Protein AF-0000000079025630 (afdb_homodimer)

Structure (mmCIF, N/CA/C/O backbone):
data_AF-0000000079025630-model_v1
#
loop_
_entity.id
_entity.type
_entity.pdbx_description
1 polymer 'Aspartate aminotransferase'
#
loop_
_atom_site.group_PDB
_atom_site.id
_atom_site.type_symbol
_atom_site.label_atom_id
_atom_site.label_alt_id
_atom_site.label_comp_id
_atom_site.label_asym_id
_atom_site.label_entity_id
_atom_site.label_seq_id
_atom_site.pdbx_PDB_ins_code
_atom_site.Cartn_x
_atom_site.Cartn_y
_atom_site.Cartn_z
_atom_site.occupancy
_atom_site.B_iso_or_equiv
_atom_site.auth_seq_id
_atom_site.auth_comp_id
_atom_site.auth_asym_id
_atom_site.auth_atom_id
_atom_site.pdbx_PDB_model_num
ATOM 1 N N . MET A 1 1 ? 12.219 -1.247 -36.25 1 22.72 1 MET A N 1
ATOM 2 C CA . MET A 1 1 ? 13.477 -0.898 -35.594 1 22.72 1 MET A CA 1
ATOM 3 C C . MET A 1 1 ? 14.219 -2.15 -35.125 1 22.72 1 MET A C 1
ATOM 5 O O . MET A 1 1 ? 13.648 -2.994 -34.438 1 22.72 1 MET A O 1
ATOM 9 N N . LYS A 1 2 ? 15.281 -2.604 -35.75 1 27.53 2 LYS A N 1
ATOM 10 C CA . LYS A 1 2 ? 16.078 -3.824 -35.625 1 27.53 2 LYS A CA 1
ATOM 11 C C . LYS A 1 2 ? 16.359 -4.172 -34.188 1 27.53 2 LYS A C 1
ATOM 13 O O . LYS A 1 2 ? 16.484 -3.279 -33.344 1 27.53 2 LYS A O 1
ATOM 18 N N . PRO A 1 3 ? 16.016 -5.348 -33.656 1 35.53 3 PRO A N 1
ATOM 19 C CA . PRO A 1 3 ? 16.5 -5.801 -32.344 1 35.53 3 PRO A CA 1
ATOM 20 C C . PRO A 1 3 ? 17.859 -5.211 -31.984 1 35.53 3 PRO A C 1
ATOM 22 O O . PRO A 1 3 ? 18.875 -5.602 -32.562 1 35.53 3 PRO A O 1
ATOM 25 N N . HIS A 1 4 ? 18.078 -3.994 -32 1 37.12 4 HIS A N 1
ATOM 26 C CA . HIS A 1 4 ? 19.312 -3.217 -32.062 1 37.12 4 HIS A CA 1
ATOM 27 C C . HIS A 1 4 ? 20.312 -3.652 -31 1 37.12 4 HIS A C 1
ATOM 29 O O . HIS A 1 4 ? 19.922 -4.227 -29.984 1 37.12 4 HIS A O 1
ATOM 35 N N . ASP A 1 5 ? 21.625 -3.5 -31.062 1 43.03 5 ASP A N 1
ATOM 36 C CA . ASP A 1 5 ? 22.844 -3.65 -30.281 1 43.03 5 ASP A CA 1
ATOM 37 C C . ASP A 1 5 ? 22.578 -3.457 -28.797 1 43.03 5 ASP A C 1
ATOM 39 O O . ASP A 1 5 ? 21.5 -3 -28.406 1 43.03 5 ASP A O 1
ATOM 43 N N . GLY A 1 6 ? 23.781 -3.52 -27.734 1 60.06 6 GLY A N 1
ATOM 44 C CA . GLY A 1 6 ? 24.328 -3.34 -26.406 1 60.06 6 GLY A CA 1
ATOM 45 C C . GLY A 1 6 ? 23.656 -2.23 -25.625 1 60.06 6 GLY A C 1
ATOM 46 O O . GLY A 1 6 ? 24.031 -1.962 -24.484 1 60.06 6 GLY A O 1
ATOM 47 N N . ASP A 1 7 ? 22.75 -1.504 -26.25 1 84.38 7 ASP A N 1
ATOM 48 C CA . ASP A 1 7 ? 22.391 -0.301 -25.5 1 84.38 7 ASP A CA 1
ATOM 49 C C . ASP A 1 7 ? 21.188 -0.556 -24.609 1 84.38 7 ASP A C 1
ATOM 51 O O . ASP A 1 7 ? 20.359 -1.428 -24.891 1 84.38 7 ASP A O 1
ATOM 55 N N . SER A 1 8 ? 21.078 -0.043 -23.609 1 94.94 8 SER A N 1
ATOM 56 C CA . SER A 1 8 ? 20.016 -0.095 -22.609 1 94.94 8 SER A CA 1
ATOM 57 C C . SER A 1 8 ? 18.719 0.493 -23.141 1 94.94 8 SER A C 1
ATOM 59 O O . SER A 1 8 ? 18.719 1.581 -23.719 1 94.94 8 SER A O 1
ATOM 61 N N . VAL A 1 9 ? 17.609 -0.248 -23.031 1 95.94 9 VAL A N 1
ATOM 62 C CA . VAL A 1 9 ? 16.297 0.268 -23.422 1 95.94 9 VAL A CA 1
ATOM 63 C C . VAL A 1 9 ? 15.906 1.425 -22.5 1 95.94 9 VAL A C 1
ATOM 65 O O . VAL A 1 9 ? 14.984 2.182 -22.812 1 95.94 9 VAL A O 1
ATOM 68 N N . PHE A 1 10 ? 16.609 1.61 -21.359 1 97.31 10 PHE A N 1
ATOM 69 C CA . PHE A 1 10 ? 16.312 2.652 -20.375 1 97.31 10 PHE A CA 1
ATOM 70 C C . PHE A 1 10 ? 17.391 3.73 -20.391 1 97.31 10 PHE A C 1
ATOM 72 O O . PHE A 1 10 ? 17.453 4.555 -19.484 1 97.31 10 PHE A O 1
ATOM 79 N N . ALA A 1 11 ? 18.188 3.754 -21.422 1 95.75 11 ALA A N 1
ATOM 80 C CA . ALA A 1 11 ? 19.328 4.676 -21.484 1 95.75 11 ALA A CA 1
ATOM 81 C C . ALA A 1 11 ? 18.859 6.125 -21.531 1 95.75 11 ALA A C 1
ATOM 83 O O . ALA A 1 11 ? 19.578 7.031 -21.109 1 95.75 11 ALA A O 1
ATOM 84 N N . HIS A 1 12 ? 17.688 6.371 -22.031 1 96 12 HIS A N 1
ATOM 85 C CA . HIS A 1 12 ? 17.156 7.719 -22.219 1 96 12 HIS A CA 1
ATOM 86 C C . HIS A 1 12 ? 16.641 8.297 -20.906 1 96 12 HIS A C 1
ATOM 88 O O . HIS A 1 12 ? 16.375 9.5 -20.812 1 96 12 HIS A O 1
ATOM 94 N N . ILE A 1 13 ? 16.453 7.496 -19.906 1 96.5 13 ILE A N 1
ATOM 95 C CA . ILE A 1 13 ? 15.852 7.918 -18.656 1 96.5 13 ILE A CA 1
ATOM 96 C C . ILE A 1 13 ? 16.797 8.852 -17.906 1 96.5 13 ILE A C 1
ATOM 98 O O . ILE A 1 13 ? 17.938 8.477 -17.594 1 96.5 13 ILE A O 1
ATOM 102 N N . PRO A 1 14 ? 16.359 10.07 -17.672 1 95.12 14 PRO A N 1
ATOM 103 C CA . PRO A 1 14 ? 17.203 11 -16.922 1 95.12 14 PRO A CA 1
ATOM 104 C C . PRO A 1 14 ? 17.188 10.742 -15.422 1 95.12 14 PRO A C 1
ATOM 106 O O . PRO A 1 14 ? 16.203 10.242 -14.883 1 95.12 14 PRO A O 1
ATOM 109 N N . HIS A 1 15 ? 18.25 11.07 -14.781 1 94.88 15 HIS A N 1
ATOM 110 C CA . HIS A 1 15 ? 18.281 11.094 -13.32 1 94.88 15 HIS A CA 1
ATOM 111 C C . HIS A 1 15 ? 17.5 12.289 -12.773 1 94.88 15 HIS A C 1
ATOM 113 O O . HIS A 1 15 ? 17.594 13.391 -13.312 1 94.88 15 HIS A O 1
ATOM 119 N N . VAL A 1 16 ? 16.719 12.039 -11.758 1 92.25 16 VAL A N 1
ATOM 120 C CA . VAL A 1 16 ? 16 13.109 -11.07 1 92.25 16 VAL A CA 1
ATOM 121 C C . VAL A 1 16 ? 16.5 13.211 -9.625 1 92.25 16 VAL A C 1
ATOM 123 O O . VAL A 1 16 ? 16.656 12.195 -8.945 1 92.25 16 VAL A O 1
ATOM 126 N N . PRO A 1 17 ? 16.688 14.445 -9.25 1 85.75 17 PRO A N 1
ATOM 127 C CA . PRO A 1 17 ? 17.172 14.617 -7.879 1 85.75 17 PRO A CA 1
ATOM 128 C C . PRO A 1 17 ? 16.141 14.227 -6.832 1 85.75 17 PRO A C 1
ATOM 130 O O . PRO A 1 17 ? 14.945 14.141 -7.145 1 85.75 17 PRO A O 1
ATOM 133 N N . GLU A 1 18 ? 16.672 14.039 -5.668 1 82.94 18 GLU A N 1
ATOM 134 C CA . GLU A 1 18 ? 15.812 13.711 -4.535 1 82.94 18 GLU A CA 1
ATOM 135 C C . GLU A 1 18 ? 14.891 14.875 -4.188 1 82.94 18 GLU A C 1
ATOM 137 O O . GLU A 1 18 ? 15.234 16.031 -4.414 1 82.94 18 GLU A O 1
ATOM 142 N N . VAL A 1 19 ? 13.82 14.508 -3.621 1 78.56 19 VAL A N 1
ATOM 143 C CA . VAL A 1 19 ? 12.906 15.531 -3.123 1 78.56 19 VAL A CA 1
ATOM 144 C C . VAL A 1 19 ? 13.602 16.359 -2.033 1 78.56 19 VAL A C 1
ATOM 146 O O . VAL A 1 19 ? 14.352 15.805 -1.22 1 78.56 19 VAL A O 1
ATOM 149 N N . PRO A 1 20 ? 13.336 17.594 -2.031 1 76.44 20 PRO A N 1
ATOM 150 C CA . PRO A 1 20 ? 14.016 18.5 -1.111 1 76.44 20 PRO A CA 1
ATOM 151 C C . PRO A 1 20 ? 13.961 18.031 0.339 1 76.44 20 PRO A C 1
ATOM 153 O O . PRO A 1 20 ? 14.961 18.109 1.059 1 76.44 20 PRO A O 1
ATOM 156 N N . LEU A 1 21 ? 12.922 17.516 0.687 1 76.94 21 LEU A N 1
ATOM 157 C CA . LEU A 1 21 ? 12.789 17.031 2.059 1 76.94 21 LEU A CA 1
ATOM 158 C C . LEU A 1 21 ? 13.797 15.93 2.35 1 76.94 21 LEU A C 1
ATOM 160 O O . LEU A 1 21 ? 14.445 15.938 3.398 1 76.94 21 LEU A O 1
ATOM 164 N N . TYR A 1 22 ? 13.93 15.086 1.467 1 77.44 22 TYR A N 1
ATOM 165 C CA . TYR A 1 22 ? 14.82 13.953 1.688 1 77.44 22 TYR A CA 1
ATOM 166 C C . TYR A 1 22 ? 16.281 14.375 1.593 1 77.44 22 TYR A C 1
ATOM 168 O O . TYR A 1 22 ? 17.125 13.867 2.33 1 77.44 22 TYR A O 1
ATOM 176 N N . ALA A 1 23 ? 16.5 15.336 0.746 1 78.69 23 ALA A N 1
ATOM 177 C CA . ALA A 1 23 ? 17.859 15.898 0.674 1 78.69 23 ALA A CA 1
ATOM 178 C C . ALA A 1 23 ? 18.25 16.547 1.998 1 78.69 23 ALA A C 1
ATOM 180 O O . ALA A 1 23 ? 19.375 16.406 2.453 1 78.69 23 ALA A O 1
ATOM 181 N N . MET A 1 24 ? 17.312 17.188 2.572 1 84.25 24 MET A N 1
ATOM 182 C CA . MET A 1 24 ? 17.531 17.828 3.863 1 84.25 24 MET A CA 1
ATOM 183 C C . MET A 1 24 ? 17.844 16.797 4.941 1 84.25 24 MET A C 1
ATOM 185 O O . MET A 1 24 ? 18.719 17 5.781 1 84.25 24 MET A O 1
ATOM 189 N N . LEU A 1 25 ? 17.141 15.672 4.848 1 83.38 25 LEU A N 1
ATOM 190 C CA . LEU A 1 25 ? 17.344 14.609 5.828 1 83.38 25 LEU A CA 1
ATOM 191 C C . LEU A 1 25 ? 18.75 14.016 5.699 1 83.38 25 LEU A C 1
ATOM 193 O O . LEU A 1 25 ? 19.391 13.711 6.707 1 83.38 25 LEU A O 1
ATOM 197 N N . VAL A 1 26 ? 19.188 13.922 4.516 1 82.31 26 VAL A N 1
ATOM 198 C CA . VAL A 1 26 ? 20.531 13.406 4.27 1 82.31 26 VAL A CA 1
ATOM 199 C C . VAL A 1 26 ? 21.562 14.375 4.816 1 82.31 26 VAL A C 1
ATOM 201 O O . VAL A 1 26 ? 22.531 13.953 5.477 1 82.31 26 VAL A O 1
ATOM 204 N N . ALA A 1 27 ? 21.375 15.578 4.539 1 88.88 27 ALA A N 1
ATOM 205 C CA . ALA A 1 27 ? 22.281 16.609 5.027 1 88.88 27 ALA A CA 1
ATOM 206 C C . ALA A 1 27 ? 22.328 16.609 6.551 1 88.88 27 ALA A C 1
ATOM 208 O O . ALA A 1 27 ? 23.406 16.734 7.145 1 88.88 27 ALA A O 1
ATOM 209 N N . PHE A 1 28 ? 21.219 16.531 7.133 1 91.75 28 PHE A N 1
ATOM 210 C CA . PHE A 1 28 ? 21.125 16.484 8.586 1 91.75 28 PHE A CA 1
ATOM 211 C C . PHE A 1 28 ? 21.891 15.297 9.141 1 91.75 28 PHE A C 1
ATOM 213 O O . PHE A 1 28 ? 22.625 15.43 10.125 1 91.75 28 PHE A O 1
ATOM 220 N N . SER A 1 29 ? 21.688 14.164 8.516 1 88.44 29 SER A N 1
ATOM 221 C CA . SER A 1 29 ? 22.328 12.938 8.984 1 88.44 29 SER A CA 1
ATOM 222 C C . SER A 1 29 ? 23.844 13.023 8.891 1 88.44 29 SER A C 1
ATOM 224 O O . SER A 1 29 ? 24.562 12.43 9.703 1 88.44 29 SER A O 1
ATOM 226 N N . LYS A 1 30 ? 24.406 13.773 8 1 92.31 30 LYS A N 1
ATOM 227 C CA . LYS A 1 30 ? 25.844 13.891 7.754 1 92.31 30 LYS A CA 1
ATOM 228 C C . LYS A 1 30 ? 26.453 14.977 8.633 1 92.31 30 LYS A C 1
ATOM 230 O O . LYS A 1 30 ? 27.672 15.047 8.766 1 92.31 30 LYS A O 1
ATOM 235 N N . ASP A 1 31 ? 25.609 15.797 9.156 1 94.62 31 ASP A N 1
ATOM 236 C CA . ASP A 1 31 ? 26.094 16.875 10.008 1 94.62 31 ASP A CA 1
ATOM 237 C C . ASP A 1 31 ? 26.578 16.344 11.352 1 94.62 31 ASP A C 1
ATOM 239 O O . ASP A 1 31 ? 25.797 15.797 12.133 1 94.62 31 ASP A O 1
ATOM 243 N N . PRO A 1 32 ? 27.812 16.547 11.656 1 94.31 32 PRO A N 1
ATOM 244 C CA . PRO A 1 32 ? 28.375 15.945 12.867 1 94.31 32 PRO A CA 1
ATOM 245 C C . PRO A 1 32 ? 28.109 16.781 14.125 1 94.31 32 PRO A C 1
ATOM 247 O O . PRO A 1 32 ? 28.328 16.297 15.242 1 94.31 32 PRO A O 1
ATOM 250 N N . THR A 1 33 ? 27.688 18 14 1 94.44 33 THR A N 1
ATOM 251 C CA . THR A 1 33 ? 27.547 18.859 15.18 1 94.44 33 THR A CA 1
ATOM 252 C C . THR A 1 33 ? 26.406 18.359 16.062 1 94.44 33 THR A C 1
ATOM 254 O O . THR A 1 33 ? 25.344 17.969 15.578 1 94.44 33 THR A O 1
ATOM 257 N N . PRO A 1 34 ? 26.578 18.297 17.312 1 90.69 34 PRO A N 1
ATOM 258 C CA . PRO A 1 34 ? 25.516 17.906 18.234 1 90.69 34 PRO A CA 1
ATOM 259 C C . PRO A 1 34 ? 24.438 18.969 18.391 1 90.69 34 PRO A C 1
ATOM 261 O O . PRO A 1 34 ? 23.375 18.703 18.953 1 90.69 34 PRO A O 1
ATOM 264 N N . LEU A 1 35 ? 24.672 20.156 17.859 1 90.75 35 LEU A N 1
ATOM 265 C CA . LEU A 1 35 ? 23.734 21.281 18 1 90.75 35 LEU A CA 1
ATOM 266 C C . LEU A 1 35 ? 22.688 21.234 16.891 1 90.75 35 LEU A C 1
ATOM 268 O O . LEU A 1 35 ? 21.734 22.016 16.906 1 90.75 35 LEU A O 1
ATOM 272 N N . LYS A 1 36 ? 22.875 20.297 16.016 1 94.56 36 LYS A N 1
ATOM 273 C CA . LYS A 1 36 ? 21.953 20.25 14.875 1 94.56 36 LYS A CA 1
ATOM 274 C C . LYS A 1 36 ? 20.531 19.984 15.328 1 94.56 36 LYS A C 1
ATOM 276 O O . LYS A 1 36 ? 20.297 19.297 16.328 1 94.56 36 LYS A O 1
ATOM 281 N N . LEU A 1 37 ? 19.609 20.656 14.656 1 94.12 37 LEU A N 1
ATOM 282 C CA . LEU A 1 37 ? 18.188 20.547 14.953 1 94.12 37 LEU A CA 1
ATOM 283 C C . LEU A 1 37 ? 17.391 20.281 13.68 1 94.12 37 LEU A C 1
ATOM 285 O O . LEU A 1 37 ? 17.516 21.016 12.695 1 94.12 37 LEU A O 1
ATOM 289 N N . ASN A 1 38 ? 16.641 19.156 13.68 1 92.94 38 ASN A N 1
ATOM 290 C CA . ASN A 1 38 ? 15.789 18.828 12.547 1 92.94 38 ASN A CA 1
ATOM 291 C C . ASN A 1 38 ? 14.352 19.281 12.773 1 92.94 38 ASN A C 1
ATOM 293 O O . ASN A 1 38 ? 13.648 18.719 13.617 1 92.94 38 ASN A O 1
ATOM 297 N N . LEU A 1 39 ? 13.906 20.219 11.984 1 94.06 39 LEU A N 1
ATOM 298 C CA . LEU A 1 39 ? 12.547 20.734 12.109 1 94.06 39 LEU A CA 1
ATOM 299 C C . LEU A 1 39 ? 11.797 20.609 10.781 1 94.06 39 LEU A C 1
ATOM 301 O O . LEU A 1 39 ? 10.781 21.281 10.578 1 94.06 39 LEU A O 1
ATOM 305 N N . GLY A 1 40 ? 12.359 19.797 9.906 1 90.19 40 GLY A N 1
ATOM 306 C CA . GLY A 1 40 ? 11.773 19.688 8.586 1 90.19 40 GLY A CA 1
ATOM 307 C C . GLY A 1 40 ? 10.859 18.484 8.43 1 90.19 40 GLY A C 1
ATOM 308 O O . GLY A 1 40 ? 9.852 18.547 7.727 1 90.19 40 GLY A O 1
ATOM 309 N N . ILE A 1 41 ? 11.133 17.422 9.062 1 83.12 41 ILE A N 1
ATOM 310 C CA . ILE A 1 41 ? 10.383 16.188 8.836 1 83.12 41 ILE A CA 1
ATOM 311 C C . ILE A 1 41 ? 9.141 16.172 9.719 1 83.12 41 ILE A C 1
ATOM 313 O O . ILE A 1 41 ? 9.188 16.578 10.875 1 83.12 41 ILE A O 1
ATOM 317 N N . GLY A 1 42 ? 8.023 15.734 9.188 1 86.31 42 GLY A N 1
ATOM 318 C CA . GLY A 1 42 ? 6.738 15.734 9.867 1 86.31 42 GLY A CA 1
ATOM 319 C C . GLY A 1 42 ? 6.531 14.516 10.75 1 86.31 42 GLY A C 1
ATOM 320 O O . GLY A 1 42 ? 5.531 13.805 10.609 1 86.31 42 GLY A O 1
ATOM 321 N N . VAL A 1 43 ? 7.445 14.305 11.688 1 89.88 43 VAL A N 1
ATOM 322 C CA . VAL A 1 43 ? 7.344 13.188 12.625 1 89.88 43 VAL A CA 1
ATOM 323 C C . VAL A 1 43 ? 7.418 13.711 14.055 1 89.88 43 VAL A C 1
ATOM 325 O O . VAL A 1 43 ? 8.188 14.625 14.352 1 89.88 43 VAL A O 1
ATOM 328 N N . TYR A 1 44 ? 6.578 13.172 14.859 1 91.94 44 TYR A N 1
ATOM 329 C CA . TYR A 1 44 ? 6.613 13.508 16.281 1 91.94 44 TYR A CA 1
ATOM 330 C C . TYR A 1 44 ? 7.82 12.875 16.953 1 91.94 44 TYR A C 1
ATOM 332 O O . TYR A 1 44 ? 8.062 11.672 16.812 1 91.94 44 TYR A O 1
ATOM 340 N N . ARG A 1 45 ? 8.594 13.641 17.672 1 90.56 45 ARG A N 1
ATOM 341 C CA . ARG A 1 45 ? 9.797 13.195 18.359 1 90.56 45 ARG A CA 1
ATOM 342 C C . ARG A 1 45 ? 9.664 13.383 19.875 1 90.56 45 ARG A C 1
ATOM 344 O O . ARG A 1 45 ? 8.844 14.18 20.328 1 90.56 45 ARG A O 1
ATOM 351 N N . THR A 1 46 ? 10.5 12.633 20.594 1 86.94 46 THR A N 1
ATOM 352 C CA . THR A 1 46 ? 10.641 12.891 22.016 1 86.94 46 THR A CA 1
ATOM 353 C C . THR A 1 46 ? 11.359 14.211 22.266 1 86.94 46 THR A C 1
ATOM 355 O O . THR A 1 46 ? 11.828 14.852 21.328 1 86.94 46 THR A O 1
ATOM 358 N N . GLU A 1 47 ? 11.43 14.539 23.516 1 81 47 GLU A N 1
ATOM 359 C CA . GLU A 1 47 ? 12.078 15.797 23.875 1 81 47 GLU A CA 1
ATOM 360 C C . GLU A 1 47 ? 13.555 15.789 23.484 1 81 47 GLU A C 1
ATOM 362 O O . GLU A 1 47 ? 14.133 16.844 23.219 1 81 47 GLU A O 1
ATOM 367 N N . ASP A 1 48 ? 14.094 14.586 23.422 1 80.81 48 ASP A N 1
ATOM 368 C CA . ASP A 1 48 ? 15.508 14.469 23.078 1 80.81 48 ASP A CA 1
ATOM 369 C C . ASP A 1 48 ? 15.688 14.156 21.594 1 80.81 48 ASP A C 1
ATOM 371 O O . ASP A 1 48 ? 16.766 13.742 21.172 1 80.81 48 ASP A O 1
ATOM 375 N N . GLY A 1 49 ? 14.586 14.273 20.828 1 82 49 GLY A N 1
ATOM 376 C CA . GLY A 1 49 ? 14.672 14.156 19.391 1 82 49 GLY A CA 1
ATOM 377 C C . GLY A 1 49 ? 14.672 12.719 18.906 1 82 49 GLY A C 1
ATOM 378 O O . GLY A 1 49 ? 14.992 12.453 17.734 1 82 49 GLY A O 1
ATOM 379 N N . LYS A 1 50 ? 14.312 11.859 19.781 1 86.12 50 LYS A N 1
ATOM 380 C CA . LYS A 1 50 ? 14.297 10.445 19.422 1 86.12 50 LYS A CA 1
ATOM 381 C C . LYS A 1 50 ? 12.922 10.023 18.906 1 86.12 50 LYS A C 1
ATOM 383 O O . LYS A 1 50 ? 11.93 10.711 19.141 1 86.12 50 LYS A O 1
ATOM 388 N N . PRO A 1 51 ? 12.922 8.922 18.141 1 86.81 51 PRO A N 1
ATOM 389 C CA . PRO A 1 51 ? 11.625 8.414 17.688 1 86.81 51 PRO A CA 1
ATOM 390 C C . PRO A 1 51 ? 10.664 8.156 18.844 1 86.81 51 PRO A C 1
ATOM 392 O O . PRO A 1 51 ? 11.094 7.773 19.938 1 86.81 51 PRO A O 1
ATOM 395 N N . PHE A 1 52 ? 9.438 8.367 18.578 1 89 52 PHE A N 1
ATOM 396 C CA . PHE A 1 52 ? 8.391 8.242 19.594 1 89 52 PHE A CA 1
ATOM 397 C C . PHE A 1 52 ? 7.367 7.188 19.188 1 89 52 PHE A C 1
ATOM 399 O O . PHE A 1 52 ? 6.988 7.098 18.016 1 89 52 PHE A O 1
ATOM 406 N N . LEU A 1 53 ? 7.074 6.281 20.109 1 93.44 53 LEU A N 1
ATOM 407 C CA . LEU A 1 53 ? 6.02 5.281 19.969 1 93.44 53 LEU A CA 1
ATOM 408 C C . LEU A 1 53 ? 5.078 5.309 21.172 1 93.44 53 LEU A C 1
ATOM 410 O O . LEU A 1 53 ? 5.523 5.27 22.312 1 93.44 53 LEU A O 1
ATOM 414 N N . LEU A 1 54 ? 3.777 5.41 20.906 1 96.5 54 LEU A N 1
ATOM 415 C CA . LEU A 1 54 ? 2.799 5.473 21.984 1 96.5 54 LEU A CA 1
ATOM 416 C C . LEU A 1 54 ? 2.826 4.191 22.828 1 96.5 54 LEU A C 1
ATOM 418 O O . LEU A 1 54 ? 2.994 3.098 22.281 1 96.5 54 LEU A O 1
ATOM 422 N N . ASN A 1 55 ? 2.643 4.344 24.125 1 96.38 55 ASN A N 1
ATOM 423 C CA . ASN A 1 55 ? 2.646 3.199 25.031 1 96.38 55 ASN A CA 1
ATOM 424 C C . ASN A 1 55 ? 1.524 2.219 24.688 1 96.38 55 ASN A C 1
ATOM 426 O O . ASN A 1 55 ? 1.731 1.004 24.703 1 96.38 55 ASN A O 1
ATOM 430 N N . VAL A 1 56 ? 0.381 2.756 24.422 1 98.12 56 VAL A N 1
ATOM 431 C CA . VAL A 1 56 ? -0.774 1.907 24.156 1 98.12 56 VAL A CA 1
ATOM 432 C C . VAL A 1 56 ? -0.528 1.097 22.875 1 98.12 56 VAL A C 1
ATOM 434 O O . VAL A 1 56 ? -0.937 -0.063 22.781 1 98.12 56 VAL A O 1
ATOM 437 N N . VAL A 1 57 ? 0.093 1.662 21.844 1 97.88 57 VAL A N 1
ATOM 438 C CA . VAL A 1 57 ? 0.398 0.972 20.594 1 97.88 57 VAL A CA 1
ATOM 439 C C . VAL A 1 57 ? 1.364 -0.18 20.859 1 97.88 57 VAL A C 1
ATOM 441 O O . VAL A 1 57 ? 1.16 -1.295 20.375 1 97.88 57 VAL A O 1
ATOM 444 N N . ARG A 1 58 ? 2.418 0.11 21.641 1 96.19 58 ARG A N 1
ATOM 445 C CA . ARG A 1 58 ? 3.389 -0.923 21.984 1 96.19 58 ARG A CA 1
ATOM 446 C C . ARG A 1 58 ? 2.721 -2.082 22.719 1 96.19 58 ARG A C 1
ATOM 448 O O . ARG A 1 58 ? 3.01 -3.248 22.438 1 96.19 58 ARG A O 1
ATOM 455 N N . ARG A 1 59 ? 1.921 -1.744 23.656 1 96.12 59 ARG A N 1
ATOM 456 C CA . ARG A 1 59 ? 1.234 -2.76 24.438 1 96.12 59 ARG A CA 1
ATOM 457 C C . ARG A 1 59 ? 0.31 -3.602 23.562 1 96.12 59 ARG A C 1
ATOM 459 O O . ARG A 1 59 ? 0.32 -4.832 23.656 1 96.12 59 ARG A O 1
ATOM 466 N N . VAL A 1 60 ? -0.444 -2.969 22.766 1 97.25 60 VAL A N 1
ATOM 467 C CA . VAL A 1 60 ? -1.423 -3.654 21.922 1 97.25 60 VAL A CA 1
ATOM 468 C C . VAL A 1 60 ? -0.703 -4.531 20.906 1 97.25 60 VAL A C 1
ATOM 470 O O . VAL A 1 60 ? -1.128 -5.656 20.641 1 97.25 60 VAL A O 1
ATOM 473 N N . GLU A 1 61 ? 0.301 -4.008 20.281 1 95.81 61 GLU A N 1
ATOM 474 C CA . GLU A 1 61 ? 1.069 -4.781 19.312 1 95.81 61 GLU A CA 1
ATOM 475 C C . GLU A 1 61 ? 1.595 -6.074 19.938 1 95.81 61 GLU A C 1
ATOM 477 O O . GLU A 1 61 ? 1.551 -7.133 19.312 1 95.81 61 GLU A O 1
ATOM 482 N N . ARG A 1 62 ? 2.123 -6.016 21.156 1 94.81 62 ARG A N 1
ATOM 483 C CA . ARG A 1 62 ? 2.607 -7.191 21.875 1 94.81 62 ARG A CA 1
ATOM 484 C C . ARG A 1 62 ? 1.476 -8.188 22.125 1 94.81 62 ARG A C 1
ATOM 486 O O . ARG A 1 62 ? 1.661 -9.398 21.984 1 94.81 62 ARG A O 1
ATOM 493 N N . LEU A 1 63 ? 0.356 -7.637 22.484 1 95.81 63 LEU A N 1
ATOM 494 C CA . LEU A 1 63 ? -0.806 -8.484 22.703 1 95.81 63 LEU A CA 1
ATOM 495 C C . LEU A 1 63 ? -1.2 -9.219 21.438 1 95.81 63 LEU A C 1
ATOM 497 O O . LEU A 1 63 ? -1.476 -10.422 21.469 1 95.81 63 LEU A O 1
ATOM 501 N N . LEU A 1 64 ? -1.198 -8.547 20.328 1 95.38 64 LEU A N 1
ATOM 502 C CA . LEU A 1 64 ? -1.634 -9.109 19.062 1 95.38 64 LEU A CA 1
ATOM 503 C C . LEU A 1 64 ? -0.675 -10.195 18.578 1 95.38 64 LEU A C 1
ATOM 505 O O . LEU A 1 64 ? -1.108 -11.242 18.094 1 95.38 64 LEU A O 1
ATOM 509 N N . VAL A 1 65 ? 0.618 -9.961 18.719 1 92.62 65 VAL A N 1
ATOM 510 C CA . VAL A 1 65 ? 1.614 -10.898 18.203 1 92.62 65 VAL A CA 1
ATOM 511 C C . VAL A 1 65 ? 1.636 -12.156 19.062 1 92.62 65 VAL A C 1
ATOM 513 O O . VAL A 1 65 ? 1.971 -13.242 18.578 1 92.62 65 VAL A O 1
ATOM 516 N N . ASN A 1 66 ? 1.253 -12.023 20.297 1 92 66 ASN A N 1
ATOM 517 C CA . ASN A 1 66 ? 1.264 -13.156 21.219 1 92 66 ASN A CA 1
ATOM 518 C C . ASN A 1 66 ? -0.047 -13.93 21.156 1 92 66 ASN A C 1
ATOM 520 O O . ASN A 1 66 ? -0.155 -15.016 21.734 1 92 66 ASN A O 1
ATOM 524 N N . ASP A 1 67 ? -0.986 -13.375 20.453 1 91.94 67 ASP A N 1
ATOM 525 C CA . ASP A 1 67 ? -2.246 -14.086 20.25 1 91.94 67 ASP A CA 1
ATOM 526 C C . ASP A 1 67 ? -2.096 -15.195 19.219 1 91.94 67 ASP A C 1
ATOM 528 O O . ASP A 1 67 ? -2.025 -14.922 18.016 1 91.94 67 ASP A O 1
ATOM 532 N N . MET A 1 68 ? -2.184 -16.406 19.609 1 88 68 MET A N 1
ATOM 533 C CA . MET A 1 68 ? -1.916 -17.562 18.781 1 88 68 MET A CA 1
ATOM 534 C C . MET A 1 68 ? -3.072 -17.828 17.812 1 88 68 MET A C 1
ATOM 536 O O . MET A 1 68 ? -2.938 -18.609 16.875 1 88 68 MET A O 1
ATOM 540 N N . SER A 1 69 ? -4.09 -17.094 17.984 1 86.94 69 SER A N 1
ATOM 541 C CA . SER A 1 69 ? -5.25 -17.281 17.125 1 86.94 69 SER A CA 1
ATOM 542 C C . SER A 1 69 ? -5.176 -16.375 15.906 1 86.94 69 SER A C 1
ATOM 544 O O . SER A 1 69 ? -5.984 -16.5 14.984 1 86.94 69 SER A O 1
ATOM 546 N N . THR A 1 70 ? -4.207 -15.555 15.914 1 86.12 70 THR A N 1
ATOM 547 C CA . THR A 1 70 ? -4.113 -14.609 14.812 1 86.12 70 THR A CA 1
ATOM 548 C C . THR A 1 70 ? -3.23 -15.172 13.695 1 86.12 70 THR A C 1
ATOM 550 O O . THR A 1 70 ? -2.215 -15.812 13.961 1 86.12 70 THR A O 1
ATOM 553 N N . PHE A 1 71 ? -3.693 -14.953 12.422 1 89.5 71 PHE A N 1
ATOM 554 C CA . PHE A 1 71 ? -2.967 -15.352 11.227 1 89.5 71 PHE A CA 1
ATOM 555 C C . PHE A 1 71 ? -2.828 -14.18 10.258 1 89.5 71 PHE A C 1
ATOM 557 O O . PHE A 1 71 ? -3.303 -13.078 10.539 1 89.5 71 PHE A O 1
ATOM 564 N N . LYS A 1 72 ? -2.01 -14.367 9.289 1 93.06 72 LYS A N 1
ATOM 565 C CA . LYS A 1 72 ? -1.721 -13.312 8.32 1 93.06 72 LYS A CA 1
ATOM 566 C C . LYS A 1 72 ? -2.465 -13.555 7.012 1 93.06 72 LYS A C 1
ATOM 568 O O . LYS A 1 72 ? -1.865 -13.516 5.938 1 93.06 72 LYS A O 1
ATOM 573 N N . GLU A 1 73 ? -3.777 -13.672 7.117 1 91.75 73 GLU A N 1
ATOM 574 C CA . GLU A 1 73 ? -4.629 -13.922 5.957 1 91.75 73 GLU A CA 1
ATOM 575 C C . GLU A 1 73 ? -4.855 -12.641 5.152 1 91.75 73 GLU A C 1
ATOM 577 O O . GLU A 1 73 ? -4.723 -11.539 5.68 1 91.75 73 GLU A O 1
ATOM 582 N N . HIS A 1 74 ? -5.188 -12.875 3.902 1 92.38 74 HIS A N 1
ATOM 583 C CA . HIS A 1 74 ? -5.594 -11.742 3.086 1 92.38 74 HIS A CA 1
ATOM 584 C C . HIS A 1 74 ? -6.781 -11.008 3.707 1 92.38 74 HIS A C 1
ATOM 586 O O . HIS A 1 74 ? -7.695 -11.648 4.234 1 92.38 74 HIS A O 1
ATOM 592 N N . LEU A 1 75 ? -6.715 -9.734 3.619 1 94.94 75 LEU A N 1
ATOM 593 C CA . LEU A 1 75 ? -7.922 -8.945 3.852 1 94.94 75 LEU A CA 1
ATOM 594 C C . LEU A 1 75 ? -8.742 -8.82 2.574 1 94.94 75 LEU A C 1
ATOM 596 O O . LEU A 1 75 ? -8.227 -9.031 1.475 1 94.94 75 LEU A O 1
ATOM 600 N N . PRO A 1 76 ? -10.07 -8.57 2.746 1 93.75 76 PRO A N 1
ATOM 601 C CA . PRO A 1 76 ? -10.812 -8.156 1.555 1 93.75 76 PRO A CA 1
ATOM 602 C C . PRO A 1 76 ? -10.234 -6.906 0.903 1 93.75 76 PRO A C 1
ATOM 604 O O . PRO A 1 76 ? -9.461 -6.176 1.534 1 93.75 76 PRO A O 1
ATOM 607 N N . THR A 1 77 ? -10.633 -6.668 -0.328 1 95.69 77 THR A N 1
ATOM 608 C CA . THR A 1 77 ? -10.164 -5.516 -1.092 1 95.69 77 THR A CA 1
ATOM 609 C C . THR A 1 77 ? -10.422 -4.219 -0.329 1 95.69 77 THR A C 1
ATOM 611 O O . THR A 1 77 ? -9.633 -3.275 -0.416 1 95.69 77 THR A O 1
ATOM 614 N N . THR A 1 78 ? -11.492 -4.156 0.497 1 97.38 78 THR A N 1
ATOM 615 C CA . THR A 1 78 ? -11.875 -2.947 1.221 1 97.38 78 THR A CA 1
ATOM 616 C C . THR A 1 78 ? -11.164 -2.879 2.57 1 97.38 78 THR A C 1
ATOM 618 O O . THR A 1 78 ? -11.336 -1.912 3.316 1 97.38 78 THR A O 1
ATOM 621 N N . GLY A 1 79 ? -10.438 -3.904 2.914 1 98 79 GLY A N 1
ATOM 622 C CA . GLY A 1 79 ? -9.711 -3.93 4.176 1 98 79 GLY A CA 1
ATOM 623 C C . GLY A 1 79 ? -10.508 -4.543 5.312 1 98 79 GLY A C 1
ATOM 624 O O . GLY A 1 79 ? -11.484 -5.258 5.078 1 98 79 GLY A O 1
ATOM 625 N N . MET A 1 80 ? -10.062 -4.336 6.516 1 98 80 MET A N 1
ATOM 626 C CA . MET A 1 80 ? -10.648 -4.902 7.727 1 98 80 MET A CA 1
ATOM 627 C C . MET A 1 80 ? -11.953 -4.203 8.078 1 98 80 MET A C 1
ATOM 629 O O . MET A 1 80 ? -11.969 -3 8.344 1 98 80 MET A O 1
ATOM 633 N N . ALA A 1 81 ? -13.016 -4.965 8.148 1 97.81 81 ALA A N 1
ATOM 634 C CA . ALA A 1 81 ? -14.352 -4.406 8.359 1 97.81 81 ALA A CA 1
ATOM 635 C C . ALA A 1 81 ? -14.43 -3.654 9.68 1 97.81 81 ALA A C 1
ATOM 637 O O . ALA A 1 81 ? -14.992 -2.557 9.75 1 97.81 81 ALA A O 1
ATOM 638 N N . GLU A 1 82 ? -13.906 -4.254 10.703 1 98.31 82 GLU A N 1
ATOM 639 C CA . GLU A 1 82 ? -13.953 -3.631 12.023 1 98.31 82 GLU A CA 1
ATOM 640 C C . GLU A 1 82 ? -13.156 -2.326 12.039 1 98.31 82 GLU A C 1
ATOM 642 O O . GLU A 1 82 ? -13.602 -1.332 12.617 1 98.31 82 GLU A O 1
ATOM 647 N N . PHE A 1 83 ? -12.008 -2.33 11.477 1 98.81 83 PHE A N 1
ATOM 648 C CA . PHE A 1 83 ? -11.211 -1.115 11.336 1 98.81 83 PHE A CA 1
ATOM 649 C C . PHE A 1 83 ? -12.008 -0.029 10.625 1 98.81 83 PHE A C 1
ATOM 651 O O . PHE A 1 83 ? -12.023 1.124 11.062 1 98.81 83 PHE A O 1
ATOM 658 N N . ASN A 1 84 ? -12.625 -0.351 9.445 1 98.94 84 ASN A N 1
ATOM 659 C CA . ASN A 1 84 ? -13.398 0.603 8.656 1 98.94 84 ASN A CA 1
ATOM 660 C C . ASN A 1 84 ? -14.523 1.23 9.477 1 98.94 84 ASN A C 1
ATOM 662 O O . ASN A 1 84 ? -14.672 2.453 9.492 1 98.94 84 ASN A O 1
ATOM 666 N N . ARG A 1 85 ? -15.242 0.391 10.188 1 98.44 85 ARG A N 1
ATOM 667 C CA . ARG A 1 85 ? -16.375 0.86 10.984 1 98.44 85 ARG A CA 1
ATOM 668 C C . ARG A 1 85 ? -15.898 1.805 12.086 1 98.44 85 ARG A C 1
ATOM 670 O O . ARG A 1 85 ? -16.484 2.871 12.289 1 98.44 85 ARG A O 1
ATOM 677 N N . LEU A 1 86 ? -14.875 1.418 12.805 1 98.75 86 LEU A N 1
ATOM 678 C CA . LEU A 1 86 ? -14.383 2.193 13.938 1 98.75 86 LEU A CA 1
ATOM 679 C C . LEU A 1 86 ? -13.75 3.5 13.461 1 98.75 86 LEU A C 1
ATOM 681 O O . LEU A 1 86 ? -13.852 4.523 14.148 1 98.75 86 LEU A O 1
ATOM 685 N N . SER A 1 87 ? -13.102 3.477 12.305 1 98.81 87 SER A N 1
ATOM 686 C CA . SER A 1 87 ? -12.523 4.691 11.742 1 98.81 87 SER A CA 1
ATOM 687 C C . SER A 1 87 ? -13.609 5.695 11.359 1 98.81 87 SER A C 1
ATOM 689 O O . SER A 1 87 ? -13.469 6.895 11.609 1 98.81 87 SER A O 1
ATOM 691 N N . ALA A 1 88 ? -14.68 5.203 10.711 1 98.81 88 ALA A N 1
ATOM 692 C CA . ALA A 1 88 ? -15.812 6.07 10.383 1 98.81 88 ALA A CA 1
ATOM 693 C C . ALA A 1 88 ? -16.406 6.699 11.641 1 98.81 88 ALA A C 1
ATOM 695 O O . ALA A 1 88 ? -16.703 7.898 11.656 1 98.81 88 ALA A O 1
ATOM 696 N N . LYS A 1 89 ? -16.547 5.883 12.664 1 98.62 89 LYS A N 1
ATOM 697 C CA . LYS A 1 89 ? -17.109 6.375 13.914 1 98.62 89 LYS A CA 1
ATOM 698 C C . LYS A 1 89 ? -16.219 7.453 14.531 1 98.62 89 LYS A C 1
ATOM 700 O O . LYS A 1 89 ? -16.719 8.453 15.047 1 98.62 89 LYS A O 1
ATOM 705 N N . LEU A 1 90 ? -14.961 7.234 14.508 1 98.56 90 LEU A N 1
ATOM 706 C CA . LEU A 1 90 ? -14.016 8.18 15.102 1 98.56 90 LEU A CA 1
ATOM 707 C C . LEU A 1 90 ? -14.117 9.539 14.43 1 98.56 90 LEU A C 1
ATOM 709 O O . LEU A 1 90 ? -14.148 10.57 15.102 1 98.56 90 LEU A O 1
ATOM 713 N N . ILE A 1 91 ? -14.172 9.578 13.07 1 98.69 91 ILE A N 1
ATOM 714 C CA . ILE A 1 91 ? -14.055 10.828 12.328 1 98.69 91 ILE A CA 1
ATOM 715 C C . ILE A 1 91 ? -15.43 11.5 12.219 1 98.69 91 ILE A C 1
ATOM 717 O O . ILE A 1 91 ? -15.531 12.727 12.258 1 98.69 91 ILE A O 1
ATOM 721 N N . LEU A 1 92 ? -16.516 10.695 12.141 1 98.69 92 LEU A N 1
ATOM 722 C CA . LEU A 1 92 ? -17.844 11.25 11.906 1 98.69 92 LEU A CA 1
ATOM 723 C C . LEU A 1 92 ? -18.625 11.398 13.211 1 98.69 92 LEU A C 1
ATOM 725 O O . LEU A 1 92 ? -19.625 12.117 13.273 1 98.69 92 LEU A O 1
ATOM 729 N N . GLY A 1 93 ? -18.188 10.734 14.258 1 97.75 93 GLY A N 1
ATOM 730 C CA . GLY A 1 93 ? -18.859 10.758 15.547 1 97.75 93 GLY A CA 1
ATOM 731 C C . GLY A 1 93 ? -19.812 9.602 15.734 1 97.75 93 GLY A C 1
ATOM 732 O O . GLY A 1 93 ? -20.453 9.156 14.781 1 97.75 93 GLY A O 1
ATOM 733 N N . ALA A 1 94 ? -19.938 9.125 16.922 1 93.38 94 ALA A N 1
ATOM 734 C CA . ALA A 1 94 ? -20.766 7.977 17.25 1 93.38 94 ALA A CA 1
ATOM 735 C C . ALA A 1 94 ? -22.234 8.25 16.938 1 93.38 94 ALA A C 1
ATOM 737 O O . ALA A 1 94 ? -23 7.328 16.625 1 93.38 94 ALA A O 1
ATOM 738 N N . ASP A 1 95 ? -22.641 9.508 16.938 1 94.94 95 ASP A N 1
ATOM 739 C CA . ASP A 1 95 ? -24.031 9.875 16.703 1 94.94 95 ASP A CA 1
ATOM 740 C C . ASP A 1 95 ? -24.234 10.453 15.305 1 94.94 95 ASP A C 1
ATOM 742 O O . ASP A 1 95 ? -25.219 11.133 15.047 1 94.94 95 ASP A O 1
ATOM 746 N N . SER A 1 96 ? -23.297 10.188 14.477 1 97.25 96 SER A N 1
ATOM 747 C CA . SER A 1 96 ? -23.375 10.719 13.117 1 97.25 96 SER A CA 1
ATOM 748 C C . SER A 1 96 ? -24.641 10.25 12.406 1 97.25 96 SER A C 1
ATOM 750 O O . SER A 1 96 ? -24.906 9.047 12.32 1 97.25 96 SER A O 1
ATOM 752 N N . PRO A 1 97 ? -25.469 11.141 11.844 1 97 97 PRO A N 1
ATOM 753 C CA . PRO A 1 97 ? -26.641 10.727 11.078 1 97 97 PRO A CA 1
ATOM 754 C C . PRO A 1 97 ? -26.281 9.898 9.844 1 97 97 PRO A C 1
ATOM 756 O O . PRO A 1 97 ? -27.031 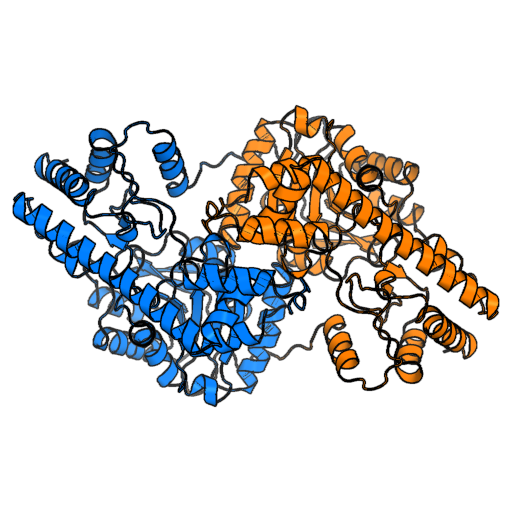8.992 9.469 1 97 97 PRO A O 1
ATOM 759 N N . ALA A 1 98 ? -25.172 10.211 9.273 1 98.31 98 ALA A N 1
ATOM 760 C CA . ALA A 1 98 ? -24.75 9.477 8.078 1 98.31 98 ALA A CA 1
ATOM 761 C C . ALA A 1 98 ? -24.5 8.008 8.398 1 98.31 98 ALA A C 1
ATOM 763 O O . ALA A 1 98 ? -24.828 7.129 7.602 1 98.31 98 ALA A O 1
ATOM 764 N N . ILE A 1 99 ? -23.859 7.703 9.539 1 98.38 99 ILE A N 1
ATOM 765 C CA . ILE A 1 99 ? -23.609 6.328 9.953 1 98.38 99 ILE A CA 1
ATOM 766 C C . ILE A 1 99 ? -24.938 5.637 10.273 1 98.38 99 ILE A C 1
ATOM 768 O O . ILE A 1 99 ? -25.172 4.508 9.836 1 98.38 99 ILE A O 1
ATOM 772 N N . LYS A 1 100 ? -25.812 6.344 11 1 97.69 100 LYS A N 1
ATOM 773 C CA . LYS A 1 100 ? -27.094 5.781 11.414 1 97.69 100 LYS A CA 1
ATOM 774 C C . LYS A 1 100 ? -27.953 5.43 10.203 1 97.69 100 LYS A C 1
ATOM 776 O O . LYS A 1 100 ? -28.703 4.461 10.227 1 97.69 100 LYS A O 1
ATOM 781 N N . GLU A 1 101 ? -27.812 6.172 9.156 1 97.88 101 GLU A N 1
ATOM 782 C CA . GLU A 1 101 ? -28.625 6 7.961 1 97.88 101 GLU A CA 1
ATOM 783 C C . GLU A 1 101 ? -27.922 5.117 6.934 1 97.88 101 GLU A C 1
ATOM 785 O O . GLU A 1 101 ? -28.391 4.973 5.805 1 97.88 101 GLU A O 1
ATOM 790 N N . ASN A 1 102 ? -26.75 4.559 7.238 1 97.88 102 ASN A N 1
ATOM 791 C CA . ASN A 1 102 ? -25.953 3.68 6.379 1 97.88 102 ASN A CA 1
ATOM 792 C C . ASN A 1 102 ? -25.578 4.367 5.066 1 97.88 102 ASN A C 1
ATOM 794 O O . ASN A 1 102 ? -25.625 3.744 4.004 1 97.88 102 ASN A O 1
ATOM 798 N N . ARG A 1 103 ? -25.266 5.68 5.18 1 98 103 ARG A N 1
ATOM 799 C CA . ARG A 1 103 ? -24.938 6.469 4 1 98 103 ARG A CA 1
ATOM 800 C C . ARG A 1 103 ? -23.438 6.598 3.828 1 98 103 ARG A C 1
ATOM 802 O O . ARG A 1 103 ? -22.953 7.43 3.053 1 98 103 ARG A O 1
ATOM 809 N N . VAL A 1 104 ? -22.688 5.832 4.605 1 98.69 104 VAL A N 1
ATOM 810 C CA . VAL A 1 104 ? -21.234 5.977 4.574 1 98.69 104 VAL A CA 1
ATOM 811 C C . VAL A 1 104 ? -20.594 4.664 4.137 1 98.69 104 VAL A C 1
ATOM 813 O O . VAL A 1 104 ? -20.984 3.588 4.59 1 98.69 104 VAL A O 1
ATOM 816 N N . THR A 1 105 ? -19.688 4.777 3.201 1 98.56 105 THR A N 1
ATOM 817 C CA . THR A 1 105 ? -18.766 3.688 2.891 1 98.56 105 THR A CA 1
ATOM 818 C C . THR A 1 105 ? -17.328 4.055 3.283 1 98.56 105 THR A C 1
ATOM 820 O O . THR A 1 105 ? -16.859 5.148 2.969 1 98.56 105 THR A O 1
ATOM 823 N N . THR A 1 106 ? -16.734 3.16 4.027 1 98.88 106 THR A N 1
ATOM 824 C CA . THR A 1 106 ? -15.359 3.375 4.453 1 98.88 106 THR A CA 1
ATOM 825 C C . THR A 1 106 ? -14.477 2.213 4.016 1 98.88 106 THR A C 1
ATOM 827 O O . THR A 1 106 ? -14.844 1.048 4.172 1 98.88 106 THR A O 1
ATOM 830 N N . VAL A 1 107 ? -13.352 2.533 3.424 1 98.94 107 VAL A N 1
ATOM 831 C CA . VAL A 1 107 ? -12.383 1.512 3.025 1 98.94 107 VAL A CA 1
ATOM 832 C C . VAL A 1 107 ? -11.023 1.815 3.645 1 98.94 107 VAL A C 1
ATOM 834 O O . VAL A 1 107 ? -10.688 2.979 3.887 1 98.94 107 VAL A O 1
ATOM 837 N N . GLN A 1 108 ? -10.273 0.734 3.941 1 98.94 108 GLN A N 1
ATOM 838 C CA . GLN A 1 108 ? -8.914 0.847 4.453 1 98.94 108 GLN A CA 1
ATOM 839 C C . GLN A 1 108 ? -7.938 1.209 3.34 1 98.94 108 GLN A C 1
ATOM 841 O O . GLN A 1 108 ? -8.023 0.67 2.234 1 98.94 108 GLN A O 1
ATOM 846 N N . CYS A 1 109 ? -7.051 2.131 3.609 1 98.81 109 CYS A N 1
ATOM 847 C CA . CYS A 1 109 ? -6.066 2.584 2.635 1 98.81 109 CYS A CA 1
ATOM 848 C C . CYS A 1 109 ? -4.676 2.648 3.256 1 98.81 109 CYS A C 1
ATOM 850 O O . CYS A 1 109 ? -4.488 2.26 4.41 1 98.81 109 CYS A O 1
ATOM 852 N N . LEU A 1 110 ? -3.715 2.98 2.473 1 98.62 110 LEU A N 1
ATOM 853 C CA . LEU A 1 110 ? -2.322 3.096 2.893 1 98.62 110 LEU A CA 1
ATOM 854 C C . LEU A 1 110 ? -2.037 4.48 3.457 1 98.62 110 LEU A C 1
ATOM 856 O O . LEU A 1 110 ? -1.312 5.27 2.846 1 98.62 110 LEU A O 1
ATOM 860 N N . SER A 1 111 ? -2.51 4.66 4.68 1 98.19 111 SER A N 1
ATOM 861 C CA . SER A 1 111 ? -2.393 5.934 5.387 1 98.19 111 SER A CA 1
ATOM 862 C C . SER A 1 111 ? -3.141 7.043 4.652 1 98.19 111 SER A C 1
ATOM 864 O O . SER A 1 111 ? -4.012 6.77 3.824 1 98.19 111 SER A O 1
ATOM 866 N N . GLY A 1 112 ? -2.916 8.328 5.113 1 98.12 112 GLY A N 1
ATOM 867 C CA . GLY A 1 112 ? -3.543 9.469 4.473 1 98.12 112 GLY A CA 1
ATOM 868 C C . GLY A 1 112 ? -3.205 9.578 2.996 1 98.12 112 GLY A C 1
ATOM 869 O O . GLY A 1 112 ? -4.074 9.883 2.176 1 98.12 112 GLY A O 1
ATOM 870 N N . SER A 1 113 ? -1.958 9.281 2.611 1 97.81 113 SER A N 1
ATOM 871 C CA . SER A 1 113 ? -1.508 9.375 1.226 1 97.81 113 SER A CA 1
ATOM 872 C C . SER A 1 113 ? -2.32 8.461 0.318 1 97.81 113 SER A C 1
ATOM 874 O O . SER A 1 113 ? -2.826 8.891 -0.719 1 97.81 113 SER A O 1
ATOM 876 N N . GLY A 1 114 ? -2.408 7.191 0.779 1 98.38 114 GLY A N 1
ATOM 877 C CA . GLY A 1 114 ? -3.191 6.254 -0.006 1 98.38 114 GLY A CA 1
ATOM 878 C C . GLY A 1 114 ? -4.664 6.605 -0.061 1 98.38 114 GLY A C 1
ATOM 879 O O . GLY A 1 114 ? -5.332 6.359 -1.069 1 98.38 114 GLY A O 1
ATOM 880 N N . SER A 1 115 ? -5.207 7.125 1.011 1 98.88 115 SER A N 1
ATOM 881 C CA . SER A 1 115 ? -6.609 7.523 1.054 1 98.88 115 SER A CA 1
ATOM 882 C C . SER A 1 115 ? -6.891 8.664 0.077 1 98.88 115 SER A C 1
ATOM 884 O O . SER A 1 115 ? -7.906 8.648 -0.622 1 98.88 115 SER A O 1
ATOM 886 N N . LEU A 1 116 ? -5.98 9.648 0.053 1 98.88 116 LEU A N 1
ATOM 887 C CA . LEU A 1 116 ? -6.094 10.75 -0.9 1 98.88 116 LEU A CA 1
ATOM 888 C C . LEU A 1 116 ? -6.047 10.234 -2.334 1 98.88 116 LEU A C 1
ATOM 890 O O . LEU A 1 116 ? -6.867 10.625 -3.168 1 98.88 116 LEU A O 1
ATOM 894 N N . ARG A 1 117 ? -5.164 9.328 -2.596 1 98.81 117 ARG A N 1
ATOM 895 C CA . ARG A 1 117 ? -4.969 8.805 -3.943 1 98.81 117 ARG A CA 1
ATOM 896 C C . ARG A 1 117 ? -6.191 8.016 -4.406 1 98.81 117 ARG A C 1
ATOM 898 O O . ARG A 1 117 ? -6.66 8.195 -5.531 1 98.81 117 ARG A O 1
ATOM 905 N N . ILE A 1 118 ? -6.707 7.117 -3.557 1 98.88 118 ILE A N 1
ATOM 906 C CA . ILE A 1 118 ? -7.871 6.309 -3.895 1 98.88 118 ILE A CA 1
ATOM 907 C C . ILE A 1 118 ? -9.086 7.211 -4.09 1 98.88 118 ILE A C 1
ATOM 909 O O . ILE A 1 118 ? -9.867 7.02 -5.027 1 98.88 118 ILE A O 1
ATOM 913 N N . GLY A 1 119 ? -9.25 8.188 -3.17 1 98.88 119 GLY A N 1
ATOM 914 C CA . GLY A 1 119 ? -10.344 9.133 -3.338 1 98.88 119 GLY A CA 1
ATOM 915 C C . GLY A 1 119 ? -10.266 9.906 -4.641 1 98.88 119 GLY A C 1
ATOM 916 O O . GLY A 1 119 ? -11.273 10.094 -5.316 1 98.88 119 GLY A O 1
ATOM 917 N N . ALA A 1 120 ? -9.062 10.383 -4.98 1 98.88 120 ALA A N 1
ATOM 918 C CA . ALA A 1 120 ? -8.852 11.109 -6.23 1 98.88 120 ALA A CA 1
ATOM 919 C C . ALA A 1 120 ? -9.172 10.227 -7.438 1 98.88 120 ALA A C 1
ATOM 921 O O . ALA A 1 120 ? -9.82 10.672 -8.383 1 98.88 120 ALA A O 1
ATOM 922 N N . GLU A 1 121 ? -8.727 9 -7.398 1 98.56 121 GLU A N 1
ATOM 923 C CA . GLU A 1 121 ? -8.977 8.062 -8.484 1 98.56 121 GLU A CA 1
ATOM 924 C C . GLU A 1 121 ? -10.469 7.789 -8.648 1 98.56 121 GLU A C 1
ATOM 926 O O . GLU A 1 121 ? -10.977 7.715 -9.766 1 98.56 121 GLU A O 1
ATOM 931 N N . PHE A 1 122 ? -11.148 7.602 -7.566 1 98.75 122 PHE A N 1
ATOM 932 C CA . PHE A 1 122 ? -12.594 7.379 -7.582 1 98.75 122 PHE A CA 1
ATOM 933 C C . PHE A 1 122 ? -13.312 8.547 -8.234 1 98.75 122 PHE A C 1
ATOM 935 O O . PHE A 1 122 ? -14.188 8.352 -9.078 1 98.75 122 PHE A O 1
ATOM 942 N N . LEU A 1 123 ? -12.938 9.781 -7.812 1 98.81 123 LEU A N 1
ATOM 943 C CA . LEU A 1 123 ? -13.586 10.969 -8.352 1 98.81 123 LEU A CA 1
ATOM 944 C C . LEU A 1 123 ? -13.273 11.133 -9.836 1 98.81 123 LEU A C 1
ATOM 946 O O . LEU A 1 123 ? -14.141 11.531 -10.617 1 98.81 123 LEU A O 1
ATOM 950 N N . ALA A 1 124 ? -12.047 10.883 -10.203 1 98.44 124 ALA A N 1
ATOM 951 C CA . ALA A 1 124 ? -11.672 10.977 -11.617 1 98.44 124 ALA A CA 1
ATOM 952 C C . ALA A 1 124 ? -12.555 10.07 -12.477 1 98.44 124 ALA A C 1
ATOM 954 O O . ALA A 1 124 ? -12.891 10.414 -13.609 1 98.44 124 ALA A O 1
ATOM 955 N N . LYS A 1 125 ? -12.953 8.977 -11.969 1 97.62 125 LYS A N 1
ATOM 956 C CA . LYS A 1 125 ? -13.695 7.977 -12.727 1 97.62 125 LYS A CA 1
ATOM 957 C C . LYS A 1 125 ? -15.203 8.227 -12.641 1 97.62 125 LYS A C 1
ATOM 959 O O . LYS A 1 125 ? -15.93 7.973 -13.602 1 97.62 125 LYS A O 1
ATOM 964 N N . HIS A 1 126 ? -15.664 8.75 -11.523 1 98.19 126 HIS A N 1
ATOM 965 C CA . HIS A 1 126 ? -17.094 8.617 -11.289 1 98.19 126 HIS A CA 1
ATOM 966 C C . HIS A 1 126 ? -17.734 9.977 -11.023 1 98.19 126 HIS A C 1
ATOM 968 O O . HIS A 1 126 ? -18.953 10.078 -10.875 1 98.19 126 HIS A O 1
ATOM 974 N N . TYR A 1 127 ? -16.953 11.016 -10.844 1 98.06 127 TYR A N 1
ATOM 975 C CA . TYR A 1 127 ? -17.484 12.352 -10.609 1 98.06 127 TYR A CA 1
ATOM 976 C C . TYR A 1 127 ? -17.453 13.18 -11.891 1 98.06 127 TYR A C 1
ATOM 978 O O . TYR A 1 127 ? -16.609 12.961 -12.766 1 98.06 127 TYR A O 1
ATOM 986 N N . HIS A 1 128 ? -18.344 14.102 -12.109 1 96.75 128 HIS A N 1
ATOM 987 C CA . HIS A 1 128 ? -18.594 14.781 -13.375 1 96.75 128 HIS A CA 1
ATOM 988 C C . HIS A 1 128 ? -17.625 15.945 -13.562 1 96.75 128 HIS A C 1
ATOM 990 O O . HIS A 1 128 ? -17.422 16.422 -14.688 1 96.75 128 HIS A O 1
ATOM 996 N N . HIS A 1 129 ? -17.062 16.484 -12.484 1 97.06 129 HIS A N 1
ATOM 997 C CA . HIS A 1 129 ? -16.125 17.594 -12.562 1 97.06 129 HIS A CA 1
ATOM 998 C C . HIS A 1 129 ? -14.719 17.156 -12.156 1 97.06 129 HIS A C 1
ATOM 1000 O O . HIS A 1 129 ? -14.547 16.516 -11.117 1 97.06 129 HIS A O 1
ATOM 1006 N N . HIS A 1 130 ? -13.711 17.578 -12.898 1 98.38 130 HIS A N 1
ATOM 1007 C CA . HIS A 1 130 ? -12.398 16.969 -12.719 1 98.38 130 HIS A CA 1
ATOM 1008 C C . HIS A 1 130 ? -11.359 18.016 -12.328 1 98.38 130 HIS A C 1
ATOM 1010 O O . HIS A 1 130 ? -10.172 17.859 -12.625 1 98.38 130 HIS A O 1
ATOM 1016 N N . THR A 1 131 ? -11.805 19.094 -11.711 1 98.62 131 THR A N 1
ATOM 1017 C CA . THR A 1 131 ? -10.891 20.109 -11.195 1 98.62 131 THR A CA 1
ATOM 1018 C C . THR A 1 131 ? -10.922 20.141 -9.672 1 98.62 131 THR A C 1
ATOM 1020 O O . THR A 1 131 ? -12 20.219 -9.07 1 98.62 131 THR A O 1
ATOM 1023 N N . VAL A 1 132 ? -9.789 20.078 -9.109 1 98.88 132 VAL A N 1
ATOM 1024 C CA . VAL A 1 132 ? -9.672 20.156 -7.66 1 98.88 132 VAL A CA 1
ATOM 1025 C C . VAL A 1 132 ? -8.992 21.469 -7.266 1 98.88 132 VAL A C 1
ATOM 1027 O O . VAL A 1 132 ? -7.941 21.812 -7.809 1 98.88 132 VAL A O 1
ATOM 1030 N N . TYR A 1 133 ? -9.617 22.234 -6.402 1 98.88 133 TYR A N 1
ATOM 1031 C CA . TYR A 1 133 ? -9.055 23.438 -5.801 1 98.88 133 TYR A CA 1
ATOM 1032 C C . TYR A 1 133 ? -8.336 23.109 -4.5 1 98.88 133 TYR A C 1
ATOM 1034 O O . TYR A 1 133 ? -8.906 22.5 -3.604 1 98.88 133 TYR A O 1
ATOM 1042 N N . MET A 1 134 ? -7.066 23.5 -4.398 1 98.81 134 MET A N 1
ATOM 1043 C CA . MET A 1 134 ? -6.281 23.281 -3.184 1 98.81 134 MET A CA 1
ATOM 1044 C C . MET A 1 134 ? -5.824 24.609 -2.594 1 98.81 134 MET A C 1
ATOM 1046 O O . MET A 1 134 ? -5.668 25.594 -3.318 1 98.81 134 MET A O 1
ATOM 1050 N N . SER A 1 135 ? -5.605 24.578 -1.309 1 98.81 135 SER A N 1
ATOM 1051 C CA . SER A 1 135 ? -5.125 25.781 -0.639 1 98.81 135 SER A CA 1
ATOM 1052 C C . SER A 1 135 ? -3.744 26.172 -1.144 1 98.81 135 SER A C 1
ATOM 1054 O O . SER A 1 135 ? -2.947 25.328 -1.534 1 98.81 135 SER A O 1
ATOM 1056 N N . GLN A 1 136 ? -3.465 27.453 -1.092 1 98.06 136 GLN A N 1
ATOM 1057 C CA . GLN A 1 136 ? -2.131 27.969 -1.358 1 98.06 136 GLN A CA 1
ATOM 1058 C C . GLN A 1 136 ? -1.54 28.625 -0.114 1 98.06 136 GLN A C 1
ATOM 1060 O O . GLN A 1 136 ? -2.02 29.672 0.331 1 98.06 136 GLN A O 1
ATOM 1065 N N . PRO A 1 137 ? -0.515 28.094 0.504 1 97.19 137 PRO A N 1
ATOM 1066 C CA . PRO A 1 137 ? 0.126 26.828 0.148 1 97.19 137 PRO A CA 1
ATOM 1067 C C . PRO A 1 137 ? -0.687 25.609 0.587 1 97.19 137 PRO A C 1
ATOM 1069 O O . PRO A 1 137 ? -1.739 25.766 1.214 1 97.19 137 PRO A O 1
ATOM 1072 N N . THR A 1 138 ? -0.298 24.453 0.159 1 97.75 138 THR A N 1
ATOM 1073 C CA . THR A 1 138 ? -0.87 23.188 0.598 1 97.75 138 THR A CA 1
ATOM 1074 C C . THR A 1 138 ? 0.231 22.188 0.916 1 97.75 138 THR A C 1
ATOM 1076 O O . THR A 1 138 ? 1.417 22.484 0.775 1 97.75 138 THR A O 1
ATOM 1079 N N . TYR A 1 139 ? -0.151 21.047 1.489 1 95.69 139 TYR A N 1
ATOM 1080 C CA . TYR A 1 139 ? 0.79 19.953 1.683 1 95.69 139 TYR A CA 1
ATOM 1081 C C . TYR A 1 139 ? 1.476 19.594 0.372 1 95.69 139 TYR A C 1
ATOM 1083 O O . TYR A 1 139 ? 0.813 19.406 -0.651 1 95.69 139 TYR A O 1
ATOM 1091 N N . ALA A 1 140 ? 2.758 19.406 0.384 1 92.5 140 ALA A N 1
ATOM 1092 C CA . ALA A 1 140 ? 3.621 19.359 -0.793 1 92.5 140 ALA A CA 1
ATOM 1093 C C . ALA A 1 140 ? 3.24 18.203 -1.714 1 92.5 140 ALA A C 1
ATOM 1095 O O . ALA A 1 140 ? 3.434 18.281 -2.93 1 92.5 140 ALA A O 1
ATOM 1096 N N . ASN A 1 141 ? 2.641 17.141 -1.182 1 94.44 141 ASN A N 1
ATOM 1097 C CA . ASN A 1 141 ? 2.363 15.961 -2 1 94.44 141 ASN A CA 1
ATOM 1098 C C . ASN A 1 141 ? 0.917 15.945 -2.49 1 94.44 141 ASN A C 1
ATOM 1100 O O . ASN A 1 141 ? 0.524 15.062 -3.254 1 94.44 141 ASN A O 1
ATOM 1104 N N . HIS A 1 142 ? 0.068 16.891 -2.064 1 98.31 142 HIS A N 1
ATOM 1105 C CA . HIS A 1 142 ? -1.318 16.969 -2.514 1 98.31 142 HIS A CA 1
ATOM 1106 C C . HIS A 1 142 ? -1.403 16.969 -4.035 1 98.31 142 HIS A C 1
ATOM 1108 O O . HIS A 1 142 ? -2.088 16.141 -4.629 1 98.31 142 HIS A O 1
ATOM 1114 N N . PRO A 1 143 ? -0.643 17.891 -4.672 1 98.12 143 PRO A N 1
ATOM 1115 C CA . PRO A 1 143 ? -0.77 17.922 -6.129 1 98.12 143 PRO A CA 1
ATOM 1116 C C . PRO A 1 143 ? -0.389 16.609 -6.789 1 98.12 143 PRO A C 1
ATOM 1118 O O . PRO A 1 143 ? -1.018 16.203 -7.77 1 98.12 143 PRO A O 1
ATOM 1121 N N . ASN A 1 144 ? 0.588 15.93 -6.27 1 96.62 144 ASN A N 1
ATOM 1122 C CA . ASN A 1 144 ? 1.062 14.688 -6.871 1 96.62 144 ASN A CA 1
ATOM 1123 C C . ASN A 1 144 ? -0.024 13.617 -6.871 1 96.62 144 ASN A C 1
ATOM 1125 O O . ASN A 1 144 ? -0.215 12.922 -7.875 1 96.62 144 ASN A O 1
ATOM 1129 N N . PHE A 1 145 ? -0.75 13.43 -5.789 1 98.25 145 PHE A N 1
ATOM 1130 C CA . PHE A 1 145 ? -1.789 12.414 -5.68 1 98.25 145 PHE A CA 1
ATOM 1131 C C . PHE A 1 145 ? -2.914 12.672 -6.676 1 98.25 145 PHE A C 1
ATOM 1133 O O . PHE A 1 145 ? -3.363 11.758 -7.371 1 98.25 145 PHE A O 1
ATOM 1140 N N . PHE A 1 146 ? -3.355 13.906 -6.746 1 98.75 146 PHE A N 1
ATOM 1141 C CA . PHE A 1 146 ? -4.531 14.25 -7.543 1 98.75 146 PHE A CA 1
ATOM 1142 C C . PHE A 1 146 ? -4.18 14.32 -9.023 1 98.75 146 PHE A C 1
ATOM 1144 O O . PHE A 1 146 ? -4.965 13.898 -9.875 1 98.75 146 PHE A O 1
ATOM 1151 N N . ASN A 1 147 ? -2.957 14.875 -9.32 1 97.94 147 ASN A N 1
ATOM 1152 C CA . ASN A 1 147 ? -2.498 14.859 -10.703 1 97.94 147 ASN A CA 1
ATOM 1153 C C . ASN A 1 147 ? -2.355 13.438 -11.234 1 97.94 147 ASN A C 1
ATOM 1155 O O . ASN A 1 147 ? -2.717 13.156 -12.375 1 97.94 147 ASN A O 1
ATOM 1159 N N . ALA A 1 148 ? -1.839 12.602 -10.461 1 96.81 148 ALA A N 1
ATOM 1160 C CA . ALA A 1 148 ? -1.635 11.211 -10.867 1 96.81 148 ALA A CA 1
ATOM 1161 C C . ALA A 1 148 ? -2.965 10.523 -11.148 1 96.81 148 ALA A C 1
ATOM 1163 O O . ALA A 1 148 ? -3.031 9.602 -11.961 1 96.81 148 ALA A O 1
ATOM 1164 N N . ALA A 1 149 ? -4.027 10.945 -10.477 1 97.56 149 ALA A N 1
ATOM 1165 C CA . ALA A 1 149 ? -5.355 10.383 -10.703 1 97.56 149 ALA A CA 1
ATOM 1166 C C . ALA A 1 149 ? -5.996 10.969 -11.953 1 97.56 149 ALA A C 1
ATOM 1168 O O . ALA A 1 149 ? -7.039 10.492 -12.406 1 97.56 149 ALA A O 1
ATOM 1169 N N . GLY A 1 150 ? -5.414 12.055 -12.508 1 97.12 150 GLY A N 1
ATOM 1170 C CA . GLY A 1 150 ? -5.93 12.656 -13.734 1 97.12 150 GLY A CA 1
ATOM 1171 C C . GLY A 1 150 ? -6.785 13.883 -13.484 1 97.12 150 GLY A C 1
ATOM 1172 O O . GLY A 1 150 ? -7.531 14.312 -14.359 1 97.12 150 GLY A O 1
ATOM 1173 N N . LEU A 1 151 ? -6.715 14.438 -12.305 1 98.62 151 LEU A N 1
ATOM 1174 C CA . LEU A 1 151 ? -7.488 15.633 -12 1 98.62 151 LEU A CA 1
ATOM 1175 C C . LEU A 1 151 ? -6.664 16.891 -12.242 1 98.62 151 LEU A C 1
ATOM 1177 O O . LEU A 1 151 ? -5.457 16.906 -11.984 1 98.62 151 LEU A O 1
ATOM 1181 N N . ALA A 1 152 ? -7.301 17.906 -12.727 1 98.69 152 ALA A N 1
ATOM 1182 C CA . ALA A 1 152 ? -6.66 19.203 -12.883 1 98.69 152 ALA A CA 1
ATOM 1183 C C . ALA A 1 152 ? -6.605 19.953 -11.555 1 98.69 152 ALA A C 1
ATOM 1185 O O . ALA A 1 152 ? -7.512 19.828 -10.727 1 98.69 152 ALA A O 1
ATOM 1186 N N . ILE A 1 153 ? -5.582 20.766 -11.414 1 98.56 153 ILE A N 1
ATOM 1187 C CA . ILE A 1 153 ? -5.379 21.422 -10.125 1 98.56 153 ILE A CA 1
ATOM 1188 C C . ILE A 1 153 ? -5.504 22.938 -10.281 1 98.56 153 ILE A C 1
ATOM 1190 O O . ILE A 1 153 ? -4.961 23.516 -11.219 1 98.56 153 ILE A O 1
ATOM 1194 N N . LYS A 1 154 ? -6.242 23.531 -9.492 1 98.75 154 LYS A N 1
ATOM 1195 C CA . LYS A 1 154 ? -6.289 24.953 -9.242 1 98.75 154 LYS A CA 1
ATOM 1196 C C . LYS A 1 154 ? -6.082 25.266 -7.758 1 98.75 154 LYS A C 1
ATOM 1198 O O . LYS A 1 154 ? -5.996 24.344 -6.938 1 98.75 154 LYS A O 1
ATOM 1203 N N . THR A 1 155 ? -5.875 26.516 -7.5 1 98.75 155 THR A N 1
ATOM 1204 C CA . THR A 1 155 ? -5.613 26.875 -6.109 1 98.75 155 THR A CA 1
ATOM 1205 C C . THR A 1 155 ? -6.598 27.938 -5.629 1 98.75 155 THR A C 1
ATOM 1207 O O . THR A 1 155 ? -7.273 28.578 -6.438 1 98.75 155 THR A O 1
ATOM 1210 N N . TYR A 1 156 ? -6.781 28.031 -4.367 1 98.88 156 TYR A N 1
ATOM 1211 C CA . TYR A 1 156 ? -7.469 29.141 -3.717 1 98.88 156 TYR A CA 1
ATOM 1212 C C . TYR A 1 156 ? -6.605 29.75 -2.621 1 98.88 156 TYR A C 1
ATOM 1214 O O . TYR A 1 156 ? -5.77 29.078 -2.027 1 98.88 156 TYR A O 1
ATOM 1222 N N . ARG A 1 157 ? -6.789 31.109 -2.408 1 98.5 157 ARG A N 1
ATOM 1223 C CA . ARG A 1 157 ? -6.039 31.828 -1.374 1 98.5 157 ARG A CA 1
ATOM 1224 C C . ARG A 1 157 ? -6.375 31.281 0.011 1 98.5 157 ARG A C 1
ATOM 1226 O O . ARG A 1 157 ? -7.535 31 0.31 1 98.5 157 ARG A O 1
ATOM 1233 N N . TYR A 1 158 ? -5.332 30.969 0.847 1 98.81 158 TYR A N 1
ATOM 1234 C CA . TYR A 1 158 ? -5.535 30.406 2.178 1 98.81 158 TYR A CA 1
ATOM 1235 C C . TYR A 1 158 ? -4.719 31.156 3.219 1 98.81 158 TYR A C 1
ATOM 1237 O O . TYR A 1 158 ? -5.238 31.531 4.277 1 98.81 158 TYR A O 1
ATOM 1245 N N . TYR A 1 159 ? -3.488 31.344 2.996 1 98.12 159 TYR A N 1
ATOM 1246 C CA . TYR A 1 159 ? -2.553 31.938 3.947 1 98.12 159 TYR A CA 1
ATOM 1247 C C . TYR A 1 159 ? -2.236 33.375 3.574 1 98.12 159 TYR A C 1
ATOM 1249 O O . TYR A 1 159 ? -2.018 33.688 2.402 1 98.12 159 TYR A O 1
ATOM 1257 N N . ASP A 1 160 ? -2.266 34.281 4.539 1 96.88 160 ASP A N 1
ATOM 1258 C CA . ASP A 1 160 ? -1.85 35.688 4.387 1 96.88 160 ASP A CA 1
ATOM 1259 C C . ASP A 1 160 ? -0.489 35.938 5.035 1 96.88 160 ASP A C 1
ATOM 1261 O O . ASP A 1 160 ? -0.389 36.031 6.258 1 96.88 160 ASP A O 1
ATOM 1265 N N . PRO A 1 161 ? 0.548 36.094 4.238 1 93.12 161 PRO A N 1
ATOM 1266 C CA . PRO A 1 161 ? 1.886 36.25 4.809 1 93.12 161 PRO A CA 1
ATOM 1267 C C . PRO A 1 161 ? 1.998 37.531 5.66 1 93.12 161 PRO A C 1
ATOM 1269 O O . PRO A 1 161 ? 2.832 37.594 6.566 1 93.12 161 PRO A O 1
ATOM 1272 N N . GLY A 1 162 ? 1.173 38.531 5.398 1 92.19 162 GLY A N 1
ATOM 1273 C CA . GLY A 1 162 ? 1.216 39.781 6.164 1 92.19 162 GLY A CA 1
ATOM 1274 C C . GLY A 1 162 ? 0.794 39.594 7.609 1 92.19 162 GLY A C 1
ATOM 1275 O O . GLY A 1 162 ? 1.364 40.219 8.508 1 92.19 162 GLY A O 1
ATOM 1276 N N . THR A 1 163 ? -0.129 38.75 7.836 1 93.25 163 THR A N 1
ATOM 1277 C CA . THR A 1 163 ? -0.655 38.562 9.18 1 93.25 163 THR A CA 1
ATOM 1278 C C . THR A 1 163 ? -0.235 37.219 9.742 1 93.25 163 THR A C 1
ATOM 1280 O O . THR A 1 163 ? -0.469 36.906 10.914 1 93.25 163 THR A O 1
ATOM 1283 N N . CYS A 1 164 ? 0.441 36.406 8.922 1 95.25 164 CYS A N 1
ATOM 1284 C CA . CYS A 1 164 ? 0.718 35 9.273 1 95.25 164 CYS A CA 1
ATOM 1285 C C . CYS A 1 164 ? -0.549 34.281 9.727 1 95.25 164 CYS A C 1
ATOM 1287 O O . CYS A 1 164 ? -0.519 33.531 10.688 1 95.25 164 CYS A O 1
ATOM 1289 N N . GLY A 1 165 ? -1.665 34.625 9.109 1 97 165 GLY A N 1
ATOM 1290 C CA . GLY A 1 165 ? -2.961 34.062 9.438 1 97 165 GLY A CA 1
ATOM 1291 C C . GLY A 1 165 ? -3.74 33.594 8.219 1 97 165 GLY A C 1
ATOM 1292 O O . GLY A 1 165 ? -3.174 33.469 7.137 1 97 165 GLY A O 1
ATOM 1293 N N . LEU A 1 166 ? -5.043 33.312 8.43 1 98.38 166 LEU A N 1
ATOM 1294 C CA . LEU A 1 166 ? -5.914 32.844 7.352 1 98.38 166 LEU A CA 1
ATOM 1295 C C . LEU A 1 166 ? -6.332 34 6.453 1 98.38 166 LEU A C 1
ATOM 1297 O O . LEU A 1 166 ? -6.781 35.062 6.941 1 98.38 166 LEU A O 1
ATOM 1301 N N . ASP A 1 167 ? -6.09 33.875 5.184 1 98.62 167 ASP A N 1
ATOM 1302 C CA . ASP A 1 167 ? -6.703 34.781 4.223 1 98.62 167 ASP A CA 1
ATOM 1303 C C . ASP A 1 167 ? -8.156 34.406 3.949 1 98.62 167 ASP A C 1
ATOM 1305 O O . ASP A 1 167 ? -8.5 34 2.832 1 98.62 167 ASP A O 1
ATOM 1309 N N . PHE A 1 168 ? -9.023 34.688 4.945 1 98.69 168 PHE A N 1
ATOM 1310 C CA . PHE A 1 168 ? -10.398 34.188 4.941 1 98.69 168 PHE A CA 1
ATOM 1311 C C . PHE A 1 168 ? -11.203 34.812 3.811 1 98.69 168 PHE A C 1
ATOM 1313 O O . PHE A 1 168 ? -11.93 34.125 3.1 1 98.69 168 PHE A O 1
ATOM 1320 N N . GLN A 1 169 ? -11.117 36.094 3.625 1 98.44 169 GLN A N 1
ATOM 1321 C CA . GLN A 1 169 ? -11.852 36.781 2.564 1 98.44 169 GLN A CA 1
ATOM 1322 C C . GLN A 1 169 ? -11.406 36.281 1.188 1 98.44 169 GLN A C 1
ATOM 1324 O O . GLN A 1 169 ? -12.234 36.094 0.297 1 98.44 169 GLN A O 1
ATOM 1329 N N . GLY A 1 170 ? -10.055 36.219 1.016 1 98.75 170 GLY A N 1
ATOM 1330 C CA . GLY A 1 170 ? -9.547 35.688 -0.239 1 98.75 170 GLY A CA 1
ATOM 1331 C C . GLY A 1 170 ? -10.023 34.281 -0.533 1 98.75 170 GLY A C 1
ATOM 1332 O O . GLY A 1 170 ? -10.359 33.969 -1.675 1 98.75 170 GLY A O 1
ATOM 1333 N N . MET A 1 171 ? -10.055 33.469 0.467 1 98.88 171 MET A N 1
ATOM 1334 C CA . MET A 1 171 ? -10.555 32.094 0.341 1 98.88 171 MET A CA 1
ATOM 1335 C C . MET A 1 171 ? -12 32.094 -0.135 1 98.88 171 MET A C 1
ATOM 1337 O O . MET A 1 171 ? -12.344 31.391 -1.091 1 98.88 171 MET A O 1
ATOM 1341 N N . LEU A 1 172 ? -12.836 32.875 0.529 1 98.75 172 LEU A N 1
ATOM 1342 C CA . LEU A 1 172 ? -14.25 32.938 0.17 1 98.75 172 LEU A CA 1
ATOM 1343 C C . LEU A 1 172 ? -14.43 33.438 -1.254 1 98.75 172 LEU A C 1
ATOM 1345 O O . LEU A 1 172 ? -15.266 32.938 -2 1 98.75 172 LEU A O 1
ATOM 1349 N N . GLU A 1 173 ? -13.648 34.438 -1.651 1 98.81 173 GLU A N 1
ATOM 1350 C CA . GLU A 1 173 ? -13.727 34.969 -3.002 1 98.81 173 GLU A CA 1
ATOM 1351 C C . GLU A 1 173 ? -13.352 33.938 -4.047 1 98.81 173 GLU A C 1
ATOM 1353 O O . GLU A 1 173 ? -14.055 33.781 -5.051 1 98.81 173 GLU A O 1
ATOM 1358 N N . ASP A 1 174 ? -12.258 33.281 -3.832 1 98.88 174 ASP A N 1
ATOM 1359 C CA . ASP A 1 174 ? -11.781 32.312 -4.793 1 98.88 174 ASP A CA 1
ATOM 1360 C C . ASP A 1 174 ? -12.75 31.125 -4.902 1 98.88 174 ASP A C 1
ATOM 1362 O O . ASP A 1 174 ? -13.047 30.656 -6.008 1 98.88 174 ASP A O 1
ATOM 1366 N N . LEU A 1 175 ? -13.273 30.625 -3.789 1 98.75 175 LEU A N 1
ATOM 1367 C CA . LEU A 1 175 ? -14.219 29.516 -3.812 1 98.75 175 LEU A CA 1
ATOM 1368 C C . LEU A 1 175 ? -15.539 29.938 -4.445 1 98.75 175 LEU A C 1
ATOM 1370 O O . LEU A 1 175 ? -16.188 29.141 -5.137 1 98.75 175 LEU A O 1
ATOM 1374 N N . SER A 1 176 ? -15.883 31.172 -4.156 1 98.5 176 SER A N 1
ATOM 1375 C CA . SER A 1 176 ? -17.109 31.688 -4.766 1 98.5 176 SER A CA 1
ATOM 1376 C C . SER A 1 176 ? -16.969 31.75 -6.285 1 98.5 176 SER A C 1
ATOM 1378 O O . SER A 1 176 ? -17.969 31.641 -7.004 1 98.5 176 SER A O 1
ATOM 1380 N N . SER A 1 177 ? -15.836 31.922 -6.781 1 98.44 177 SER A N 1
ATOM 1381 C CA . SER A 1 177 ? -15.586 32.062 -8.211 1 98.44 177 SER A CA 1
ATOM 1382 C C . SER A 1 177 ? -15.383 30.703 -8.867 1 98.44 177 SER A C 1
ATOM 1384 O O . SER A 1 177 ? -15.352 30.594 -10.102 1 98.44 177 SER A O 1
ATOM 1386 N N . ALA A 1 178 ? -15.211 29.672 -8.094 1 98.5 178 ALA A N 1
ATOM 1387 C CA . ALA A 1 178 ? -15.008 28.328 -8.641 1 98.5 178 ALA A CA 1
ATOM 1388 C C . ALA A 1 178 ? -16.281 27.828 -9.336 1 98.5 178 ALA A C 1
ATOM 1390 O O . ALA A 1 178 ? -17.391 28.141 -8.898 1 98.5 178 ALA A O 1
ATOM 1391 N N . PRO A 1 179 ? -16.156 27.094 -10.406 1 98.31 179 PRO A N 1
ATOM 1392 C CA . PRO A 1 179 ? -17.344 26.547 -11.062 1 98.31 179 PRO A CA 1
ATOM 1393 C C . PRO A 1 179 ? -18.062 25.516 -10.195 1 98.31 179 PRO A C 1
ATOM 1395 O O . PRO A 1 179 ? -17.438 24.766 -9.453 1 98.31 179 PRO A O 1
ATOM 1398 N N . SER A 1 180 ? -19.391 25.531 -10.406 1 97.69 180 SER A N 1
ATOM 1399 C CA . SER A 1 180 ? -20.188 24.516 -9.719 1 97.69 180 SER A CA 1
ATOM 1400 C C . SER A 1 180 ? -19.656 23.109 -10.016 1 97.69 180 SER A C 1
ATOM 1402 O O . SER A 1 180 ? -19.312 22.797 -11.156 1 97.69 180 SER A O 1
ATOM 1404 N N . GLY A 1 181 ? -19.578 22.328 -8.93 1 97.69 181 GLY A N 1
ATOM 1405 C CA . GLY A 1 181 ? -19.125 20.953 -9.078 1 97.69 181 GLY A CA 1
ATOM 1406 C C . GLY A 1 181 ? -17.641 20.781 -8.781 1 97.69 181 GLY A C 1
ATOM 1407 O O . GLY A 1 181 ? -17.156 19.672 -8.586 1 97.69 181 GLY A O 1
ATOM 1408 N N . ALA A 1 182 ? -16.891 21.875 -8.773 1 98.75 182 ALA A N 1
ATOM 1409 C CA . ALA A 1 182 ? -15.469 21.781 -8.492 1 98.75 182 ALA A CA 1
ATOM 1410 C C . ALA A 1 182 ? -15.219 21.078 -7.152 1 98.75 182 ALA A C 1
ATOM 1412 O O . ALA A 1 182 ? -15.961 21.281 -6.191 1 98.75 182 ALA A O 1
ATOM 1413 N N . ILE A 1 183 ? -14.227 20.219 -7.191 1 98.88 183 ILE A N 1
ATOM 1414 C CA . ILE A 1 183 ? -13.789 19.562 -5.961 1 98.88 183 ILE A CA 1
ATOM 1415 C C . ILE A 1 183 ? -12.953 20.531 -5.133 1 98.88 183 ILE A C 1
ATOM 1417 O O . ILE A 1 183 ? -12.109 21.266 -5.672 1 98.88 183 ILE A O 1
ATOM 1421 N N . VAL A 1 184 ? -13.195 20.656 -3.85 1 98.94 184 VAL A N 1
ATOM 1422 C CA . VAL A 1 184 ? -12.391 21.5 -2.969 1 98.94 184 VAL A CA 1
ATOM 1423 C C . VAL A 1 184 ? -11.703 20.641 -1.911 1 98.94 184 VAL A C 1
ATOM 1425 O O . VAL A 1 184 ? -12.367 20.031 -1.067 1 98.94 184 VAL A O 1
ATOM 1428 N N . LEU A 1 185 ? -10.375 20.547 -2.006 1 98.94 185 LEU A N 1
ATOM 1429 C CA . LEU A 1 185 ? -9.586 19.859 -0.99 1 98.94 185 LEU A CA 1
ATOM 1430 C C . LEU A 1 185 ? -9.414 20.734 0.249 1 98.94 185 LEU A C 1
ATOM 1432 O O . LEU A 1 185 ? -8.898 21.844 0.16 1 98.94 185 LEU A O 1
ATOM 1436 N N . LEU A 1 186 ? -9.906 20.219 1.342 1 98.94 186 LEU A N 1
ATOM 1437 C CA . LEU A 1 186 ? -9.836 20.891 2.635 1 98.94 186 LEU A CA 1
ATOM 1438 C C . LEU A 1 186 ? -8.992 20.094 3.619 1 98.94 186 LEU A C 1
ATOM 1440 O O . LEU A 1 186 ? -8.992 18.875 3.592 1 98.94 186 LEU A O 1
ATOM 1444 N N . GLN A 1 187 ? -8.203 20.766 4.391 1 98.69 187 GLN A N 1
ATOM 1445 C CA . GLN A 1 187 ? -7.547 20.125 5.523 1 98.69 187 GLN A CA 1
ATOM 1446 C C . GLN A 1 187 ? -8.336 20.344 6.812 1 98.69 187 GLN A C 1
ATOM 1448 O O . GLN A 1 187 ? -8.562 21.484 7.219 1 98.69 187 GLN A O 1
ATOM 1453 N N . ALA A 1 188 ? -8.727 19.297 7.465 1 98.25 188 ALA A N 1
ATOM 1454 C CA . ALA A 1 188 ? -9.711 19.328 8.547 1 98.25 188 ALA A CA 1
ATOM 1455 C C . ALA A 1 188 ? -9.211 20.141 9.727 1 98.25 188 ALA A C 1
ATOM 1457 O O . ALA A 1 188 ? -9.984 20.875 10.359 1 98.25 188 ALA A O 1
ATOM 1458 N N . CYS A 1 189 ? -8.016 19.906 10.117 1 97.62 189 CYS A N 1
ATOM 1459 C CA . CYS A 1 189 ? -7.371 20.672 11.188 1 97.62 189 CYS A CA 1
ATOM 1460 C C . CYS A 1 189 ? -5.852 20.578 11.086 1 97.62 189 CYS A C 1
ATOM 1462 O O . CYS A 1 189 ? -5.324 19.719 10.375 1 97.62 189 CYS A O 1
ATOM 1464 N N . ALA A 1 190 ? -5.199 21.562 11.766 1 97.44 190 ALA A N 1
ATOM 1465 C CA . ALA A 1 190 ? -3.74 21.578 11.766 1 97.44 190 ALA A CA 1
ATOM 1466 C C . ALA A 1 190 ? -3.195 21.625 10.344 1 97.44 190 ALA A C 1
ATOM 1468 O O . ALA A 1 190 ? -2.443 20.75 9.93 1 97.44 190 ALA A O 1
ATOM 1469 N N . HIS A 1 191 ? -3.545 22.734 9.664 1 98.12 191 HIS A N 1
ATOM 1470 C CA . HIS A 1 191 ? -3.227 22.906 8.25 1 98.12 191 HIS A CA 1
ATOM 1471 C C . HIS A 1 191 ? -1.725 22.781 8.008 1 98.12 191 HIS A C 1
ATOM 1473 O O . HIS A 1 191 ? -0.932 23.484 8.641 1 98.12 191 HIS A O 1
ATOM 1479 N N . ASN A 1 192 ? -1.322 21.875 7.285 1 96.69 192 ASN A N 1
ATOM 1480 C CA . ASN A 1 192 ? 0.042 21.688 6.801 1 96.69 192 ASN A CA 1
ATOM 1481 C C . ASN A 1 192 ? 0.254 22.375 5.453 1 96.69 192 ASN A C 1
ATOM 1483 O O . ASN A 1 192 ? -0.408 22.047 4.469 1 96.69 192 ASN A O 1
ATOM 1487 N N . PRO A 1 193 ? 1.009 23.359 5.336 1 96.31 193 PRO A N 1
ATOM 1488 C CA . PRO A 1 193 ? 2.178 23.609 6.184 1 96.31 193 PRO A CA 1
ATOM 1489 C C . PRO A 1 193 ? 1.983 24.797 7.121 1 96.31 193 PRO A C 1
ATOM 1491 O O . PRO A 1 193 ? 2.867 25.109 7.926 1 96.31 193 PRO A O 1
ATOM 1494 N N . THR A 1 194 ? 0.849 25.484 7.168 1 97.69 194 THR A N 1
ATOM 1495 C CA . THR A 1 194 ? 0.812 26.844 7.695 1 97.69 194 THR A CA 1
ATOM 1496 C C . THR A 1 194 ? 0.61 26.828 9.211 1 97.69 194 THR A C 1
ATOM 1498 O O . THR A 1 194 ? 1.041 27.75 9.906 1 97.69 194 THR A O 1
ATOM 1501 N N . GLY A 1 195 ? -0.144 25.859 9.656 1 97.56 195 GLY A N 1
ATOM 1502 C CA . GLY A 1 195 ? -0.54 25.844 11.062 1 97.56 195 GLY A CA 1
ATOM 1503 C C . GLY A 1 195 ? -1.703 26.766 11.359 1 97.56 195 GLY A C 1
ATOM 1504 O O . GLY A 1 195 ? -1.999 27.031 12.523 1 97.56 195 GLY A O 1
ATOM 1505 N N . VAL A 1 196 ? -2.361 27.219 10.328 1 98.19 196 VAL A N 1
ATOM 1506 C CA . VAL A 1 196 ? -3.498 28.125 10.484 1 98.19 196 VAL A CA 1
ATOM 1507 C C . VAL A 1 196 ? -4.793 27.391 10.156 1 98.19 196 VAL A C 1
ATOM 1509 O O . VAL A 1 196 ? -4.934 26.812 9.078 1 98.19 196 VAL A O 1
ATOM 1512 N N . ASP A 1 197 ? -5.719 27.375 11.094 1 98.25 197 ASP A N 1
ATOM 1513 C CA . ASP A 1 197 ? -7.016 26.766 10.859 1 98.25 197 ASP A CA 1
ATOM 1514 C C . ASP A 1 197 ? -8.133 27.797 10.891 1 98.25 197 ASP A C 1
ATOM 1516 O O . ASP A 1 197 ? -8.07 28.766 11.648 1 98.25 197 ASP A O 1
ATOM 1520 N N . PRO A 1 198 ? -9.18 27.625 10.07 1 98.5 198 PRO A N 1
ATOM 1521 C CA . PRO A 1 198 ? -10.398 28.406 10.289 1 98.5 198 PRO A CA 1
ATOM 1522 C C . PRO A 1 198 ? -11.023 28.172 11.656 1 98.5 198 PRO A C 1
ATOM 1524 O O . PRO A 1 198 ? -10.906 27.078 12.211 1 98.5 198 PRO A O 1
ATOM 1527 N N . THR A 1 199 ? -11.633 29.203 12.188 1 97.62 199 THR A N 1
ATOM 1528 C CA . THR A 1 199 ? -12.453 29.031 13.383 1 97.62 199 THR A CA 1
ATOM 1529 C C . THR A 1 199 ? -13.75 28.297 13.039 1 97.62 199 THR A C 1
ATOM 1531 O O . THR A 1 199 ? -14.109 28.172 11.867 1 97.62 199 THR A O 1
ATOM 1534 N N . LEU A 1 200 ? -14.477 27.859 14.078 1 97.38 200 LEU A N 1
ATOM 1535 C CA . LEU A 1 200 ? -15.719 27.125 13.844 1 97.38 200 LEU A CA 1
ATOM 1536 C C . LEU A 1 200 ? -16.719 27.984 13.086 1 97.38 200 LEU A C 1
ATOM 1538 O O . LEU A 1 200 ? -17.359 27.516 12.141 1 97.38 200 LEU A O 1
ATOM 1542 N N . PRO A 1 201 ? -16.922 29.266 13.43 1 98.25 201 PRO A N 1
ATOM 1543 C CA . PRO A 1 201 ? -17.812 30.109 12.633 1 98.25 201 PRO A CA 1
ATOM 1544 C C . PRO A 1 201 ? -17.344 30.25 11.188 1 98.25 201 PRO A C 1
ATOM 1546 O O . PRO A 1 201 ? -18.156 30.266 10.266 1 98.25 201 PRO A O 1
ATOM 1549 N N . GLN A 1 202 ? -16.062 30.359 10.984 1 98.69 202 GLN A N 1
ATOM 1550 C CA . GLN A 1 202 ? -15.531 30.438 9.633 1 98.69 202 GLN A CA 1
ATOM 1551 C C . GLN A 1 202 ? -15.812 29.141 8.859 1 98.69 202 GLN A C 1
ATOM 1553 O O . GLN A 1 202 ? -16.156 29.188 7.676 1 98.69 202 GLN A O 1
ATOM 1558 N N . TRP A 1 203 ? -15.656 27.984 9.5 1 98.75 203 TRP A N 1
ATOM 1559 C CA . TRP A 1 203 ? -15.992 26.719 8.883 1 98.75 203 TRP A CA 1
ATOM 1560 C C . TRP A 1 203 ? -17.453 26.688 8.445 1 98.75 203 TRP A C 1
ATOM 1562 O O . TRP A 1 203 ? -17.781 26.141 7.387 1 98.75 203 TRP A O 1
ATOM 1572 N N . GLN A 1 204 ? -18.328 27.219 9.305 1 98.38 204 GLN A N 1
ATOM 1573 C CA . GLN A 1 204 ? -19.75 27.297 8.961 1 98.38 204 GLN A CA 1
ATOM 1574 C C . GLN A 1 204 ? -19.953 28.109 7.684 1 98.38 204 GLN A C 1
ATOM 1576 O O . GLN A 1 204 ? -20.75 27.734 6.824 1 98.38 204 GLN A O 1
ATOM 1581 N N . GLN A 1 205 ? -19.281 29.172 7.566 1 98.69 205 GLN A N 1
ATOM 1582 C CA . GLN A 1 205 ? -19.375 30.016 6.383 1 98.69 205 GLN A CA 1
ATOM 1583 C C . GLN A 1 205 ? -18.828 29.312 5.148 1 98.69 205 GLN A C 1
ATOM 1585 O O . GLN A 1 205 ? -19.406 29.406 4.066 1 98.69 205 GLN A O 1
ATOM 1590 N N . ILE A 1 206 ? -17.703 28.625 5.32 1 98.88 206 ILE A N 1
ATOM 1591 C CA . ILE A 1 206 ? -17.109 27.859 4.23 1 98.88 206 ILE A CA 1
ATOM 1592 C C . ILE A 1 206 ? -18.109 26.812 3.744 1 98.88 206 ILE A C 1
ATOM 1594 O O . ILE A 1 206 ? -18.359 26.688 2.541 1 98.88 206 ILE A O 1
ATOM 1598 N N . ARG A 1 207 ? -18.672 26.062 4.691 1 98.75 207 ARG A N 1
ATOM 1599 C CA . ARG A 1 207 ? -19.641 25.031 4.355 1 98.75 207 ARG A CA 1
ATOM 1600 C C . ARG A 1 207 ? -20.828 25.609 3.596 1 98.75 207 ARG A C 1
ATOM 1602 O O . ARG A 1 207 ? -21.234 25.094 2.555 1 98.75 207 ARG A O 1
ATOM 1609 N N . GLN A 1 208 ? -21.391 26.703 4.121 1 98.38 208 GLN A N 1
ATOM 1610 C CA . GLN A 1 208 ? -22.547 27.344 3.504 1 98.38 208 GLN A CA 1
ATOM 1611 C C . GLN A 1 208 ? -22.234 27.781 2.078 1 98.38 208 GLN A C 1
ATOM 1613 O O . GLN A 1 208 ? -23.031 27.562 1.166 1 98.38 208 GLN A O 1
ATOM 1618 N N . LEU A 1 209 ? -21.141 28.422 1.928 1 98.62 209 LEU A N 1
ATOM 1619 C CA . LEU A 1 209 ? -20.734 28.875 0.601 1 98.62 209 LEU A CA 1
ATOM 1620 C C . LEU A 1 209 ? -20.594 27.688 -0.352 1 98.62 209 LEU A C 1
ATOM 1622 O O . LEU A 1 209 ? -21.094 27.719 -1.474 1 98.62 209 LEU A O 1
ATOM 1626 N N . MET A 1 210 ? -19.891 26.641 0.066 1 98.62 210 MET A N 1
ATOM 1627 C CA . MET A 1 210 ? -19.625 25.484 -0.795 1 98.62 210 MET A CA 1
ATOM 1628 C C . MET A 1 210 ? -20.938 24.812 -1.196 1 98.62 210 MET A C 1
ATOM 1630 O O . MET A 1 210 ? -21.109 24.422 -2.355 1 98.62 210 MET A O 1
ATOM 1634 N N . ARG A 1 211 ? -21.844 24.672 -0.198 1 97.94 211 ARG A N 1
ATOM 1635 C CA . ARG A 1 211 ? -23.141 24.078 -0.508 1 97.94 211 ARG A CA 1
ATOM 1636 C C . ARG A 1 211 ? -23.922 24.953 -1.483 1 97.94 211 ARG A C 1
ATOM 1638 O O . ARG A 1 211 ? -24.5 24.453 -2.449 1 97.94 211 ARG A O 1
ATOM 1645 N N . SER A 1 212 ? -23.922 26.219 -1.259 1 97.5 212 SER A N 1
ATOM 1646 C CA . SER A 1 212 ? -24.672 27.141 -2.102 1 97.5 212 SER A CA 1
ATOM 1647 C C . SER A 1 212 ? -24.141 27.141 -3.535 1 97.5 212 SER A C 1
ATOM 1649 O O . SER A 1 212 ? -24.922 27.312 -4.48 1 97.5 212 SER A O 1
ATOM 1651 N N . LYS A 1 213 ? -22.875 26.906 -3.723 1 97.38 213 LYS A N 1
ATOM 1652 C CA . LYS A 1 213 ? -22.234 26.953 -5.039 1 97.38 213 LYS A CA 1
ATOM 1653 C C . LYS A 1 213 ? -22.172 25.562 -5.66 1 97.38 213 LYS A C 1
ATOM 1655 O O . LYS A 1 213 ? -21.766 25.422 -6.816 1 97.38 213 LYS A O 1
ATOM 1660 N N . GLY A 1 214 ? -22.562 24.562 -4.91 1 97.19 214 GLY A N 1
ATOM 1661 C CA . GLY A 1 214 ? -22.5 23.188 -5.398 1 97.19 214 GLY A CA 1
ATOM 1662 C C . GLY A 1 214 ? -21.078 22.656 -5.5 1 97.19 214 GLY A C 1
ATOM 1663 O O . GLY A 1 214 ? -20.766 21.891 -6.41 1 97.19 214 GLY A O 1
ATOM 1664 N N . LEU A 1 215 ? -20.156 23.141 -4.68 1 98.62 215 LEU A N 1
ATOM 1665 C CA . LEU A 1 215 ? -18.797 22.625 -4.637 1 98.62 215 LEU A CA 1
ATOM 1666 C C . LEU A 1 215 ? -18.734 21.312 -3.855 1 98.62 215 LEU A C 1
ATOM 1668 O O . LEU A 1 215 ? -19.531 21.094 -2.947 1 98.62 215 LEU A O 1
ATOM 1672 N N . PHE A 1 216 ? -17.828 20.438 -4.215 1 98.75 216 PHE A N 1
ATOM 1673 C CA . PHE A 1 216 ? -17.75 19.109 -3.609 1 98.75 216 PHE A CA 1
ATOM 1674 C C . PHE A 1 216 ? -16.609 19.047 -2.615 1 98.75 216 PHE A C 1
ATOM 1676 O O . PHE A 1 216 ? -15.438 19.172 -2.996 1 98.75 216 PHE A O 1
ATOM 1683 N N . PRO A 1 217 ? -16.875 18.781 -1.346 1 98.88 217 PRO A N 1
ATOM 1684 C CA . PRO A 1 217 ? -15.828 18.797 -0.322 1 98.88 217 PRO A CA 1
ATOM 1685 C C . PRO A 1 217 ? -15.031 17.484 -0.288 1 98.88 217 PRO A C 1
ATOM 1687 O O . PRO A 1 217 ? -15.617 16.406 -0.298 1 98.88 217 PRO A O 1
ATOM 1690 N N . PHE A 1 218 ? -13.75 17.562 -0.279 1 98.94 218 PHE A N 1
ATOM 1691 C CA . PHE A 1 218 ? -12.781 16.5 -0.037 1 98.94 218 PHE A CA 1
ATOM 1692 C C . PHE A 1 218 ? -11.867 16.859 1.128 1 98.94 218 PHE A C 1
ATOM 1694 O O . PHE A 1 218 ? -11.008 17.734 1.005 1 98.94 218 PHE A O 1
ATOM 1701 N N . PHE A 1 219 ? -11.969 16.125 2.268 1 98.94 219 PHE A N 1
ATOM 1702 C CA . PHE A 1 219 ? -11.227 16.469 3.479 1 98.94 219 PHE A CA 1
ATOM 1703 C C . PHE A 1 219 ? -9.984 15.594 3.611 1 98.94 219 PHE A C 1
ATOM 1705 O O . PHE A 1 219 ? -10.047 14.375 3.416 1 98.94 219 PHE A O 1
ATOM 1712 N N . ASP A 1 220 ? -8.875 16.172 3.906 1 98.88 220 ASP A N 1
ATOM 1713 C CA . ASP A 1 220 ? -7.676 15.523 4.418 1 98.88 220 ASP A CA 1
ATOM 1714 C C . ASP A 1 220 ? -7.574 15.68 5.934 1 98.88 220 ASP A C 1
ATOM 1716 O O . ASP A 1 220 ? -7.418 16.781 6.441 1 98.88 220 ASP A O 1
ATOM 1720 N N . SER A 1 221 ? -7.641 14.609 6.664 1 98.69 221 SER A N 1
ATOM 1721 C CA . SER A 1 221 ? -7.559 14.617 8.117 1 98.69 221 SER A CA 1
ATOM 1722 C C . SER A 1 221 ? -6.379 13.789 8.617 1 98.69 221 SER A C 1
ATOM 1724 O O . SER A 1 221 ? -6.531 12.602 8.922 1 98.69 221 SER A O 1
ATOM 1726 N N . ALA A 1 222 ? -5.27 14.406 8.844 1 97.31 222 ALA A N 1
ATOM 1727 C CA . ALA A 1 222 ? -4.051 13.711 9.242 1 97.31 222 ALA A CA 1
ATOM 1728 C C . ALA A 1 222 ? -3.732 13.945 10.719 1 97.31 222 ALA A C 1
ATOM 1730 O O . ALA A 1 222 ? -2.947 13.211 11.312 1 97.31 222 ALA A O 1
ATOM 1731 N N . TYR A 1 223 ? -4.395 14.945 11.391 1 97.56 223 TYR A N 1
ATOM 1732 C CA . TYR A 1 223 ? -3.855 15.43 12.656 1 97.56 223 TYR A CA 1
ATOM 1733 C C . TYR A 1 223 ? -4.945 15.523 13.719 1 97.56 223 TYR A C 1
ATOM 1735 O O . TYR A 1 223 ? -4.848 16.312 14.656 1 97.56 223 TYR A O 1
ATOM 1743 N N . GLN A 1 224 ? -6.012 14.711 13.523 1 98.12 224 GLN A N 1
ATOM 1744 C CA . GLN A 1 224 ? -7.113 14.727 14.484 1 98.12 224 GLN A CA 1
ATOM 1745 C C . GLN A 1 224 ? -6.605 14.492 15.906 1 98.12 224 GLN A C 1
ATOM 1747 O O . GLN A 1 224 ? -5.957 13.484 16.188 1 98.12 224 GLN A O 1
ATOM 1752 N N . GLY A 1 225 ? -6.855 15.43 16.797 1 97.44 225 GLY A N 1
ATOM 1753 C CA . GLY A 1 225 ? -6.418 15.32 18.188 1 97.44 225 GLY A CA 1
ATOM 1754 C C . GLY A 1 225 ? -5.172 16.125 18.484 1 97.44 225 GLY A C 1
ATOM 1755 O O . GLY A 1 225 ? -4.84 16.359 19.656 1 97.44 225 GLY A O 1
ATOM 1756 N N . PHE A 1 226 ? -4.508 16.672 17.5 1 95.88 226 PHE A N 1
ATOM 1757 C CA . PHE A 1 226 ? -3.229 17.328 17.703 1 95.88 226 PHE A CA 1
ATOM 1758 C C . PHE A 1 226 ? -3.426 18.828 17.906 1 95.88 226 PHE A C 1
ATOM 1760 O O . PHE A 1 226 ? -2.484 19.547 18.266 1 95.88 226 PHE A O 1
ATOM 1767 N N . VAL A 1 227 ? -4.609 19.297 17.672 1 96.31 227 VAL A N 1
ATOM 1768 C CA . VAL A 1 227 ? -4.879 20.719 17.797 1 96.31 227 VAL A CA 1
ATOM 1769 C C . VAL A 1 227 ? -5.348 21.031 19.219 1 96.31 227 VAL A C 1
ATOM 1771 O O . VAL A 1 227 ? -4.625 21.641 20 1 96.31 227 VAL A O 1
ATOM 1774 N N . SER A 1 228 ? -6.441 20.422 19.609 1 96.25 228 SER A N 1
ATOM 1775 C CA . SER A 1 228 ? -7.062 20.719 20.906 1 96.25 228 SER A CA 1
ATOM 1776 C C . SER A 1 228 ? -6.715 19.656 21.938 1 96.25 228 SER A C 1
ATOM 1778 O O . SER A 1 228 ? -6.938 19.859 23.141 1 96.25 228 SER A O 1
ATOM 1780 N N . GLY A 1 229 ? -6.188 18.562 21.469 1 97 229 GLY A N 1
ATOM 1781 C CA . GLY A 1 229 ? -6.012 17.406 22.344 1 97 229 GLY A CA 1
ATOM 1782 C C . GLY A 1 229 ? -7.273 16.578 22.484 1 97 229 GLY A C 1
ATOM 1783 O O . GLY A 1 229 ? -7.281 15.57 23.219 1 97 229 GLY A O 1
ATOM 1784 N N . ASN A 1 230 ? -8.266 17 21.859 1 97.44 230 ASN A N 1
ATOM 1785 C CA . ASN A 1 230 ? -9.562 16.328 21.875 1 97.44 230 ASN A CA 1
ATOM 1786 C C . ASN A 1 230 ? -9.977 15.859 20.5 1 97.44 230 ASN A C 1
ATOM 1788 O O . ASN A 1 230 ? -10.18 16.672 19.594 1 97.44 230 ASN A O 1
ATOM 1792 N N . LEU A 1 231 ? -10.141 14.523 20.359 1 97.31 231 LEU A N 1
ATOM 1793 C CA . LEU A 1 231 ? -10.43 13.898 19.078 1 97.31 231 LEU A CA 1
ATOM 1794 C C . LEU A 1 231 ? -11.766 14.375 18.531 1 97.31 231 LEU A C 1
ATOM 1796 O O . LEU A 1 231 ? -11.906 14.594 17.312 1 97.31 231 LEU A O 1
ATOM 1800 N N . ASP A 1 232 ? -12.734 14.586 19.359 1 97.31 232 ASP A N 1
ATOM 1801 C CA . ASP A 1 232 ? -14.062 15.008 18.938 1 97.31 232 ASP A CA 1
ATOM 1802 C C . ASP A 1 232 ? -14.062 16.469 18.5 1 97.31 232 ASP A C 1
ATOM 1804 O O . ASP A 1 232 ? -14.648 16.812 17.469 1 97.31 232 ASP A O 1
ATOM 1808 N N . GLU A 1 233 ? -13.391 17.312 19.25 1 97.38 233 GLU A N 1
ATOM 1809 C CA . GLU A 1 233 ? -13.328 18.734 18.938 1 97.38 233 GLU A CA 1
ATOM 1810 C C . GLU A 1 233 ? -12.641 18.969 17.594 1 97.38 233 GLU A C 1
ATOM 1812 O O . GLU A 1 233 ? -13.102 19.781 16.781 1 97.38 233 GLU A O 1
ATOM 1817 N N . ASP A 1 234 ? -11.602 18.219 17.359 1 98.19 234 ASP A N 1
ATOM 1818 C CA . ASP A 1 234 ? -10.805 18.406 16.156 1 98.19 234 ASP A CA 1
ATOM 1819 C C . ASP A 1 234 ? -11.523 17.875 14.914 1 98.19 234 ASP A C 1
ATOM 1821 O O . ASP A 1 234 ? -11.109 18.141 13.789 1 98.19 234 ASP A O 1
ATOM 1825 N N . ALA A 1 235 ? -12.633 17.125 15.078 1 98.31 235 ALA A N 1
ATOM 1826 C CA . ALA A 1 235 ? -13.375 16.547 13.953 1 98.31 235 ALA A CA 1
ATOM 1827 C C . ALA A 1 235 ? -14.555 17.422 13.57 1 98.31 235 ALA A C 1
ATOM 1829 O O . ALA A 1 235 ? -15.281 17.125 12.617 1 98.31 235 ALA A O 1
ATOM 1830 N N . GLN A 1 236 ? -14.766 18.562 14.195 1 97.81 236 GLN A N 1
ATOM 1831 C CA . GLN A 1 236 ? -15.984 19.344 14.07 1 97.81 236 GLN A CA 1
ATOM 1832 C C . GLN A 1 236 ? -16.125 19.938 12.664 1 97.81 236 GLN A C 1
ATOM 1834 O O . GLN A 1 236 ? -17.234 20.062 12.148 1 97.81 236 GLN A O 1
ATOM 1839 N N . SER A 1 237 ? -15 20.344 12.047 1 97.94 237 SER A N 1
ATOM 1840 C CA . SER A 1 237 ? -15.07 20.875 10.695 1 97.94 237 SER A CA 1
ATOM 1841 C C . SER A 1 237 ? -15.75 19.891 9.75 1 97.94 237 SER A C 1
ATOM 1843 O O . SER A 1 237 ? -16.641 20.266 8.977 1 97.94 237 SER A O 1
ATOM 1845 N N . ILE A 1 238 ? -15.383 18.609 9.844 1 98.62 238 ILE A N 1
ATOM 1846 C CA . ILE A 1 238 ? -15.938 17.547 9 1 98.62 238 ILE A CA 1
ATOM 1847 C C . ILE A 1 238 ? -17.391 17.266 9.398 1 98.62 238 ILE A C 1
ATOM 1849 O O . ILE A 1 238 ? -18.266 17.156 8.539 1 98.62 238 ILE A O 1
ATOM 1853 N N . ARG A 1 239 ? -17.641 17.172 10.711 1 98.5 239 ARG A N 1
ATOM 1854 C CA . ARG A 1 239 ? -18.969 16.812 11.219 1 98.5 239 ARG A CA 1
ATOM 1855 C C . ARG A 1 239 ? -20 17.875 10.867 1 98.5 239 ARG A C 1
ATOM 1857 O O . ARG A 1 239 ? -21.172 17.547 10.641 1 98.5 239 ARG A O 1
ATOM 1864 N N . LEU A 1 240 ? -19.547 19.125 10.766 1 97.56 240 LEU A N 1
ATOM 1865 C CA . LEU A 1 240 ? -20.406 20.203 10.312 1 97.56 240 LEU A CA 1
ATOM 1866 C C . LEU A 1 240 ? -20.922 19.938 8.898 1 97.56 240 LEU A C 1
ATOM 1868 O O . LEU A 1 240 ? -22.109 20.141 8.617 1 97.56 240 LEU A O 1
ATOM 1872 N N . PHE A 1 241 ? -20.047 19.531 8.008 1 98.06 241 PHE A N 1
ATOM 1873 C CA . PHE A 1 241 ? -20.406 19.25 6.629 1 98.06 241 PHE A CA 1
ATOM 1874 C C . PHE A 1 241 ? -21.328 18.031 6.543 1 98.06 241 PHE A C 1
ATOM 1876 O O . PHE A 1 241 ? -22.234 17.984 5.707 1 98.06 241 PHE A O 1
ATOM 1883 N N . VAL A 1 242 ? -21.141 17 7.359 1 97.75 242 VAL A N 1
ATOM 1884 C CA . VAL A 1 242 ? -21.891 15.742 7.301 1 97.75 242 VAL A CA 1
ATOM 1885 C C . VAL A 1 242 ? -23.281 15.945 7.895 1 97.75 242 VAL A C 1
ATOM 1887 O O . VAL A 1 242 ? -24.266 15.359 7.418 1 97.75 242 VAL A O 1
ATOM 1890 N N . ALA A 1 243 ? -23.391 16.797 8.891 1 95.75 243 ALA A N 1
ATOM 1891 C CA . ALA A 1 243 ? -24.625 17.031 9.625 1 95.75 243 ALA A CA 1
ATOM 1892 C C . ALA A 1 243 ? -25.688 17.672 8.727 1 95.75 243 ALA A C 1
ATOM 1894 O O . ALA A 1 243 ? -26.875 17.562 8.984 1 95.75 243 ALA A O 1
ATOM 1895 N N . ASP A 1 244 ? -25.281 18.312 7.68 1 94.75 244 ASP A N 1
ATOM 1896 C CA . ASP A 1 244 ? -26.25 19 6.832 1 94.75 244 ASP A CA 1
ATOM 1897 C C . ASP A 1 244 ? -26.828 18.078 5.773 1 94.75 244 ASP A C 1
ATOM 1899 O O . ASP A 1 244 ? -27.609 18.5 4.926 1 94.75 244 ASP A O 1
ATOM 1903 N N . GLY A 1 245 ? -26.375 16.812 5.746 1 94.5 245 GLY A N 1
ATOM 1904 C CA . GLY A 1 245 ? -26.906 15.797 4.855 1 94.5 245 GLY A CA 1
ATOM 1905 C C . GLY A 1 245 ? -26.219 15.75 3.508 1 94.5 245 GLY A C 1
ATOM 1906 O O . GLY A 1 245 ? -26.562 14.938 2.65 1 94.5 245 GLY A O 1
ATOM 1907 N N . GLY A 1 246 ? -25.234 16.594 3.316 1 96.12 246 GLY A N 1
ATOM 1908 C CA . GLY A 1 246 ? -24.5 16.641 2.055 1 96.12 246 GLY A CA 1
ATOM 1909 C C . GLY A 1 246 ? -23.453 15.547 1.932 1 96.12 246 GLY A C 1
ATOM 1910 O O . GLY A 1 246 ? -23.156 14.859 2.908 1 96.12 246 GLY A O 1
ATOM 1911 N N . GLU A 1 247 ? -23.016 15.344 0.743 1 98.44 247 GLU A N 1
ATOM 1912 C CA . GLU A 1 247 ? -22 14.336 0.44 1 98.44 247 GLU A CA 1
ATOM 1913 C C . GLU A 1 247 ? -20.594 14.906 0.567 1 98.44 247 GLU A C 1
ATOM 1915 O O . GLU A 1 247 ? -20.375 16.094 0.328 1 98.44 247 GLU A O 1
ATOM 1920 N N . CYS A 1 248 ? -19.656 14.164 0.936 1 98.69 248 CYS A N 1
ATOM 1921 C CA . CYS A 1 248 ? -18.25 14.547 0.999 1 98.69 248 CYS A CA 1
ATOM 1922 C C . CYS A 1 248 ? -17.359 13.32 1.084 1 98.69 248 CYS A C 1
ATOM 1924 O O . CYS A 1 248 ? -17.844 12.195 1.235 1 98.69 248 CYS A O 1
ATOM 1926 N N . ILE A 1 249 ? -16.109 13.5 0.903 1 98.88 249 ILE A N 1
ATOM 1927 C CA . ILE A 1 249 ? -15.07 12.477 1.016 1 98.88 249 ILE A CA 1
ATOM 1928 C C . ILE A 1 249 ? -14.078 12.867 2.105 1 98.88 249 ILE A C 1
ATOM 1930 O O . ILE A 1 249 ? -13.734 14.047 2.252 1 98.88 249 ILE A O 1
ATOM 1934 N N . ILE A 1 250 ? -13.656 11.898 2.914 1 98.94 250 ILE A N 1
ATOM 1935 C CA . ILE A 1 250 ? -12.734 12.172 4.008 1 98.94 250 ILE A CA 1
ATOM 1936 C C . ILE A 1 250 ? -11.578 11.172 3.965 1 98.94 250 ILE A C 1
ATOM 1938 O O . ILE A 1 250 ? -11.789 9.961 4.051 1 98.94 250 ILE A O 1
ATOM 1942 N N . ALA A 1 251 ? -10.359 11.648 3.768 1 98.94 251 ALA A N 1
ATOM 1943 C CA . ALA A 1 251 ? -9.141 10.859 3.93 1 98.94 251 ALA A CA 1
ATOM 1944 C C . ALA A 1 251 ? -8.594 10.969 5.348 1 98.94 251 ALA A C 1
ATOM 1946 O O . ALA A 1 251 ? -8.258 12.07 5.805 1 98.94 251 ALA A O 1
ATOM 1947 N N . GLN A 1 252 ? -8.492 9.852 6.027 1 98.5 252 GLN A N 1
ATOM 1948 C CA . GLN A 1 252 ? -8.062 9.781 7.422 1 98.5 252 GLN A CA 1
ATOM 1949 C C . GLN A 1 252 ? -6.723 9.062 7.547 1 98.5 252 GLN A C 1
ATOM 1951 O O . GLN A 1 252 ? -6.488 8.055 6.871 1 98.5 252 GLN A O 1
ATOM 1956 N N . SER A 1 253 ? -5.836 9.57 8.359 1 98.06 253 SER A N 1
ATOM 1957 C CA . SER A 1 253 ? -4.543 8.938 8.586 1 98.06 253 SER A CA 1
ATOM 1958 C C . SER A 1 253 ? -4.355 8.57 10.062 1 98.06 253 SER A C 1
ATOM 1960 O O . SER A 1 253 ? -4.828 9.289 10.945 1 98.06 253 SER A O 1
ATOM 1962 N N . TYR A 1 254 ? -3.65 7.52 10.352 1 98.31 254 TYR A N 1
ATOM 1963 C CA . TYR A 1 254 ? -3.273 7.148 11.711 1 98.31 254 TYR A CA 1
ATOM 1964 C C . TYR A 1 254 ? -1.77 7.281 11.914 1 98.31 254 TYR A C 1
ATOM 1966 O O . TYR A 1 254 ? -1.237 6.859 12.945 1 98.31 254 TYR A O 1
ATOM 1974 N N . SER A 1 255 ? -1.067 7.824 10.914 1 96.19 255 SER A N 1
ATOM 1975 C CA . SER A 1 255 ? 0.382 7.98 10.984 1 96.19 255 SER A CA 1
ATOM 1976 C C . SER A 1 255 ? 0.79 8.828 12.188 1 96.19 255 SER A C 1
ATOM 1978 O O . SER A 1 255 ? 1.591 8.398 13.016 1 96.19 255 SER A O 1
ATOM 1980 N N . LYS A 1 256 ? 0.177 9.984 12.336 1 94.56 256 LYS A N 1
ATOM 1981 C CA . LYS A 1 256 ? 0.575 10.922 13.383 1 94.56 256 LYS A CA 1
ATOM 1982 C C . LYS A 1 256 ? -0.181 10.656 14.68 1 94.56 256 LYS A C 1
ATOM 1984 O O . LYS A 1 256 ? 0.427 10.531 15.75 1 94.56 256 LYS A O 1
ATOM 1989 N N . ILE A 1 257 ? -1.443 10.406 14.547 1 95.69 257 ILE A N 1
ATOM 1990 C CA . ILE A 1 257 ? -2.324 10.445 15.711 1 95.69 257 ILE A CA 1
ATOM 1991 C C . ILE A 1 257 ? -2.148 9.172 16.531 1 95.69 257 ILE A C 1
ATOM 1993 O O . ILE A 1 257 ? -2.502 9.133 17.719 1 95.69 257 ILE A O 1
ATOM 1997 N N . MET A 1 258 ? -1.62 8.164 15.898 1 97.38 258 MET A N 1
ATOM 1998 C CA . MET A 1 258 ? -1.319 6.953 16.656 1 97.38 258 MET A CA 1
ATOM 1999 C C . MET A 1 258 ? 0.151 6.574 16.516 1 97.38 258 MET A C 1
ATOM 2001 O O . MET A 1 258 ? 0.544 5.457 16.859 1 97.38 258 MET A O 1
ATOM 2005 N N . GLY A 1 259 ? 0.934 7.492 15.977 1 95.81 259 GLY A N 1
ATOM 2006 C CA . GLY A 1 259 ? 2.355 7.23 15.812 1 95.81 259 GLY A CA 1
ATOM 2007 C C . GLY A 1 259 ? 2.643 6.039 14.914 1 95.81 259 GLY A C 1
ATOM 2008 O O . GLY A 1 259 ? 3.615 5.312 15.133 1 95.81 259 GLY A O 1
ATOM 2009 N N . LEU A 1 260 ? 1.808 5.777 14 1 97.38 260 LEU A N 1
ATOM 2010 C CA . LEU A 1 260 ? 1.948 4.629 13.109 1 97.38 260 LEU A CA 1
ATOM 2011 C C . LEU A 1 260 ? 2.477 5.062 11.742 1 97.38 260 LEU A C 1
ATOM 2013 O O . LEU A 1 260 ? 1.901 4.711 10.711 1 97.38 260 LEU A O 1
ATOM 2017 N N . TYR A 1 261 ? 3.582 5.836 11.734 1 95.81 261 TYR A N 1
ATOM 2018 C CA . TYR A 1 261 ? 4.152 6.414 10.523 1 95.81 261 TYR A CA 1
ATOM 2019 C C . TYR A 1 261 ? 4.48 5.332 9.5 1 95.81 261 TYR A C 1
ATOM 2021 O O . TYR A 1 261 ? 4.035 5.398 8.352 1 95.81 261 TYR A O 1
ATOM 2029 N N . GLY A 1 262 ? 5.164 4.273 9.969 1 96.69 262 GLY A N 1
ATOM 2030 C CA . GLY A 1 262 ? 5.652 3.236 9.07 1 96.69 262 GLY A CA 1
ATOM 2031 C C . GLY A 1 262 ? 4.629 2.15 8.805 1 96.69 262 GLY A C 1
ATOM 2032 O O . GLY A 1 262 ? 4.801 1.337 7.895 1 96.69 262 GLY A O 1
ATOM 2033 N N . GLU A 1 263 ? 3.525 2.098 9.523 1 97.88 263 GLU A N 1
ATOM 2034 C CA . GLU A 1 263 ? 2.521 1.055 9.336 1 97.88 263 GLU A CA 1
ATOM 2035 C C . GLU A 1 263 ? 1.644 1.347 8.117 1 97.88 263 GLU A C 1
ATOM 2037 O O . GLU A 1 263 ? 0.99 0.447 7.586 1 97.88 263 GLU A O 1
ATOM 2042 N N . ARG A 1 264 ? 1.627 2.68 7.734 1 98.25 264 ARG A N 1
ATOM 2043 C CA . ARG A 1 264 ? 0.912 3.113 6.539 1 98.25 264 ARG A CA 1
ATOM 2044 C C . ARG A 1 264 ? -0.559 2.715 6.605 1 98.25 264 ARG A C 1
ATOM 2046 O O . ARG A 1 264 ? -1.083 2.098 5.676 1 98.25 264 ARG A O 1
ATOM 2053 N N . VAL A 1 265 ? -1.279 3.111 7.668 1 98.75 265 VAL A N 1
ATOM 2054 C CA . VAL A 1 265 ? -2.682 2.732 7.809 1 98.75 265 VAL A CA 1
ATOM 2055 C C . VAL A 1 265 ? -3.553 3.984 7.855 1 98.75 265 VAL A C 1
ATOM 2057 O O . VAL A 1 265 ? -3.193 4.977 8.5 1 98.75 265 VAL A O 1
ATOM 2060 N N . GLY A 1 266 ? -4.578 3.98 7.09 1 98.81 266 GLY A N 1
ATOM 2061 C CA . GLY A 1 266 ? -5.578 5.031 7.016 1 98.81 266 GLY A CA 1
ATOM 2062 C C . GLY A 1 266 ? -6.891 4.566 6.418 1 98.81 266 GLY A C 1
ATOM 2063 O O . GLY A 1 266 ? -7.059 3.383 6.117 1 98.81 266 GLY A O 1
ATOM 2064 N N . ALA A 1 267 ? -7.859 5.473 6.332 1 98.94 267 ALA A N 1
ATOM 2065 C CA . ALA A 1 267 ? -9.195 5.145 5.852 1 98.94 267 ALA A CA 1
ATOM 2066 C C . ALA A 1 267 ? -9.734 6.234 4.926 1 98.94 267 ALA A C 1
ATOM 2068 O O . ALA A 1 267 ? -9.438 7.418 5.117 1 98.94 267 ALA A O 1
ATOM 2069 N N . LEU A 1 268 ? -10.406 5.828 3.936 1 98.94 268 LEU A N 1
ATOM 2070 C CA . LEU A 1 268 ? -11.203 6.711 3.088 1 98.94 268 LEU A CA 1
ATOM 2071 C C . LEU A 1 268 ? -12.688 6.5 3.33 1 98.94 268 LEU A C 1
ATOM 2073 O O . LEU A 1 268 ? -13.203 5.391 3.158 1 98.94 268 LEU A O 1
ATOM 2077 N N . SER A 1 269 ? -13.352 7.512 3.771 1 98.94 269 SER A N 1
ATOM 2078 C CA . SER A 1 269 ? -14.805 7.473 3.939 1 98.94 269 SER A CA 1
ATOM 2079 C C . SER A 1 269 ? -15.508 8.344 2.91 1 98.94 269 SER A C 1
ATOM 2081 O O . SER A 1 269 ? -15.133 9.508 2.713 1 98.94 269 SER A O 1
ATOM 2083 N N . ILE A 1 270 ? -16.453 7.824 2.238 1 98.94 270 ILE A N 1
ATOM 2084 C CA . ILE A 1 270 ? -17.328 8.578 1.333 1 98.94 270 ILE A CA 1
ATOM 2085 C C . ILE A 1 270 ? -18.734 8.641 1.903 1 98.94 270 ILE A C 1
ATOM 2087 O O . ILE A 1 270 ? -19.391 7.609 2.057 1 98.94 270 ILE A O 1
ATOM 2091 N N . VAL A 1 271 ? -19.156 9.82 2.289 1 98.88 271 VAL A N 1
ATOM 2092 C CA . VAL A 1 271 ? -20.5 10.07 2.768 1 98.88 271 VAL A CA 1
ATOM 2093 C C . VAL A 1 271 ? -21.438 10.336 1.583 1 98.88 271 VAL A C 1
ATOM 2095 O O . VAL A 1 271 ? -21.203 11.273 0.812 1 98.88 271 VAL A O 1
ATOM 2098 N N . CYS A 1 272 ? -22.438 9.516 1.468 1 98.56 272 CYS A N 1
ATOM 2099 C CA . CYS A 1 272 ? -23.359 9.594 0.343 1 98.56 272 CYS A CA 1
ATOM 2100 C C . CYS A 1 272 ? -24.734 10.094 0.794 1 98.56 272 CYS A C 1
ATOM 2102 O O . CYS A 1 272 ? -24.938 10.383 1.974 1 98.56 272 CYS A O 1
ATOM 2104 N N . LYS A 1 273 ? -25.625 10.25 -0.168 1 97.75 273 LYS A N 1
ATOM 2105 C CA . LYS A 1 273 ? -26.969 10.766 0.118 1 97.75 273 LYS A CA 1
ATOM 2106 C C . LYS A 1 273 ? -27.875 9.672 0.664 1 97.75 273 LYS A C 1
ATOM 2108 O O . LYS A 1 273 ? -28.75 9.938 1.498 1 97.75 273 LYS A O 1
ATOM 2113 N N . THR A 1 274 ? -27.703 8.438 0.142 1 97.38 274 THR A N 1
ATOM 2114 C CA . THR A 1 274 ? -28.562 7.324 0.547 1 97.38 274 THR A CA 1
ATOM 2115 C C . THR A 1 274 ? -27.734 6.055 0.744 1 97.38 274 THR A C 1
ATOM 2117 O O . THR A 1 274 ? -26.594 5.977 0.293 1 97.38 274 THR A O 1
ATOM 2120 N N . ALA A 1 275 ? -28.359 5.094 1.431 1 97.88 275 ALA A N 1
ATOM 2121 C CA . ALA A 1 275 ? -27.719 3.801 1.665 1 97.88 275 ALA A CA 1
ATOM 2122 C C . ALA A 1 275 ? -27.469 3.066 0.352 1 97.88 275 ALA A C 1
ATOM 2124 O O . ALA A 1 275 ? -26.453 2.389 0.198 1 97.88 275 ALA A O 1
ATOM 2125 N N . GLU A 1 276 ? -28.344 3.158 -0.57 1 97.38 276 GLU A N 1
ATOM 2126 C CA . GLU A 1 276 ? -28.219 2.504 -1.868 1 97.38 276 GLU A CA 1
ATOM 2127 C C . GLU A 1 276 ? -27.016 3.039 -2.637 1 97.38 276 GLU A C 1
ATOM 2129 O O . GLU A 1 276 ? -26.234 2.268 -3.211 1 97.38 276 GLU A O 1
ATOM 2134 N N . VAL A 1 277 ? -26.906 4.359 -2.662 1 98.12 277 VAL A N 1
ATOM 2135 C CA . VAL A 1 277 ? -25.766 4.98 -3.344 1 98.12 277 VAL A CA 1
ATOM 2136 C C . VAL A 1 277 ? -24.469 4.559 -2.676 1 98.12 277 VAL A C 1
ATOM 2138 O O . VAL A 1 277 ? -23.484 4.277 -3.357 1 98.12 277 VAL A O 1
ATOM 2141 N N . ALA A 1 278 ? -24.484 4.488 -1.341 1 98.5 278 ALA A N 1
ATOM 2142 C CA . ALA A 1 278 ? -23.281 4.082 -0.606 1 98.5 278 ALA A CA 1
ATOM 2143 C C . ALA A 1 278 ? -22.844 2.676 -1.006 1 98.5 278 ALA A C 1
ATOM 2145 O O . ALA A 1 278 ? -21.656 2.406 -1.14 1 98.5 278 ALA A O 1
ATOM 2146 N N . SER A 1 279 ? -23.812 1.792 -1.178 1 97.38 279 SER A N 1
ATOM 2147 C CA . SER A 1 279 ? -23.516 0.427 -1.596 1 97.38 279 SER A CA 1
ATOM 2148 C C . SER A 1 279 ? -22.891 0.397 -2.99 1 97.38 279 SER A C 1
ATOM 2150 O O . SER A 1 279 ? -21.953 -0.35 -3.242 1 97.38 279 SER A O 1
ATOM 2152 N N . CYS A 1 280 ? -23.438 1.18 -3.893 1 98.12 280 CYS A N 1
ATOM 2153 C CA . CYS A 1 280 ? -22.891 1.29 -5.238 1 98.12 280 CYS A CA 1
ATOM 2154 C C . CYS A 1 280 ? -21.469 1.854 -5.207 1 98.12 280 CYS A C 1
ATOM 2156 O O . CYS A 1 280 ? -20.578 1.349 -5.895 1 98.12 280 CYS A O 1
ATOM 2158 N N . VAL A 1 281 ? -21.281 2.871 -4.379 1 98.62 281 VAL A N 1
ATOM 2159 C CA . VAL A 1 281 ? -19.984 3.514 -4.246 1 98.62 281 VAL A CA 1
ATOM 2160 C C . VAL A 1 281 ? -18.969 2.508 -3.723 1 98.62 281 VAL A C 1
ATOM 2162 O O . VAL A 1 281 ? -17.828 2.451 -4.211 1 98.62 281 VAL A O 1
ATOM 2165 N N . GLU A 1 282 ? -19.328 1.709 -2.779 1 98.06 282 GLU A N 1
ATOM 2166 C CA . GLU A 1 282 ? -18.422 0.697 -2.244 1 98.06 282 GLU A CA 1
ATOM 2167 C C . GLU A 1 282 ? -17.969 -0.267 -3.334 1 98.06 282 GLU A C 1
ATOM 2169 O O . GLU A 1 282 ? -16.781 -0.61 -3.41 1 98.06 282 GLU A O 1
ATOM 2174 N N . SER A 1 283 ? -18.938 -0.766 -4.105 1 96.94 283 SER A N 1
ATOM 2175 C CA . SER A 1 283 ? -18.609 -1.717 -5.168 1 96.94 283 SER A CA 1
ATOM 2176 C C . SER A 1 283 ? -17.625 -1.118 -6.168 1 96.94 283 SER A C 1
ATOM 2178 O O . SER A 1 283 ? -16.734 -1.812 -6.66 1 96.94 283 SER A O 1
ATOM 2180 N N . GLN A 1 284 ? -17.766 0.203 -6.426 1 97.81 284 GLN A N 1
ATOM 2181 C CA . GLN A 1 284 ? -16.875 0.871 -7.371 1 97.81 284 GLN A CA 1
ATOM 2182 C C . GLN A 1 284 ? -15.508 1.131 -6.75 1 97.81 284 GLN A C 1
ATOM 2184 O O . GLN A 1 284 ? -14.492 1.116 -7.449 1 97.81 284 GLN A O 1
ATOM 2189 N N . LEU A 1 285 ? -15.516 1.365 -5.43 1 98.38 285 LEU A N 1
ATOM 2190 C CA . LEU A 1 285 ? -14.234 1.531 -4.746 1 98.38 285 LEU A CA 1
ATOM 2191 C C . LEU A 1 285 ? -13.398 0.259 -4.84 1 98.38 285 LEU A C 1
ATOM 2193 O O . LEU A 1 285 ? -12.172 0.324 -4.965 1 98.38 285 LEU A O 1
ATOM 2197 N N . LYS A 1 286 ? -14.016 -0.878 -4.773 1 96.81 286 LYS A N 1
ATOM 2198 C CA . LYS A 1 286 ? -13.305 -2.143 -4.938 1 96.81 286 LYS A CA 1
ATOM 2199 C C . LYS A 1 286 ? -12.609 -2.211 -6.297 1 96.81 286 LYS A C 1
ATOM 2201 O O . LYS A 1 286 ? -11.477 -2.672 -6.395 1 96.81 286 LYS A O 1
ATOM 2206 N N . LEU A 1 287 ? -13.297 -1.731 -7.293 1 96.31 287 LEU A N 1
ATOM 2207 C CA . LEU A 1 287 ? -12.758 -1.755 -8.648 1 96.31 287 LEU A CA 1
ATOM 2208 C C . LEU A 1 287 ? -11.602 -0.768 -8.789 1 96.31 287 LEU A C 1
ATOM 2210 O O . LEU A 1 287 ? -10.719 -0.95 -9.633 1 96.31 287 LEU A O 1
ATOM 2214 N N . VAL A 1 288 ? -11.617 0.275 -7.965 1 97.38 288 VAL A N 1
ATOM 2215 C CA . VAL A 1 288 ? -10.531 1.248 -7.957 1 97.38 288 VAL A CA 1
ATOM 2216 C C . VAL A 1 288 ? -9.32 0.666 -7.23 1 97.38 288 VAL A C 1
ATOM 2218 O O . VAL A 1 288 ? -8.188 0.797 -7.699 1 97.38 288 VAL A O 1
ATOM 2221 N N . ILE A 1 289 ? -9.547 -0.021 -6.141 1 98.06 289 ILE A N 1
ATOM 2222 C CA . ILE A 1 289 ? -8.477 -0.458 -5.246 1 98.06 289 ILE A CA 1
ATOM 2223 C C . ILE A 1 289 ? -7.809 -1.707 -5.812 1 98.06 289 ILE A C 1
ATOM 2225 O O . ILE A 1 289 ? -6.582 -1.837 -5.77 1 98.06 289 ILE A O 1
ATOM 2229 N N . ARG A 1 290 ? -8.516 -2.594 -6.352 1 96.5 290 ARG A N 1
ATOM 2230 C CA . ARG A 1 290 ? -8.031 -3.912 -6.746 1 96.5 290 ARG A CA 1
ATOM 2231 C C . ARG A 1 290 ? -6.871 -3.795 -7.73 1 96.5 290 ARG A C 1
ATOM 2233 O O . ARG A 1 290 ? -5.824 -4.418 -7.543 1 96.5 290 ARG A O 1
ATOM 2240 N N . PRO A 1 291 ? -6.965 -2.984 -8.742 1 96.81 291 PRO A N 1
ATOM 2241 C CA . PRO A 1 291 ? -5.832 -2.902 -9.672 1 96.81 291 PRO A CA 1
ATOM 2242 C C . PRO A 1 291 ? -4.684 -2.061 -9.125 1 96.81 291 PRO A C 1
ATOM 2244 O O . PRO A 1 291 ? -3.648 -1.923 -9.781 1 96.81 291 PRO A O 1
ATOM 2247 N N . MET A 1 292 ? -4.836 -1.465 -7.969 1 97.06 292 MET A N 1
ATOM 2248 C CA . MET A 1 292 ? -3.76 -0.672 -7.379 1 97.06 292 MET A CA 1
ATOM 2249 C C . MET A 1 292 ? -2.857 -1.541 -6.512 1 97.06 292 MET A C 1
ATOM 2251 O O . MET A 1 292 ? -1.643 -1.58 -6.715 1 97.06 292 MET A O 1
ATOM 2255 N N . TYR A 1 293 ? -3.475 -2.254 -5.59 1 97.38 293 TYR A N 1
ATOM 2256 C CA . TYR A 1 293 ? -2.658 -3.107 -4.734 1 97.38 293 TYR A CA 1
ATOM 2257 C C . TYR A 1 293 ? -3.461 -4.305 -4.234 1 97.38 293 TYR A C 1
ATOM 2259 O O . TYR A 1 293 ? -3.037 -5 -3.309 1 97.38 293 TYR A O 1
ATOM 2267 N N . ASN A 1 294 ? -4.582 -4.613 -4.797 1 95.81 294 ASN A N 1
ATOM 2268 C CA . ASN A 1 294 ? -5.477 -5.734 -4.527 1 95.81 294 ASN A CA 1
ATOM 2269 C C . ASN A 1 294 ? -6.16 -5.594 -3.172 1 95.81 294 ASN A C 1
ATOM 2271 O O . ASN A 1 294 ? -7.383 -5.461 -3.102 1 95.81 294 ASN A O 1
ATOM 2275 N N . ASN A 1 295 ? -5.504 -5.598 -2.051 1 96.88 295 ASN A N 1
ATOM 2276 C CA . ASN A 1 295 ? -5.996 -5.41 -0.689 1 96.88 295 ASN A CA 1
ATOM 2277 C C . ASN A 1 295 ? -4.922 -4.816 0.218 1 96.88 295 ASN A C 1
ATOM 2279 O O . ASN A 1 295 ? -3.73 -4.902 -0.083 1 96.88 295 ASN A O 1
ATOM 2283 N N . PRO A 1 296 ? -5.301 -4.16 1.263 1 98.5 296 PRO A N 1
ATOM 2284 C CA . PRO A 1 296 ? -4.344 -3.443 2.109 1 98.5 296 PRO A CA 1
ATOM 2285 C C . PRO A 1 296 ? -3.717 -4.336 3.178 1 98.5 296 PRO A C 1
ATOM 2287 O O . PRO A 1 296 ? -4.207 -5.445 3.426 1 98.5 296 PRO A O 1
ATOM 2290 N N . PRO A 1 297 ? -2.629 -3.893 3.854 1 98.5 297 PRO A N 1
ATOM 2291 C CA . PRO A 1 297 ? -1.932 -4.672 4.879 1 98.5 297 PRO A CA 1
ATOM 2292 C C . PRO A 1 297 ? -2.732 -4.789 6.176 1 98.5 297 PRO A C 1
ATOM 2294 O O . PRO A 1 297 ? -3.402 -3.838 6.582 1 98.5 297 PRO A O 1
ATOM 2297 N N . ILE A 1 298 ? -2.508 -5.809 6.879 1 97.94 298 ILE A N 1
ATOM 2298 C CA . ILE A 1 298 ? -3.373 -6.191 7.992 1 97.94 298 ILE A CA 1
ATOM 2299 C C . ILE A 1 298 ? -2.824 -5.613 9.297 1 97.94 298 ILE A C 1
ATOM 2301 O O . ILE A 1 298 ? -3.588 -5.301 10.211 1 97.94 298 ILE A O 1
ATOM 2305 N N . HIS A 1 299 ? -1.51 -5.391 9.438 1 97.81 299 HIS A N 1
ATOM 2306 C CA . HIS A 1 299 ? -0.891 -5.219 10.75 1 97.81 299 HIS A CA 1
ATOM 2307 C C . HIS A 1 299 ? -1.303 -3.896 11.383 1 97.81 299 HIS A C 1
ATOM 2309 O O . HIS A 1 299 ? -1.792 -3.873 12.516 1 97.81 299 HIS A O 1
ATOM 2315 N N . GLY A 1 300 ? -1.091 -2.814 10.656 1 98 300 GLY A N 1
ATOM 2316 C CA . GLY A 1 300 ? -1.478 -1.519 11.188 1 98 300 GLY A CA 1
ATOM 2317 C C . GLY A 1 300 ? -2.955 -1.43 11.523 1 98 300 GLY A C 1
ATOM 2318 O O . GLY A 1 300 ? -3.326 -0.891 12.57 1 98 300 GLY A O 1
ATOM 2319 N N . ALA A 1 301 ? -3.789 -1.945 10.68 1 98.69 301 ALA A N 1
ATOM 2320 C CA . ALA A 1 301 ? -5.234 -1.908 10.891 1 98.69 301 ALA A CA 1
ATOM 2321 C C . ALA A 1 301 ? -5.633 -2.703 12.133 1 98.69 301 ALA A C 1
ATOM 2323 O O . ALA A 1 301 ? -6.57 -2.33 12.836 1 98.69 301 ALA A O 1
ATOM 2324 N N . SER A 1 302 ? -4.918 -3.807 12.375 1 98.38 302 SER A N 1
ATOM 2325 C CA . SER A 1 302 ? -5.195 -4.609 13.562 1 98.38 302 SER A CA 1
ATOM 2326 C C . SER A 1 302 ? -4.906 -3.824 14.836 1 98.38 302 SER A C 1
ATOM 2328 O O . SER A 1 302 ? -5.652 -3.922 15.812 1 98.38 302 SER A O 1
ATOM 2330 N N . ILE A 1 303 ? -3.846 -3.08 14.844 1 98.38 303 ILE A N 1
ATOM 2331 C CA . ILE A 1 303 ? -3.492 -2.264 16 1 98.38 303 ILE A CA 1
ATOM 2332 C C . ILE A 1 303 ? -4.574 -1.216 16.25 1 98.38 303 ILE A C 1
ATOM 2334 O O . ILE A 1 303 ? -5.09 -1.095 17.359 1 98.38 303 ILE A O 1
ATOM 2338 N N . VAL A 1 304 ? -4.957 -0.5 15.188 1 98.81 304 VAL A N 1
ATOM 2339 C CA . VAL A 1 304 ? -5.934 0.578 15.305 1 98.81 304 VAL A CA 1
ATOM 2340 C C . VAL A 1 304 ? -7.273 0.017 15.781 1 98.81 304 VAL A C 1
ATOM 2342 O O . VAL A 1 304 ? -7.883 0.555 16.703 1 98.81 304 VAL A O 1
ATOM 2345 N N . ALA A 1 305 ? -7.699 -1.052 15.156 1 98.75 305 ALA A N 1
ATOM 2346 C CA . ALA A 1 305 ? -8.984 -1.653 15.508 1 98.75 305 ALA A CA 1
ATOM 2347 C C . ALA A 1 305 ? -8.992 -2.104 16.969 1 98.75 305 ALA A C 1
ATOM 2349 O O . ALA A 1 305 ? -9.977 -1.897 17.688 1 98.75 305 ALA A O 1
ATOM 2350 N N . ALA A 1 306 ? -7.891 -2.725 17.391 1 98.44 306 ALA A N 1
ATOM 2351 C CA . ALA A 1 306 ? -7.805 -3.201 18.766 1 98.44 306 ALA A CA 1
ATOM 2352 C C . ALA A 1 306 ? -7.91 -2.045 19.75 1 98.44 306 ALA A C 1
ATOM 2354 O O . ALA A 1 306 ? -8.586 -2.154 20.781 1 98.44 306 ALA A O 1
ATOM 2355 N N . ILE A 1 307 ? -7.254 -0.965 19.453 1 98.75 307 ILE A N 1
ATOM 2356 C CA . ILE A 1 307 ? -7.25 0.182 20.359 1 98.75 307 ILE A CA 1
ATOM 2357 C C . ILE A 1 307 ? -8.633 0.831 20.375 1 98.75 307 ILE A C 1
ATOM 2359 O O . ILE A 1 307 ? -9.172 1.123 21.438 1 98.75 307 ILE A O 1
ATOM 2363 N N . LEU A 1 308 ? -9.227 1.062 19.219 1 98.56 308 LEU A N 1
ATOM 2364 C CA . LEU A 1 308 ? -10.477 1.806 19.109 1 98.56 308 LEU A CA 1
ATOM 2365 C C . LEU A 1 308 ? -11.641 0.98 19.641 1 98.56 308 LEU A C 1
ATOM 2367 O O . LEU A 1 308 ? -12.648 1.536 20.094 1 98.56 308 LEU A O 1
ATOM 2371 N N . LYS A 1 309 ? -11.57 -0.306 19.578 1 97.5 309 LYS A N 1
ATOM 2372 C CA . LYS A 1 309 ? -12.688 -1.161 19.969 1 97.5 309 LYS A CA 1
ATOM 2373 C C . LYS A 1 309 ? -12.758 -1.327 21.484 1 97.5 309 LYS A C 1
ATOM 2375 O O . LYS A 1 309 ? -13.82 -1.6 22.047 1 97.5 309 LYS A O 1
ATOM 2380 N N . ASP A 1 310 ? -11.633 -1.162 22.172 1 97.94 310 ASP A N 1
ATOM 2381 C CA . ASP A 1 310 ? -11.539 -1.336 23.609 1 97.94 310 ASP A CA 1
ATOM 2382 C C . ASP A 1 310 ? -11.602 0.009 24.328 1 97.94 310 ASP A C 1
ATOM 2384 O O . ASP A 1 310 ? -10.734 0.864 24.141 1 97.94 310 ASP A O 1
ATOM 2388 N N . ARG A 1 311 ? -12.594 0.158 25.203 1 97.25 311 ARG A N 1
ATOM 2389 C CA . ARG A 1 311 ? -12.852 1.435 25.859 1 97.25 311 ARG A CA 1
ATOM 2390 C C . ARG A 1 311 ? -11.625 1.891 26.656 1 97.25 311 ARG A C 1
ATOM 2392 O O . ARG A 1 311 ? -11.258 3.066 26.609 1 97.25 311 ARG A O 1
ATOM 2399 N N . ASP A 1 312 ? -10.984 1.033 27.359 1 98.19 312 ASP A N 1
ATOM 2400 C CA . ASP A 1 312 ? -9.828 1.377 28.188 1 98.19 312 ASP A CA 1
ATOM 2401 C C . ASP A 1 312 ? -8.633 1.769 27.312 1 98.19 312 ASP A C 1
ATOM 2403 O O . ASP A 1 312 ? -7.93 2.734 27.625 1 98.19 312 ASP A O 1
ATOM 2407 N N . MET A 1 313 ? -8.383 1.025 26.266 1 98.31 313 MET A N 1
ATOM 2408 C CA . MET A 1 313 ? -7.273 1.328 25.375 1 98.31 313 MET A CA 1
ATOM 2409 C C . MET A 1 313 ? -7.508 2.646 24.641 1 98.31 313 MET A C 1
ATOM 2411 O O . MET A 1 313 ? -6.574 3.424 24.438 1 98.31 313 MET A O 1
ATOM 2415 N N . CYS A 1 314 ? -8.727 2.816 24.25 1 97.94 314 CYS A N 1
ATOM 2416 C CA . CYS A 1 314 ? -9.078 4.066 23.578 1 97.94 314 CYS A CA 1
ATOM 2417 C C . CYS A 1 314 ? -8.867 5.258 24.5 1 97.94 314 CYS A C 1
ATOM 2419 O O . CYS A 1 314 ? -8.383 6.309 24.062 1 97.94 314 CYS A O 1
ATOM 2421 N N . ASN A 1 315 ? -9.266 5.121 25.719 1 97.88 315 ASN A N 1
ATOM 2422 C CA . ASN A 1 315 ? -9.039 6.168 26.719 1 97.88 315 ASN A CA 1
ATOM 2423 C C . ASN A 1 315 ? -7.551 6.43 26.938 1 97.88 315 ASN A C 1
ATOM 2425 O O . ASN A 1 315 ? -7.129 7.586 27.016 1 97.88 315 ASN A O 1
ATOM 2429 N N . GLU A 1 316 ? -6.812 5.363 27.062 1 98.06 316 GLU A N 1
ATOM 2430 C CA . GLU A 1 316 ? -5.367 5.5 27.203 1 98.06 316 GLU A CA 1
ATOM 2431 C C . GLU A 1 316 ? -4.77 6.246 26 1 98.06 316 GLU A C 1
ATOM 2433 O O . GLU A 1 316 ? -3.932 7.133 26.172 1 98.06 316 GLU A O 1
ATOM 2438 N N . TRP A 1 317 ? -5.184 5.859 24.859 1 98.56 317 TRP A N 1
ATOM 2439 C CA . TRP A 1 317 ? -4.73 6.52 23.641 1 98.56 317 TRP A CA 1
ATOM 2440 C C . TRP A 1 317 ? -5.098 8 23.656 1 98.56 317 TRP A C 1
ATOM 2442 O O . TRP A 1 317 ? -4.27 8.852 23.328 1 98.56 317 TRP A O 1
ATOM 2452 N N . SER A 1 318 ? -6.309 8.32 24.047 1 98.06 318 SER A N 1
ATOM 2453 C CA . SER A 1 318 ? -6.773 9.703 24.094 1 98.06 318 SER A CA 1
ATOM 2454 C C . SER A 1 318 ? -5.922 10.539 25.047 1 98.06 318 SER A C 1
ATOM 2456 O O . SER A 1 318 ? -5.652 11.711 24.781 1 98.06 318 SER A O 1
ATOM 2458 N N . ILE A 1 319 ? -5.516 9.961 26.125 1 98.12 319 ILE A N 1
ATOM 2459 C CA . ILE A 1 319 ? -4.672 10.641 27.109 1 98.12 319 ILE A CA 1
ATOM 2460 C C . ILE A 1 319 ? -3.301 10.93 26.5 1 98.12 319 ILE A C 1
ATOM 2462 O O . ILE A 1 319 ? -2.752 12.016 26.672 1 98.12 319 ILE A O 1
ATOM 2466 N N . GLU A 1 320 ? -2.785 9.992 25.797 1 97.62 320 GLU A N 1
ATOM 2467 C CA . GLU A 1 320 ? -1.479 10.18 25.172 1 97.62 320 GLU A CA 1
ATOM 2468 C C . GLU A 1 320 ? -1.543 11.234 24.062 1 97.62 320 GLU A C 1
ATOM 2470 O O . GLU A 1 320 ? -0.62 12.031 23.906 1 97.62 320 GLU A O 1
ATOM 2475 N N . VAL A 1 321 ? -2.623 11.219 23.281 1 97.38 321 VAL A N 1
ATOM 2476 C CA . VAL A 1 321 ? -2.812 12.219 22.234 1 97.38 321 VAL A CA 1
ATOM 2477 C C . VAL A 1 321 ? -2.885 13.609 22.875 1 97.38 321 VAL A C 1
ATOM 2479 O O . VAL A 1 321 ? -2.283 14.562 22.359 1 97.38 321 VAL A O 1
ATOM 2482 N N . LYS A 1 322 ? -3.635 13.734 23.953 1 98.06 322 LYS A N 1
ATOM 2483 C CA . LYS A 1 322 ? -3.729 15.016 24.656 1 98.06 322 LYS A CA 1
ATOM 2484 C C . LYS A 1 322 ? -2.359 15.477 25.156 1 98.06 322 LYS A C 1
ATOM 2486 O O . LYS A 1 322 ? -2.031 16.656 25.078 1 98.06 322 LYS A O 1
ATOM 2491 N N . ALA A 1 323 ? -1.604 14.555 25.688 1 96.75 323 ALA A N 1
ATOM 2492 C CA . ALA A 1 323 ? -0.258 14.883 26.141 1 96.75 323 ALA A CA 1
ATOM 2493 C C . ALA A 1 323 ? 0.605 15.406 25 1 96.75 323 ALA A C 1
ATOM 2495 O O . ALA A 1 323 ? 1.393 16.328 25.172 1 96.75 323 ALA A O 1
ATOM 2496 N N . MET A 1 324 ? 0.506 14.758 23.859 1 95.31 324 MET A N 1
ATOM 2497 C CA . MET A 1 324 ? 1.245 15.195 22.688 1 95.31 324 MET A CA 1
ATOM 2498 C C . MET A 1 324 ? 0.827 16.609 22.266 1 95.31 324 MET A C 1
ATOM 2500 O O . MET A 1 324 ? 1.677 17.453 21.984 1 95.31 324 MET A O 1
ATOM 2504 N N . SER A 1 325 ? -0.477 16.828 22.219 1 96.81 325 SER A N 1
ATOM 2505 C CA . SER A 1 325 ? -0.998 18.156 21.891 1 96.81 325 SER A CA 1
ATOM 2506 C C . SER A 1 325 ? -0.527 19.203 22.891 1 96.81 325 SER A C 1
ATOM 2508 O O 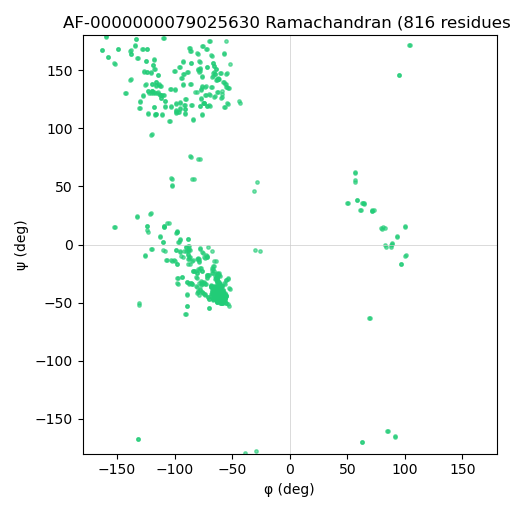. SER A 1 325 ? -0.108 20.297 22.5 1 96.81 325 SER A O 1
ATOM 2510 N N . ASP A 1 326 ? -0.577 18.875 24.156 1 96.81 326 ASP A N 1
ATOM 2511 C CA . ASP A 1 326 ? -0.137 19.797 25.219 1 96.81 326 ASP A CA 1
ATOM 2512 C C . ASP A 1 326 ? 1.332 20.172 25.031 1 96.81 326 ASP A C 1
ATOM 2514 O O . ASP A 1 326 ? 1.718 21.312 25.266 1 96.81 326 ASP A O 1
ATOM 2518 N N . ARG A 1 327 ? 2.09 19.234 24.703 1 95.5 327 ARG A N 1
ATOM 2519 C CA . ARG A 1 327 ? 3.506 19.5 24.484 1 95.5 327 ARG A CA 1
ATOM 2520 C C . ARG A 1 327 ? 3.705 20.469 23.328 1 95.5 327 ARG A C 1
ATOM 2522 O O . ARG A 1 327 ? 4.543 21.375 23.391 1 95.5 327 ARG A O 1
ATOM 2529 N N . LEU A 1 328 ? 2.994 20.234 22.234 1 95.5 328 LEU A N 1
ATOM 2530 C CA . LEU A 1 328 ? 3.08 21.141 21.078 1 95.5 328 LEU A CA 1
ATOM 2531 C C . LEU A 1 328 ? 2.736 22.562 21.484 1 95.5 328 LEU A C 1
ATOM 2533 O O . LEU A 1 328 ? 3.432 23.516 21.109 1 95.5 328 LEU A O 1
ATOM 2537 N N . ILE A 1 329 ? 1.723 22.75 22.281 1 96.69 329 ILE A N 1
ATOM 2538 C CA . ILE A 1 329 ? 1.282 24.047 22.766 1 96.69 329 ILE A CA 1
ATOM 2539 C C . ILE A 1 329 ? 2.365 24.656 23.656 1 96.69 329 ILE A C 1
ATOM 2541 O O . ILE A 1 329 ? 2.674 25.844 23.531 1 96.69 329 ILE A O 1
ATOM 2545 N N . SER A 1 330 ? 2.918 23.812 24.469 1 96.62 330 SER A N 1
ATOM 2546 C CA . SER A 1 330 ? 3.967 24.281 25.359 1 96.62 330 SER A CA 1
ATOM 2547 C C . SER A 1 330 ? 5.195 24.75 24.594 1 96.62 330 SER A C 1
ATOM 2549 O O . SER A 1 330 ? 5.809 25.75 24.938 1 96.62 330 SER A O 1
ATOM 2551 N N . MET A 1 331 ? 5.574 24 23.562 1 95.88 331 MET A N 1
ATOM 2552 C CA . MET A 1 331 ? 6.723 24.375 22.75 1 95.88 331 MET A CA 1
ATOM 2553 C C . MET A 1 331 ? 6.484 25.703 22.062 1 95.88 331 MET A C 1
ATOM 2555 O O . MET A 1 331 ? 7.395 26.531 21.953 1 95.88 331 MET A O 1
ATOM 2559 N N . ARG A 1 332 ? 5.312 25.938 21.578 1 97.56 332 ARG A N 1
ATOM 2560 C CA . ARG A 1 332 ? 4.969 27.219 20.953 1 97.56 332 ARG A CA 1
ATOM 2561 C C . ARG A 1 332 ? 5.121 28.359 21.953 1 97.56 332 ARG A C 1
ATOM 2563 O O . ARG A 1 332 ? 5.703 29.406 21.625 1 97.56 332 ARG A O 1
ATOM 2570 N N . ARG A 1 333 ? 4.598 28.156 23.109 1 98 333 ARG A N 1
ATOM 2571 C CA . ARG A 1 333 ? 4.684 29.172 24.141 1 98 333 ARG A CA 1
ATOM 2572 C C . ARG A 1 333 ? 6.137 29.469 24.516 1 98 333 ARG A C 1
ATOM 2574 O O . ARG A 1 333 ? 6.535 30.625 24.609 1 98 333 ARG A O 1
ATOM 2581 N N . GLN A 1 334 ? 6.879 28.406 24.688 1 97.88 334 GLN A N 1
ATOM 2582 C CA . GLN A 1 334 ? 8.281 28.578 25.062 1 97.88 334 GLN A CA 1
ATOM 2583 C C . GLN A 1 334 ? 9.055 29.297 23.969 1 97.88 334 GLN A C 1
ATOM 2585 O O . GLN A 1 334 ? 9.906 30.141 24.266 1 97.88 334 GLN A O 1
ATOM 2590 N N . LEU A 1 335 ? 8.828 28.938 22.734 1 98.06 335 LEU A N 1
ATOM 2591 C CA . LEU A 1 335 ? 9.492 29.609 21.641 1 98.06 335 LEU A CA 1
ATOM 2592 C C . LEU A 1 335 ? 9.117 31.094 21.594 1 98.06 335 LEU A C 1
ATOM 2594 O O . LEU A 1 335 ? 9.992 31.953 21.438 1 98.06 335 LEU A O 1
ATOM 2598 N N . PHE A 1 336 ? 7.809 31.406 21.703 1 98.31 336 PHE A N 1
ATOM 2599 C CA . PHE A 1 336 ? 7.336 32.781 21.719 1 98.31 336 PHE A CA 1
ATOM 2600 C C . PHE A 1 336 ? 8.008 33.562 22.828 1 98.31 336 PHE A C 1
ATOM 2602 O O . PHE A 1 336 ? 8.516 34.688 22.594 1 98.31 336 PHE A O 1
ATOM 2609 N N . ASP A 1 337 ? 8.016 33 24 1 98.44 337 ASP A N 1
ATOM 2610 C CA . ASP A 1 337 ? 8.617 33.656 25.141 1 98.44 337 ASP A CA 1
ATOM 2611 C C . ASP A 1 337 ? 10.109 33.906 24.938 1 98.44 337 ASP A C 1
ATOM 2613 O O . ASP A 1 337 ? 10.625 34.969 25.266 1 98.44 337 ASP A O 1
ATOM 2617 N N . ALA A 1 338 ? 10.797 32.906 24.422 1 98.25 338 ALA A N 1
ATOM 2618 C CA . ALA A 1 338 ? 12.227 33.062 24.172 1 98.25 338 ALA A CA 1
ATOM 2619 C C . ALA A 1 338 ? 12.508 34.188 23.172 1 98.25 338 ALA A C 1
ATOM 2621 O O . ALA A 1 338 ? 13.461 34.938 23.344 1 98.25 338 ALA A O 1
ATOM 2622 N N . LEU A 1 339 ? 11.75 34.25 22.125 1 98.06 339 LEU A N 1
ATOM 2623 C CA . LEU A 1 339 ? 11.914 35.281 21.125 1 98.06 339 LEU A CA 1
ATOM 2624 C C . LEU A 1 339 ? 11.641 36.656 21.734 1 98.06 339 LEU A C 1
ATOM 2626 O O . LEU A 1 339 ? 12.359 37.625 21.453 1 98.06 339 LEU A O 1
ATOM 2630 N N . ARG A 1 340 ? 10.578 36.75 22.484 1 97.81 340 ARG A N 1
ATOM 2631 C CA . ARG A 1 340 ? 10.234 38 23.156 1 97.81 340 ARG A CA 1
ATOM 2632 C C . ARG A 1 340 ? 11.336 38.438 24.125 1 97.81 340 ARG A C 1
ATOM 2634 O O . ARG A 1 340 ? 11.734 39.594 24.125 1 97.81 340 ARG A O 1
ATOM 2641 N N . ASP A 1 341 ? 11.797 37.5 24.875 1 97.94 341 ASP A N 1
ATOM 2642 C CA . ASP A 1 341 ? 12.836 37.781 25.859 1 97.94 341 ASP A CA 1
ATOM 2643 C C . ASP A 1 341 ? 14.117 38.281 25.188 1 97.94 341 ASP A C 1
ATOM 2645 O O . ASP A 1 341 ? 14.844 39.094 25.734 1 97.94 341 ASP A O 1
ATOM 2649 N N . LYS A 1 342 ? 14.367 37.812 24.047 1 96.81 342 LYS A N 1
ATOM 2650 C CA . LYS A 1 342 ? 15.562 38.188 23.297 1 96.81 342 LYS A CA 1
ATOM 2651 C C . LYS A 1 342 ? 15.375 39.531 22.609 1 96.81 342 LYS A C 1
ATOM 2653 O O . LYS A 1 342 ? 16.344 40.156 22.156 1 96.81 342 LYS A O 1
ATOM 2658 N N . GLY A 1 343 ? 14.164 39.938 22.609 1 96.88 343 GLY A N 1
ATOM 2659 C CA . GLY A 1 343 ? 13.859 41.188 21.906 1 96.88 343 GLY A CA 1
ATOM 2660 C C . GLY A 1 343 ? 13.906 41.031 20.391 1 96.88 343 GLY A C 1
ATOM 2661 O O . GLY A 1 343 ? 14.312 41.969 19.688 1 96.88 343 GLY A O 1
ATOM 2662 N N . THR A 1 344 ? 13.609 39.844 19.906 1 97.12 344 THR A N 1
ATOM 2663 C CA . THR A 1 344 ? 13.633 39.625 18.469 1 97.12 344 THR A CA 1
ATOM 2664 C C . THR A 1 344 ? 12.664 40.562 17.75 1 97.12 344 THR A C 1
ATOM 2666 O O . THR A 1 344 ? 11.5 40.656 18.125 1 97.12 344 THR A O 1
ATOM 2669 N N . PRO A 1 345 ? 13.102 41.219 16.688 1 95.75 345 PRO A N 1
ATOM 2670 C CA . PRO A 1 345 ? 12.234 42.156 15.969 1 95.75 345 PRO A CA 1
ATOM 2671 C C . PRO A 1 345 ? 11.016 41.469 15.352 1 95.75 345 PRO A C 1
ATOM 2673 O O . PRO A 1 345 ? 11.125 40.375 14.82 1 95.75 345 PRO A O 1
ATOM 2676 N N . GLY A 1 346 ? 9.859 42.219 15.414 1 92.62 346 GLY A N 1
ATOM 2677 C CA . GLY A 1 346 ? 8.656 41.75 14.773 1 92.62 346 GLY A CA 1
ATOM 2678 C C . GLY A 1 346 ? 7.633 41.188 15.758 1 92.62 346 GLY A C 1
ATOM 2679 O O . GLY A 1 346 ? 7.914 41.094 16.953 1 92.62 346 GLY A O 1
ATOM 2680 N N . ASP A 1 347 ? 6.438 40.906 15.203 1 93.69 347 ASP A N 1
ATOM 2681 C CA . ASP A 1 347 ? 5.363 40.25 15.953 1 93.69 347 ASP A CA 1
ATOM 2682 C C . ASP A 1 347 ? 5.426 38.75 15.805 1 93.69 347 ASP A C 1
ATOM 2684 O O . ASP A 1 347 ? 5.422 38.219 14.688 1 93.69 347 ASP A O 1
ATOM 2688 N N . TRP A 1 348 ? 5.652 38.031 16.859 1 96.69 348 TRP A N 1
ATOM 2689 C CA . TRP A 1 348 ? 5.816 36.594 16.828 1 96.69 348 TRP A CA 1
ATOM 2690 C C . TRP A 1 348 ? 4.609 35.906 17.453 1 96.69 348 TRP A C 1
ATOM 2692 O O . TRP A 1 348 ? 4.645 34.688 17.703 1 96.69 348 TRP A O 1
ATOM 2702 N N . SER A 1 349 ? 3.508 36.625 17.641 1 97.38 349 SER A N 1
ATOM 2703 C CA . SER A 1 349 ? 2.33 36.062 18.312 1 97.38 349 SER A CA 1
ATOM 2704 C C . SER A 1 349 ? 1.676 34.969 17.484 1 97.38 349 SER A C 1
ATOM 2706 O O . SER A 1 349 ? 0.917 34.156 18.016 1 97.38 349 SER A O 1
ATOM 2708 N N . HIS A 1 350 ? 1.947 34.938 16.141 1 97.19 350 HIS A N 1
ATOM 2709 C CA . HIS A 1 350 ? 1.388 33.906 15.289 1 97.19 350 HIS A CA 1
ATOM 2710 C C . HIS A 1 350 ? 1.857 32.531 15.727 1 97.19 350 HIS A C 1
ATOM 2712 O O . HIS A 1 350 ? 1.158 31.531 15.523 1 97.19 350 HIS A O 1
ATOM 2718 N N . ILE A 1 351 ? 3.027 32.406 16.375 1 97.19 351 ILE A N 1
ATOM 2719 C CA . ILE A 1 351 ? 3.562 31.141 16.844 1 97.19 351 ILE A CA 1
ATOM 2720 C C . ILE A 1 351 ? 2.6 30.516 17.844 1 97.19 351 ILE A C 1
ATOM 2722 O O . ILE A 1 351 ? 2.408 29.297 17.859 1 97.19 351 ILE A O 1
ATOM 2726 N N . ILE A 1 352 ? 1.961 31.375 18.625 1 96.5 352 ILE A N 1
ATOM 2727 C CA . ILE A 1 352 ? 1.03 30.906 19.656 1 96.5 352 ILE A CA 1
ATOM 2728 C C . ILE A 1 352 ? -0.346 30.672 19.031 1 96.5 352 ILE A C 1
ATOM 2730 O O . ILE A 1 352 ? -1.094 29.797 19.469 1 96.5 352 ILE A O 1
ATOM 2734 N N . ARG A 1 353 ? -0.685 31.5 18.031 1 96.69 353 ARG A N 1
ATOM 2735 C CA . ARG A 1 353 ? -2.002 31.422 17.406 1 96.69 353 ARG A CA 1
ATOM 2736 C C . ARG A 1 353 ? -2.111 30.188 16.516 1 96.69 353 ARG A C 1
ATOM 2738 O O . ARG A 1 353 ? -3.199 29.625 16.359 1 96.69 353 ARG A O 1
ATOM 2745 N N . HIS A 1 354 ? -1.007 29.828 15.906 1 97.81 354 HIS A N 1
ATOM 2746 C CA . HIS A 1 354 ? -1.006 28.656 15.047 1 97.81 354 HIS A CA 1
ATOM 2747 C C . HIS A 1 354 ? -1.228 27.375 15.859 1 97.81 354 HIS A C 1
ATOM 2749 O O . HIS A 1 354 ? -1.084 27.375 17.078 1 97.81 354 HIS A O 1
ATOM 2755 N N . VAL A 1 355 ? -1.699 26.391 15.227 1 96.88 355 VAL A N 1
ATOM 2756 C CA . VAL A 1 355 ? -2.061 25.156 15.922 1 96.88 355 VAL A CA 1
ATOM 2757 C C . VAL A 1 355 ? -1.481 23.953 15.18 1 96.88 355 VAL A C 1
ATOM 2759 O O . VAL A 1 355 ? -1.151 24.047 13.992 1 96.88 355 VAL A O 1
ATOM 2762 N N . GLY A 1 356 ? -1.392 22.844 15.938 1 95.56 356 GLY A N 1
ATOM 2763 C CA . GLY A 1 356 ? -0.982 21.594 15.312 1 95.56 356 GLY A CA 1
ATOM 2764 C C . GLY A 1 356 ? 0.524 21.438 15.227 1 95.56 356 GLY A C 1
ATOM 2765 O O . GLY A 1 356 ? 1.266 22.078 15.977 1 95.56 356 GLY A O 1
ATOM 2766 N N . MET A 1 357 ? 0.92 20.578 14.367 1 95.19 357 MET A N 1
ATOM 2767 C CA . MET A 1 357 ? 2.303 20.109 14.328 1 95.19 357 MET A CA 1
ATOM 2768 C C . MET A 1 357 ? 3.193 21.109 13.594 1 95.19 357 MET A C 1
ATOM 2770 O O . MET A 1 357 ? 4.387 21.219 13.883 1 95.19 357 MET A O 1
ATOM 2774 N N . PHE A 1 358 ? 2.609 21.828 12.703 1 96.31 358 PHE A N 1
ATOM 2775 C CA . PHE A 1 358 ? 3.428 22.672 11.836 1 96.31 358 PHE A CA 1
ATOM 2776 C C . PHE A 1 358 ? 3.084 24.141 12.031 1 96.31 358 PHE A C 1
ATOM 2778 O O . PHE A 1 358 ? 1.971 24.484 12.445 1 96.31 358 PHE A O 1
ATOM 2785 N N . THR A 1 359 ? 4.066 24.953 11.797 1 96.69 359 THR A N 1
ATOM 2786 C CA . THR A 1 359 ? 3.918 26.391 11.852 1 96.69 359 THR A CA 1
ATOM 2787 C C . THR A 1 359 ? 4.75 27.062 10.758 1 96.69 359 THR A C 1
ATOM 2789 O O . THR A 1 359 ? 5.934 26.766 10.602 1 96.69 359 THR A O 1
ATOM 2792 N N . PHE A 1 360 ? 4.133 27.922 10.039 1 96.44 360 PHE A N 1
ATOM 2793 C CA . PHE A 1 360 ? 4.934 28.828 9.234 1 96.44 360 PHE A CA 1
ATOM 2794 C C . PHE A 1 360 ? 5.578 29.906 10.102 1 96.44 360 PHE A C 1
ATOM 2796 O O . PHE A 1 360 ? 4.887 30.656 10.781 1 96.44 360 PHE A O 1
ATOM 2803 N N . SER A 1 361 ? 6.855 29.953 10.047 1 94.56 361 SER A N 1
ATOM 2804 C CA . SER A 1 361 ? 7.59 30.859 10.93 1 94.56 361 SER A CA 1
ATOM 2805 C C . SER A 1 361 ? 7.492 32.312 10.438 1 94.56 361 SER A C 1
ATOM 2807 O O . SER A 1 361 ? 7.668 33.25 11.219 1 94.56 361 SER A O 1
ATOM 2809 N N . GLY A 1 362 ? 7.223 32.469 9.18 1 93.5 362 GLY A N 1
ATOM 2810 C CA . GLY A 1 362 ? 7.266 33.781 8.578 1 93.5 362 GLY A CA 1
ATOM 2811 C C . GLY A 1 362 ? 8.641 34.156 8.062 1 93.5 362 GLY A C 1
ATOM 2812 O O . GLY A 1 362 ? 8.812 35.219 7.445 1 93.5 362 GLY A O 1
ATOM 2813 N N . LEU A 1 363 ? 9.562 33.281 8.242 1 95.06 363 LEU A N 1
ATOM 2814 C CA . LEU A 1 363 ? 10.922 33.531 7.773 1 95.06 363 LEU A CA 1
ATOM 2815 C C . LEU A 1 363 ? 11.023 33.344 6.266 1 95.06 363 LEU A C 1
ATOM 2817 O O . LEU A 1 363 ? 10.32 32.5 5.703 1 95.06 363 LEU A O 1
ATOM 2821 N N . ASN A 1 364 ? 11.812 34.094 5.625 1 93.56 364 ASN A N 1
ATOM 2822 C CA . ASN A 1 364 ? 12.039 33.938 4.195 1 93.56 364 ASN A CA 1
ATOM 2823 C C . ASN A 1 364 ? 13.156 32.938 3.908 1 93.56 364 ASN A C 1
ATOM 2825 O O . ASN A 1 364 ? 13.867 32.531 4.82 1 93.56 364 ASN A O 1
ATOM 2829 N N . PRO A 1 365 ? 13.297 32.562 2.658 1 94.94 365 PRO A N 1
ATOM 2830 C CA . PRO A 1 365 ? 14.258 31.531 2.314 1 94.94 365 PRO A CA 1
ATOM 2831 C C . PRO A 1 365 ? 15.695 31.906 2.67 1 94.94 365 PRO A C 1
ATOM 2833 O O . PRO A 1 365 ? 16.484 31.031 3.039 1 94.94 365 PRO A O 1
ATOM 2836 N N . LYS A 1 366 ? 16.047 33.156 2.516 1 96.69 366 LYS A N 1
ATOM 2837 C CA . LYS A 1 366 ? 17.391 33.594 2.857 1 96.69 366 LYS A CA 1
ATOM 2838 C C . LYS A 1 366 ? 17.672 33.438 4.352 1 96.69 366 LYS A C 1
ATOM 2840 O O . LYS A 1 366 ? 18.75 33 4.75 1 96.69 366 LYS A O 1
ATOM 2845 N N . GLN A 1 367 ? 16.734 33.781 5.125 1 96.94 367 GLN A N 1
ATOM 2846 C CA . GLN A 1 367 ? 16.844 33.625 6.57 1 96.94 367 GLN A CA 1
ATOM 2847 C C . GLN A 1 367 ? 16.969 32.156 6.953 1 96.94 367 GLN A C 1
ATOM 2849 O O . GLN A 1 367 ? 17.781 31.812 7.805 1 96.94 367 GLN A O 1
ATOM 2854 N N . VAL A 1 368 ? 16.172 31.344 6.324 1 96.62 368 VAL A N 1
ATOM 2855 C CA . VAL A 1 368 ? 16.203 29.906 6.582 1 96.62 368 VAL A CA 1
ATOM 2856 C C . VAL A 1 368 ? 17.578 29.344 6.203 1 96.62 368 VAL A C 1
ATOM 2858 O O . VAL A 1 368 ? 18.156 28.547 6.945 1 96.62 368 VAL A O 1
ATOM 2861 N N . ALA A 1 369 ? 18.062 29.766 5.07 1 96.06 369 ALA A N 1
ATOM 2862 C CA . ALA A 1 369 ? 19.375 29.312 4.625 1 96.06 369 ALA A CA 1
ATOM 2863 C C . ALA A 1 369 ? 20.469 29.719 5.625 1 96.06 369 ALA A C 1
ATOM 2865 O O . ALA A 1 369 ? 21.375 28.938 5.902 1 96.06 369 ALA A O 1
ATOM 2866 N N . PHE A 1 370 ? 20.391 30.891 6.07 1 97.06 370 PHE A N 1
ATOM 2867 C CA . PHE A 1 370 ? 21.328 31.391 7.074 1 97.06 370 PHE A CA 1
ATOM 2868 C C . PHE A 1 370 ? 21.297 30.531 8.328 1 97.06 370 PHE A C 1
ATOM 2870 O O . PHE A 1 370 ? 22.344 30.141 8.852 1 97.06 370 PHE A O 1
ATOM 2877 N N . MET A 1 371 ? 20.141 30.25 8.812 1 97.56 371 MET A N 1
ATOM 2878 C CA . MET A 1 371 ? 19.969 29.438 10.016 1 97.56 371 MET A CA 1
ATOM 2879 C C . MET A 1 371 ? 20.531 28.031 9.812 1 97.56 371 MET A C 1
ATOM 2881 O O . MET A 1 371 ? 21.094 27.438 10.734 1 97.56 371 MET A O 1
ATOM 2885 N N . ASN A 1 372 ? 20.281 27.469 8.609 1 96.25 372 ASN A N 1
ATOM 2886 C CA . ASN A 1 372 ? 20.844 26.172 8.281 1 96.25 372 ASN A CA 1
ATOM 2887 C C . ASN A 1 372 ? 22.359 26.188 8.305 1 96.25 372 ASN A C 1
ATOM 2889 O O . ASN A 1 372 ? 22.984 25.328 8.93 1 96.25 372 ASN A O 1
ATOM 2893 N N . GLN A 1 373 ? 22.969 27.156 7.734 1 95.31 373 GLN A N 1
ATOM 2894 C CA . GLN A 1 373 ? 24.422 27.234 7.57 1 95.31 373 GLN A CA 1
ATOM 2895 C C . GLN A 1 373 ? 25.109 27.594 8.891 1 95.31 373 GLN A C 1
ATOM 2897 O O . GLN A 1 373 ? 26.125 27 9.242 1 95.31 373 GLN A O 1
ATOM 2902 N N . GLU A 1 374 ? 24.562 28.484 9.602 1 96.19 374 GLU A N 1
ATOM 2903 C CA . GLU A 1 374 ? 25.266 29.062 10.742 1 96.19 374 GLU A CA 1
ATOM 2904 C C . GLU A 1 374 ? 24.844 28.391 12.047 1 96.19 374 GLU A C 1
ATOM 2906 O O . GLU A 1 374 ? 25.609 28.359 13.016 1 96.19 374 GLU A O 1
ATOM 2911 N N . TYR A 1 375 ? 23.641 27.922 12.039 1 97.25 375 TYR A N 1
ATOM 2912 C CA . TYR A 1 375 ? 23.125 27.406 13.305 1 97.25 375 TYR A CA 1
ATOM 2913 C C . TYR A 1 375 ? 22.75 25.938 13.188 1 97.25 375 TYR A C 1
ATOM 2915 O O . TYR A 1 375 ? 22.297 25.328 14.156 1 97.25 375 TYR A O 1
ATOM 2923 N N . HIS A 1 376 ? 22.828 25.281 12.039 1 97.44 376 HIS A N 1
ATOM 2924 C CA . HIS A 1 376 ? 22.578 23.859 11.805 1 97.44 376 HIS A CA 1
ATOM 2925 C C . HIS A 1 376 ? 21.125 23.5 12.086 1 97.44 376 HIS A C 1
ATOM 2927 O O . HIS A 1 376 ? 20.844 22.484 12.734 1 97.44 376 HIS A O 1
ATOM 2933 N N . ILE A 1 377 ? 20.281 24.469 11.742 1 96.88 377 ILE A N 1
ATOM 2934 C CA . ILE A 1 377 ? 18.844 24.219 11.836 1 96.88 377 ILE A CA 1
ATOM 2935 C C . ILE A 1 377 ? 18.312 23.781 10.469 1 96.88 377 ILE A C 1
ATOM 2937 O O . ILE A 1 377 ? 18.391 24.531 9.5 1 96.88 377 ILE A O 1
ATOM 2941 N N . TYR A 1 378 ? 17.812 22.594 10.422 1 95.44 378 TYR A N 1
ATOM 2942 C CA . TYR A 1 378 ? 17.266 22.031 9.188 1 95.44 378 TYR A CA 1
ATOM 2943 C C . TYR A 1 378 ? 15.758 22.156 9.148 1 95.44 378 TYR A C 1
ATOM 2945 O O . TYR A 1 378 ? 15.055 21.562 9.977 1 95.44 378 TYR A O 1
ATOM 2953 N N . MET A 1 379 ? 15.242 22.938 8.258 1 94.81 379 MET A N 1
ATOM 2954 C CA . MET A 1 379 ? 13.812 23.172 8.07 1 94.81 379 MET A CA 1
ATOM 2955 C C . MET A 1 379 ? 13.492 23.469 6.609 1 94.81 379 MET A C 1
ATOM 2957 O O . MET A 1 379 ? 14.406 23.609 5.789 1 94.81 379 MET A O 1
ATOM 2961 N N . SER A 1 380 ? 12.25 23.453 6.32 1 93 380 SER A N 1
ATOM 2962 C CA . SER A 1 380 ? 11.852 23.75 4.945 1 93 380 SER A CA 1
ATOM 2963 C C . SER A 1 380 ? 12.188 25.172 4.559 1 93 380 SER A C 1
ATOM 2965 O O . SER A 1 380 ? 12.031 26.094 5.367 1 93 380 SER A O 1
ATOM 2967 N N . SER A 1 381 ? 12.523 25.344 3.275 1 92.75 381 SER A N 1
ATOM 2968 C CA . SER A 1 381 ? 12.992 26.641 2.805 1 92.75 381 SER A CA 1
ATOM 2969 C C . SER A 1 381 ? 11.891 27.688 2.885 1 92.75 381 SER A C 1
ATOM 2971 O O . SER A 1 381 ? 12.18 28.891 2.938 1 92.75 381 SER A O 1
ATOM 2973 N N . ASP A 1 382 ? 10.672 27.219 2.975 1 92.38 382 ASP A N 1
ATOM 2974 C CA . ASP A 1 382 ? 9.555 28.156 3.002 1 92.38 382 ASP A CA 1
ATOM 2975 C C . ASP A 1 382 ? 9.25 28.594 4.43 1 92.38 382 ASP A C 1
ATOM 2977 O O . ASP A 1 382 ? 8.242 29.266 4.672 1 92.38 382 ASP A O 1
ATOM 2981 N N . GLY A 1 383 ? 10.055 28.156 5.34 1 94 383 GLY A N 1
ATOM 2982 C CA . GLY A 1 383 ? 9.922 28.641 6.707 1 94 383 GLY A CA 1
ATOM 2983 C C . GLY A 1 383 ? 9.031 27.75 7.562 1 94 383 GLY A C 1
ATOM 2984 O O . GLY A 1 383 ? 8.719 28.094 8.703 1 94 383 GLY A O 1
ATOM 2985 N N . ARG A 1 384 ? 8.578 26.578 7.043 1 95.88 384 ARG A N 1
ATOM 2986 C CA . ARG A 1 384 ? 7.773 25.641 7.828 1 95.88 384 ARG A CA 1
ATOM 2987 C C . ARG A 1 384 ? 8.602 24.984 8.922 1 95.88 384 ARG A C 1
ATOM 2989 O O . ARG A 1 384 ? 9.695 24.469 8.656 1 95.88 384 ARG A O 1
ATOM 2996 N N . ILE A 1 385 ? 8.094 25.047 10.078 1 95.38 385 ILE A N 1
ATOM 2997 C CA . ILE A 1 385 ? 8.727 24.406 11.227 1 95.38 385 ILE A CA 1
ATOM 2998 C C . ILE A 1 385 ? 7.832 23.281 11.758 1 95.38 385 ILE A C 1
ATOM 3000 O O . ILE A 1 385 ? 6.625 23.484 11.93 1 95.38 385 ILE A O 1
ATOM 3004 N N . ASN A 1 386 ? 8.391 22.125 11.969 1 95.38 386 ASN A N 1
ATOM 3005 C CA . ASN A 1 386 ? 7.723 21.078 12.734 1 95.38 386 ASN A CA 1
ATOM 3006 C C . ASN A 1 386 ? 7.922 21.266 14.234 1 95.38 386 ASN A C 1
ATOM 3008 O O . ASN A 1 386 ? 8.992 20.953 14.766 1 95.38 386 ASN A O 1
ATOM 3012 N N . MET A 1 387 ? 6.902 21.656 14.914 1 94.31 387 MET A N 1
ATOM 3013 C CA . MET A 1 387 ? 6.969 21.969 16.344 1 94.31 387 MET A CA 1
ATOM 3014 C C . MET A 1 387 ? 7.23 20.703 17.156 1 94.31 387 MET A C 1
ATOM 3016 O O . MET A 1 387 ? 7.773 20.766 18.266 1 94.31 387 MET A O 1
ATOM 3020 N N . ALA A 1 388 ? 6.848 19.578 16.578 1 93.38 388 ALA A N 1
ATOM 3021 C CA . ALA A 1 388 ? 6.992 18.297 17.281 1 93.38 388 ALA A CA 1
ATOM 3022 C C . ALA A 1 388 ? 8.461 17.875 17.359 1 93.38 388 ALA A C 1
ATOM 3024 O O . ALA A 1 388 ? 8.805 16.953 18.094 1 93.38 388 ALA A O 1
ATOM 3025 N N . GLY A 1 389 ? 9.336 18.547 16.641 1 92 389 GLY A N 1
ATOM 3026 C CA . GLY A 1 389 ? 10.758 18.281 16.703 1 92 389 GLY A CA 1
ATOM 3027 C C . GLY A 1 389 ? 11.484 19.094 17.75 1 92 389 GLY A C 1
ATOM 3028 O O . GLY A 1 389 ? 12.68 18.891 17.984 1 92 389 GLY A O 1
ATOM 3029 N N . LEU A 1 390 ? 10.82 19.953 18.438 1 93.12 390 LEU A N 1
ATOM 3030 C CA . LEU A 1 390 ? 11.43 20.844 19.422 1 93.12 390 LEU A CA 1
ATOM 3031 C C . LEU A 1 390 ? 11.312 20.266 20.828 1 93.12 390 LEU A C 1
ATOM 3033 O O . LEU A 1 390 ? 10.438 19.438 21.094 1 93.12 390 LEU A O 1
ATOM 3037 N N . GLY A 1 391 ? 12.203 20.609 21.656 1 91.88 391 GLY A N 1
ATOM 3038 C CA . GLY A 1 391 ? 12.172 20.391 23.094 1 91.88 391 GLY A CA 1
ATOM 3039 C C . GLY A 1 391 ? 12.648 21.578 23.906 1 91.88 391 GLY A C 1
ATOM 3040 O O . GLY A 1 391 ? 13.18 22.547 23.344 1 91.88 391 GLY A O 1
ATOM 3041 N N . PRO A 1 392 ? 12.359 21.438 25.156 1 92.19 392 PRO A N 1
ATOM 3042 C CA . PRO A 1 392 ? 12.773 22.562 26.016 1 92.19 392 PRO A CA 1
ATOM 3043 C C . PRO A 1 392 ? 14.25 22.906 25.875 1 92.19 392 PRO A C 1
ATOM 3045 O O . PRO A 1 392 ? 14.633 24.062 25.969 1 92.19 392 PRO A O 1
ATOM 3048 N N . GLN A 1 393 ? 15.039 21.938 25.547 1 92.25 393 GLN A N 1
ATOM 3049 C CA . GLN A 1 393 ? 16.484 22.125 25.484 1 92.25 393 GLN A CA 1
ATOM 3050 C C . GLN A 1 393 ? 16.891 22.734 24.141 1 92.25 393 GLN A C 1
ATOM 3052 O O . GLN A 1 393 ? 17.953 23.359 24.031 1 92.25 393 GLN A O 1
ATOM 3057 N N . THR A 1 394 ? 16.031 22.547 23.156 1 94.5 394 THR A N 1
ATOM 3058 C CA . THR A 1 394 ? 16.422 22.984 21.828 1 94.5 394 THR A CA 1
ATOM 3059 C C . THR A 1 394 ? 15.734 24.297 21.469 1 94.5 394 THR A C 1
ATOM 3061 O O . THR A 1 394 ? 16.172 25 20.562 1 94.5 394 THR A O 1
ATOM 3064 N N . VAL A 1 395 ? 14.719 24.75 22.203 1 96.19 395 VAL A N 1
ATOM 3065 C CA . VAL A 1 395 ? 13.961 25.969 21.938 1 96.19 395 VAL A CA 1
ATOM 3066 C C . VAL A 1 395 ? 14.891 27.172 21.969 1 96.19 395 VAL A C 1
ATOM 3068 O O . VAL A 1 395 ? 14.852 28.016 21.078 1 96.19 395 VAL A O 1
ATOM 3071 N N . PRO A 1 396 ? 15.789 27.25 22.953 1 96.69 396 PRO A N 1
ATOM 3072 C CA . PRO A 1 396 ? 16.672 28.422 22.984 1 96.69 396 PRO A CA 1
ATOM 3073 C C . PRO A 1 396 ? 17.562 28.516 21.75 1 96.69 396 PRO A C 1
ATOM 3075 O O . PRO A 1 396 ? 17.812 29.609 21.234 1 96.69 396 PRO A O 1
ATOM 3078 N N . HIS A 1 397 ? 18.031 27.375 21.312 1 96.81 397 HIS A N 1
ATOM 3079 C CA . HIS A 1 397 ? 18.875 27.344 20.125 1 96.81 397 HIS A CA 1
ATOM 3080 C C . HIS A 1 397 ? 18.109 27.875 18.906 1 96.81 397 HIS A C 1
ATOM 3082 O O . HIS A 1 397 ? 18.656 28.672 18.141 1 96.81 397 HIS A O 1
ATOM 3088 N N . LEU A 1 398 ? 16.891 27.406 18.719 1 97.5 398 LEU A N 1
ATOM 3089 C CA . LEU A 1 398 ? 16.062 27.906 17.625 1 97.5 398 LEU A CA 1
ATOM 3090 C C . LEU A 1 398 ? 15.805 29.391 17.766 1 97.5 398 LEU A C 1
ATOM 3092 O O . LEU A 1 398 ? 15.875 30.141 16.781 1 97.5 398 LEU A O 1
ATOM 3096 N N . ALA A 1 399 ? 15.523 29.859 18.969 1 98.12 399 ALA A N 1
ATOM 3097 C CA . ALA A 1 399 ? 15.266 31.281 19.203 1 98.12 399 ALA A CA 1
ATOM 3098 C C . ALA A 1 399 ? 16.484 32.125 18.859 1 98.12 399 ALA A C 1
ATOM 3100 O O . ALA A 1 399 ? 16.359 33.188 18.266 1 98.12 399 ALA A O 1
ATOM 3101 N N . ASP A 1 400 ? 17.656 31.625 19.25 1 97.88 400 ASP A N 1
ATOM 3102 C CA . ASP A 1 400 ? 18.891 32.312 18.906 1 97.88 400 ASP A CA 1
ATOM 3103 C C . ASP A 1 400 ? 19.062 32.438 17.391 1 97.88 400 ASP A C 1
ATOM 3105 O O . ASP A 1 400 ? 19.422 33.5 16.891 1 97.88 400 ASP A O 1
ATOM 3109 N N . ALA A 1 401 ? 18.812 31.359 16.734 1 97.88 401 ALA A N 1
ATOM 3110 C CA . ALA A 1 401 ? 18.969 31.328 15.289 1 97.88 401 ALA A CA 1
ATOM 3111 C C . ALA A 1 401 ? 18 32.312 14.617 1 97.88 401 ALA A C 1
ATOM 3113 O O . ALA A 1 401 ? 18.375 33.062 13.719 1 97.88 401 ALA A O 1
ATOM 3114 N N . ILE A 1 402 ? 16.734 32.312 15.047 1 97.88 402 ILE A N 1
ATOM 3115 C CA . ILE A 1 402 ? 15.711 33.188 14.477 1 97.88 402 ILE A CA 1
ATOM 3116 C C . ILE A 1 402 ? 16.094 34.625 14.75 1 97.88 402 ILE A C 1
ATOM 3118 O O . ILE A 1 402 ? 16.031 35.469 13.844 1 97.88 402 ILE A O 1
ATOM 3122 N N . HIS A 1 403 ? 16.484 34.906 15.969 1 97.81 403 HIS A N 1
ATOM 3123 C CA . HIS A 1 403 ? 16.891 36.281 16.344 1 97.81 403 HIS A CA 1
ATOM 3124 C C . HIS A 1 403 ? 18.016 36.781 15.445 1 97.81 403 HIS A C 1
ATOM 3126 O O . HIS A 1 403 ? 17.969 37.906 14.945 1 97.81 403 HIS A O 1
ATOM 3132 N N . ALA A 1 404 ? 18.984 35.906 15.273 1 97.38 404 ALA A N 1
ATOM 3133 C CA . ALA A 1 404 ? 20.125 36.281 14.445 1 97.38 404 ALA A CA 1
ATOM 3134 C C . ALA A 1 404 ? 19.703 36.5 12.992 1 97.38 404 ALA A C 1
ATOM 3136 O O . ALA A 1 404 ? 20.125 37.469 12.359 1 97.38 404 ALA A O 1
ATOM 3137 N N . ALA A 1 405 ? 18.906 35.625 12.5 1 97 405 ALA A N 1
ATOM 3138 C CA . ALA A 1 405 ? 18.469 35.719 11.109 1 97 405 ALA A CA 1
ATOM 3139 C C . ALA A 1 405 ? 17.688 37 10.852 1 97 405 ALA A C 1
ATOM 3141 O O . ALA A 1 405 ? 17.828 37.625 9.805 1 97 405 ALA A O 1
ATOM 3142 N N . VAL A 1 406 ? 16.859 37.375 11.773 1 96 406 VAL A N 1
ATOM 3143 C CA . VAL A 1 406 ? 15.969 38.531 11.609 1 96 406 VAL A CA 1
ATOM 3144 C C . VAL A 1 406 ? 16.75 39.812 11.836 1 96 406 VAL A C 1
ATOM 3146 O O . VAL A 1 406 ? 16.484 40.844 11.195 1 96 406 VAL A O 1
ATOM 3149 N N . THR A 1 407 ? 17.703 39.781 12.688 1 94.94 407 THR A N 1
ATOM 3150 C CA . THR A 1 407 ? 18.453 41 13.055 1 94.94 407 THR A CA 1
ATOM 3151 C C . THR A 1 407 ? 19.516 41.312 12 1 94.94 407 THR A C 1
ATOM 3153 O O . THR A 1 407 ? 19.766 42.469 11.688 1 94.94 407 THR A O 1
ATOM 3156 N N . ILE A 1 408 ? 20.203 40.281 11.523 1 86.62 408 ILE A N 1
ATOM 3157 C CA . ILE A 1 408 ? 21.266 40.531 10.547 1 86.62 408 ILE A CA 1
ATOM 3158 C C . ILE A 1 408 ? 20.656 40.938 9.219 1 86.62 408 ILE A C 1
ATOM 3160 O O . ILE A 1 408 ? 21.328 41.531 8.367 1 86.62 408 ILE A O 1
ATOM 3164 N N . GLY A 1 409 ? 19.453 40.969 9.125 1 72.25 409 GLY A N 1
ATOM 3165 C CA . GLY A 1 409 ? 18.75 41.438 7.957 1 72.25 409 GLY A CA 1
ATOM 3166 C C . GLY A 1 409 ? 19.016 40.625 6.707 1 72.25 409 GLY A C 1
ATOM 3167 O O . GLY A 1 409 ? 19.203 41.188 5.621 1 72.25 409 GLY A O 1
ATOM 3168 N N . VAL A 1 410 ? 19.172 39.406 6.789 1 69.19 410 VAL A N 1
ATOM 3169 C CA . VAL A 1 410 ? 19.281 38.594 5.566 1 69.19 410 VAL A CA 1
ATOM 3170 C C . VAL A 1 410 ? 17.906 38.438 4.945 1 69.19 410 VAL A C 1
ATOM 3172 O O . VAL A 1 410 ? 16.891 38.469 5.645 1 69.19 410 VAL A O 1
ATOM 3175 N N . MET B 1 1 ? -25.5 24.25 -15.305 1 22.56 1 MET B N 1
ATOM 3176 C CA . MET B 1 1 ? -26.406 23.375 -14.562 1 22.56 1 MET B CA 1
ATOM 3177 C C . MET B 1 1 ? -26.5 23.797 -13.102 1 22.56 1 MET B C 1
ATOM 3179 O O . MET B 1 1 ? -25.484 23.938 -12.422 1 22.56 1 MET B O 1
ATOM 3183 N N . LYS B 1 2 ? -27.531 24.438 -12.594 1 27.55 2 LYS B N 1
ATOM 3184 C CA . LYS B 1 2 ? -27.844 25.031 -11.297 1 27.55 2 LYS B CA 1
ATOM 3185 C C . LYS B 1 2 ? -27.422 24.109 -10.156 1 27.55 2 LYS B C 1
ATOM 3187 O O . LYS B 1 2 ? -27.453 22.875 -10.289 1 27.55 2 LYS B O 1
ATOM 3192 N N . PRO B 1 3 ? -26.562 24.516 -9.227 1 35.91 3 PRO B N 1
ATOM 3193 C CA . PRO B 1 3 ? -26.312 23.719 -8.023 1 35.91 3 PRO B CA 1
ATOM 3194 C C . PRO B 1 3 ? -27.531 22.922 -7.574 1 35.91 3 PRO B C 1
ATOM 3196 O O . PRO B 1 3 ? -28.469 23.484 -7.008 1 35.91 3 PRO B O 1
ATOM 3199 N N . HIS B 1 4 ? -28.266 22.25 -8.312 1 37.06 4 HIS B N 1
ATOM 3200 C CA . HIS B 1 4 ? -29.641 21.766 -8.289 1 37.06 4 HIS B CA 1
ATOM 3201 C C . HIS B 1 4 ? -29.922 20.969 -7.02 1 37.06 4 HIS B C 1
ATOM 3203 O O . HIS B 1 4 ? -28.984 20.5 -6.359 1 37.06 4 HIS B O 1
ATOM 3209 N N . ASP B 1 5 ? -31.141 20.469 -6.66 1 42.41 5 ASP B N 1
ATOM 3210 C CA . ASP B 1 5 ? -31.859 19.734 -5.629 1 42.41 5 ASP B CA 1
ATOM 3211 C C . ASP B 1 5 ? -31 18.609 -5.062 1 42.41 5 ASP B C 1
ATOM 3213 O O . ASP B 1 5 ? -29.969 18.266 -5.629 1 42.41 5 ASP B O 1
ATOM 3217 N N . GLY B 1 6 ? -31.594 17.656 -3.916 1 60 6 GLY B N 1
ATOM 3218 C CA . GLY B 1 6 ? -31.594 16.469 -3.074 1 60 6 GLY B CA 1
ATOM 3219 C C . GLY B 1 6 ? -30.875 15.297 -3.711 1 60 6 GLY B C 1
ATOM 3220 O O . GLY B 1 6 ? -30.812 14.219 -3.123 1 60 6 GLY B O 1
ATOM 3221 N N . ASP B 1 7 ? -30.453 15.453 -4.945 1 84.56 7 ASP B N 1
ATOM 3222 C CA . ASP B 1 7 ? -30.062 14.18 -5.551 1 84.56 7 ASP B CA 1
ATOM 3223 C C . ASP B 1 7 ? -28.562 13.914 -5.332 1 84.56 7 ASP B C 1
ATOM 3225 O O . ASP B 1 7 ? -27.781 14.852 -5.188 1 84.56 7 ASP B O 1
ATOM 3229 N N . SER B 1 8 ? -28.188 12.867 -5.199 1 94.94 8 SER B N 1
ATOM 3230 C CA . SER B 1 8 ? -26.828 12.359 -5.016 1 94.94 8 SER B CA 1
ATOM 3231 C C . SER B 1 8 ? -25.969 12.594 -6.262 1 94.94 8 SER B C 1
ATOM 3233 O O . SER B 1 8 ? -26.406 12.289 -7.375 1 94.94 8 SER B O 1
ATOM 3235 N N . VAL B 1 9 ? -24.797 13.219 -6.109 1 95.94 9 VAL B N 1
ATOM 3236 C CA . VAL B 1 9 ? -23.859 13.391 -7.223 1 95.94 9 VAL B CA 1
ATOM 3237 C C . VAL B 1 9 ? -23.359 12.031 -7.695 1 95.94 9 VAL B C 1
ATOM 3239 O O . VAL B 1 9 ? -22.781 11.914 -8.781 1 95.94 9 VAL B O 1
ATOM 3242 N N . PHE B 1 10 ? -23.578 10.945 -6.902 1 97.31 10 PHE B N 1
ATOM 3243 C CA . PHE B 1 10 ? -23.125 9.602 -7.219 1 97.31 10 PHE B CA 1
ATOM 3244 C C . PHE B 1 10 ? -24.281 8.695 -7.578 1 97.31 10 PHE B C 1
ATOM 3246 O O . PHE B 1 10 ? -24.141 7.469 -7.633 1 97.31 10 PHE B O 1
ATOM 3253 N N . ALA B 1 11 ? -25.422 9.273 -7.855 1 95.81 11 ALA B N 1
ATOM 3254 C CA . ALA B 1 11 ? -26.641 8.5 -8.109 1 95.81 11 ALA B CA 1
ATOM 3255 C C . ALA B 1 11 ? -26.484 7.648 -9.367 1 95.81 11 ALA B C 1
ATOM 3257 O O . ALA B 1 11 ? -27.141 6.605 -9.508 1 95.81 11 ALA B O 1
ATOM 3258 N N . HIS B 1 12 ? -25.688 8.055 -10.289 1 96.06 12 HIS B N 1
ATOM 3259 C CA . HIS B 1 12 ? -25.531 7.391 -11.586 1 96.06 12 HIS B CA 1
ATOM 3260 C C . HIS B 1 12 ? -24.641 6.152 -11.461 1 96.06 12 HIS B C 1
ATOM 3262 O O . HIS B 1 12 ? -24.594 5.336 -12.383 1 96.06 12 HIS B O 1
ATOM 3268 N N . ILE B 1 13 ? -23.938 6 -10.391 1 96.5 13 ILE B N 1
ATOM 3269 C CA . ILE B 1 13 ? -22.969 4.918 -10.219 1 96.5 13 ILE B CA 1
ATOM 3270 C C . ILE B 1 13 ? -23.703 3.586 -10.086 1 96.5 13 ILE B C 1
ATOM 3272 O O . ILE B 1 13 ? -24.531 3.41 -9.188 1 96.5 13 ILE B O 1
ATOM 3276 N N . PRO B 1 14 ? -23.422 2.682 -11 1 95 14 PRO B N 1
ATOM 3277 C CA . PRO B 1 14 ? -24.062 1.369 -10.914 1 95 14 PRO B CA 1
ATOM 3278 C C . PRO B 1 14 ? -23.422 0.457 -9.875 1 95 14 PRO B C 1
ATOM 3280 O O . PRO B 1 14 ? -22.219 0.585 -9.602 1 95 14 PRO B O 1
ATOM 3283 N N . HIS B 1 15 ? -24.188 -0.42 -9.344 1 94.81 15 HIS B N 1
ATOM 3284 C CA . HIS B 1 15 ? -23.641 -1.494 -8.516 1 94.81 15 HIS B CA 1
ATOM 3285 C C . HIS B 1 15 ? -22.938 -2.545 -9.375 1 94.81 15 HIS B C 1
ATOM 3287 O O . HIS B 1 15 ? -23.438 -2.91 -10.445 1 94.81 15 HIS B O 1
ATOM 3293 N N . VAL B 1 16 ? -21.781 -2.963 -8.93 1 92.19 16 VAL B N 1
ATOM 3294 C CA . VAL B 1 16 ? -21.078 -4.047 -9.602 1 92.19 16 VAL B CA 1
ATOM 3295 C C . VAL B 1 16 ? -20.953 -5.246 -8.664 1 92.19 16 VAL B C 1
ATOM 3297 O O . VAL B 1 16 ? -20.672 -5.09 -7.48 1 92.19 16 VAL B O 1
ATOM 3300 N N . PRO B 1 17 ? -21.203 -6.371 -9.273 1 85.69 17 PRO B N 1
ATOM 3301 C CA . PRO B 1 17 ? -21.125 -7.566 -8.43 1 85.69 17 PRO B CA 1
ATOM 3302 C C . PRO B 1 17 ? -19.703 -7.863 -7.957 1 85.69 17 PRO B C 1
ATOM 3304 O O . PRO B 1 17 ? -18.734 -7.359 -8.539 1 85.69 17 PRO B O 1
ATOM 3307 N N . GLU B 1 18 ? -19.688 -8.68 -6.941 1 83.06 18 GLU B N 1
ATOM 3308 C CA . GLU B 1 18 ? -18.406 -9.117 -6.402 1 83.06 18 GLU B CA 1
ATOM 3309 C C . GLU B 1 18 ? -17.641 -9.969 -7.41 1 83.06 18 GLU B C 1
ATOM 3311 O O . GLU B 1 18 ? -18.25 -10.641 -8.242 1 83.06 18 GLU B O 1
ATOM 3316 N N . VAL B 1 19 ? -16.391 -9.93 -7.258 1 78.5 19 VAL B N 1
ATOM 3317 C CA . VAL B 1 19 ? -15.547 -10.797 -8.078 1 78.5 19 VAL B CA 1
ATOM 3318 C C . VAL B 1 19 ? -15.883 -12.258 -7.777 1 78.5 19 VAL B C 1
ATOM 3320 O O . VAL B 1 19 ? -16.141 -12.625 -6.629 1 78.5 19 VAL B O 1
ATOM 3323 N N . PRO B 1 20 ? -15.859 -13.031 -8.781 1 76.56 20 PRO B N 1
ATOM 3324 C CA . PRO B 1 20 ? -16.281 -14.43 -8.641 1 76.56 20 PRO B CA 1
ATOM 3325 C C . PRO B 1 20 ? -15.562 -15.148 -7.5 1 76.56 20 PRO B C 1
ATOM 3327 O O . PRO B 1 20 ? -16.188 -15.906 -6.758 1 76.56 20 PRO B O 1
ATOM 3330 N N . LEU B 1 21 ? -14.398 -14.867 -7.344 1 77 21 LEU B N 1
ATOM 3331 C CA . LEU B 1 21 ? -13.641 -15.508 -6.273 1 77 21 LEU B CA 1
ATOM 3332 C C . LEU B 1 21 ? -14.234 -15.164 -4.91 1 77 21 LEU B C 1
ATOM 3334 O O . LEU B 1 21 ? -14.398 -16.047 -4.062 1 77 21 LEU B O 1
ATOM 3338 N N . TYR B 1 22 ? -14.555 -13.992 -4.738 1 77.44 22 TYR B N 1
ATOM 3339 C CA . TYR B 1 22 ? -15.062 -13.555 -3.441 1 77.44 22 TYR B CA 1
ATOM 3340 C C . TYR B 1 22 ? -16.5 -14.039 -3.227 1 77.44 22 TYR B C 1
ATOM 3342 O O . TYR B 1 22 ? -16.875 -14.383 -2.107 1 77.44 22 TYR B O 1
ATOM 3350 N N . ALA B 1 23 ? -17.203 -14.102 -4.316 1 78.69 23 ALA B N 1
ATOM 3351 C CA . ALA B 1 23 ? -18.547 -14.672 -4.234 1 78.69 23 ALA B CA 1
ATOM 3352 C C . ALA B 1 23 ? -18.5 -16.125 -3.793 1 78.69 23 ALA B C 1
ATOM 3354 O O . ALA B 1 23 ? -19.312 -16.562 -2.98 1 78.69 23 ALA B O 1
ATOM 3355 N N . MET B 1 24 ? -17.547 -16.797 -4.297 1 84.31 24 MET B N 1
ATOM 3356 C CA . MET B 1 24 ? -17.344 -18.203 -3.939 1 84.31 24 MET B CA 1
ATOM 3357 C C . MET B 1 24 ? -17.016 -18.344 -2.461 1 84.31 24 MET B C 1
ATOM 3359 O O . MET B 1 24 ? -17.516 -19.25 -1.789 1 84.31 24 MET B O 1
ATOM 3363 N N . LEU B 1 25 ? -16.219 -17.406 -1.974 1 83.44 25 LEU B N 1
ATOM 3364 C CA . LEU B 1 25 ? -15.828 -17.453 -0.569 1 83.44 25 LEU B CA 1
ATOM 3365 C C . LEU B 1 25 ? -17.031 -17.203 0.339 1 83.44 25 LEU B C 1
ATOM 3367 O O . LEU B 1 25 ? -17.156 -17.844 1.384 1 83.44 25 LEU B O 1
ATOM 3371 N N . VAL B 1 26 ? -17.875 -16.359 -0.091 1 82.38 26 VAL B N 1
ATOM 3372 C CA . VAL B 1 26 ? -19.078 -16.078 0.672 1 82.38 26 VAL B CA 1
ATOM 3373 C C . VAL B 1 26 ? -19.984 -17.312 0.694 1 82.38 26 VAL B C 1
ATOM 3375 O O . VAL B 1 26 ? -20.516 -17.688 1.744 1 82.38 26 VAL B O 1
ATOM 3378 N N . ALA B 1 27 ? -20.141 -17.875 -0.416 1 88.94 27 ALA B N 1
ATOM 3379 C CA . ALA B 1 27 ? -20.953 -19.078 -0.518 1 88.94 27 ALA B CA 1
ATOM 3380 C C . ALA B 1 27 ? -20.406 -20.203 0.361 1 88.94 27 ALA B C 1
ATOM 3382 O O . ALA B 1 27 ? -21.156 -20.906 1.033 1 88.94 27 ALA B O 1
ATOM 3383 N N . PHE B 1 28 ? -19.141 -20.359 0.311 1 91.75 28 PHE B N 1
ATOM 3384 C CA . PHE B 1 28 ? -18.484 -21.359 1.133 1 91.75 28 PHE B CA 1
ATOM 3385 C C . PHE B 1 28 ? -18.75 -21.109 2.613 1 91.75 28 PHE B C 1
ATOM 3387 O O . PHE B 1 28 ? -19.047 -22.047 3.363 1 91.75 28 PHE B O 1
ATOM 3394 N N . SER B 1 29 ? -18.594 -19.875 2.992 1 88.5 29 SER B N 1
ATOM 3395 C CA . SER B 1 29 ? -18.75 -19.516 4.395 1 88.5 29 SER B CA 1
ATOM 3396 C C . SER B 1 29 ? -20.172 -19.781 4.875 1 88.5 29 SER B C 1
ATOM 3398 O O . SER B 1 29 ? -20.391 -20.094 6.043 1 88.5 29 SER B O 1
ATOM 3400 N N . LYS B 1 30 ? -21.172 -19.719 4.043 1 92.31 30 LYS B N 1
ATOM 3401 C CA . LYS B 1 30 ? -22.578 -19.891 4.383 1 92.31 30 LYS B CA 1
ATOM 3402 C C . LYS B 1 30 ? -22.984 -21.359 4.344 1 92.31 30 LYS B C 1
ATOM 3404 O O . LYS B 1 30 ? -24.047 -21.719 4.848 1 92.31 30 LYS B O 1
ATOM 3409 N N . ASP B 1 31 ? -22.172 -22.125 3.723 1 94.62 31 ASP B N 1
ATOM 3410 C CA . ASP B 1 31 ? -22.469 -23.562 3.607 1 94.62 31 ASP B CA 1
ATOM 3411 C C . ASP B 1 31 ? -22.281 -24.266 4.949 1 94.62 31 ASP B C 1
ATOM 3413 O O . ASP B 1 31 ? -21.172 -24.312 5.477 1 94.62 31 ASP B O 1
ATOM 3417 N N . PRO B 1 32 ? -23.312 -24.844 5.465 1 94.31 32 PRO B N 1
ATOM 3418 C CA . PRO B 1 32 ? -23.234 -25.406 6.809 1 94.31 32 PRO B CA 1
ATOM 3419 C C . PRO B 1 32 ? -22.656 -26.828 6.812 1 94.31 32 PRO B C 1
ATOM 3421 O O . PRO B 1 32 ? -22.328 -27.359 7.875 1 94.31 32 PRO B O 1
ATOM 3424 N N . THR B 1 33 ? -22.562 -27.469 5.695 1 94.44 33 THR B N 1
ATOM 3425 C CA . THR B 1 33 ? -22.125 -28.875 5.68 1 94.44 33 THR B CA 1
ATOM 3426 C C . THR B 1 33 ? -20.656 -28.984 6.105 1 94.44 33 THR B C 1
ATOM 3428 O O . THR B 1 33 ? -19.828 -28.188 5.68 1 94.44 33 THR B O 1
ATOM 3431 N N . PRO B 1 34 ? -20.328 -29.875 6.922 1 90.75 34 PRO B N 1
ATOM 3432 C CA . PRO B 1 34 ? -18.922 -30.094 7.316 1 90.75 34 PRO B CA 1
ATOM 3433 C C . PRO B 1 34 ? -18.094 -30.734 6.211 1 90.75 34 PRO B C 1
ATOM 3435 O O . PRO B 1 34 ? -16.859 -30.75 6.301 1 90.75 34 PRO B O 1
ATOM 3438 N N . LEU B 1 35 ? -18.719 -31.188 5.129 1 90.88 35 LEU B N 1
ATOM 3439 C CA . LEU B 1 35 ? -18.031 -31.859 4.035 1 90.88 35 LEU B CA 1
ATOM 3440 C C . LEU B 1 35 ? -17.516 -30.844 3.016 1 90.88 35 LEU B C 1
ATOM 3442 O O . LEU B 1 35 ? -16.797 -31.203 2.078 1 90.88 35 LEU B O 1
ATOM 3446 N N . LYS B 1 36 ? -17.844 -29.609 3.268 1 94.56 36 LYS B N 1
ATOM 3447 C CA . LYS B 1 36 ? -17.469 -28.594 2.293 1 94.56 36 LYS B CA 1
ATOM 3448 C C . LYS B 1 36 ? -15.945 -28.469 2.182 1 94.56 36 LYS B C 1
ATOM 3450 O O . LYS B 1 36 ? -15.227 -28.703 3.156 1 94.56 36 LYS B O 1
ATOM 3455 N N . LEU B 1 37 ? -15.516 -28.266 0.957 1 94.19 37 LEU B N 1
ATOM 3456 C CA . LEU B 1 37 ? -14.094 -28.141 0.649 1 94.19 37 LEU B CA 1
ATOM 3457 C C . LEU B 1 37 ? -13.828 -26.906 -0.194 1 94.19 37 LEU B C 1
ATOM 3459 O O . LEU B 1 37 ? -14.461 -26.703 -1.231 1 94.19 37 LEU B O 1
ATOM 3463 N N . ASN B 1 38 ? -12.945 -26.031 0.319 1 93 38 ASN B N 1
ATOM 3464 C CA . ASN B 1 38 ? -12.57 -24.844 -0.423 1 93 38 ASN B CA 1
ATOM 3465 C C . ASN B 1 38 ? -11.258 -25.031 -1.183 1 93 38 ASN B C 1
ATOM 3467 O O . ASN B 1 38 ? -10.195 -25.156 -0.573 1 93 38 ASN B O 1
ATOM 3471 N N . LEU B 1 39 ? -11.336 -25.016 -2.488 1 94.12 39 LEU B N 1
ATOM 3472 C CA . LEU B 1 39 ? -10.156 -25.203 -3.328 1 94.12 39 LEU B CA 1
ATOM 3473 C C . LEU B 1 39 ? -9.984 -24.031 -4.293 1 94.12 39 LEU B C 1
ATOM 3475 O O . LEU B 1 39 ? -9.273 -24.141 -5.293 1 94.12 39 LEU B O 1
ATOM 3479 N N . GLY B 1 40 ? -10.695 -22.953 -3.971 1 90.25 40 GLY B N 1
ATOM 3480 C CA . GLY B 1 40 ? -10.672 -21.812 -4.875 1 90.25 40 GLY B CA 1
ATOM 3481 C C . GLY B 1 40 ? -9.68 -20.734 -4.461 1 90.25 40 GLY B C 1
ATOM 3482 O O . GLY B 1 40 ? -9.062 -20.094 -5.312 1 90.25 40 GLY B O 1
ATOM 3483 N N . ILE B 1 41 ? -9.484 -20.531 -3.223 1 83.06 41 ILE B N 1
ATOM 3484 C CA . ILE B 1 41 ? -8.672 -19.406 -2.76 1 83.06 41 ILE B CA 1
ATOM 3485 C C . ILE B 1 41 ? -7.199 -19.812 -2.732 1 83.06 41 ILE B C 1
ATOM 3487 O O . ILE B 1 41 ? -6.867 -20.938 -2.357 1 83.06 41 ILE B O 1
ATOM 3491 N N . GLY B 1 42 ? -6.324 -18.953 -3.158 1 86.25 42 GLY B N 1
ATOM 3492 C CA . GLY B 1 42 ? -4.898 -19.203 -3.273 1 86.25 42 GLY B CA 1
ATOM 3493 C C . GLY B 1 42 ? -4.148 -19 -1.973 1 86.25 42 GLY B C 1
ATOM 3494 O O . GLY B 1 42 ? -3.176 -18.234 -1.927 1 86.25 42 GLY B O 1
ATOM 3495 N N . VAL B 1 43 ? -4.57 -19.703 -0.94 1 89.88 43 VAL B N 1
ATOM 3496 C CA . VAL B 1 43 ? -3.904 -19.625 0.356 1 89.88 43 VAL B CA 1
ATOM 3497 C C . VAL B 1 43 ? -3.5 -21.031 0.82 1 89.88 43 VAL B C 1
ATOM 3499 O O . VAL B 1 43 ? -4.242 -21.984 0.624 1 89.88 43 VAL B O 1
ATOM 3502 N N . TYR B 1 44 ? -2.33 -21.094 1.357 1 91.94 44 TYR B N 1
ATOM 3503 C CA . TYR B 1 44 ? -1.866 -22.344 1.936 1 91.94 44 TYR B CA 1
ATOM 3504 C C . TYR B 1 44 ? -2.57 -22.625 3.258 1 91.94 44 TYR B C 1
ATOM 3506 O O . TYR B 1 44 ? -2.631 -21.766 4.133 1 91.94 44 TYR B O 1
ATOM 3514 N N . ARG B 1 45 ? -3.131 -23.797 3.414 1 90.56 45 ARG B N 1
ATOM 3515 C CA . ARG B 1 45 ? -3.859 -24.219 4.609 1 90.56 45 ARG B CA 1
ATOM 3516 C C . ARG B 1 45 ? -3.189 -25.422 5.27 1 90.56 45 ARG B C 1
ATOM 3518 O O . ARG B 1 45 ? -2.416 -26.125 4.633 1 90.56 45 ARG B O 1
ATOM 3525 N N . THR B 1 46 ? -3.506 -25.578 6.539 1 87 46 THR B N 1
ATOM 3526 C CA . THR B 1 46 ? -3.115 -26.812 7.215 1 87 46 THR B CA 1
ATOM 3527 C C . THR B 1 46 ? -3.918 -28 6.688 1 87 46 THR B C 1
ATOM 3529 O O . THR B 1 46 ? -4.836 -27.828 5.883 1 87 46 THR B O 1
ATOM 3532 N N . GLU B 1 47 ? -3.557 -29.141 7.18 1 81.25 47 GLU B N 1
ATOM 3533 C CA . GLU B 1 47 ? -4.23 -30.359 6.738 1 81.25 47 GLU B CA 1
ATOM 3534 C C . GLU B 1 47 ? -5.711 -30.344 7.113 1 81.25 47 GLU B C 1
ATOM 3536 O O . GLU B 1 47 ? -6.539 -30.938 6.426 1 81.25 47 GLU B O 1
ATOM 3541 N N . ASP B 1 48 ? -5.988 -29.578 8.164 1 81.38 48 ASP B N 1
ATOM 3542 C CA . ASP B 1 48 ? -7.371 -29.5 8.617 1 81.38 48 ASP B CA 1
ATOM 3543 C C . ASP B 1 48 ? -8.062 -28.25 8.078 1 81.38 48 ASP B C 1
ATOM 3545 O O . ASP B 1 48 ? -9.133 -27.875 8.562 1 81.38 48 ASP B O 1
ATOM 3549 N N . GLY B 1 49 ? -7.398 -27.594 7.117 1 82.31 49 GLY B N 1
ATOM 3550 C CA . GLY B 1 49 ? -8.023 -26.469 6.422 1 82.31 49 GLY B CA 1
ATOM 3551 C C . GLY B 1 49 ? -7.949 -25.172 7.188 1 82.31 49 GLY B C 1
ATOM 3552 O O . GLY B 1 49 ? -8.648 -24.203 6.859 1 82.31 49 GLY B O 1
ATOM 3553 N N . LYS B 1 50 ? -7.109 -25.172 8.164 1 86.38 50 LYS B N 1
ATOM 3554 C CA . LYS B 1 50 ? -6.98 -23.969 8.984 1 86.38 50 LYS B CA 1
ATOM 3555 C C . LYS B 1 50 ? -5.875 -23.062 8.453 1 86.38 50 LYS B C 1
ATOM 3557 O O . LYS B 1 50 ? -5.012 -23.5 7.688 1 86.38 50 LYS B O 1
ATOM 3562 N N . PRO B 1 51 ? -5.977 -21.781 8.805 1 87.06 51 PRO B N 1
ATOM 3563 C CA . PRO B 1 51 ? -4.895 -20.875 8.406 1 87.06 51 PRO B CA 1
ATOM 3564 C C . PRO B 1 51 ? -3.523 -21.359 8.867 1 87.06 51 PRO B C 1
ATOM 3566 O O . PRO B 1 51 ? -3.408 -21.984 9.922 1 87.06 51 PRO B O 1
ATOM 3569 N N . PHE B 1 52 ? -2.557 -21.062 8.086 1 89 52 PHE B N 1
ATOM 3570 C CA . PHE B 1 52 ? -1.195 -21.531 8.328 1 89 52 PHE B CA 1
ATOM 3571 C C . PHE B 1 52 ? -0.234 -20.344 8.453 1 89 52 PHE B C 1
ATOM 3573 O O . PHE B 1 52 ? -0.338 -19.375 7.699 1 89 52 PHE B O 1
ATOM 3580 N N . LEU B 1 53 ? 0.565 -20.359 9.508 1 93.44 53 LEU B N 1
ATOM 3581 C CA . LEU B 1 53 ? 1.641 -19.391 9.727 1 93.44 53 LEU B CA 1
ATOM 3582 C C . LEU B 1 53 ? 2.959 -20.109 10.008 1 93.44 53 LEU B C 1
ATOM 3584 O O . LEU B 1 53 ? 3.018 -20.984 10.867 1 93.44 53 LEU B O 1
ATOM 3588 N N . LEU B 1 54 ? 4.012 -19.75 9.273 1 96.5 54 LEU B N 1
ATOM 3589 C CA . LEU B 1 54 ? 5.305 -20.391 9.453 1 96.5 54 LEU B CA 1
ATOM 3590 C C . LEU B 1 54 ? 5.844 -20.141 10.859 1 96.5 54 LEU B C 1
ATOM 3592 O O . LEU B 1 54 ? 5.68 -19.047 11.406 1 96.5 54 LEU B O 1
ATOM 3596 N N . ASN B 1 55 ? 6.5 -21.141 11.414 1 96.38 55 ASN B N 1
ATOM 3597 C CA . ASN B 1 55 ? 7.062 -21.031 12.75 1 96.38 55 ASN B CA 1
ATOM 3598 C C . ASN B 1 55 ? 8.117 -19.938 12.828 1 96.38 55 ASN B C 1
ATOM 3600 O O . ASN B 1 55 ? 8.156 -19.172 13.789 1 96.38 55 ASN B O 1
ATOM 3604 N N . VAL B 1 56 ? 8.938 -19.891 11.836 1 98.12 56 VAL B N 1
ATOM 3605 C CA . VAL B 1 56 ? 10.023 -18.922 11.828 1 98.12 56 VAL B CA 1
ATOM 3606 C C . VAL B 1 56 ? 9.453 -17.5 11.789 1 98.12 56 VAL B C 1
ATOM 3608 O O . VAL B 1 56 ? 9.992 -16.594 12.414 1 98.12 56 VAL B O 1
ATOM 3611 N N . VAL B 1 57 ? 8.375 -17.25 11.039 1 97.88 57 VAL B N 1
ATOM 3612 C CA . VAL B 1 57 ? 7.734 -15.945 10.953 1 97.88 57 VAL B CA 1
ATOM 3613 C C . VAL B 1 57 ? 7.18 -15.547 12.32 1 97.88 57 VAL B C 1
ATOM 3615 O O . VAL B 1 57 ? 7.375 -14.414 12.766 1 97.88 57 VAL B O 1
ATOM 3618 N N . ARG B 1 58 ? 6.484 -16.484 12.969 1 96.19 58 ARG B N 1
ATOM 3619 C CA . ARG B 1 58 ? 5.938 -16.234 14.297 1 96.19 58 ARG B CA 1
ATOM 3620 C C . ARG B 1 58 ? 7.039 -15.859 15.281 1 96.19 58 ARG B C 1
ATO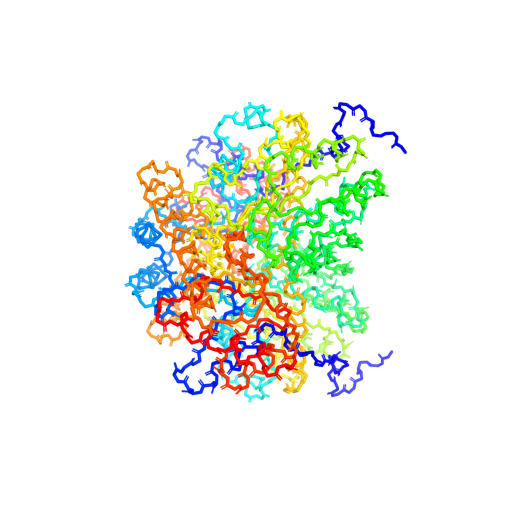M 3622 O O . ARG B 1 58 ? 6.883 -14.93 16.078 1 96.19 58 ARG B O 1
ATOM 3629 N N . ARG B 1 59 ? 8.062 -16.609 15.258 1 96.12 59 ARG B N 1
ATOM 3630 C CA . ARG B 1 59 ? 9.18 -16.391 16.172 1 96.12 59 ARG B CA 1
ATOM 3631 C C . ARG B 1 59 ? 9.82 -15.023 15.914 1 96.12 59 ARG B C 1
ATOM 3633 O O . ARG B 1 59 ? 10.07 -14.266 16.844 1 96.12 59 ARG B O 1
ATOM 3640 N N . VAL B 1 60 ? 10.078 -14.727 14.695 1 97.25 60 VAL B N 1
ATOM 3641 C CA . VAL B 1 60 ? 10.75 -13.484 14.328 1 97.25 60 VAL B CA 1
ATOM 3642 C C . VAL B 1 60 ? 9.859 -12.297 14.664 1 97.25 60 VAL B C 1
ATOM 3644 O O . VAL B 1 60 ? 10.344 -11.273 15.156 1 97.25 60 VAL B O 1
ATOM 3647 N N . GLU B 1 61 ? 8.617 -12.383 14.336 1 95.81 61 GLU B N 1
ATOM 3648 C CA . GLU B 1 61 ? 7.684 -11.305 14.648 1 95.81 61 GLU B CA 1
ATOM 3649 C C . GLU B 1 61 ? 7.691 -10.984 16.141 1 95.81 61 GLU B C 1
ATOM 3651 O O . GLU B 1 61 ? 7.676 -9.82 16.531 1 95.81 61 GLU B O 1
ATOM 3656 N N . ARG B 1 62 ? 7.688 -12 17 1 94.81 62 ARG B N 1
ATOM 3657 C CA . ARG B 1 62 ? 7.746 -11.812 18.453 1 94.81 62 ARG B CA 1
ATOM 3658 C C . ARG B 1 62 ? 9.047 -11.125 18.859 1 94.81 62 ARG B C 1
ATOM 3660 O O . ARG B 1 62 ? 9.039 -10.25 19.734 1 94.81 62 ARG B O 1
ATOM 3667 N N . LEU B 1 63 ? 10.102 -11.547 18.219 1 95.81 63 LEU B N 1
ATOM 3668 C CA . LEU B 1 63 ? 11.391 -10.93 18.516 1 95.81 63 LEU B CA 1
ATOM 3669 C C . LEU B 1 63 ? 11.375 -9.445 18.156 1 95.81 63 LEU B C 1
ATOM 3671 O O . LEU B 1 63 ? 11.852 -8.617 18.938 1 95.81 63 LEU B O 1
ATOM 3675 N N . LEU B 1 64 ? 10.812 -9.109 17.047 1 95.38 64 LEU B N 1
ATOM 3676 C CA . LEU B 1 64 ? 10.805 -7.734 16.547 1 95.38 64 LEU B CA 1
ATOM 3677 C C . LEU B 1 64 ? 9.953 -6.84 17.453 1 95.38 64 LEU B C 1
ATOM 3679 O O . LEU B 1 64 ? 10.344 -5.711 17.75 1 95.38 64 LEU B O 1
ATOM 3683 N N . VAL B 1 65 ? 8.805 -7.324 17.875 1 92.56 65 VAL B N 1
ATOM 3684 C CA . VAL B 1 65 ? 7.871 -6.508 18.641 1 92.56 65 VAL B CA 1
ATOM 3685 C C . VAL B 1 65 ? 8.422 -6.293 20.047 1 92.56 65 VAL B C 1
ATOM 3687 O O . VAL B 1 65 ? 8.125 -5.281 20.688 1 92.56 65 VAL B O 1
ATOM 3690 N N . ASN B 1 66 ? 9.227 -7.199 20.5 1 91.94 66 ASN B N 1
ATOM 3691 C CA . ASN B 1 66 ? 9.789 -7.105 21.844 1 91.94 66 ASN B CA 1
ATOM 3692 C C . ASN B 1 66 ? 11.086 -6.305 21.859 1 91.94 66 ASN B C 1
ATOM 3694 O O . ASN B 1 66 ? 11.609 -5.977 22.922 1 91.94 66 ASN B O 1
ATOM 3698 N N . ASP B 1 67 ? 11.555 -6.008 20.672 1 91.81 67 ASP B N 1
ATOM 3699 C CA . ASP B 1 67 ? 12.742 -5.156 20.578 1 91.81 67 ASP B CA 1
ATOM 3700 C C . ASP B 1 67 ? 12.391 -3.695 20.844 1 91.81 67 ASP B C 1
ATOM 3702 O O . ASP B 1 67 ? 11.797 -3.027 20 1 91.81 67 ASP B O 1
ATOM 3706 N N . MET B 1 68 ? 12.844 -3.166 21.922 1 87.75 68 MET B N 1
ATOM 3707 C CA . MET B 1 68 ? 12.477 -1.833 22.391 1 87.75 68 MET B CA 1
ATOM 3708 C C . MET B 1 68 ? 13.18 -0.755 21.562 1 87.75 68 MET B C 1
ATOM 3710 O O . MET B 1 68 ? 12.82 0.422 21.656 1 87.75 68 MET B O 1
ATOM 3714 N N . SER B 1 69 ? 14.039 -1.174 20.75 1 86.56 69 SER B N 1
ATOM 3715 C CA . SER B 1 69 ? 14.773 -0.213 19.922 1 86.56 69 SER B CA 1
ATOM 3716 C C . SER B 1 69 ? 14.047 0.048 18.609 1 86.56 69 SER B C 1
ATOM 3718 O O . SER B 1 69 ? 14.43 0.944 17.859 1 86.56 69 SER B O 1
ATOM 3720 N N . THR B 1 70 ? 13.023 -0.684 18.422 1 85.81 70 THR B N 1
ATOM 3721 C CA . THR B 1 70 ? 12.328 -0.537 17.141 1 85.81 70 THR B CA 1
ATOM 3722 C C . THR B 1 70 ? 11.195 0.481 17.266 1 85.81 70 THR B C 1
ATOM 3724 O O . THR B 1 70 ? 10.508 0.531 18.281 1 85.81 70 THR B O 1
ATOM 3727 N N . PHE B 1 71 ? 11.086 1.345 16.219 1 89.31 71 PHE B N 1
ATOM 3728 C CA . PHE B 1 71 ? 10.031 2.346 16.109 1 89.31 71 PHE B CA 1
ATOM 3729 C C . PHE B 1 71 ? 9.32 2.244 14.766 1 89.31 71 PHE B C 1
ATOM 3731 O O . PHE B 1 71 ? 9.664 1.399 13.938 1 89.31 71 PHE B O 1
ATOM 3738 N N . LYS B 1 72 ? 8.227 2.916 14.664 1 92.88 72 LYS B N 1
ATOM 3739 C CA . LYS B 1 72 ? 7.395 2.85 13.469 1 92.88 72 LYS B CA 1
ATOM 3740 C C . LYS B 1 72 ? 7.578 4.094 12.602 1 92.88 72 LYS B C 1
ATOM 3742 O O . LYS B 1 72 ? 6.602 4.727 12.203 1 92.88 72 LYS B O 1
ATOM 3747 N N . GLU B 1 73 ? 8.828 4.336 12.211 1 91.5 73 GLU B N 1
ATOM 3748 C CA . GLU B 1 73 ? 9.164 5.496 11.391 1 91.5 73 GLU B CA 1
ATOM 3749 C C . GLU B 1 73 ? 8.812 5.258 9.93 1 91.5 73 GLU B C 1
ATOM 3751 O O . GLU B 1 73 ? 8.703 4.109 9.492 1 91.5 73 GLU B O 1
ATOM 3756 N N . HIS B 1 74 ? 8.664 6.371 9.25 1 92.38 74 HIS B N 1
ATOM 3757 C CA . HIS B 1 74 ? 8.5 6.27 7.801 1 92.38 74 HIS B CA 1
ATOM 3758 C C . HIS B 1 74 ? 9.68 5.555 7.16 1 92.38 74 HIS B C 1
ATOM 3760 O O . HIS B 1 74 ? 10.828 5.762 7.562 1 92.38 74 HIS B O 1
ATOM 3766 N N . LEU B 1 75 ? 9.359 4.75 6.215 1 94.88 75 LEU B N 1
ATOM 3767 C CA . LEU B 1 75 ? 10.398 4.277 5.309 1 94.88 75 LEU B CA 1
ATOM 3768 C C . LEU B 1 75 ? 10.609 5.266 4.164 1 94.88 75 LEU B C 1
ATOM 3770 O O . LEU B 1 75 ? 9.75 6.105 3.896 1 94.88 75 LEU B O 1
ATOM 3774 N N . PRO B 1 76 ? 11.82 5.219 3.559 1 93.69 76 PRO B N 1
ATOM 3775 C CA . PRO B 1 76 ? 11.938 5.938 2.291 1 93.69 76 PRO B CA 1
ATOM 3776 C C . PRO B 1 76 ? 10.93 5.465 1.244 1 93.69 76 PRO B C 1
ATOM 3778 O O . PRO B 1 76 ? 10.359 4.379 1.377 1 93.69 76 PRO B O 1
ATOM 3781 N N . THR B 1 77 ? 10.766 6.266 0.217 1 95.69 77 THR B N 1
ATOM 3782 C CA . THR B 1 77 ? 9.828 5.961 -0.862 1 95.69 77 THR B CA 1
ATOM 3783 C C . THR B 1 77 ? 10.133 4.594 -1.469 1 95.69 77 THR B C 1
ATOM 3785 O O . THR B 1 77 ? 9.219 3.881 -1.891 1 95.69 77 THR B O 1
ATOM 3788 N N . THR B 1 78 ? 11.414 4.156 -1.47 1 97.38 78 THR B N 1
ATOM 3789 C CA . THR B 1 78 ? 11.828 2.9 -2.082 1 97.38 78 THR B CA 1
ATOM 3790 C C . THR B 1 78 ? 11.711 1.75 -1.086 1 97.38 78 THR B C 1
ATOM 3792 O O . THR B 1 78 ? 11.977 0.596 -1.429 1 97.38 78 THR B O 1
ATOM 3795 N N . GLY B 1 79 ? 11.383 2.049 0.142 1 98 79 GLY B N 1
ATOM 3796 C CA . GLY B 1 79 ? 11.227 1.022 1.16 1 98 79 GLY B CA 1
ATOM 3797 C C . GLY B 1 79 ? 12.508 0.756 1.932 1 98 79 GLY B C 1
ATOM 3798 O O . GLY B 1 79 ? 13.422 1.582 1.931 1 98 79 GLY B O 1
ATOM 3799 N N . MET B 1 80 ? 12.547 -0.332 2.645 1 98 80 MET B N 1
ATOM 3800 C CA . MET B 1 80 ? 13.656 -0.72 3.51 1 98 80 MET B CA 1
ATOM 3801 C C . MET B 1 80 ? 14.844 -1.205 2.686 1 98 80 MET B C 1
ATOM 3803 O O . MET B 1 80 ? 14.734 -2.197 1.962 1 98 80 MET B O 1
ATOM 3807 N N . ALA B 1 81 ? 15.969 -0.549 2.852 1 97.75 81 ALA B N 1
ATOM 3808 C CA . ALA B 1 81 ? 17.141 -0.831 2.035 1 97.75 81 ALA B CA 1
ATOM 3809 C C . ALA B 1 81 ? 17.609 -2.275 2.215 1 97.75 81 ALA B C 1
ATOM 3811 O O . ALA B 1 81 ? 17.938 -2.955 1.239 1 97.75 81 ALA B O 1
ATOM 3812 N N . GLU B 1 82 ? 17.656 -2.703 3.439 1 98.31 82 GLU B N 1
ATOM 3813 C CA . GLU B 1 82 ? 18.094 -4.062 3.723 1 98.31 82 GLU B CA 1
ATOM 3814 C C . GLU B 1 82 ? 17.156 -5.094 3.105 1 98.31 82 GLU B C 1
ATOM 3816 O O . GLU B 1 82 ? 17.594 -6.094 2.539 1 98.31 82 GLU B O 1
ATOM 3821 N N . PHE B 1 83 ? 15.891 -4.898 3.244 1 98.81 83 PHE B N 1
ATOM 3822 C CA . PHE B 1 83 ? 14.898 -5.754 2.604 1 98.81 83 PHE B CA 1
ATOM 3823 C C . PHE B 1 83 ? 15.133 -5.82 1.098 1 98.81 83 PHE B C 1
ATOM 3825 O O . PHE B 1 83 ? 15.117 -6.902 0.509 1 98.81 83 PHE B O 1
ATOM 3832 N N . ASN B 1 84 ? 15.281 -4.641 0.418 1 98.94 84 ASN B N 1
ATOM 3833 C CA . ASN B 1 84 ? 15.484 -4.566 -1.024 1 98.94 84 ASN B CA 1
ATOM 3834 C C . ASN B 1 84 ? 16.703 -5.375 -1.455 1 98.94 84 ASN B C 1
ATOM 3836 O O . ASN B 1 84 ? 16.625 -6.172 -2.391 1 98.94 84 ASN B O 1
ATOM 3840 N N . ARG B 1 85 ? 17.797 -5.191 -0.737 1 98.5 85 ARG B N 1
ATOM 3841 C CA . ARG B 1 85 ? 19.047 -5.879 -1.067 1 98.5 85 ARG B CA 1
ATOM 3842 C C . ARG B 1 85 ? 18.891 -7.391 -0.937 1 98.5 85 ARG B C 1
ATOM 3844 O O . ARG B 1 85 ? 19.297 -8.141 -1.823 1 98.5 85 ARG B O 1
ATOM 3851 N N . LEU B 1 86 ? 18.312 -7.828 0.156 1 98.75 86 LEU B N 1
ATOM 3852 C CA . LEU B 1 86 ? 18.172 -9.258 0.437 1 98.75 86 LEU B CA 1
ATOM 3853 C C . LEU B 1 86 ? 17.188 -9.898 -0.526 1 98.75 86 LEU B C 1
ATOM 3855 O O . LEU B 1 86 ? 17.359 -11.062 -0.916 1 98.75 86 LEU B O 1
ATOM 3859 N N . SER B 1 87 ? 16.141 -9.172 -0.909 1 98.81 87 SER B N 1
ATOM 3860 C CA . SER B 1 87 ? 15.18 -9.688 -1.878 1 98.81 87 SER B CA 1
ATOM 3861 C C . SER B 1 87 ? 15.828 -9.883 -3.246 1 98.81 87 SER B C 1
ATOM 3863 O O . SER B 1 87 ? 15.578 -10.891 -3.912 1 98.81 87 SER B O 1
ATOM 3865 N N . ALA B 1 88 ? 16.625 -8.891 -3.691 1 98.81 88 ALA B N 1
ATOM 3866 C CA . ALA B 1 88 ? 17.344 -9.023 -4.949 1 98.81 88 ALA B CA 1
ATOM 3867 C C . ALA B 1 88 ? 18.266 -10.242 -4.926 1 98.81 88 ALA B C 1
ATOM 3869 O O . ALA B 1 88 ? 18.328 -11 -5.895 1 98.81 88 ALA B O 1
ATOM 3870 N N . LYS B 1 89 ? 18.953 -10.406 -3.811 1 98.62 89 LYS B N 1
ATOM 3871 C CA . LYS B 1 89 ? 19.859 -11.531 -3.674 1 98.62 89 LYS B CA 1
ATOM 3872 C C . LYS B 1 89 ? 19.109 -12.859 -3.754 1 98.62 89 LYS B C 1
ATOM 3874 O O . LYS B 1 89 ? 19.578 -13.812 -4.383 1 98.62 89 LYS B O 1
ATOM 3879 N N . LEU B 1 90 ? 18.016 -12.938 -3.104 1 98.56 90 LEU B N 1
ATOM 3880 C CA . LEU B 1 90 ? 17.234 -14.172 -3.076 1 98.56 90 LEU B CA 1
ATOM 3881 C C . LEU B 1 90 ? 16.797 -14.57 -4.484 1 98.56 90 LEU B C 1
ATOM 3883 O O . LEU B 1 90 ? 16.906 -15.742 -4.859 1 98.56 90 LEU B O 1
ATOM 3887 N N . ILE B 1 91 ? 16.297 -13.609 -5.312 1 98.69 91 ILE B N 1
ATOM 3888 C CA . ILE B 1 91 ? 15.68 -13.93 -6.59 1 98.69 91 ILE B CA 1
ATOM 3889 C C . ILE B 1 91 ? 16.75 -14.047 -7.672 1 98.69 91 ILE B C 1
ATOM 3891 O O . ILE B 1 91 ? 16.641 -14.875 -8.578 1 98.69 91 ILE B O 1
ATOM 3895 N N . LEU B 1 92 ? 17.844 -13.25 -7.57 1 98.69 92 LEU B N 1
ATOM 3896 C CA . LEU B 1 92 ? 18.844 -13.203 -8.625 1 98.69 92 LEU B CA 1
ATOM 3897 C C . LEU B 1 92 ? 20.031 -14.102 -8.297 1 98.69 92 LEU B C 1
ATOM 3899 O O . LEU B 1 92 ? 20.828 -14.438 -9.172 1 98.69 92 LEU B O 1
ATOM 3903 N N . GLY B 1 93 ? 20.172 -14.5 -7.051 1 97.75 93 GLY B N 1
ATOM 3904 C CA . GLY B 1 93 ? 21.281 -15.32 -6.605 1 97.75 93 GLY B CA 1
ATOM 3905 C C . GLY B 1 93 ? 22.438 -14.516 -6.035 1 97.75 93 GLY B C 1
ATOM 3906 O O . GLY B 1 93 ? 22.703 -13.406 -6.5 1 97.75 93 GLY B O 1
ATOM 3907 N N . ALA B 1 94 ? 23.094 -15.047 -5.07 1 93.38 94 ALA B N 1
ATOM 3908 C CA . ALA B 1 94 ? 24.188 -14.367 -4.379 1 93.38 94 ALA B CA 1
ATOM 3909 C C . ALA B 1 94 ? 25.328 -14.055 -5.34 1 93.38 94 ALA B C 1
ATOM 3911 O O . ALA B 1 94 ? 26.062 -13.078 -5.148 1 93.38 94 ALA B O 1
ATOM 3912 N N . ASP B 1 95 ? 25.453 -14.797 -6.414 1 95 95 ASP B N 1
ATOM 3913 C CA . ASP B 1 95 ? 26.562 -14.633 -7.359 1 95 95 ASP B CA 1
ATOM 3914 C C . ASP B 1 95 ? 26.078 -13.969 -8.648 1 95 95 ASP B C 1
ATOM 3916 O O . ASP B 1 95 ? 26.734 -14.055 -9.68 1 95 95 ASP B O 1
ATOM 3920 N N . SER B 1 96 ? 24.969 -13.352 -8.555 1 97.25 96 SER B N 1
ATOM 3921 C CA . SER B 1 96 ? 24.391 -12.719 -9.742 1 97.25 96 SER B CA 1
ATOM 3922 C C . SER B 1 96 ? 25.328 -11.664 -10.312 1 97.25 96 SER B C 1
ATOM 3924 O O . SER B 1 96 ? 25.75 -10.75 -9.594 1 97.25 96 SER B O 1
ATOM 3926 N N . PRO B 1 97 ? 25.703 -11.695 -11.586 1 97 97 PRO B N 1
ATOM 3927 C CA . PRO B 1 97 ? 26.516 -10.648 -12.195 1 97 97 PRO B CA 1
ATOM 3928 C C . PRO B 1 97 ? 25.859 -9.281 -12.156 1 97 97 PRO B C 1
ATOM 3930 O O . PRO B 1 97 ? 26.547 -8.258 -12.016 1 97 97 PRO B O 1
ATOM 3933 N N . ALA B 1 98 ? 24.578 -9.281 -12.266 1 98.31 98 ALA B N 1
ATOM 3934 C CA . ALA B 1 98 ? 23.859 -8.008 -12.25 1 98.31 98 ALA B CA 1
ATOM 3935 C C . ALA B 1 98 ? 24.031 -7.301 -10.906 1 98.31 98 ALA B C 1
ATOM 3937 O O . ALA B 1 98 ? 24.172 -6.074 -10.859 1 98.31 98 ALA B O 1
ATOM 3938 N N . ILE B 1 99 ? 23.953 -8.039 -9.789 1 98.38 99 ILE B N 1
ATOM 3939 C CA . ILE B 1 99 ? 24.141 -7.465 -8.461 1 98.38 99 ILE B CA 1
ATOM 3940 C C . ILE B 1 99 ? 25.594 -6.988 -8.305 1 98.38 99 ILE B C 1
ATOM 3942 O O . ILE B 1 99 ? 25.828 -5.875 -7.832 1 98.38 99 ILE B O 1
ATOM 3946 N N . LYS B 1 100 ? 26.531 -7.816 -8.742 1 97.69 100 LYS B N 1
ATOM 3947 C CA . LYS B 1 100 ? 27.953 -7.5 -8.617 1 97.69 100 LYS B CA 1
ATOM 3948 C C . LYS B 1 100 ? 28.312 -6.238 -9.391 1 97.69 100 LYS B C 1
ATOM 3950 O O . LYS B 1 100 ? 29.188 -5.469 -8.977 1 97.69 100 LYS B O 1
ATOM 3955 N N . GLU B 1 101 ? 27.641 -6.012 -10.461 1 97.88 101 GLU B N 1
ATOM 3956 C CA . GLU B 1 101 ? 27.938 -4.887 -11.344 1 97.88 101 GLU B CA 1
ATOM 3957 C C . GLU B 1 101 ? 27.047 -3.686 -11.016 1 97.88 101 GLU B C 1
ATOM 3959 O O . GLU B 1 101 ? 27.047 -2.689 -11.742 1 97.88 101 GLU B O 1
ATOM 3964 N N . ASN B 1 102 ? 26.219 -3.744 -9.977 1 97.94 102 ASN B N 1
ATOM 3965 C CA . ASN B 1 102 ? 25.328 -2.684 -9.516 1 97.94 102 ASN B CA 1
ATOM 3966 C C . ASN B 1 102 ? 24.344 -2.264 -10.609 1 97.94 102 ASN B C 1
ATOM 3968 O O . ASN B 1 102 ? 24.078 -1.073 -10.789 1 97.94 102 ASN B O 1
ATOM 3972 N N . ARG B 1 103 ? 23.875 -3.277 -11.367 1 98.06 103 ARG B N 1
ATOM 3973 C CA . ARG B 1 103 ? 22.969 -3.012 -12.477 1 98.06 103 ARG B CA 1
ATOM 3974 C C . ARG B 1 103 ? 21.516 -3.25 -12.07 1 98.06 103 ARG B C 1
ATOM 3976 O O . ARG B 1 103 ? 20.641 -3.342 -12.922 1 98.06 103 ARG B O 1
ATOM 3983 N N . VAL B 1 104 ? 21.281 -3.438 -10.766 1 98.69 104 VAL B N 1
ATOM 3984 C CA . VAL B 1 104 ? 19.938 -3.773 -10.32 1 98.69 104 VAL B CA 1
ATOM 3985 C C . VAL B 1 104 ? 19.422 -2.697 -9.359 1 98.69 104 VAL B C 1
ATOM 3987 O O . VAL B 1 104 ? 20.156 -2.238 -8.484 1 98.69 104 VAL B O 1
ATOM 3990 N N . THR B 1 105 ? 18.234 -2.262 -9.617 1 98.56 105 THR B N 1
ATOM 3991 C CA . THR B 1 105 ? 17.484 -1.479 -8.641 1 98.56 105 THR B CA 1
ATOM 3992 C C . THR B 1 105 ? 16.281 -2.266 -8.125 1 98.56 105 THR B C 1
ATOM 3994 O O . THR B 1 105 ? 15.531 -2.854 -8.906 1 98.56 105 THR B O 1
ATOM 3997 N N . THR B 1 106 ? 16.203 -2.312 -6.816 1 98.88 106 THR B N 1
ATOM 3998 C CA . THR B 1 106 ? 15.086 -3.014 -6.184 1 98.88 106 THR B CA 1
ATOM 3999 C C . THR B 1 106 ? 14.328 -2.084 -5.242 1 98.88 106 THR B C 1
ATOM 4001 O O . THR B 1 106 ? 14.93 -1.351 -4.461 1 98.88 106 THR B O 1
ATOM 4004 N N . VAL B 1 107 ? 13.023 -2.078 -5.367 1 98.94 107 VAL B N 1
ATOM 4005 C CA . VAL B 1 107 ? 12.18 -1.285 -4.473 1 98.94 107 VAL B CA 1
ATOM 4006 C C . VAL B 1 107 ? 11.148 -2.184 -3.805 1 98.94 107 VAL B C 1
ATOM 4008 O O . VAL B 1 107 ? 10.727 -3.193 -4.375 1 98.94 107 VAL B O 1
ATOM 4011 N N . GLN B 1 108 ? 10.789 -1.814 -2.561 1 98.94 108 GLN B N 1
ATOM 4012 C CA . GLN B 1 108 ? 9.742 -2.508 -1.813 1 98.94 108 GLN B CA 1
ATOM 4013 C C . GLN B 1 108 ? 8.359 -2.125 -2.322 1 98.94 108 GLN B C 1
ATOM 4015 O O . GLN B 1 108 ? 8.094 -0.952 -2.594 1 98.94 108 GLN B O 1
ATOM 4020 N N . CYS B 1 109 ? 7.496 -3.104 -2.475 1 98.81 109 CYS B N 1
ATOM 4021 C CA . CYS B 1 109 ? 6.141 -2.883 -2.967 1 98.81 109 CYS B CA 1
ATOM 4022 C C . CYS B 1 109 ? 5.125 -3.629 -2.111 1 98.81 109 CYS B C 1
ATOM 4024 O O . CYS B 1 109 ? 5.484 -4.238 -1.102 1 98.81 109 CYS B O 1
ATOM 4026 N N . LEU B 1 110 ? 3.889 -3.457 -2.416 1 98.62 110 LEU B N 1
ATOM 4027 C CA . LEU B 1 110 ? 2.779 -4.09 -1.708 1 98.62 110 LEU B CA 1
ATOM 4028 C C . LEU B 1 110 ? 2.494 -5.477 -2.273 1 98.62 110 LEU B C 1
ATOM 4030 O O . LEU B 1 110 ? 1.456 -5.695 -2.902 1 98.62 110 LEU B O 1
ATOM 4034 N N . SER B 1 111 ? 3.377 -6.387 -1.895 1 98.19 111 SER B N 1
ATOM 4035 C CA . SER B 1 111 ? 3.32 -7.766 -2.367 1 98.19 111 SER B CA 1
ATOM 4036 C C . SER B 1 111 ? 3.494 -7.84 -3.881 1 98.19 111 SER B C 1
ATOM 4038 O O . SER B 1 111 ? 4.008 -6.906 -4.496 1 98.19 111 SER B O 1
ATOM 4040 N N . GLY B 1 112 ? 3.238 -9.07 -4.453 1 98.12 112 GLY B N 1
ATOM 4041 C CA . GLY B 1 112 ? 3.336 -9.258 -5.891 1 98.12 112 GLY B CA 1
ATOM 4042 C C . GLY B 1 112 ? 2.43 -8.328 -6.676 1 98.12 112 GLY B C 1
ATOM 4043 O O . GLY B 1 112 ? 2.834 -7.781 -7.703 1 98.12 112 GLY B O 1
ATOM 4044 N N . SER B 1 113 ? 1.215 -8.078 -6.184 1 97.88 113 SER B N 1
ATOM 4045 C CA . SER B 1 113 ? 0.246 -7.219 -6.859 1 97.88 113 SER B CA 1
ATOM 4046 C C . SER B 1 113 ? 0.788 -5.805 -7.031 1 97.88 113 SER B C 1
ATOM 4048 O O . SER B 1 113 ? 0.753 -5.25 -8.133 1 97.88 113 SER B O 1
ATOM 4050 N N . GLY B 1 114 ? 1.278 -5.277 -5.895 1 98.44 114 GLY B N 1
ATOM 4051 C CA . GLY B 1 114 ? 1.847 -3.941 -5.969 1 98.44 114 GLY B CA 1
ATOM 4052 C C . GLY B 1 114 ? 3.086 -3.869 -6.84 1 98.44 114 GLY B C 1
ATOM 4053 O O . GLY B 1 114 ? 3.328 -2.859 -7.504 1 98.44 114 GLY B O 1
ATOM 4054 N N . SER B 1 115 ? 3.904 -4.891 -6.824 1 98.88 115 SER B N 1
ATOM 4055 C CA . SER B 1 115 ? 5.109 -4.938 -7.645 1 98.88 115 SER B CA 1
ATOM 4056 C C . SER B 1 115 ? 4.766 -4.941 -9.133 1 98.88 115 SER B C 1
ATOM 4058 O O . SER B 1 115 ? 5.406 -4.246 -9.922 1 98.88 115 SER B O 1
ATOM 4060 N N . LEU B 1 116 ? 3.76 -5.746 -9.492 1 98.88 116 LEU B N 1
ATOM 4061 C CA . LEU B 1 116 ? 3.281 -5.773 -10.875 1 98.88 116 LEU B CA 1
ATOM 4062 C C . LEU B 1 116 ? 2.768 -4.402 -11.297 1 98.88 116 LEU B C 1
ATOM 4064 O O . LEU B 1 116 ? 3.102 -3.914 -12.375 1 98.88 116 LEU B O 1
ATOM 4068 N N . ARG B 1 117 ? 2.033 -3.771 -10.445 1 98.81 117 ARG B N 1
ATOM 4069 C CA . ARG B 1 117 ? 1.42 -2.484 -10.75 1 98.81 117 ARG B CA 1
ATOM 4070 C C . ARG B 1 117 ? 2.479 -1.402 -10.93 1 98.81 117 ARG B C 1
ATOM 4072 O O . ARG B 1 117 ? 2.424 -0.625 -11.891 1 98.81 117 ARG B O 1
ATOM 4079 N N . ILE B 1 118 ? 3.445 -1.319 -10.008 1 98.88 118 ILE B N 1
ATOM 4080 C CA . ILE B 1 118 ? 4.508 -0.323 -10.078 1 98.88 118 ILE B CA 1
ATOM 4081 C C . ILE B 1 118 ? 5.363 -0.565 -11.32 1 98.88 118 ILE B C 1
ATOM 4083 O O . ILE B 1 118 ? 5.727 0.379 -12.023 1 98.88 118 ILE B O 1
ATOM 4087 N N . GLY B 1 119 ? 5.691 -1.847 -11.57 1 98.88 119 GLY B N 1
ATOM 4088 C CA . GLY B 1 119 ? 6.43 -2.162 -12.781 1 98.88 119 GLY B CA 1
ATOM 4089 C C . GLY B 1 119 ? 5.703 -1.752 -14.047 1 98.88 119 GLY B C 1
ATOM 4090 O O . GLY B 1 119 ? 6.309 -1.204 -14.969 1 98.88 119 GLY B O 1
ATOM 4091 N N . ALA B 1 120 ? 4.402 -2.041 -14.109 1 98.88 120 ALA B N 1
ATOM 4092 C CA . ALA B 1 120 ? 3.586 -1.664 -15.258 1 98.88 120 ALA B CA 1
ATOM 4093 C C . ALA B 1 120 ? 3.553 -0.149 -15.438 1 98.88 120 ALA B C 1
ATOM 4095 O O . ALA B 1 120 ? 3.682 0.355 -16.547 1 98.88 120 ALA B O 1
ATOM 4096 N N . GLU B 1 121 ? 3.389 0.557 -14.352 1 98.56 121 GLU B N 1
ATOM 4097 C CA . GLU B 1 121 ? 3.355 2.016 -14.391 1 98.56 121 GLU B CA 1
ATOM 4098 C C . GLU B 1 121 ? 4.688 2.586 -14.875 1 98.56 121 GLU B C 1
ATOM 4100 O O . GLU B 1 121 ? 4.711 3.537 -15.656 1 98.56 121 GLU B O 1
ATOM 4105 N N . PHE B 1 122 ? 5.758 2.055 -14.398 1 98.75 122 PHE B N 1
ATOM 4106 C CA . PHE B 1 122 ? 7.09 2.477 -14.812 1 98.75 122 PHE B CA 1
ATOM 4107 C C . PHE B 1 122 ? 7.27 2.297 -16.312 1 98.75 122 PHE B C 1
ATOM 4109 O O . PHE B 1 122 ? 7.758 3.197 -17 1 98.75 122 PHE B O 1
ATOM 4116 N N . LEU B 1 123 ? 6.871 1.104 -16.812 1 98.81 123 LEU B N 1
ATOM 4117 C CA . LEU B 1 123 ? 7.02 0.815 -18.234 1 98.81 123 LEU B CA 1
ATOM 4118 C C . LEU B 1 123 ? 6.121 1.722 -19.078 1 98.81 123 LEU B C 1
ATOM 4120 O O . LEU B 1 123 ? 6.52 2.18 -20.141 1 98.81 123 LEU B O 1
ATOM 4124 N N . ALA B 1 124 ? 4.914 1.936 -18.609 1 98.44 124 ALA B N 1
ATOM 4125 C CA . ALA B 1 124 ? 4.008 2.824 -19.344 1 98.44 124 ALA B CA 1
ATOM 4126 C C . ALA B 1 124 ? 4.629 4.207 -19.516 1 98.44 124 ALA B C 1
ATOM 4128 O O . ALA B 1 124 ? 4.414 4.859 -20.547 1 98.44 124 ALA B O 1
ATOM 4129 N N . LYS B 1 125 ? 5.387 4.648 -18.594 1 97.62 125 LYS B N 1
ATOM 4130 C CA . LYS B 1 125 ? 5.938 6 -18.609 1 97.62 125 LYS B CA 1
ATOM 4131 C C . LYS B 1 125 ? 7.277 6.047 -19.328 1 97.62 125 LYS B C 1
ATOM 4133 O O . LYS B 1 125 ? 7.605 7.039 -19.984 1 97.62 125 LYS B O 1
ATOM 4138 N N . HIS B 1 126 ? 8.047 4.977 -19.25 1 98.25 126 HIS B N 1
ATOM 4139 C CA . HIS B 1 126 ? 9.453 5.152 -19.594 1 98.25 126 HIS B CA 1
ATOM 4140 C C . HIS B 1 126 ? 9.891 4.168 -20.672 1 98.25 126 HIS B C 1
ATOM 4142 O O . HIS B 1 126 ? 11.031 4.211 -21.141 1 98.25 126 HIS B O 1
ATOM 4148 N N . TYR B 1 127 ? 9.07 3.221 -21.016 1 98.06 127 TYR B N 1
ATOM 4149 C CA . TYR B 1 127 ? 9.391 2.248 -22.062 1 98.06 127 TYR B CA 1
ATOM 4150 C C . TYR B 1 127 ? 8.711 2.617 -23.375 1 98.06 127 TYR B C 1
ATOM 4152 O O . TYR B 1 127 ? 7.645 3.236 -23.375 1 98.06 127 TYR B O 1
ATOM 4160 N N . HIS B 1 128 ? 9.266 2.309 -24.516 1 96.81 128 HIS B N 1
ATOM 4161 C CA . HIS B 1 128 ? 8.852 2.809 -25.828 1 96.81 128 HIS B CA 1
ATOM 4162 C C . HIS B 1 128 ? 7.699 1.99 -26.391 1 96.81 128 HIS B C 1
ATOM 4164 O O . HIS B 1 128 ? 7 2.441 -27.297 1 96.81 128 HIS B O 1
ATOM 4170 N N . HIS B 1 129 ? 7.523 0.761 -25.938 1 97.06 129 HIS B N 1
ATOM 4171 C CA . HIS B 1 129 ? 6.441 -0.097 -26.422 1 97.06 129 HIS B CA 1
ATOM 4172 C C . HIS B 1 129 ? 5.422 -0.357 -25.312 1 97.06 129 HIS B C 1
ATOM 4174 O O . HIS B 1 129 ? 5.789 -0.739 -24.203 1 97.06 129 HIS B O 1
ATOM 4180 N N . HIS B 1 130 ? 4.145 -0.278 -25.641 1 98.38 130 HIS B N 1
ATOM 4181 C CA . HIS B 1 130 ? 3.148 -0.249 -24.578 1 98.38 130 HIS B CA 1
ATOM 4182 C C . HIS B 1 130 ? 2.17 -1.412 -24.703 1 98.38 130 HIS B C 1
ATOM 4184 O O . HIS B 1 130 ? 1.011 -1.301 -24.297 1 98.38 130 HIS B O 1
ATOM 4190 N N . THR B 1 131 ? 2.613 -2.49 -25.297 1 98.69 131 THR B N 1
ATOM 4191 C CA . THR B 1 131 ? 1.809 -3.705 -25.359 1 98.69 131 THR B CA 1
ATOM 4192 C C . THR B 1 131 ? 2.439 -4.824 -24.547 1 98.69 131 THR B C 1
ATOM 4194 O O . THR B 1 131 ? 3.629 -5.113 -24.688 1 98.69 131 THR B O 1
ATOM 4197 N N . VAL B 1 132 ? 1.656 -5.398 -23.734 1 98.88 132 VAL B N 1
ATOM 4198 C CA . VAL B 1 132 ? 2.113 -6.523 -22.922 1 98.88 132 VAL B CA 1
ATOM 4199 C C . VAL B 1 132 ? 1.423 -7.805 -23.375 1 98.88 132 VAL B C 1
ATOM 4201 O O . VAL B 1 132 ? 0.198 -7.84 -23.516 1 98.88 132 VAL B O 1
ATOM 4204 N N . TYR B 1 133 ? 2.189 -8.828 -23.688 1 98.94 133 TYR B N 1
ATOM 4205 C CA . TYR B 1 133 ? 1.695 -10.164 -23.984 1 98.94 133 TYR B CA 1
ATOM 4206 C C . TYR B 1 133 ? 1.622 -11.016 -22.734 1 98.94 133 TYR B C 1
ATOM 4208 O O . TYR B 1 133 ? 2.605 -11.133 -22 1 98.94 133 TYR B O 1
ATOM 4216 N N . MET B 1 134 ? 0.46 -11.586 -22.438 1 98.81 134 MET B N 1
ATOM 4217 C CA . MET B 1 134 ? 0.274 -12.461 -21.297 1 98.81 134 MET B CA 1
ATOM 4218 C C . MET B 1 134 ? -0.149 -13.859 -21.734 1 98.81 134 MET B C 1
ATOM 4220 O O . MET B 1 134 ? -0.755 -14.023 -22.797 1 98.81 134 MET B O 1
ATOM 4224 N N . SER B 1 135 ? 0.171 -14.797 -20.891 1 98.81 135 SER B N 1
ATOM 4225 C CA . SER B 1 135 ? -0.215 -16.172 -21.188 1 98.81 135 SER B CA 1
ATOM 4226 C C . SER B 1 135 ? -1.731 -16.328 -21.219 1 98.81 135 SER B C 1
ATOM 4228 O O . SER B 1 135 ? -2.447 -15.625 -20.5 1 98.81 135 SER B O 1
ATOM 4230 N N . GLN B 1 136 ? -2.193 -17.266 -22 1 98.06 136 GLN B N 1
ATOM 4231 C CA . GLN B 1 136 ? -3.598 -17.656 -22 1 98.06 136 GLN B CA 1
ATOM 4232 C C . GLN B 1 136 ? -3.76 -19.109 -21.531 1 98.06 136 GLN B C 1
ATOM 4234 O O . GLN B 1 136 ? -3.344 -20.031 -22.219 1 98.06 136 GLN B O 1
ATOM 4239 N N . PRO B 1 137 ? -4.34 -19.375 -20.391 1 97.19 137 PRO B N 1
ATOM 4240 C CA . PRO B 1 137 ? -4.824 -18.391 -19.422 1 97.19 137 PRO B CA 1
ATOM 4241 C C . PRO B 1 137 ? -3.695 -17.75 -18.625 1 97.19 137 PRO B C 1
ATOM 4243 O O . PRO B 1 137 ? -2.529 -18.109 -18.781 1 97.19 137 PRO B O 1
ATOM 4246 N N . THR B 1 138 ? -4.004 -16.75 -17.875 1 97.75 138 THR B N 1
ATOM 4247 C CA . THR B 1 138 ? -3.082 -16.109 -16.938 1 97.75 138 THR B CA 1
ATOM 4248 C C . THR B 1 138 ? -3.764 -15.867 -15.594 1 97.75 138 THR B C 1
ATOM 4250 O O . THR B 1 138 ? -4.941 -16.188 -15.422 1 97.75 138 THR B O 1
ATOM 4253 N N . TYR B 1 139 ? -2.994 -15.461 -14.602 1 95.69 139 TYR B N 1
ATOM 4254 C CA . TYR B 1 139 ? -3.566 -15.039 -13.328 1 95.69 139 TYR B CA 1
ATOM 4255 C C . TYR B 1 139 ? -4.637 -13.977 -13.539 1 95.69 139 TYR B C 1
ATOM 4257 O O . TYR B 1 139 ? -4.414 -12.992 -14.25 1 95.69 139 TYR B O 1
ATOM 4265 N N . ALA B 1 140 ? -5.754 -14.094 -12.898 1 92.56 140 ALA B N 1
ATOM 4266 C CA . ALA B 1 140 ? -6.988 -13.375 -13.195 1 92.56 140 ALA B CA 1
ATOM 4267 C C . ALA B 1 140 ? -6.805 -11.875 -13.039 1 92.56 140 ALA B C 1
ATOM 4269 O O . ALA B 1 140 ? -7.473 -11.086 -13.711 1 92.56 140 ALA B O 1
ATOM 4270 N N . ASN B 1 141 ? -5.855 -11.43 -12.195 1 94.5 141 ASN B N 1
ATOM 4271 C CA . ASN B 1 141 ? -5.719 -10.008 -11.922 1 94.5 141 ASN B CA 1
ATOM 4272 C C . ASN B 1 141 ? -4.609 -9.375 -12.758 1 94.5 141 ASN B C 1
ATOM 4274 O O . ASN B 1 141 ? -4.398 -8.164 -12.711 1 94.5 141 ASN B O 1
ATOM 4278 N N . HIS B 1 142 ? -3.844 -10.164 -13.539 1 98.31 142 HIS B N 1
ATOM 4279 C CA . HIS B 1 142 ? -2.787 -9.625 -14.391 1 98.31 142 HIS B CA 1
ATOM 4280 C C . HIS B 1 142 ? -3.318 -8.516 -15.297 1 98.31 142 HIS B C 1
ATOM 4282 O O . HIS B 1 142 ? -2.789 -7.406 -15.305 1 98.31 142 HIS B O 1
ATOM 4288 N N . PRO B 1 143 ? -4.418 -8.812 -16.016 1 98.12 143 PRO B N 1
ATOM 4289 C CA . PRO B 1 143 ? -4.891 -7.766 -16.922 1 98.12 143 PRO B CA 1
ATOM 4290 C C . PRO B 1 143 ? -5.258 -6.477 -16.188 1 98.12 143 PRO B C 1
ATOM 4292 O O . PRO B 1 143 ? -5.012 -5.379 -16.703 1 98.12 143 PRO B O 1
ATOM 4295 N N . ASN B 1 144 ? -5.809 -6.582 -15.023 1 96.69 144 ASN B N 1
ATOM 4296 C CA . ASN B 1 144 ? -6.25 -5.406 -14.281 1 96.69 144 ASN B CA 1
ATOM 4297 C C . ASN B 1 144 ? -5.082 -4.488 -13.938 1 96.69 144 ASN B C 1
ATOM 4299 O O . ASN B 1 144 ? -5.18 -3.268 -14.078 1 96.69 144 ASN B O 1
ATOM 4303 N N . PHE B 1 145 ? -3.963 -5.012 -13.477 1 98.31 145 PHE B N 1
ATOM 4304 C CA . PHE B 1 145 ? -2.803 -4.215 -13.094 1 98.31 145 PHE B CA 1
ATOM 4305 C C . PHE B 1 145 ? -2.234 -3.471 -14.297 1 98.31 145 PHE B C 1
ATOM 4307 O O . PHE B 1 145 ? -1.946 -2.275 -14.211 1 98.31 145 PHE B O 1
ATOM 4314 N N . PHE B 1 146 ? -2.086 -4.16 -15.398 1 98.75 146 PHE B N 1
ATOM 4315 C CA . PHE B 1 146 ? -1.406 -3.598 -16.562 1 98.75 146 PHE B CA 1
ATOM 4316 C C . PHE B 1 146 ? -2.324 -2.645 -17.312 1 98.75 146 PHE B C 1
ATOM 4318 O O . PHE B 1 146 ? -1.879 -1.604 -17.812 1 98.75 146 PHE B O 1
ATOM 4325 N N . ASN B 1 147 ? -3.639 -3.025 -17.391 1 97.94 147 ASN B N 1
ATOM 4326 C CA . ASN B 1 147 ? -4.602 -2.104 -17.984 1 97.94 147 ASN B CA 1
ATOM 4327 C C . ASN B 1 147 ? -4.68 -0.795 -17.203 1 97.94 147 ASN B C 1
ATOM 4329 O O . ASN B 1 147 ? -4.75 0.283 -17.797 1 97.94 147 ASN B O 1
ATOM 4333 N N . ALA B 1 148 ? -4.684 -0.893 -15.961 1 96.81 148 ALA B N 1
ATOM 4334 C CA . ALA B 1 148 ? -4.777 0.29 -15.109 1 96.81 148 ALA B CA 1
ATOM 4335 C C . ALA B 1 148 ? -3.564 1.196 -15.297 1 96.81 148 ALA B C 1
ATOM 4337 O O . ALA B 1 148 ? -3.656 2.412 -15.117 1 96.81 148 ALA B O 1
ATOM 4338 N N . ALA B 1 149 ? -2.416 0.623 -15.633 1 97.56 149 ALA B N 1
ATOM 4339 C CA . ALA B 1 149 ? -1.204 1.4 -15.875 1 97.56 149 ALA B CA 1
ATOM 4340 C C . ALA B 1 149 ? -1.229 2.039 -17.266 1 97.56 149 ALA B C 1
ATOM 4342 O O . ALA B 1 149 ? -0.385 2.879 -17.578 1 97.56 149 ALA B O 1
ATOM 4343 N N . GLY B 1 150 ? -2.168 1.608 -18.125 1 97.12 150 GLY B N 1
ATOM 4344 C CA . GLY B 1 150 ? -2.291 2.191 -19.453 1 97.12 150 GLY B CA 1
ATOM 4345 C C . GLY B 1 150 ? -1.646 1.351 -20.547 1 97.12 150 GLY B C 1
ATOM 4346 O O . GLY B 1 150 ? -1.381 1.842 -21.641 1 97.12 150 GLY B O 1
ATOM 4347 N N . LEU B 1 151 ? -1.357 0.114 -20.266 1 98.62 151 LEU B N 1
ATOM 4348 C CA . LEU B 1 151 ? -0.756 -0.765 -21.266 1 98.62 151 LEU B CA 1
ATOM 4349 C C . LEU B 1 151 ? -1.824 -1.58 -21.984 1 98.62 151 LEU B C 1
ATOM 4351 O O . LEU B 1 151 ? -2.812 -1.993 -21.375 1 98.62 151 LEU B O 1
ATOM 4355 N N . ALA B 1 152 ? -1.619 -1.785 -23.234 1 98.69 152 ALA B N 1
ATOM 4356 C CA . ALA B 1 152 ? -2.496 -2.656 -24 1 98.69 152 ALA B CA 1
ATOM 4357 C C . ALA B 1 152 ? -2.158 -4.125 -23.766 1 98.69 152 ALA B C 1
ATOM 4359 O O . ALA B 1 152 ? -0.993 -4.477 -23.578 1 98.69 152 ALA B O 1
ATOM 4360 N N . ILE B 1 153 ? -3.17 -4.969 -23.891 1 98.56 153 ILE B N 1
ATOM 4361 C CA . ILE B 1 153 ? -2.963 -6.371 -23.531 1 98.56 153 ILE B CA 1
ATOM 4362 C C . ILE B 1 153 ? -3.186 -7.246 -24.766 1 98.56 153 ILE B C 1
ATOM 4364 O O . ILE B 1 153 ? -4.156 -7.059 -25.5 1 98.56 153 ILE B O 1
ATOM 4368 N N . LYS B 1 154 ? -2.312 -8.07 -25.031 1 98.75 154 LYS B N 1
ATOM 4369 C CA . LYS B 1 154 ? -2.43 -9.203 -25.953 1 98.75 154 LYS B CA 1
ATOM 4370 C C . LYS B 1 154 ? -2.086 -10.516 -25.25 1 98.75 154 LYS B C 1
ATOM 4372 O O . LYS B 1 154 ? -1.678 -10.508 -24.078 1 98.75 154 LYS B O 1
ATOM 4377 N N . THR B 1 155 ? -2.396 -11.578 -25.922 1 98.75 155 THR B N 1
ATOM 4378 C CA . THR B 1 155 ? -2.148 -12.867 -25.281 1 98.75 155 THR B CA 1
ATOM 4379 C C . THR B 1 155 ? -1.263 -13.742 -26.172 1 98.75 155 THR B C 1
ATOM 4381 O O . THR B 1 155 ? -1.085 -13.461 -27.359 1 98.75 155 THR B O 1
ATOM 4384 N N . TYR B 1 156 ? -0.611 -14.68 -25.594 1 98.88 156 TYR B N 1
ATOM 4385 C CA . TYR B 1 156 ? 0.068 -15.766 -26.297 1 98.88 156 TYR B CA 1
ATOM 4386 C C . TYR B 1 156 ? -0.386 -17.125 -25.766 1 98.88 156 TYR B C 1
ATOM 4388 O O . TYR B 1 156 ? -0.781 -17.25 -24.609 1 98.88 156 TYR B O 1
ATOM 4396 N N . ARG B 1 157 ? -0.396 -18.156 -26.703 1 98.5 157 ARG B N 1
ATOM 4397 C CA . ARG B 1 157 ? -0.787 -19.516 -26.328 1 98.5 157 ARG B CA 1
ATOM 4398 C C . ARG B 1 157 ? 0.161 -20.094 -25.281 1 98.5 157 ARG B C 1
ATOM 4400 O O . ARG B 1 157 ? 1.377 -19.906 -25.375 1 98.5 157 ARG B O 1
ATOM 4407 N N . TYR B 1 158 ? -0.384 -20.672 -24.188 1 98.81 158 TYR B N 1
ATOM 4408 C CA . TYR B 1 158 ? 0.426 -21.219 -23.094 1 98.81 158 TYR B CA 1
ATOM 4409 C C . TYR B 1 158 ? -0.036 -22.625 -22.734 1 98.81 158 TYR B C 1
ATOM 4411 O O . TYR B 1 158 ? 0.781 -23.547 -22.609 1 98.81 158 TYR B O 1
ATOM 4419 N N . TYR B 1 159 ? -1.2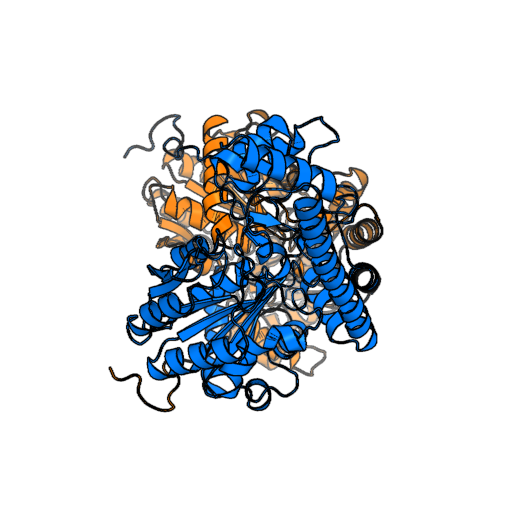6 -22.812 -22.5 1 98.12 159 TYR B N 1
ATOM 4420 C CA . TYR B 1 159 ? -1.833 -24.062 -22.016 1 98.12 159 TYR B CA 1
ATOM 4421 C C . TYR B 1 159 ? -2.527 -24.812 -23.156 1 98.12 159 TYR B C 1
ATOM 4423 O O . TYR B 1 159 ? -3.246 -24.219 -23.953 1 98.12 159 TYR B O 1
ATOM 4431 N N . ASP B 1 160 ? -2.285 -26.109 -23.281 1 96.81 160 ASP B N 1
ATOM 4432 C CA . ASP B 1 160 ? -2.975 -27 -24.203 1 96.81 160 ASP B CA 1
ATOM 4433 C C . ASP B 1 160 ? -3.988 -27.875 -23.469 1 96.81 160 ASP B C 1
ATOM 4435 O O . ASP B 1 160 ? -3.615 -28.844 -22.812 1 96.81 160 ASP B O 1
ATOM 4439 N N . PRO B 1 161 ? -5.27 -27.594 -23.625 1 93.06 161 PRO B N 1
ATOM 4440 C CA . PRO B 1 161 ? -6.281 -28.375 -22.906 1 93.06 161 PRO B CA 1
ATOM 4441 C C . PRO B 1 161 ? -6.277 -29.844 -23.281 1 93.06 161 PRO B C 1
ATOM 4443 O O . PRO B 1 161 ? -6.684 -30.688 -22.484 1 93.06 161 PRO B O 1
ATOM 4446 N N . GLY B 1 162 ? -5.812 -30.188 -24.484 1 92.06 162 GLY B N 1
ATOM 4447 C CA . GLY B 1 162 ? -5.773 -31.562 -24.922 1 92.06 162 GLY B CA 1
ATOM 4448 C C . GLY B 1 162 ? -4.789 -32.406 -24.141 1 92.06 162 GLY B C 1
ATOM 4449 O O . GLY B 1 162 ? -5.062 -33.594 -23.844 1 92.06 162 GLY B O 1
ATOM 4450 N N . THR B 1 163 ? -3.717 -31.859 -23.781 1 93.25 163 THR B N 1
ATOM 4451 C CA . THR B 1 163 ? -2.674 -32.594 -23.078 1 93.25 163 THR B CA 1
ATOM 4452 C C . THR B 1 163 ? -2.586 -32.188 -21.625 1 93.25 163 THR B C 1
ATOM 4454 O O . THR B 1 163 ? -1.859 -32.781 -20.828 1 93.25 163 THR B O 1
ATOM 4457 N N . CYS B 1 164 ? -3.363 -31.172 -21.234 1 95.19 164 CYS B N 1
ATOM 4458 C CA . CYS B 1 164 ? -3.229 -30.547 -19.922 1 95.19 164 CYS B CA 1
ATOM 4459 C C . CYS B 1 164 ? -1.778 -30.172 -19.641 1 95.19 164 CYS B C 1
ATOM 4461 O O . CYS B 1 164 ? -1.291 -30.344 -18.531 1 95.19 164 CYS B O 1
ATOM 4463 N N . GLY B 1 165 ? -1.078 -29.75 -20.688 1 97 165 GLY B N 1
ATOM 4464 C CA . GLY B 1 165 ? 0.322 -29.375 -20.594 1 97 165 GLY B CA 1
ATOM 4465 C C . GLY B 1 165 ? 0.621 -28.047 -21.266 1 97 165 GLY B C 1
ATOM 4466 O O . GLY B 1 165 ? -0.293 -27.266 -21.562 1 97 165 GLY B O 1
ATOM 4467 N N . LEU B 1 166 ? 1.927 -27.766 -21.453 1 98.44 166 LEU B N 1
ATOM 4468 C CA . LEU B 1 166 ? 2.365 -26.516 -22.078 1 98.44 166 LEU B CA 1
ATOM 4469 C C . LEU B 1 166 ? 2.172 -26.578 -23.578 1 98.44 166 LEU B C 1
ATOM 4471 O O . LEU B 1 166 ? 2.58 -27.531 -24.234 1 98.44 166 LEU B O 1
ATOM 4475 N N . ASP B 1 167 ? 1.48 -25.594 -24.094 1 98.62 167 ASP B N 1
ATOM 4476 C CA . ASP B 1 167 ? 1.483 -25.406 -25.547 1 98.62 167 ASP B CA 1
ATOM 4477 C C . ASP B 1 167 ? 2.752 -24.688 -26 1 98.62 167 ASP B C 1
ATOM 4479 O O . ASP B 1 167 ? 2.693 -23.547 -26.484 1 98.62 167 ASP B O 1
ATOM 4483 N N . PHE B 1 168 ? 3.873 -25.422 -25.984 1 98.69 168 PHE B N 1
ATOM 4484 C CA . PHE B 1 168 ? 5.195 -24.844 -26.156 1 98.69 168 PHE B CA 1
ATOM 4485 C C . PHE B 1 168 ? 5.355 -24.297 -27.578 1 98.69 168 PHE B C 1
ATOM 4487 O O . PHE B 1 168 ? 5.855 -23.188 -27.766 1 98.69 168 PHE B O 1
ATOM 4494 N N . GLN B 1 169 ? 4.98 -25.031 -28.578 1 98.44 169 GLN B N 1
ATOM 4495 C CA . GLN B 1 169 ? 5.102 -24.594 -29.953 1 98.44 169 GLN B CA 1
ATOM 4496 C C . GLN B 1 169 ? 4.238 -23.359 -30.219 1 98.44 169 GLN B C 1
ATOM 4498 O O . GLN B 1 169 ? 4.664 -22.438 -30.906 1 98.44 169 GLN B O 1
ATOM 4503 N N . GLY B 1 170 ? 2.967 -23.438 -29.734 1 98.75 170 GLY B N 1
ATOM 4504 C CA . GLY B 1 170 ? 2.107 -22.266 -29.859 1 98.75 170 GLY B CA 1
ATOM 4505 C C . GLY B 1 170 ? 2.68 -21.031 -29.203 1 98.75 170 GLY B C 1
ATOM 4506 O O . GLY B 1 170 ? 2.59 -19.938 -29.75 1 98.75 170 GLY B O 1
ATOM 4507 N N . MET B 1 171 ? 3.252 -21.203 -28.062 1 98.88 171 MET B N 1
ATOM 4508 C CA . MET B 1 171 ? 3.898 -20.109 -27.344 1 98.88 171 MET B CA 1
ATOM 4509 C C . MET B 1 171 ? 5.016 -19.5 -28.188 1 98.88 171 MET B C 1
ATOM 4511 O O . MET B 1 171 ? 5.07 -18.281 -28.359 1 98.88 171 MET B O 1
ATOM 4515 N N . LEU B 1 172 ? 5.883 -20.344 -28.703 1 98.81 172 LEU B N 1
ATOM 4516 C CA . LEU B 1 172 ? 7.004 -19.859 -29.5 1 98.81 172 LEU B CA 1
ATOM 4517 C C . LEU B 1 172 ? 6.512 -19.141 -30.75 1 98.81 172 LEU B C 1
ATOM 4519 O O . LEU B 1 172 ? 7.066 -18.109 -31.141 1 98.81 172 LEU B O 1
ATOM 4523 N N . GLU B 1 173 ? 5.477 -19.656 -31.375 1 98.81 173 GLU B N 1
ATOM 4524 C CA . GLU B 1 173 ? 4.91 -19.047 -32.562 1 98.81 173 GLU B CA 1
ATOM 4525 C C . GLU B 1 173 ? 4.348 -17.656 -32.281 1 98.81 173 GLU B C 1
ATOM 4527 O O . GLU B 1 173 ? 4.613 -16.703 -33 1 98.81 173 GLU B O 1
ATOM 4532 N N . ASP B 1 174 ? 3.566 -17.578 -31.25 1 98.88 174 ASP B N 1
ATOM 4533 C CA . ASP B 1 174 ? 2.936 -16.312 -30.891 1 98.88 174 ASP B CA 1
ATOM 4534 C C . ASP B 1 174 ? 3.979 -15.273 -30.484 1 98.88 174 ASP B C 1
ATOM 4536 O O . ASP B 1 174 ? 3.893 -14.117 -30.891 1 98.88 174 ASP B O 1
ATOM 4540 N N . LEU B 1 175 ? 4.98 -15.641 -29.703 1 98.75 175 LEU B N 1
ATOM 4541 C CA . LEU B 1 175 ? 6.023 -14.711 -29.281 1 98.75 175 LEU B CA 1
ATOM 4542 C C . LEU B 1 175 ? 6.887 -14.297 -30.469 1 98.75 175 LEU B C 1
ATOM 4544 O O . LEU B 1 175 ? 7.336 -13.148 -30.547 1 98.75 175 LEU B O 1
ATOM 4548 N N . SER B 1 176 ? 7.094 -15.266 -31.328 1 98.5 176 SER B N 1
ATOM 4549 C CA . SER B 1 176 ? 7.852 -14.953 -32.531 1 98.5 176 SER B CA 1
ATOM 4550 C C . SER B 1 176 ? 7.125 -13.922 -33.406 1 98.5 176 SER B C 1
ATOM 4552 O O . SER B 1 176 ? 7.758 -13.148 -34.125 1 98.5 176 SER B O 1
ATOM 4554 N N . SER B 1 177 ? 5.871 -13.883 -33.344 1 98.5 177 SER B N 1
ATOM 4555 C CA . SER B 1 177 ? 5.059 -12.992 -34.156 1 98.5 177 SER B CA 1
ATOM 4556 C C . SER B 1 177 ? 4.852 -11.641 -33.469 1 98.5 177 SER B C 1
ATOM 4558 O O . SER B 1 177 ? 4.359 -10.695 -34.094 1 98.5 177 SER B O 1
ATOM 4560 N N . ALA B 1 178 ? 5.184 -11.555 -32.219 1 98.5 178 ALA B N 1
ATOM 4561 C CA . ALA B 1 178 ? 5.031 -10.297 -31.484 1 98.5 178 ALA B CA 1
ATOM 4562 C C . ALA B 1 178 ? 5.988 -9.234 -32.031 1 98.5 178 ALA B C 1
ATOM 4564 O O . ALA B 1 178 ? 7.109 -9.547 -32.438 1 98.5 178 ALA B O 1
ATOM 4565 N N . PRO B 1 179 ? 5.594 -7.988 -32.062 1 98.31 179 PRO B N 1
ATOM 4566 C CA . PRO B 1 179 ? 6.504 -6.934 -32.5 1 98.31 179 PRO B CA 1
ATOM 4567 C C . PRO B 1 179 ? 7.688 -6.738 -31.547 1 98.31 179 PRO B C 1
ATOM 4569 O O . PRO B 1 179 ? 7.543 -6.891 -30.344 1 98.31 179 PRO B O 1
ATOM 4572 N N . SER B 1 180 ? 8.789 -6.344 -32.188 1 97.69 180 SER B N 1
ATOM 4573 C CA . SER B 1 180 ? 9.953 -6.02 -31.391 1 97.69 180 SER B CA 1
ATOM 4574 C C . SER B 1 180 ? 9.625 -4.961 -30.344 1 97.69 180 SER B C 1
ATOM 4576 O O . SER B 1 180 ? 8.906 -3.998 -30.625 1 97.69 180 SER B O 1
ATOM 4578 N N . GLY B 1 181 ? 10.117 -5.227 -29.141 1 97.69 181 GLY B N 1
ATOM 4579 C CA . GLY B 1 181 ? 9.891 -4.293 -28.047 1 97.69 181 GLY B CA 1
ATOM 4580 C C . GLY B 1 181 ? 8.711 -4.672 -27.172 1 97.69 181 GLY B C 1
ATOM 4581 O O . GLY B 1 181 ? 8.562 -4.156 -26.062 1 97.69 181 GLY B O 1
ATOM 4582 N N . ALA B 1 182 ? 7.844 -5.547 -27.656 1 98.75 182 ALA B N 1
ATOM 4583 C CA . ALA B 1 182 ? 6.691 -5.945 -26.859 1 98.75 182 ALA B CA 1
ATOM 4584 C C . ALA B 1 182 ? 7.125 -6.492 -25.5 1 98.75 182 ALA B C 1
ATOM 4586 O O . ALA B 1 182 ? 8.141 -7.191 -25.406 1 98.75 182 ALA B O 1
ATOM 4587 N N . ILE B 1 183 ? 6.375 -6.074 -24.5 1 98.88 183 ILE B N 1
ATOM 4588 C CA . ILE B 1 183 ? 6.59 -6.605 -23.156 1 98.88 183 ILE B CA 1
ATOM 4589 C C . ILE B 1 183 ? 5.988 -8 -23.062 1 98.88 183 ILE B C 1
ATOM 4591 O O . ILE B 1 183 ? 4.883 -8.25 -23.547 1 98.88 183 ILE B O 1
ATOM 4595 N N . VAL B 1 184 ? 6.695 -8.961 -22.516 1 98.94 184 VAL B N 1
ATOM 4596 C CA . VAL B 1 184 ? 6.168 -10.305 -22.312 1 98.94 184 VAL B CA 1
ATOM 4597 C C . VAL B 1 184 ? 6.129 -10.617 -20.812 1 98.94 184 VAL B C 1
ATOM 4599 O O . VAL B 1 184 ? 7.176 -10.703 -20.156 1 98.94 184 VAL B O 1
ATOM 4602 N N . LEU B 1 185 ? 4.914 -10.734 -20.281 1 98.94 185 LEU B N 1
ATOM 4603 C CA . LEU B 1 185 ? 4.73 -11.148 -18.891 1 98.94 185 LEU B CA 1
ATOM 4604 C C . LEU B 1 185 ? 4.902 -12.656 -18.75 1 98.94 185 LEU B C 1
ATOM 4606 O O . LEU B 1 185 ? 4.195 -13.43 -19.391 1 98.94 185 LEU B O 1
ATOM 4610 N N . LEU B 1 186 ? 5.875 -13.016 -17.953 1 98.94 186 LEU B N 1
ATOM 4611 C CA . LEU B 1 186 ? 6.203 -14.406 -17.672 1 98.94 186 LEU B CA 1
ATOM 4612 C C . LEU B 1 186 ? 5.977 -14.742 -16.203 1 98.94 186 LEU B C 1
ATOM 4614 O O . LEU B 1 186 ? 6.188 -13.898 -15.328 1 98.94 186 LEU B O 1
ATOM 4618 N N . GLN B 1 187 ? 5.449 -15.891 -15.93 1 98.69 187 GLN B N 1
ATOM 4619 C CA . GLN B 1 187 ? 5.426 -16.406 -14.562 1 98.69 187 GLN B CA 1
ATOM 4620 C C . GLN B 1 187 ? 6.605 -17.328 -14.297 1 98.69 187 GLN B C 1
ATOM 4622 O O . GLN B 1 187 ? 6.77 -18.344 -14.984 1 98.69 187 GLN B O 1
ATOM 4627 N N . ALA B 1 188 ? 7.418 -17.031 -13.336 1 98.25 188 ALA B N 1
ATOM 4628 C CA . ALA B 1 188 ? 8.727 -17.641 -13.133 1 98.25 188 ALA B CA 1
ATOM 4629 C C . ALA B 1 188 ? 8.602 -19.141 -12.859 1 98.25 188 ALA B C 1
ATOM 4631 O O . ALA B 1 188 ? 9.414 -19.938 -13.328 1 98.25 188 ALA B O 1
ATOM 4632 N N . CYS B 1 189 ? 7.715 -19.484 -11.984 1 97.62 189 CYS B N 1
ATOM 4633 C CA . CYS B 1 189 ? 7.418 -20.875 -11.68 1 97.62 189 CYS B CA 1
ATOM 4634 C C . CYS B 1 189 ? 6.027 -21.016 -11.07 1 97.62 189 CYS B C 1
ATOM 4636 O O . CYS B 1 189 ? 5.43 -20.031 -10.641 1 97.62 189 CYS B O 1
ATOM 4638 N N . ALA B 1 190 ? 5.535 -22.297 -11.141 1 97.44 190 ALA B N 1
ATOM 4639 C CA . ALA B 1 190 ? 4.219 -22.578 -10.578 1 97.44 190 ALA B CA 1
ATOM 4640 C C . ALA B 1 190 ? 3.152 -21.688 -11.203 1 97.44 190 ALA B C 1
ATOM 4642 O O . ALA B 1 190 ? 2.471 -20.938 -10.5 1 97.44 190 ALA B O 1
ATOM 4643 N N . HIS B 1 191 ? 3 -21.859 -12.523 1 98.12 191 HIS B N 1
ATOM 4644 C CA . HIS B 1 191 ? 2.121 -21.016 -13.312 1 98.12 191 HIS B CA 1
ATOM 4645 C C . HIS B 1 191 ? 0.696 -21.031 -12.773 1 98.12 191 HIS B C 1
ATOM 4647 O O . HIS B 1 191 ? 0.108 -22.109 -12.602 1 98.12 191 HIS B O 1
ATOM 4653 N N . ASN B 1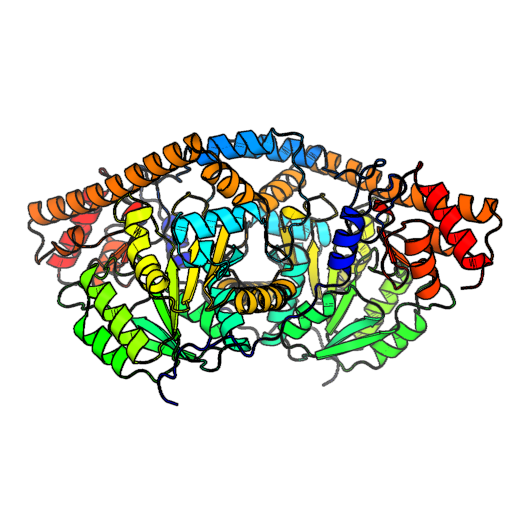 192 ? 0.203 -19.969 -12.367 1 96.69 192 ASN B N 1
ATOM 4654 C CA . ASN B 1 192 ? -1.185 -19.75 -11.977 1 96.69 192 ASN B CA 1
ATOM 4655 C C . ASN B 1 192 ? -2.033 -19.281 -13.148 1 96.69 192 ASN B C 1
ATOM 4657 O O . ASN B 1 192 ? -1.768 -18.219 -13.727 1 96.69 192 ASN B O 1
ATOM 4661 N N . PRO B 1 193 ? -2.939 -19.984 -13.633 1 96.31 193 PRO B N 1
ATOM 4662 C CA . PRO B 1 193 ? -3.699 -20.984 -12.867 1 96.31 193 PRO B CA 1
ATOM 4663 C C . PRO B 1 193 ? -3.363 -22.422 -13.273 1 96.31 193 PRO B C 1
ATOM 4665 O O . PRO B 1 193 ? -3.895 -23.359 -12.688 1 96.31 193 PRO B O 1
ATOM 4668 N N . THR B 1 194 ? -2.445 -22.688 -14.18 1 97.69 194 THR B N 1
ATOM 4669 C CA . THR B 1 194 ? -2.447 -23.969 -14.883 1 97.69 194 THR B CA 1
ATOM 4670 C C . THR B 1 194 ? -1.662 -25.016 -14.102 1 97.69 194 THR B C 1
ATOM 4672 O O . THR B 1 194 ? -1.939 -26.219 -14.203 1 97.69 194 THR B O 1
ATOM 4675 N N . GLY B 1 195 ? -0.632 -24.562 -13.43 1 97.62 195 GLY B N 1
ATOM 4676 C CA . GLY B 1 195 ? 0.28 -25.484 -12.781 1 97.62 195 GLY B CA 1
ATOM 4677 C C . GLY B 1 195 ? 1.277 -26.109 -13.734 1 97.62 195 GLY B C 1
ATOM 4678 O O . GLY B 1 195 ? 1.954 -27.078 -13.391 1 97.62 195 GLY B O 1
ATOM 4679 N N . VAL B 1 196 ? 1.38 -25.547 -14.914 1 98.25 196 VAL B N 1
ATOM 4680 C CA . VAL B 1 196 ? 2.299 -26.062 -15.93 1 98.25 196 VAL B CA 1
ATOM 4681 C C . VAL B 1 196 ? 3.469 -25.094 -16.094 1 98.25 196 VAL B C 1
ATOM 4683 O O . VAL B 1 196 ? 3.27 -23.906 -16.344 1 98.25 196 VAL B O 1
ATOM 4686 N N . ASP B 1 197 ? 4.668 -25.594 -15.922 1 98.25 197 ASP B N 1
ATOM 4687 C CA . ASP B 1 197 ? 5.855 -24.781 -16.125 1 98.25 197 ASP B CA 1
ATOM 4688 C C . ASP B 1 197 ? 6.684 -25.281 -17.297 1 98.25 197 ASP B C 1
ATOM 4690 O O . ASP B 1 197 ? 6.75 -26.484 -17.547 1 98.25 197 ASP B O 1
ATOM 4694 N N . PRO B 1 198 ? 7.344 -24.391 -18.047 1 98.56 198 PRO B N 1
ATOM 4695 C CA . PRO B 1 198 ? 8.375 -24.844 -18.984 1 98.56 198 PRO B CA 1
ATOM 4696 C C . PRO B 1 198 ? 9.523 -25.562 -18.281 1 98.56 198 PRO B C 1
ATOM 4698 O O . PRO B 1 198 ? 9.836 -25.25 -17.125 1 98.56 198 PRO B O 1
ATOM 4701 N N . THR B 1 199 ? 10.094 -26.531 -18.969 1 97.69 199 THR B N 1
ATOM 4702 C CA . THR B 1 199 ? 11.336 -27.125 -18.484 1 97.69 199 THR B CA 1
ATOM 4703 C C . THR B 1 199 ? 12.5 -26.156 -18.672 1 97.69 199 THR B C 1
ATOM 4705 O O . THR B 1 199 ? 12.375 -25.156 -19.391 1 97.69 199 THR B O 1
ATOM 4708 N N . LEU B 1 200 ? 13.648 -26.469 -18.047 1 97.38 200 LEU B N 1
ATOM 4709 C CA . LEU B 1 200 ? 14.805 -25.578 -18.141 1 97.38 200 LEU B CA 1
ATOM 4710 C C . LEU B 1 200 ? 15.25 -25.422 -19.594 1 97.38 200 LEU B C 1
ATOM 4712 O O . LEU B 1 200 ? 15.531 -24.312 -20.047 1 97.38 200 LEU B O 1
ATOM 4716 N N . PRO B 1 201 ? 15.336 -26.484 -20.391 1 98.25 201 PRO B N 1
ATOM 4717 C CA . PRO B 1 201 ? 15.664 -26.312 -21.812 1 98.25 201 PRO B CA 1
ATOM 4718 C C . PRO B 1 201 ? 14.641 -25.453 -22.547 1 98.25 201 PRO B C 1
ATOM 4720 O O . PRO B 1 201 ? 15.008 -24.656 -23.422 1 98.25 201 PRO B O 1
ATOM 4723 N N . GLN B 1 202 ? 13.391 -25.625 -22.234 1 98.75 202 GLN B N 1
ATOM 4724 C CA . GLN B 1 202 ? 12.359 -24.797 -22.844 1 98.75 202 GLN B CA 1
ATOM 4725 C C . GLN B 1 202 ? 12.539 -23.328 -22.469 1 98.75 202 GLN B C 1
ATOM 4727 O O . GLN B 1 202 ? 12.367 -22.438 -23.297 1 98.75 202 GLN B O 1
ATOM 4732 N N . TRP B 1 203 ? 12.867 -23.047 -21.203 1 98.75 203 TRP B N 1
ATOM 4733 C CA . TRP B 1 203 ? 13.156 -21.672 -20.766 1 98.75 203 TRP B CA 1
ATOM 4734 C C . TRP B 1 203 ? 14.305 -21.078 -21.578 1 98.75 203 TRP B C 1
ATOM 4736 O O . TRP B 1 203 ? 14.273 -19.891 -21.922 1 98.75 203 TRP B O 1
ATOM 4746 N N . GLN B 1 204 ? 15.336 -21.891 -21.812 1 98.38 204 GLN B N 1
ATOM 4747 C CA . GLN B 1 204 ? 16.453 -21.438 -22.625 1 98.38 204 GLN B CA 1
ATOM 4748 C C . GLN B 1 204 ? 15.992 -21.031 -24.031 1 98.38 204 GLN B C 1
ATOM 4750 O O . GLN B 1 204 ? 16.438 -20 -24.547 1 98.38 204 GLN B O 1
ATOM 4755 N N . GLN B 1 205 ? 15.141 -21.781 -24.594 1 98.69 205 GLN B N 1
ATOM 4756 C CA . GLN B 1 205 ? 14.609 -21.469 -25.922 1 98.69 205 GLN B CA 1
ATOM 4757 C C . GLN B 1 205 ? 13.758 -20.203 -25.891 1 98.69 205 GLN B C 1
ATOM 4759 O O . GLN B 1 205 ? 13.836 -19.375 -26.797 1 98.69 205 GLN B O 1
ATOM 4764 N N . ILE B 1 206 ? 12.938 -20.078 -24.844 1 98.88 206 ILE B N 1
ATOM 4765 C CA . ILE B 1 206 ? 12.109 -18.891 -24.688 1 98.88 206 ILE B CA 1
ATOM 4766 C C . ILE B 1 206 ? 13 -17.656 -24.594 1 98.88 206 ILE B C 1
ATOM 4768 O O . ILE B 1 206 ? 12.773 -16.656 -25.281 1 98.88 206 ILE B O 1
ATOM 4772 N N . ARG B 1 207 ? 14.023 -17.734 -23.734 1 98.75 207 ARG B N 1
ATOM 4773 C CA . ARG B 1 207 ? 14.953 -16.625 -23.562 1 98.75 207 ARG B CA 1
ATOM 4774 C C . ARG B 1 207 ? 15.617 -16.25 -24.875 1 98.75 207 ARG B C 1
ATOM 4776 O O . ARG B 1 207 ? 15.656 -15.07 -25.25 1 98.75 207 ARG B O 1
ATOM 4783 N N . GLN B 1 208 ? 16.125 -17.25 -25.594 1 98.38 208 GLN B N 1
ATOM 4784 C CA . GLN B 1 208 ? 16.812 -17.016 -26.859 1 98.38 208 GLN B CA 1
ATOM 4785 C C . GLN B 1 208 ? 15.883 -16.344 -27.875 1 98.38 208 GLN B C 1
ATOM 4787 O O . GLN B 1 208 ? 16.281 -15.391 -28.547 1 98.38 208 GLN B O 1
ATOM 4792 N N . LEU B 1 209 ? 14.727 -16.859 -27.984 1 98.62 209 LEU B N 1
ATOM 4793 C CA . LEU B 1 209 ? 13.75 -16.281 -28.906 1 98.62 209 LEU B CA 1
ATOM 4794 C C . LEU B 1 209 ? 13.453 -14.828 -28.531 1 98.62 209 LEU B C 1
ATOM 4796 O O . LEU B 1 209 ? 13.469 -13.953 -29.391 1 98.62 209 LEU B O 1
ATOM 4800 N N . MET B 1 210 ? 13.18 -14.562 -27.25 1 98.69 210 MET B N 1
ATOM 4801 C CA . MET B 1 210 ? 12.812 -13.219 -26.812 1 98.69 210 MET B CA 1
ATOM 4802 C C . MET B 1 210 ? 13.953 -12.234 -27.062 1 98.69 210 MET B C 1
ATOM 4804 O O . MET B 1 210 ? 13.719 -11.117 -27.516 1 98.69 210 MET B O 1
ATOM 4808 N N . ARG B 1 211 ? 15.188 -12.695 -26.766 1 97.94 211 ARG B N 1
ATOM 4809 C CA . ARG B 1 211 ? 16.344 -11.836 -27.031 1 97.94 211 ARG B CA 1
ATOM 4810 C C . ARG B 1 211 ? 16.5 -11.57 -28.516 1 97.94 211 ARG B C 1
ATOM 4812 O O . ARG B 1 211 ? 16.719 -10.438 -28.938 1 97.94 211 ARG B O 1
ATOM 4819 N N . SER B 1 212 ? 16.359 -12.578 -29.312 1 97.56 212 SER B N 1
ATOM 4820 C CA . SER B 1 212 ? 16.531 -12.453 -30.75 1 97.56 212 SER B CA 1
ATOM 4821 C C . SER B 1 212 ? 15.492 -11.508 -31.344 1 97.56 212 SER B C 1
ATOM 4823 O O . SER B 1 212 ? 15.773 -10.805 -32.312 1 97.56 212 SER B O 1
ATOM 4825 N N . LYS B 1 213 ? 14.312 -11.453 -30.781 1 97.38 213 LYS B N 1
ATOM 4826 C CA . LYS B 1 213 ? 13.211 -10.656 -31.312 1 97.38 213 LYS B CA 1
ATOM 4827 C C . LYS B 1 213 ? 13.148 -9.289 -30.641 1 97.38 213 LYS B C 1
ATOM 4829 O O . LYS B 1 213 ? 12.359 -8.43 -31.031 1 97.38 213 LYS B O 1
ATOM 4834 N N . GLY B 1 214 ? 13.992 -9.078 -29.641 1 97.25 214 GLY B N 1
ATOM 4835 C CA . GLY B 1 214 ? 13.984 -7.824 -28.906 1 97.25 214 GLY B CA 1
ATOM 4836 C C . GLY B 1 214 ? 12.766 -7.656 -28.016 1 97.25 214 GLY B C 1
ATOM 4837 O O . GLY B 1 214 ? 12.266 -6.543 -27.844 1 97.25 214 GLY B O 1
ATOM 4838 N N . LEU B 1 215 ? 12.18 -8.742 -27.531 1 98.62 215 LEU B N 1
ATOM 4839 C CA . LEU B 1 215 ? 11.062 -8.68 -26.594 1 98.62 215 LEU B CA 1
ATOM 4840 C C . LEU B 1 215 ? 11.547 -8.391 -25.188 1 98.62 215 LEU B C 1
ATOM 4842 O O . LEU B 1 215 ? 12.672 -8.75 -24.812 1 98.62 215 LEU B O 1
ATOM 4846 N N . PHE B 1 216 ? 10.766 -7.711 -24.406 1 98.75 216 PHE B N 1
ATOM 4847 C CA . PHE B 1 216 ? 11.18 -7.277 -23.078 1 98.75 216 PHE B CA 1
ATOM 4848 C C . PHE B 1 216 ? 10.547 -8.156 -22 1 98.75 216 PHE B C 1
ATOM 4850 O O . PHE B 1 216 ? 9.328 -8.18 -21.844 1 98.75 216 PHE B O 1
ATOM 4857 N N . PRO B 1 217 ? 11.336 -8.852 -21.203 1 98.88 217 PRO B N 1
ATOM 4858 C CA . PRO B 1 217 ? 10.805 -9.781 -20.203 1 98.88 217 PRO B CA 1
ATOM 4859 C C . PRO B 1 217 ? 10.336 -9.078 -18.938 1 98.88 217 PRO B C 1
ATOM 4861 O O . PRO B 1 217 ? 11.055 -8.234 -18.391 1 98.88 217 PRO B O 1
ATOM 4864 N N . PHE B 1 218 ? 9.172 -9.375 -18.484 1 98.94 218 PHE B N 1
ATOM 4865 C CA . PHE B 1 218 ? 8.594 -9.008 -17.188 1 98.94 218 PHE B CA 1
ATOM 4866 C C . PHE B 1 218 ? 8.164 -10.258 -16.422 1 98.94 218 PHE B C 1
ATOM 4868 O O . PHE B 1 218 ? 7.184 -10.906 -16.781 1 98.94 218 PHE B O 1
ATOM 4875 N N . PHE B 1 219 ? 8.844 -10.57 -15.281 1 98.94 219 PHE B N 1
ATOM 4876 C CA . PHE B 1 219 ? 8.594 -11.805 -14.547 1 98.94 219 PHE B CA 1
ATOM 4877 C C . PHE B 1 219 ? 7.688 -11.547 -13.352 1 98.94 219 PHE B C 1
ATOM 4879 O O . PHE B 1 219 ? 7.887 -10.586 -12.609 1 98.94 219 PHE B O 1
ATOM 4886 N N . ASP B 1 220 ? 6.695 -12.352 -13.164 1 98.88 220 ASP B N 1
ATOM 4887 C CA . ASP B 1 220 ? 5.934 -12.508 -11.93 1 98.88 220 ASP B CA 1
ATOM 4888 C C . ASP B 1 220 ? 6.41 -13.727 -11.141 1 98.88 220 ASP B C 1
ATOM 4890 O O . ASP B 1 220 ? 6.27 -14.859 -11.594 1 98.88 220 ASP B O 1
ATOM 4894 N N . SER B 1 221 ? 6.965 -13.516 -9.977 1 98.69 221 SER B N 1
ATOM 4895 C CA . SER B 1 221 ? 7.473 -14.594 -9.125 1 98.69 221 SER B CA 1
ATOM 4896 C C . SER B 1 221 ? 6.758 -14.609 -7.773 1 98.69 221 SER B C 1
ATOM 4898 O O . SER B 1 221 ? 7.234 -14.008 -6.809 1 98.69 221 SER B O 1
ATOM 4900 N N . ALA B 1 222 ? 5.746 -15.398 -7.648 1 97.38 222 ALA B N 1
ATOM 4901 C CA . ALA B 1 222 ? 4.934 -15.445 -6.434 1 97.38 222 ALA B CA 1
ATOM 4902 C C . ALA B 1 222 ? 5.188 -16.719 -5.648 1 97.38 222 ALA B C 1
ATOM 4904 O O . ALA B 1 222 ? 4.855 -16.812 -4.465 1 97.38 222 ALA B O 1
ATOM 4905 N N . TYR B 1 223 ? 5.871 -17.75 -6.238 1 97.62 223 TYR B N 1
ATOM 4906 C CA . TYR B 1 223 ? 5.793 -19.094 -5.668 1 97.62 223 TYR B CA 1
ATOM 4907 C C . TYR B 1 223 ? 7.176 -19.719 -5.559 1 97.62 223 TYR B C 1
ATOM 4909 O O . TYR B 1 223 ? 7.312 -20.953 -5.562 1 97.62 223 TYR B O 1
ATOM 4917 N N . GLN B 1 224 ? 8.203 -18.859 -5.504 1 98.12 224 GLN B N 1
ATOM 4918 C CA . GLN B 1 224 ? 9.57 -19.359 -5.41 1 98.12 224 GLN B CA 1
ATOM 4919 C C . GLN B 1 224 ? 9.727 -20.312 -4.238 1 98.12 224 GLN B C 1
ATOM 4921 O O . GLN B 1 224 ? 9.438 -19.969 -3.092 1 98.12 224 GLN B O 1
ATOM 4926 N N . GLY B 1 225 ? 10.141 -21.531 -4.508 1 97.5 225 GLY B N 1
ATOM 4927 C CA . GLY B 1 225 ? 10.312 -22.547 -3.469 1 97.5 225 GLY B CA 1
ATOM 4928 C C . GLY B 1 225 ? 9.164 -23.531 -3.393 1 97.5 225 GLY B C 1
ATOM 4929 O O . GLY B 1 225 ? 9.281 -24.578 -2.764 1 97.5 225 GLY B O 1
ATOM 4930 N N . PHE B 1 226 ? 8.062 -23.297 -4.082 1 96.06 226 PHE B N 1
ATOM 4931 C CA . PHE B 1 226 ? 6.875 -24.125 -3.945 1 96.06 226 PHE B CA 1
ATOM 4932 C C . PHE B 1 226 ? 6.867 -25.234 -4.984 1 96.06 226 PHE B C 1
ATOM 4934 O O . PHE B 1 226 ? 6.039 -26.156 -4.922 1 96.06 226 PHE B O 1
ATOM 4941 N N . VAL B 1 227 ? 7.75 -25.141 -5.93 1 96.44 227 VAL B N 1
ATOM 4942 C CA . VAL B 1 227 ? 7.789 -26.156 -6.988 1 96.44 227 VAL B CA 1
ATOM 4943 C C . VAL B 1 227 ? 8.719 -27.297 -6.59 1 96.44 227 VAL B C 1
ATOM 4945 O O . VAL B 1 227 ? 8.266 -28.406 -6.309 1 96.44 227 VAL B O 1
ATOM 4948 N N . SER B 1 228 ? 9.969 -26.969 -6.363 1 96.31 228 SER B N 1
ATOM 4949 C CA . SER B 1 228 ? 10.992 -27.984 -6.09 1 96.31 228 SER B CA 1
ATOM 4950 C C . SER B 1 228 ? 11.273 -28.094 -4.598 1 96.31 228 SER B C 1
ATOM 4952 O O . SER B 1 228 ? 11.914 -29.047 -4.148 1 96.31 228 SER B O 1
ATOM 4954 N N . GLY B 1 229 ? 10.812 -27.109 -3.848 1 97.12 229 GLY B N 1
ATOM 4955 C CA . GLY B 1 229 ? 11.211 -27.016 -2.453 1 97.12 229 GLY B CA 1
ATOM 4956 C C . GLY B 1 229 ? 12.547 -26.328 -2.264 1 97.12 229 GLY B C 1
ATOM 4957 O O . GLY B 1 229 ? 13.023 -26.172 -1.135 1 97.12 229 GLY B O 1
ATOM 4958 N N . ASN B 1 230 ? 13.109 -25.984 -3.328 1 97.5 230 ASN B N 1
ATOM 4959 C CA . ASN B 1 230 ? 14.414 -25.312 -3.342 1 97.5 230 ASN B CA 1
ATOM 4960 C C . ASN B 1 230 ? 14.32 -23.922 -3.951 1 97.5 230 ASN B C 1
ATOM 4962 O O . ASN B 1 230 ? 14 -23.766 -5.133 1 97.5 230 ASN B O 1
ATOM 4966 N N . LEU B 1 231 ? 14.648 -22.906 -3.117 1 97.38 231 LEU B N 1
ATOM 4967 C CA . LEU B 1 231 ? 14.516 -21.5 -3.508 1 97.38 231 LEU B CA 1
ATOM 4968 C C . LEU B 1 231 ? 15.414 -21.188 -4.695 1 97.38 231 LEU B C 1
ATOM 4970 O O . LEU B 1 231 ? 15.023 -20.438 -5.594 1 97.38 231 LEU B O 1
ATOM 4974 N N . ASP B 1 232 ? 16.578 -21.75 -4.762 1 97.38 232 ASP B N 1
ATOM 4975 C CA . ASP B 1 232 ? 17.531 -21.469 -5.836 1 97.38 232 ASP B CA 1
ATOM 4976 C C . ASP B 1 232 ? 17.094 -22.125 -7.141 1 97.38 232 ASP B C 1
ATOM 4978 O O . ASP B 1 232 ? 17.156 -21.516 -8.211 1 97.38 232 ASP B O 1
ATOM 4982 N N . GLU B 1 233 ? 16.641 -23.359 -7.051 1 97.44 233 GLU B N 1
ATOM 4983 C CA . GLU B 1 233 ? 16.203 -24.078 -8.242 1 97.44 233 GLU B CA 1
ATOM 4984 C C . GLU B 1 233 ? 15.008 -23.391 -8.898 1 97.44 233 GLU B C 1
ATOM 4986 O O . GLU B 1 233 ? 14.961 -23.281 -10.125 1 97.44 233 GLU B O 1
ATOM 4991 N N . ASP B 1 234 ? 14.117 -22.922 -8.078 1 98.19 234 ASP B N 1
ATOM 4992 C CA . ASP B 1 234 ? 12.883 -22.328 -8.586 1 98.19 234 ASP B CA 1
ATOM 4993 C C . ASP B 1 234 ? 13.141 -20.953 -9.188 1 98.19 234 ASP B C 1
ATOM 4995 O O . ASP B 1 234 ? 12.266 -20.375 -9.844 1 98.19 234 ASP B O 1
ATOM 4999 N N . ALA B 1 235 ? 14.336 -20.359 -8.992 1 98.31 235 ALA B N 1
ATOM 5000 C CA . ALA B 1 235 ? 14.664 -19.031 -9.508 1 98.31 235 ALA B CA 1
ATOM 5001 C C . ALA B 1 235 ? 15.414 -19.125 -10.828 1 98.31 235 ALA B C 1
ATOM 5003 O O . ALA B 1 235 ? 15.742 -18.109 -11.438 1 98.31 235 ALA B O 1
ATOM 5004 N N . GLN B 1 236 ? 15.641 -20.281 -11.367 1 97.81 236 GLN B N 1
ATOM 5005 C CA . GLN B 1 236 ? 16.547 -20.5 -12.492 1 97.81 236 GLN B CA 1
ATOM 5006 C C . GLN B 1 236 ? 16 -19.859 -13.766 1 97.81 236 GLN B C 1
ATOM 5008 O O . GLN B 1 236 ? 16.781 -19.375 -14.602 1 97.81 236 GLN B O 1
ATOM 5013 N N . SER B 1 237 ? 14.68 -19.891 -13.961 1 97.94 237 SER B N 1
ATOM 5014 C CA . SER B 1 237 ? 14.109 -19.25 -15.148 1 97.94 237 SER B CA 1
ATOM 5015 C C . SER B 1 237 ? 14.523 -17.797 -15.242 1 97.94 237 SER B C 1
ATOM 5017 O O . SER B 1 237 ? 14.938 -17.328 -16.312 1 97.94 237 SER B O 1
ATOM 5019 N N . ILE B 1 238 ? 14.461 -17.078 -14.117 1 98.62 238 ILE B N 1
ATOM 5020 C CA . ILE B 1 238 ? 14.82 -15.656 -14.055 1 98.62 238 ILE B CA 1
ATOM 5021 C C . ILE B 1 238 ? 16.328 -15.5 -14.203 1 98.62 238 ILE B C 1
ATOM 5023 O O . ILE B 1 238 ? 16.797 -14.648 -14.961 1 98.62 238 ILE B O 1
ATOM 5027 N N . ARG B 1 239 ? 17.109 -16.328 -13.484 1 98.5 239 ARG B N 1
ATOM 5028 C CA . ARG B 1 239 ? 18.562 -16.219 -13.461 1 98.5 239 ARG B CA 1
ATOM 5029 C C . ARG B 1 239 ? 19.156 -16.484 -14.836 1 98.5 239 ARG B C 1
ATOM 5031 O O . ARG B 1 239 ? 20.172 -15.898 -15.203 1 98.5 239 ARG B O 1
ATOM 5038 N N . LEU B 1 240 ? 18.469 -17.328 -15.625 1 97.56 240 LEU B N 1
ATOM 5039 C CA . LEU B 1 240 ? 18.875 -17.562 -17 1 97.56 240 LEU B CA 1
ATOM 5040 C C . LEU B 1 240 ? 18.828 -16.281 -17.812 1 97.56 240 LEU B C 1
ATOM 5042 O O . LEU B 1 240 ? 19.75 -16 -18.594 1 97.56 240 LEU B O 1
ATOM 5046 N N . PHE B 1 241 ? 17.766 -15.516 -17.672 1 98 241 PHE B N 1
ATOM 5047 C CA . PHE B 1 241 ? 17.609 -14.266 -18.406 1 98 241 PHE B CA 1
ATOM 5048 C C . PHE B 1 241 ? 18.609 -13.227 -17.938 1 98 241 PHE B C 1
ATOM 5050 O O . PHE B 1 241 ? 19.094 -12.414 -18.734 1 98 241 PHE B O 1
ATOM 5057 N N . VAL B 1 242 ? 18.969 -13.164 -16.656 1 97.69 242 VAL B N 1
ATOM 5058 C CA . VAL B 1 242 ? 19.844 -12.148 -16.078 1 97.69 242 VAL B CA 1
ATOM 5059 C C . VAL B 1 242 ? 21.297 -12.461 -16.438 1 97.69 242 VAL B C 1
ATOM 5061 O O . VAL B 1 242 ? 22.094 -11.555 -16.672 1 97.69 242 VAL B O 1
ATOM 5064 N N . ALA B 1 243 ? 21.625 -13.727 -16.531 1 95.69 243 ALA B N 1
ATOM 5065 C CA . ALA B 1 243 ? 23 -14.188 -16.781 1 95.69 243 ALA B CA 1
ATOM 5066 C C . ALA B 1 243 ? 23.469 -13.781 -18.172 1 95.69 243 ALA B C 1
ATOM 5068 O O . ALA B 1 243 ? 24.672 -13.672 -18.422 1 95.69 243 ALA B O 1
ATOM 5069 N N . ASP B 1 244 ? 22.578 -13.508 -19.062 1 94.69 244 ASP B N 1
ATOM 5070 C CA . ASP B 1 244 ? 22.984 -13.188 -20.422 1 94.69 244 ASP B CA 1
ATOM 5071 C C . ASP B 1 244 ? 23.25 -11.688 -20.578 1 94.69 244 ASP B C 1
ATOM 5073 O O . ASP B 1 244 ? 23.531 -11.219 -21.672 1 94.69 244 ASP B O 1
ATOM 5077 N N . GLY B 1 245 ? 23.062 -10.922 -19.5 1 94.44 245 GLY B N 1
ATOM 5078 C CA . GLY B 1 245 ? 23.375 -9.5 -19.484 1 94.44 245 GLY B CA 1
ATOM 5079 C C . GLY B 1 245 ? 22.219 -8.633 -19.938 1 94.44 245 GLY B C 1
ATOM 5080 O O . GLY B 1 245 ? 22.344 -7.402 -19.984 1 94.44 245 GLY B O 1
ATOM 5081 N N . GLY B 1 246 ? 21.109 -9.234 -20.266 1 96.12 246 GLY B N 1
ATOM 5082 C CA . GLY B 1 246 ? 19.953 -8.492 -20.734 1 96.12 246 GLY B CA 1
ATOM 5083 C C . GLY B 1 246 ? 19.156 -7.871 -19.609 1 96.12 246 GLY B C 1
ATOM 5084 O O . GLY B 1 246 ? 19.391 -8.172 -18.438 1 96.12 246 GLY B O 1
ATOM 5085 N N . GLU B 1 247 ? 18.312 -6.953 -19.953 1 98.44 247 GLU B N 1
ATOM 5086 C CA . GLU B 1 247 ? 17.469 -6.246 -19 1 98.44 247 GLU B CA 1
ATOM 5087 C C . GLU B 1 247 ? 16.141 -6.98 -18.781 1 98.44 247 GLU B C 1
ATOM 5089 O O . GLU B 1 247 ? 15.648 -7.645 -19.688 1 98.44 247 GLU B O 1
ATOM 5094 N N . CYS B 1 248 ? 15.594 -6.91 -17.672 1 98.69 248 CYS B N 1
ATOM 5095 C CA . CYS B 1 248 ? 14.281 -7.465 -17.359 1 98.69 248 CYS B CA 1
ATOM 5096 C C . CYS B 1 248 ? 13.734 -6.867 -16.062 1 98.69 248 CYS B C 1
ATOM 5098 O O . CYS B 1 248 ? 14.438 -6.137 -15.367 1 98.69 248 CYS B O 1
ATOM 5100 N N . ILE B 1 249 ? 12.5 -7.086 -15.805 1 98.88 249 ILE B N 1
ATOM 5101 C CA . ILE B 1 249 ? 11.805 -6.672 -14.594 1 98.88 249 ILE B CA 1
ATOM 5102 C C . ILE B 1 249 ? 11.266 -7.898 -13.859 1 98.88 249 ILE B C 1
ATOM 5104 O O . ILE B 1 249 ? 10.797 -8.852 -14.484 1 98.88 249 ILE B O 1
ATOM 5108 N N . ILE B 1 250 ? 11.391 -7.906 -12.531 1 98.94 250 ILE B N 1
ATOM 5109 C CA . ILE B 1 250 ? 10.945 -9.047 -11.742 1 98.94 250 ILE B CA 1
ATOM 5110 C C . ILE B 1 250 ? 10.07 -8.555 -10.586 1 98.94 250 ILE B C 1
ATOM 5112 O O . ILE B 1 250 ? 10.516 -7.77 -9.75 1 98.94 250 ILE B O 1
ATOM 5116 N N . ALA B 1 251 ? 8.797 -8.969 -10.562 1 98.94 251 ALA B N 1
ATOM 5117 C CA . ALA B 1 251 ? 7.91 -8.773 -9.414 1 98.94 251 ALA B CA 1
ATOM 5118 C C . ALA B 1 251 ? 7.953 -9.969 -8.477 1 98.94 251 ALA B C 1
ATOM 5120 O O . ALA B 1 251 ? 7.613 -11.094 -8.875 1 98.94 251 ALA B O 1
ATOM 5121 N N . GLN B 1 252 ? 8.344 -9.734 -7.242 1 98.5 252 GLN B N 1
ATOM 5122 C CA . GLN B 1 252 ? 8.516 -10.773 -6.23 1 98.5 252 GLN B CA 1
ATOM 5123 C C . GLN B 1 252 ? 7.492 -10.625 -5.109 1 98.5 252 GLN B C 1
ATOM 5125 O 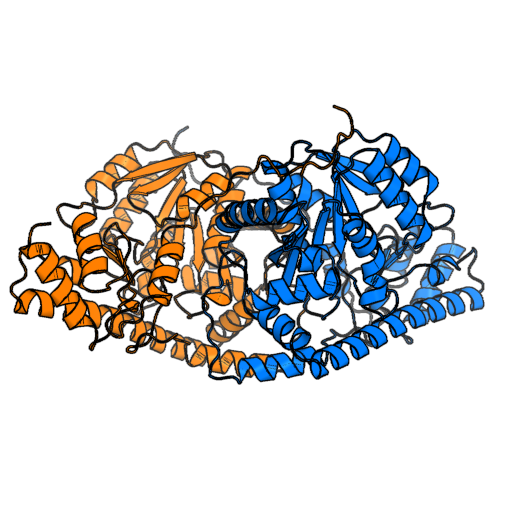O . GLN B 1 252 ? 7.191 -9.508 -4.68 1 98.5 252 GLN B O 1
ATOM 5130 N N . SER B 1 253 ? 6.926 -11.719 -4.66 1 98.06 253 SER B N 1
ATOM 5131 C CA . SER B 1 253 ? 5.969 -11.695 -3.559 1 98.06 253 SER B CA 1
ATOM 5132 C C . SER B 1 253 ? 6.449 -12.555 -2.395 1 98.06 253 SER B C 1
ATOM 5134 O O . SER B 1 253 ? 7.094 -13.586 -2.6 1 98.06 253 SER B O 1
ATOM 5136 N N . TYR B 1 254 ? 6.121 -12.18 -1.188 1 98.38 254 TYR B N 1
ATOM 5137 C CA . TYR B 1 254 ? 6.391 -12.992 -0.004 1 98.38 254 TYR B CA 1
ATOM 5138 C C . TYR B 1 254 ? 5.094 -13.5 0.613 1 98.38 254 TYR B C 1
ATOM 5140 O O . TYR B 1 254 ? 5.098 -14.062 1.712 1 98.38 254 TYR B O 1
ATOM 5148 N N . SER B 1 255 ? 3.965 -13.281 -0.069 1 96.31 255 SER B N 1
ATOM 5149 C CA . SER B 1 255 ? 2.66 -13.695 0.432 1 96.31 255 SER B CA 1
ATOM 5150 C C . SER B 1 255 ? 2.615 -15.203 0.663 1 96.31 255 SER B C 1
ATOM 5152 O O . SER B 1 255 ? 2.297 -15.664 1.763 1 96.31 255 SER B O 1
ATOM 5154 N N . LYS B 1 256 ? 3.025 -15.977 -0.328 1 94.75 256 LYS B N 1
ATOM 5155 C CA . LYS B 1 256 ? 2.912 -17.438 -0.248 1 94.75 256 LYS B CA 1
ATOM 5156 C C . LYS B 1 256 ? 4.156 -18.047 0.385 1 94.75 256 LYS B C 1
ATOM 5158 O O . LYS B 1 256 ? 4.055 -18.844 1.316 1 94.75 256 LYS B O 1
ATOM 5163 N N . ILE B 1 257 ? 5.281 -17.562 -0.018 1 95.75 257 ILE B N 1
ATOM 5164 C CA . ILE B 1 257 ? 6.527 -18.266 0.267 1 95.75 257 ILE B CA 1
ATOM 5165 C C . ILE B 1 257 ? 6.926 -18.031 1.724 1 95.75 257 ILE B C 1
ATOM 5167 O O . ILE B 1 257 ? 7.711 -18.797 2.285 1 95.75 257 ILE B O 1
ATOM 5171 N N . MET B 1 258 ? 6.387 -17 2.305 1 97.44 258 MET B N 1
ATOM 5172 C CA . MET B 1 258 ? 6.633 -16.797 3.73 1 97.44 258 MET B CA 1
ATOM 5173 C C . MET B 1 258 ? 5.324 -16.719 4.504 1 97.44 258 MET B C 1
ATOM 5175 O O . MET B 1 258 ? 5.309 -16.297 5.664 1 97.44 258 MET B O 1
ATOM 5179 N N . GLY B 1 259 ? 4.238 -17.062 3.844 1 95.88 259 GLY B N 1
ATOM 5180 C CA . GLY B 1 259 ? 2.939 -17.031 4.5 1 95.88 259 GLY B CA 1
ATOM 5181 C C . GLY B 1 259 ? 2.543 -15.641 4.961 1 95.88 259 GLY B C 1
ATOM 5182 O O . GLY B 1 259 ? 1.888 -15.492 5.992 1 95.88 259 GLY B O 1
ATOM 5183 N N . LEU B 1 260 ? 2.98 -14.656 4.305 1 97.44 260 LEU B N 1
ATOM 5184 C CA . LEU B 1 260 ? 2.709 -13.273 4.684 1 97.44 260 LEU B CA 1
ATOM 5185 C C . LEU B 1 260 ? 1.616 -12.672 3.803 1 97.44 260 LEU B C 1
ATOM 5187 O O . LEU B 1 260 ? 1.79 -11.594 3.24 1 97.44 260 LEU B O 1
ATOM 5191 N N . TYR B 1 261 ? 0.468 -13.383 3.674 1 95.94 261 TYR B N 1
ATOM 5192 C CA . TYR B 1 261 ? -0.63 -13 2.793 1 95.94 261 TYR B CA 1
ATOM 5193 C C . TYR B 1 261 ? -1.129 -11.602 3.125 1 95.94 261 TYR B C 1
ATOM 5195 O O . TYR B 1 261 ? -1.198 -10.734 2.248 1 95.94 261 TYR B O 1
ATOM 5203 N N . GLY B 1 262 ? -1.363 -11.344 4.434 1 96.75 262 GLY B N 1
ATOM 5204 C CA . GLY B 1 262 ? -1.966 -10.094 4.867 1 96.75 262 GLY B CA 1
ATOM 5205 C C . GLY B 1 262 ? -0.952 -8.992 5.09 1 96.75 262 GLY B C 1
ATOM 5206 O O . GLY B 1 262 ? -1.319 -7.824 5.234 1 96.75 262 GLY B O 1
ATOM 5207 N N . GLU B 1 263 ? 0.333 -9.281 5.09 1 97.94 263 GLU B N 1
ATOM 5208 C CA . GLU B 1 263 ? 1.351 -8.258 5.34 1 97.94 263 GLU B CA 1
ATOM 5209 C C . GLU B 1 263 ? 1.61 -7.422 4.09 1 97.94 263 GLU B C 1
ATOM 5211 O O . GLU B 1 263 ? 2.158 -6.32 4.18 1 97.94 263 GLU B O 1
ATOM 5216 N N . ARG B 1 264 ? 1.227 -8.031 2.908 1 98.25 264 ARG B N 1
ATOM 5217 C CA . ARG B 1 264 ? 1.314 -7.332 1.631 1 98.25 264 ARG B CA 1
ATOM 5218 C C . ARG B 1 264 ? 2.736 -6.852 1.368 1 98.25 264 ARG B C 1
ATOM 5220 O O . ARG B 1 264 ? 2.953 -5.676 1.062 1 98.25 264 ARG B O 1
ATOM 5227 N N . VAL B 1 265 ? 3.738 -7.746 1.419 1 98.75 265 VAL B N 1
ATOM 5228 C CA . VAL B 1 265 ? 5.125 -7.34 1.217 1 98.75 265 VAL B CA 1
ATOM 5229 C C . VAL B 1 265 ? 5.699 -8.047 -0.009 1 98.75 265 VAL B C 1
ATOM 5231 O O . VAL B 1 265 ? 5.453 -9.242 -0.217 1 98.75 265 VAL B O 1
ATOM 5234 N N . GLY B 1 266 ? 6.312 -7.297 -0.854 1 98.81 266 GLY B N 1
ATOM 5235 C CA . GLY B 1 266 ? 6.988 -7.762 -2.055 1 98.81 266 GLY B CA 1
ATOM 5236 C C . GLY B 1 266 ? 8.016 -6.777 -2.576 1 98.81 266 GLY B C 1
ATOM 5237 O O . GLY B 1 266 ? 8.266 -5.742 -1.955 1 98.81 266 GLY B O 1
ATOM 5238 N N . ALA B 1 267 ? 8.688 -7.148 -3.662 1 98.94 267 ALA B N 1
ATOM 5239 C CA . ALA B 1 267 ? 9.766 -6.336 -4.227 1 98.94 267 ALA B CA 1
ATOM 5240 C C . ALA B 1 267 ? 9.68 -6.301 -5.75 1 98.94 267 ALA B C 1
ATOM 5242 O O . ALA B 1 267 ? 9.273 -7.281 -6.379 1 98.94 267 ALA B O 1
ATOM 5243 N N . LEU B 1 268 ? 9.969 -5.191 -6.285 1 98.94 268 LEU B N 1
ATOM 5244 C CA . LEU B 1 268 ? 10.188 -5.023 -7.719 1 98.94 268 LEU B CA 1
ATOM 5245 C C . LEU B 1 268 ? 11.664 -4.785 -8.016 1 98.94 268 LEU B C 1
ATOM 5247 O O . LEU B 1 268 ? 12.258 -3.826 -7.516 1 98.94 268 LEU B O 1
ATOM 5251 N N . SER B 1 269 ? 12.258 -5.652 -8.773 1 98.94 269 SER B N 1
ATOM 5252 C CA . SER B 1 269 ? 13.633 -5.484 -9.219 1 98.94 269 SER B CA 1
ATOM 5253 C C . SER B 1 269 ? 13.703 -5.195 -10.711 1 98.94 269 SER B C 1
ATOM 5255 O O . SER B 1 269 ? 13.078 -5.898 -11.516 1 98.94 269 SER B O 1
ATOM 5257 N N . ILE B 1 270 ? 14.375 -4.188 -11.094 1 98.94 270 ILE B N 1
ATOM 5258 C CA . ILE B 1 270 ? 14.656 -3.879 -12.484 1 98.94 270 ILE B CA 1
ATOM 5259 C C . ILE B 1 270 ? 16.141 -4.074 -12.773 1 98.94 270 ILE B C 1
ATOM 5261 O O . ILE B 1 270 ? 16.984 -3.375 -12.203 1 98.94 270 ILE B O 1
ATOM 5265 N N . VAL B 1 271 ? 16.469 -5.062 -13.562 1 98.88 271 VAL B N 1
ATOM 5266 C CA . VAL B 1 271 ? 17.828 -5.336 -14.016 1 98.88 271 VAL B CA 1
ATOM 5267 C C . VAL B 1 271 ? 18.141 -4.488 -15.242 1 98.88 271 VAL B C 1
ATOM 5269 O O . VAL B 1 271 ? 17.469 -4.598 -16.266 1 98.88 271 VAL B O 1
ATOM 5272 N N . CYS B 1 272 ? 19.141 -3.676 -15.117 1 98.62 272 CYS B N 1
ATOM 5273 C CA . CYS B 1 272 ? 19.516 -2.744 -16.172 1 98.62 272 CYS B CA 1
ATOM 5274 C C . CYS B 1 272 ? 20.828 -3.156 -16.828 1 98.62 272 CYS B C 1
ATOM 5276 O O . CYS B 1 272 ? 21.422 -4.176 -16.453 1 98.62 272 CYS B O 1
ATOM 5278 N N . LYS B 1 273 ? 21.25 -2.398 -17.844 1 97.75 273 LYS B N 1
ATOM 5279 C CA . LYS B 1 273 ? 22.469 -2.711 -18.578 1 97.75 273 LYS B CA 1
ATOM 5280 C C . LYS B 1 273 ? 23.703 -2.207 -17.844 1 97.75 273 LYS B C 1
ATOM 5282 O O . LYS B 1 273 ? 24.766 -2.826 -17.906 1 97.75 273 LYS B O 1
ATOM 5287 N N . THR B 1 274 ? 23.562 -1.039 -17.188 1 97.38 274 THR B N 1
ATOM 5288 C CA . THR B 1 274 ? 24.688 -0.431 -16.484 1 97.38 274 THR B CA 1
ATOM 5289 C C . THR B 1 274 ? 24.25 0.123 -15.133 1 97.38 274 THR B C 1
ATOM 5291 O O . THR B 1 274 ? 23.062 0.292 -14.883 1 97.38 274 THR B O 1
ATOM 5294 N N . ALA B 1 275 ? 25.281 0.388 -14.297 1 97.88 275 ALA B N 1
ATOM 5295 C CA . ALA B 1 275 ? 25.031 0.965 -12.977 1 97.88 275 ALA B CA 1
ATOM 5296 C C . ALA B 1 275 ? 24.406 2.357 -13.094 1 97.88 275 ALA B C 1
ATOM 5298 O O . ALA B 1 275 ? 23.562 2.736 -12.289 1 97.88 275 ALA B O 1
ATOM 5299 N N . GLU B 1 276 ? 24.828 3.121 -14.031 1 97.38 276 GLU B N 1
ATOM 5300 C CA . GLU B 1 276 ? 24.312 4.469 -14.242 1 97.38 276 GLU B CA 1
ATOM 5301 C C . GLU B 1 276 ? 22.828 4.445 -14.586 1 97.38 276 GLU B C 1
ATOM 5303 O O . GLU B 1 276 ? 22.047 5.234 -14.055 1 97.38 276 GLU B O 1
ATOM 5308 N N . VAL B 1 277 ? 22.469 3.559 -15.516 1 98.12 277 VAL B N 1
ATOM 5309 C CA . VAL B 1 277 ? 21.078 3.428 -15.906 1 98.12 277 VAL B CA 1
ATOM 5310 C C . VAL B 1 277 ? 20.234 2.992 -14.703 1 98.12 277 VAL B C 1
ATOM 5312 O O . VAL B 1 277 ? 19.125 3.488 -14.492 1 98.12 277 VAL B O 1
ATOM 5315 N N . ALA B 1 278 ? 20.797 2.078 -13.898 1 98.44 278 ALA B N 1
ATOM 5316 C CA . ALA B 1 278 ? 20.078 1.604 -12.711 1 98.44 278 ALA B CA 1
ATOM 5317 C C . ALA B 1 278 ? 19.797 2.752 -11.75 1 98.44 278 ALA B C 1
ATOM 5319 O O . ALA B 1 278 ? 18.703 2.812 -11.156 1 98.44 278 ALA B O 1
ATOM 5320 N N . SER B 1 279 ? 20.75 3.639 -11.594 1 97.38 279 SER B N 1
ATOM 5321 C CA . SER B 1 279 ? 20.562 4.801 -10.727 1 97.38 279 SER B CA 1
ATOM 5322 C C . SER B 1 279 ? 19.453 5.715 -11.25 1 97.38 279 SER B C 1
ATOM 5324 O O . SER B 1 279 ? 18.641 6.223 -10.477 1 97.38 279 SER B O 1
ATOM 5326 N N . CYS B 1 280 ? 19.453 5.938 -12.539 1 98.12 280 CYS B N 1
ATOM 5327 C CA . CYS B 1 280 ? 18.406 6.738 -13.164 1 98.12 280 CYS B CA 1
ATOM 5328 C C . CYS B 1 280 ? 17.047 6.082 -12.992 1 98.12 280 CYS B C 1
ATOM 5330 O O . CYS B 1 280 ? 16.062 6.754 -12.664 1 98.12 280 CYS B O 1
ATOM 5332 N N . VAL B 1 281 ? 17.016 4.766 -13.188 1 98.62 281 VAL B N 1
ATOM 5333 C CA . VAL B 1 281 ? 15.773 4.008 -13.055 1 98.62 281 VAL B CA 1
ATOM 5334 C C . VAL B 1 281 ? 15.25 4.113 -11.625 1 98.62 281 VAL B C 1
ATOM 5336 O O . VAL B 1 281 ? 14.047 4.301 -11.414 1 98.62 281 VAL B O 1
ATOM 5339 N N . GLU B 1 282 ? 16.094 4.031 -10.664 1 98 282 GLU B N 1
ATOM 5340 C CA . GLU B 1 282 ? 15.68 4.152 -9.273 1 98 282 GLU B CA 1
ATOM 5341 C C . GLU B 1 282 ? 15.016 5.5 -9.008 1 98 282 GLU B C 1
ATOM 5343 O O . GLU B 1 282 ? 13.984 5.57 -8.336 1 98 282 GLU B O 1
ATOM 5348 N N . SER B 1 283 ? 15.672 6.574 -9.469 1 96.94 283 SER B N 1
ATOM 5349 C CA . SER B 1 283 ? 15.141 7.914 -9.258 1 96.94 283 SER B CA 1
ATOM 5350 C C . SER B 1 283 ? 13.75 8.062 -9.867 1 96.94 283 SER B C 1
ATOM 5352 O O . SER B 1 283 ? 12.883 8.719 -9.289 1 96.94 283 SER B O 1
ATOM 5354 N N . GLN B 1 284 ? 13.523 7.387 -11.023 1 97.75 284 GLN B N 1
ATOM 5355 C CA . GLN B 1 284 ? 12.234 7.465 -11.688 1 97.75 284 GLN B CA 1
ATOM 5356 C C . GLN B 1 284 ? 11.195 6.594 -10.984 1 97.75 284 GLN B C 1
ATOM 5358 O O . GLN B 1 284 ? 10.008 6.918 -10.961 1 97.75 284 GLN B O 1
ATOM 5363 N N . LEU B 1 285 ? 11.68 5.484 -10.398 1 98.38 285 LEU B N 1
ATOM 5364 C CA . LEU B 1 285 ? 10.766 4.645 -9.625 1 98.38 285 LEU B CA 1
ATOM 5365 C C . LEU B 1 285 ? 10.211 5.406 -8.43 1 98.38 285 LEU B C 1
ATOM 5367 O O . LEU B 1 285 ? 9.047 5.227 -8.062 1 98.38 285 LEU B O 1
ATOM 5371 N N . LYS B 1 286 ? 11 6.234 -7.82 1 96.81 286 LYS B N 1
ATOM 5372 C CA . LYS B 1 286 ? 10.523 7.066 -6.719 1 96.81 286 LYS B CA 1
ATOM 5373 C C . LYS B 1 286 ? 9.375 7.965 -7.164 1 96.81 286 LYS B C 1
ATOM 5375 O O . LYS B 1 286 ? 8.391 8.133 -6.438 1 96.81 286 LYS B O 1
ATOM 5380 N N . LEU B 1 287 ? 9.5 8.484 -8.352 1 96.31 287 LEU B N 1
ATOM 5381 C CA . LEU B 1 287 ? 8.477 9.375 -8.883 1 96.31 287 LEU B CA 1
ATOM 5382 C C . LEU B 1 287 ? 7.203 8.609 -9.219 1 96.31 287 LEU B C 1
ATOM 5384 O O . LEU B 1 287 ? 6.109 9.18 -9.227 1 96.31 287 LEU B O 1
ATOM 5388 N N . VAL B 1 288 ? 7.359 7.32 -9.516 1 97.44 288 VAL B N 1
ATOM 5389 C CA . VAL B 1 288 ? 6.203 6.465 -9.781 1 97.44 288 VAL B CA 1
ATOM 5390 C C . VAL B 1 288 ? 5.508 6.109 -8.469 1 97.44 288 VAL B C 1
ATOM 5392 O O . VAL B 1 288 ? 4.281 6.152 -8.375 1 97.44 288 VAL B O 1
ATOM 5395 N N . ILE B 1 289 ? 6.27 5.82 -7.445 1 98.06 289 ILE B N 1
ATOM 5396 C CA . ILE B 1 289 ? 5.746 5.273 -6.195 1 98.06 289 ILE B CA 1
ATOM 5397 C C . ILE B 1 289 ? 5.145 6.395 -5.352 1 98.06 289 ILE B C 1
ATOM 5399 O O . ILE B 1 289 ? 4.086 6.227 -4.746 1 98.06 289 ILE B O 1
ATOM 5403 N N . ARG B 1 290 ? 5.734 7.504 -5.293 1 96.44 290 ARG B N 1
ATOM 5404 C CA . ARG B 1 290 ? 5.383 8.586 -4.379 1 96.44 290 ARG B CA 1
ATOM 5405 C C . ARG B 1 290 ? 3.93 9.008 -4.562 1 96.44 290 ARG B C 1
ATOM 5407 O O . ARG B 1 290 ? 3.176 9.094 -3.59 1 96.44 290 ARG B O 1
ATOM 5414 N N . PRO B 1 291 ? 3.459 9.211 -5.762 1 96.75 291 PRO B N 1
ATOM 5415 C CA . PRO B 1 291 ? 2.059 9.617 -5.898 1 96.75 291 PRO B CA 1
ATOM 5416 C C . PRO B 1 291 ? 1.086 8.453 -5.73 1 96.75 291 PRO B C 1
ATOM 5418 O O . PRO B 1 291 ? -0.131 8.648 -5.777 1 96.75 291 PRO B O 1
ATOM 5421 N N . MET B 1 292 ? 1.574 7.25 -5.574 1 97 292 MET B N 1
ATOM 5422 C CA . MET B 1 292 ? 0.69 6.105 -5.383 1 97 292 MET B CA 1
ATOM 5423 C C . MET B 1 292 ? 0.385 5.891 -3.906 1 97 292 MET B C 1
ATOM 5425 O O . MET B 1 292 ? -0.781 5.844 -3.508 1 97 292 MET B O 1
ATOM 5429 N N . TYR B 1 293 ? 1.436 5.805 -3.115 1 97.31 293 TYR B N 1
ATOM 5430 C CA . TYR B 1 293 ? 1.199 5.605 -1.688 1 97.31 293 TYR B CA 1
ATOM 5431 C C . TYR B 1 293 ? 2.338 6.191 -0.861 1 97.31 293 TYR B C 1
ATOM 5433 O O . TYR B 1 293 ? 2.457 5.902 0.333 1 97.31 293 TYR B O 1
ATOM 5441 N N . ASN B 1 294 ? 3.174 7.012 -1.397 1 95.81 294 ASN B N 1
ATOM 5442 C CA . ASN B 1 294 ? 4.285 7.734 -0.788 1 95.81 294 ASN B CA 1
ATOM 5443 C C . ASN B 1 294 ? 5.418 6.789 -0.393 1 95.81 294 ASN B C 1
ATOM 5445 O O . ASN B 1 294 ? 6.527 6.891 -0.917 1 95.81 294 ASN B O 1
ATOM 5449 N N . ASN B 1 295 ? 5.27 5.855 0.494 1 96.81 295 ASN B N 1
ATOM 5450 C CA . ASN B 1 295 ? 6.219 4.84 0.936 1 96.81 295 ASN B CA 1
ATOM 5451 C C . ASN B 1 295 ? 5.508 3.588 1.445 1 96.81 295 ASN B C 1
ATOM 5453 O O . ASN B 1 295 ? 4.328 3.645 1.81 1 96.81 295 ASN B O 1
ATOM 5457 N N . PRO B 1 296 ? 6.141 2.471 1.423 1 98.5 296 PRO B N 1
ATOM 5458 C CA . PRO B 1 296 ? 5.488 1.205 1.766 1 98.5 296 PRO B CA 1
ATOM 5459 C C . PRO B 1 296 ? 5.512 0.917 3.266 1 98.5 296 PRO B C 1
ATOM 5461 O O . PRO B 1 296 ? 6.246 1.566 4.012 1 98.5 296 PRO B O 1
ATOM 5464 N N . PRO B 1 297 ? 4.719 -0.065 3.76 1 98.5 297 PRO B N 1
ATOM 5465 C CA . PRO B 1 297 ? 4.637 -0.415 5.18 1 98.5 297 PRO B CA 1
ATOM 5466 C C . PRO B 1 297 ? 5.891 -1.123 5.688 1 98.5 297 PRO B C 1
ATOM 5468 O O . PRO B 1 297 ? 6.48 -1.933 4.965 1 98.5 297 PRO B O 1
ATOM 5471 N N . ILE B 1 298 ? 6.156 -0.991 6.906 1 97.94 298 ILE B N 1
ATOM 5472 C CA . ILE B 1 298 ? 7.445 -1.377 7.473 1 97.94 298 ILE B CA 1
ATOM 5473 C C . ILE B 1 298 ? 7.363 -2.803 8.016 1 97.94 298 ILE B C 1
ATOM 5475 O O . ILE B 1 298 ? 8.359 -3.535 8 1 97.94 298 ILE B O 1
ATOM 5479 N N . HIS B 1 299 ? 6.191 -3.295 8.453 1 97.81 299 HIS B N 1
ATOM 5480 C CA . HIS B 1 299 ? 6.121 -4.465 9.32 1 97.81 299 HIS B CA 1
ATOM 5481 C C . HIS B 1 299 ? 6.5 -5.734 8.562 1 97.81 299 HIS B C 1
ATOM 5483 O O . HIS B 1 299 ? 7.383 -6.48 8.992 1 97.81 299 HIS B O 1
ATOM 5489 N N . GLY B 1 300 ? 5.828 -5.973 7.453 1 98 300 GLY B N 1
ATOM 5490 C CA . GLY B 1 300 ? 6.152 -7.152 6.668 1 98 300 GLY B CA 1
ATOM 5491 C C . GLY B 1 300 ? 7.598 -7.188 6.215 1 98 300 GLY B C 1
ATOM 5492 O O . GLY B 1 300 ? 8.25 -8.234 6.273 1 98 300 GLY B O 1
ATOM 5493 N N . ALA B 1 301 ? 8.109 -6.082 5.766 1 98.69 301 ALA B N 1
ATOM 5494 C CA . ALA B 1 301 ? 9.484 -5.992 5.285 1 98.69 301 ALA B CA 1
ATOM 5495 C C . ALA B 1 301 ? 10.477 -6.289 6.406 1 98.69 301 ALA B C 1
ATOM 5497 O O . ALA B 1 301 ? 11.539 -6.879 6.168 1 98.69 301 ALA B O 1
ATOM 5498 N N . SER B 1 302 ? 10.133 -5.855 7.633 1 98.38 302 SER B N 1
ATOM 5499 C CA . SER B 1 302 ? 11 -6.129 8.773 1 98.38 302 SER B CA 1
ATOM 5500 C C . SER B 1 302 ? 11.102 -7.625 9.047 1 98.38 302 SER B C 1
ATOM 5502 O O . SER B 1 302 ? 12.18 -8.133 9.375 1 98.38 302 SER B O 1
ATOM 5504 N N . ILE B 1 303 ? 10.016 -8.32 8.93 1 98.31 303 ILE B N 1
ATOM 5505 C CA . ILE B 1 303 ? 10 -9.766 9.141 1 98.31 303 ILE B CA 1
ATOM 5506 C C . ILE B 1 303 ? 10.883 -10.438 8.094 1 98.31 303 ILE B C 1
ATOM 5508 O O . ILE B 1 303 ? 11.766 -11.234 8.438 1 98.31 303 ILE B O 1
ATOM 5512 N N . VAL B 1 304 ? 10.68 -10.086 6.828 1 98.81 304 VAL B N 1
ATOM 5513 C CA . VAL B 1 304 ? 11.406 -10.711 5.727 1 98.81 304 VAL B CA 1
ATOM 5514 C C . VAL B 1 304 ? 12.898 -10.438 5.871 1 98.81 304 VAL B C 1
ATOM 5516 O O . VAL B 1 304 ? 13.719 -11.352 5.766 1 98.81 304 VAL B O 1
ATOM 5519 N N . ALA B 1 305 ? 13.234 -9.195 6.117 1 98.75 305 ALA B N 1
ATOM 5520 C CA . ALA B 1 305 ? 14.641 -8.812 6.242 1 98.75 305 ALA B CA 1
ATOM 5521 C C . ALA B 1 305 ? 15.312 -9.562 7.391 1 98.75 305 ALA B C 1
ATOM 5523 O O . ALA B 1 305 ? 16.438 -10.039 7.258 1 98.75 305 ALA B O 1
ATOM 5524 N N . ALA B 1 306 ? 14.594 -9.648 8.508 1 98.44 306 ALA B N 1
ATOM 5525 C CA . ALA B 1 306 ? 15.148 -10.344 9.672 1 98.44 306 ALA B CA 1
ATOM 5526 C C . ALA B 1 306 ? 15.422 -11.812 9.359 1 98.44 306 ALA B C 1
ATOM 5528 O O . ALA B 1 306 ? 16.453 -12.352 9.75 1 98.44 306 ALA B O 1
ATOM 5529 N N . ILE B 1 307 ? 14.523 -12.43 8.672 1 98.75 307 ILE B N 1
ATOM 5530 C CA . ILE B 1 307 ? 14.664 -13.844 8.359 1 98.75 307 ILE B CA 1
ATOM 5531 C C . ILE B 1 307 ? 15.797 -14.039 7.352 1 98.75 307 ILE B C 1
ATOM 5533 O O . ILE B 1 307 ? 16.656 -14.906 7.531 1 98.75 307 ILE B O 1
ATOM 5537 N N . LEU B 1 308 ? 15.836 -13.258 6.297 1 98.56 308 LEU B N 1
ATOM 5538 C CA . LEU B 1 308 ? 16.781 -13.445 5.207 1 98.56 308 LEU B CA 1
ATOM 5539 C C . LEU B 1 308 ? 18.203 -13.062 5.641 1 98.56 308 LEU B C 1
ATOM 5541 O O . LEU B 1 308 ? 19.188 -13.578 5.102 1 98.56 308 LEU B O 1
ATOM 5545 N N . LYS B 1 309 ? 18.344 -12.172 6.566 1 97.5 309 LYS B N 1
ATOM 5546 C CA . LYS B 1 309 ? 19.656 -11.68 6.961 1 97.5 309 LYS B CA 1
ATOM 5547 C C . LYS B 1 309 ? 20.344 -12.648 7.914 1 97.5 309 LYS B C 1
ATOM 5549 O O . LYS B 1 309 ? 21.562 -12.672 8 1 97.5 309 LYS B O 1
ATOM 5554 N N . ASP B 1 310 ? 19.562 -13.453 8.625 1 97.94 310 ASP B N 1
ATOM 5555 C CA . ASP B 1 310 ? 20.094 -14.391 9.602 1 97.94 310 ASP B CA 1
ATOM 5556 C C . ASP B 1 310 ? 20.188 -15.797 9.016 1 97.94 310 ASP B C 1
ATOM 5558 O O . ASP B 1 310 ? 19.172 -16.391 8.625 1 97.94 310 ASP B O 1
ATOM 5562 N N . ARG B 1 311 ? 21.406 -16.344 9.016 1 97.31 311 ARG B N 1
ATOM 5563 C CA . ARG B 1 311 ? 21.656 -17.641 8.367 1 97.31 311 ARG B CA 1
ATOM 5564 C C . ARG B 1 311 ? 20.781 -18.734 8.969 1 97.31 311 ARG B C 1
ATOM 5566 O O . ARG B 1 311 ? 20.219 -19.562 8.242 1 97.31 311 ARG B O 1
ATOM 5573 N N . ASP B 1 312 ? 20.641 -18.781 10.242 1 98.19 312 ASP B N 1
ATOM 5574 C CA . ASP B 1 312 ? 19.859 -19.828 10.922 1 98.19 312 ASP B CA 1
ATOM 5575 C C . ASP B 1 312 ? 18.375 -19.672 10.625 1 98.19 312 ASP B C 1
ATOM 5577 O O . ASP B 1 312 ? 17.688 -20.672 10.375 1 98.19 312 ASP B O 1
ATOM 5581 N N . MET B 1 313 ? 17.875 -18.469 10.656 1 98.25 313 MET B N 1
ATOM 5582 C CA . MET B 1 313 ? 16.469 -18.219 10.367 1 98.25 313 MET B CA 1
ATOM 5583 C C . MET B 1 313 ? 16.141 -18.547 8.906 1 98.25 313 MET B C 1
ATOM 5585 O O . MET B 1 313 ? 15.078 -19.078 8.602 1 98.25 313 MET B O 1
ATOM 5589 N N . CYS B 1 314 ? 17.047 -18.156 8.086 1 97.94 314 CYS B N 1
ATOM 5590 C CA . CYS B 1 314 ? 16.875 -18.438 6.668 1 97.94 314 CYS B CA 1
ATOM 5591 C C . CYS B 1 314 ? 16.828 -19.938 6.418 1 97.94 314 CYS B C 1
ATOM 5593 O O . CYS B 1 314 ? 16.047 -20.406 5.605 1 97.94 314 CYS B O 1
ATOM 5595 N N . ASN B 1 315 ? 17.703 -20.656 7.051 1 97.94 315 ASN B N 1
ATOM 5596 C CA . ASN B 1 315 ? 17.703 -22.109 6.949 1 97.94 315 ASN B CA 1
ATOM 5597 C C . ASN B 1 315 ? 16.406 -22.703 7.469 1 97.94 315 ASN B C 1
ATOM 5599 O O . ASN B 1 315 ? 15.852 -23.625 6.859 1 97.94 315 ASN B O 1
ATOM 5603 N N . GLU B 1 316 ? 15.984 -22.234 8.602 1 98.06 316 GLU B N 1
ATOM 5604 C CA . GLU B 1 316 ? 14.711 -22.688 9.148 1 98.06 316 GLU B CA 1
ATOM 5605 C C . GLU B 1 316 ? 13.57 -22.422 8.172 1 98.06 316 GLU B C 1
ATOM 5607 O O . GLU B 1 316 ? 12.719 -23.297 7.961 1 98.06 316 GLU B O 1
ATOM 5612 N N . TRP B 1 317 ? 13.555 -21.266 7.637 1 98.56 317 TRP B N 1
ATOM 5613 C CA . TRP B 1 317 ? 12.547 -20.906 6.645 1 98.56 317 TRP B CA 1
ATOM 5614 C C . TRP B 1 317 ? 12.609 -21.844 5.441 1 98.56 317 TRP B C 1
ATOM 5616 O O . TRP B 1 317 ? 11.578 -22.328 4.965 1 98.56 317 TRP B O 1
ATOM 5626 N N . SER B 1 318 ? 13.797 -22.125 4.957 1 98.12 318 SER B N 1
ATOM 5627 C CA . SER B 1 318 ? 13.984 -23 3.807 1 98.12 318 SER B CA 1
ATOM 5628 C C . SER B 1 318 ? 13.438 -24.391 4.082 1 98.12 318 SER B C 1
ATOM 5630 O O . SER B 1 318 ? 12.875 -25.031 3.189 1 98.12 318 SER B O 1
ATOM 5632 N N . ILE B 1 319 ? 13.602 -24.859 5.262 1 98.19 319 ILE B N 1
ATOM 5633 C CA . ILE B 1 319 ? 13.109 -26.172 5.664 1 98.19 319 ILE B CA 1
ATOM 5634 C C . ILE B 1 319 ? 11.578 -26.172 5.652 1 98.19 319 ILE B C 1
ATOM 5636 O O . ILE B 1 319 ? 10.953 -27.125 5.184 1 98.19 319 ILE B O 1
ATOM 5640 N N . GLU B 1 320 ? 11.016 -25.141 6.133 1 97.62 320 GLU B N 1
ATOM 5641 C CA . GLU B 1 320 ? 9.555 -25.047 6.156 1 97.62 320 GLU B CA 1
ATOM 5642 C C . GLU B 1 320 ? 8.984 -24.938 4.746 1 97.62 320 GLU B C 1
ATOM 5644 O O . GLU B 1 320 ? 7.953 -25.547 4.445 1 97.62 320 GLU B O 1
ATOM 5649 N N . VAL B 1 321 ? 9.656 -24.172 3.887 1 97.44 321 VAL B N 1
ATOM 5650 C CA . VAL B 1 321 ? 9.234 -24.047 2.496 1 97.44 321 VAL B CA 1
ATOM 5651 C C . VAL B 1 321 ? 9.289 -25.422 1.822 1 97.44 321 VAL B C 1
ATOM 5653 O O . VAL B 1 321 ? 8.375 -25.797 1.086 1 97.44 321 VAL B O 1
ATOM 5656 N N . LYS B 1 322 ? 10.367 -26.156 2.055 1 98.12 322 LYS B N 1
ATOM 5657 C CA . LYS B 1 322 ? 10.5 -27.5 1.488 1 98.12 322 LYS B CA 1
ATOM 5658 C C . LYS B 1 322 ? 9.375 -28.406 1.978 1 98.12 322 LYS B C 1
ATOM 5660 O O . LYS B 1 322 ? 8.836 -29.203 1.206 1 98.12 322 LYS B O 1
ATOM 5665 N N . ALA B 1 323 ? 9.078 -28.328 3.244 1 96.81 323 ALA B N 1
ATOM 5666 C CA . ALA B 1 323 ? 7.988 -29.125 3.799 1 96.81 323 ALA B CA 1
ATOM 5667 C C . ALA B 1 323 ? 6.664 -28.797 3.115 1 96.81 323 ALA B C 1
ATOM 5669 O O . ALA B 1 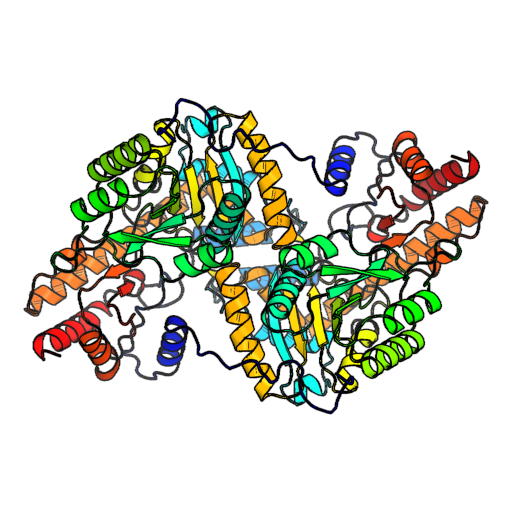323 ? 5.855 -29.688 2.855 1 96.81 323 ALA B O 1
ATOM 5670 N N . MET B 1 324 ? 6.422 -27.531 2.898 1 95.38 324 MET B N 1
ATOM 5671 C CA . MET B 1 324 ? 5.207 -27.109 2.203 1 95.38 324 MET B CA 1
ATOM 5672 C C . MET B 1 324 ? 5.164 -27.672 0.788 1 95.38 324 MET B C 1
ATOM 5674 O O . MET B 1 324 ? 4.137 -28.188 0.35 1 95.38 324 MET B O 1
ATOM 5678 N N . SER B 1 325 ? 6.277 -27.547 0.086 1 96.88 325 SER B N 1
ATOM 5679 C CA . SER B 1 325 ? 6.375 -28.094 -1.265 1 96.88 325 SER B CA 1
ATOM 5680 C C . SER B 1 325 ? 6.152 -29.609 -1.271 1 96.88 325 SER B C 1
ATOM 5682 O O . SER B 1 325 ? 5.422 -30.125 -2.113 1 96.88 325 SER B O 1
ATOM 5684 N N . ASP B 1 326 ? 6.766 -30.297 -0.333 1 96.88 326 ASP B N 1
ATOM 5685 C CA . ASP B 1 326 ? 6.621 -31.75 -0.22 1 96.88 326 ASP B CA 1
ATOM 5686 C C . ASP B 1 326 ? 5.156 -32.125 -0.011 1 96.88 326 ASP B C 1
ATOM 5688 O O . ASP B 1 326 ? 4.691 -33.125 -0.556 1 96.88 326 ASP B O 1
ATOM 5692 N N . ARG B 1 327 ? 4.516 -31.406 0.775 1 95.56 327 ARG B N 1
ATOM 5693 C CA . ARG B 1 327 ? 3.104 -31.688 1.014 1 95.56 327 ARG B CA 1
ATOM 5694 C C . ARG B 1 327 ? 2.291 -31.531 -0.265 1 95.56 327 ARG B C 1
ATOM 5696 O O . ARG B 1 327 ? 1.397 -32.344 -0.544 1 95.56 327 ARG B O 1
ATOM 5703 N N . LEU B 1 328 ? 2.539 -30.453 -1.003 1 95.56 328 LEU B N 1
ATOM 5704 C CA . LEU B 1 328 ? 1.845 -30.25 -2.27 1 95.56 328 LEU B CA 1
ATOM 5705 C C . LEU B 1 328 ? 2.053 -31.422 -3.207 1 95.56 328 LEU B C 1
ATOM 5707 O O . LEU B 1 328 ? 1.103 -31.906 -3.83 1 95.56 328 LEU B O 1
ATOM 5711 N N . ILE B 1 329 ? 3.248 -31.938 -3.279 1 96.75 329 ILE B N 1
ATOM 5712 C CA . ILE B 1 329 ? 3.596 -33.062 -4.121 1 96.75 329 ILE B CA 1
ATOM 5713 C C . ILE B 1 329 ? 2.857 -34.312 -3.633 1 96.75 329 ILE B C 1
ATOM 5715 O O . ILE B 1 329 ? 2.311 -35.094 -4.438 1 96.75 329 ILE B O 1
ATOM 5719 N N . SER B 1 330 ? 2.832 -34.438 -2.352 1 96.69 330 SER B N 1
ATOM 5720 C CA . SER B 1 330 ? 2.158 -35.594 -1.76 1 96.69 330 SER B CA 1
ATOM 5721 C C . SER B 1 330 ? 0.661 -35.562 -2.053 1 96.69 330 SER B C 1
ATOM 5723 O O . SER B 1 330 ? 0.06 -36.594 -2.336 1 96.69 330 SER B O 1
ATOM 5725 N N . MET B 1 331 ? 0.05 -34.406 -1.938 1 95.94 331 MET B N 1
ATOM 5726 C CA . MET B 1 331 ? -1.377 -34.25 -2.219 1 95.94 331 MET B CA 1
ATOM 5727 C C . MET B 1 331 ? -1.68 -34.594 -3.672 1 95.94 331 MET B C 1
ATOM 5729 O O . MET B 1 331 ? -2.693 -35.25 -3.965 1 95.94 331 MET B O 1
ATOM 5733 N N . ARG B 1 332 ? -0.854 -34.188 -4.574 1 97.56 332 ARG B N 1
ATOM 5734 C CA . ARG B 1 332 ? -1.021 -34.531 -5.98 1 97.56 332 ARG B CA 1
ATOM 5735 C C . ARG B 1 332 ? -0.979 -36.062 -6.18 1 97.56 332 ARG B C 1
ATOM 5737 O O . ARG B 1 332 ? -1.821 -36.625 -6.883 1 97.56 332 ARG B O 1
ATOM 5744 N N . ARG B 1 333 ? -0.006 -36.656 -5.578 1 98 333 ARG B N 1
ATOM 5745 C CA . ARG B 1 333 ? 0.138 -38.125 -5.695 1 98 333 ARG B CA 1
ATOM 5746 C C . ARG B 1 333 ? -1.081 -38.844 -5.125 1 98 333 ARG B C 1
ATOM 5748 O O . ARG B 1 333 ? -1.614 -39.75 -5.75 1 98 333 ARG B O 1
ATOM 5755 N N . GLN B 1 334 ? -1.493 -38.406 -3.967 1 97.88 334 GLN B N 1
ATOM 5756 C CA . GLN B 1 334 ? -2.641 -39.031 -3.32 1 97.88 334 GLN B CA 1
ATOM 5757 C C . GLN B 1 334 ? -3.904 -38.844 -4.16 1 97.88 334 GLN B C 1
ATOM 5759 O O . GLN B 1 334 ? -4.711 -39.781 -4.266 1 97.88 334 GLN B O 1
ATOM 5764 N N . LEU B 1 335 ? -4.113 -37.688 -4.684 1 98.06 335 LEU B N 1
ATOM 5765 C CA . LEU B 1 335 ? -5.277 -37.438 -5.535 1 98.06 335 LEU B CA 1
ATOM 5766 C C . LEU B 1 335 ? -5.227 -38.344 -6.773 1 98.06 335 LEU B C 1
ATOM 5768 O O . LEU B 1 335 ? -6.227 -38.969 -7.137 1 98.06 335 LEU B O 1
ATOM 5772 N N . PHE B 1 336 ? -4.055 -38.406 -7.445 1 98.31 336 PHE B N 1
ATOM 5773 C CA . PHE B 1 336 ? -3.875 -39.25 -8.625 1 98.31 336 PHE B CA 1
ATOM 5774 C C . PHE B 1 336 ? -4.188 -40.688 -8.297 1 98.31 336 PHE B C 1
ATOM 5776 O O . PHE B 1 336 ? -4.941 -41.344 -9.016 1 98.31 336 PHE B O 1
ATOM 5783 N N . ASP B 1 337 ? -3.631 -41.156 -7.223 1 98.44 337 ASP B N 1
ATOM 5784 C CA . ASP B 1 337 ? -3.836 -42.531 -6.816 1 98.44 337 ASP B CA 1
ATOM 5785 C C . ASP B 1 337 ? -5.309 -42.812 -6.52 1 98.44 337 ASP B C 1
ATOM 5787 O O . ASP B 1 337 ? -5.84 -43.844 -6.898 1 98.44 337 ASP B O 1
ATOM 5791 N N . ALA B 1 338 ? -5.949 -41.906 -5.824 1 98.25 338 ALA B N 1
ATOM 5792 C CA . ALA B 1 338 ? -7.363 -42.062 -5.496 1 98.25 338 ALA B CA 1
ATOM 5793 C C . ALA B 1 338 ? -8.211 -42.156 -6.762 1 98.25 338 ALA B C 1
ATOM 5795 O O . ALA B 1 338 ? -9.141 -42.969 -6.844 1 98.25 338 ALA B O 1
ATOM 5796 N N . LEU B 1 339 ? -7.965 -41.312 -7.711 1 98.06 339 LEU B N 1
ATOM 5797 C CA . LEU B 1 339 ? -8.703 -41.312 -8.969 1 98.06 339 LEU B CA 1
ATOM 5798 C C . LEU B 1 339 ? -8.469 -42.625 -9.727 1 98.06 339 LEU B C 1
ATOM 5800 O O . LEU B 1 339 ? -9.406 -43.188 -10.289 1 98.06 339 LEU B O 1
ATOM 5804 N N . ARG B 1 340 ? -7.223 -43.031 -9.773 1 97.75 340 ARG B N 1
ATOM 5805 C CA . ARG B 1 340 ? -6.871 -44.281 -10.43 1 97.75 340 ARG B CA 1
ATOM 5806 C C . ARG B 1 340 ? -7.562 -45.469 -9.758 1 97.75 340 ARG B C 1
ATOM 5808 O O . ARG B 1 340 ? -8.141 -46.312 -10.43 1 97.75 340 ARG B O 1
ATOM 5815 N N . ASP B 1 341 ? -7.512 -45.469 -8.484 1 97.88 341 ASP B N 1
ATOM 5816 C CA . ASP B 1 341 ? -8.109 -46.562 -7.719 1 97.88 341 ASP B CA 1
ATOM 5817 C C . ASP B 1 341 ? -9.617 -46.625 -7.945 1 97.88 341 ASP B C 1
ATOM 5819 O O . ASP B 1 341 ? -10.203 -47.719 -7.938 1 97.88 341 ASP B O 1
ATOM 5823 N N . LYS B 1 342 ? -10.211 -45.531 -8.156 1 96.75 342 LYS B N 1
ATOM 5824 C CA . LYS B 1 342 ? -11.648 -45.469 -8.375 1 96.75 342 LYS B CA 1
ATOM 5825 C C . LYS B 1 342 ? -12 -45.844 -9.812 1 96.75 342 LYS B C 1
ATOM 5827 O O . LYS B 1 342 ? -13.164 -46.125 -10.125 1 96.75 342 LYS B O 1
ATOM 5832 N N . GLY B 1 343 ? -10.992 -45.906 -10.594 1 96.88 343 GLY B N 1
ATOM 5833 C CA . GLY B 1 343 ? -11.219 -46.156 -12.008 1 96.88 343 GLY B CA 1
ATOM 5834 C C . GLY B 1 343 ? -11.836 -44.969 -12.742 1 96.88 343 GLY B C 1
ATOM 5835 O O . GLY B 1 343 ? -12.648 -45.156 -13.648 1 96.88 343 GLY B O 1
ATOM 5836 N N . THR B 1 344 ? -11.539 -43.781 -12.273 1 97.12 344 THR B N 1
ATOM 5837 C CA . THR B 1 344 ? -12.078 -42.594 -12.914 1 97.12 344 THR B CA 1
ATOM 5838 C C . THR B 1 344 ? -11.664 -42.5 -14.383 1 97.12 344 THR B C 1
ATOM 5840 O O . THR B 1 344 ? -10.477 -42.656 -14.695 1 97.12 344 THR B O 1
ATOM 5843 N N . PRO B 1 345 ? -12.586 -42.281 -15.297 1 95.56 345 PRO B N 1
ATOM 5844 C CA . PRO B 1 345 ? -12.25 -42.219 -16.719 1 95.56 345 PRO B CA 1
ATOM 5845 C C . PRO B 1 345 ? -11.266 -41.094 -17.062 1 95.56 345 PRO B C 1
ATOM 5847 O O . PRO B 1 345 ? -11.375 -40 -16.516 1 95.56 345 PRO B O 1
ATOM 5850 N N . GLY B 1 346 ? -10.359 -41.438 -18.031 1 92.38 346 GLY B N 1
ATOM 5851 C CA . GLY B 1 346 ? -9.43 -40.438 -18.516 1 92.38 346 GLY B CA 1
ATOM 5852 C C . GLY B 1 346 ? -8.023 -40.594 -17.969 1 92.38 346 GLY B C 1
ATOM 5853 O O . GLY B 1 346 ? -7.785 -41.438 -17.109 1 92.38 346 GLY B O 1
ATOM 5854 N N . ASP B 1 347 ? -7.117 -39.781 -18.547 1 93.19 347 ASP B N 1
ATOM 5855 C CA . ASP B 1 347 ? -5.734 -39.688 -18.078 1 93.19 347 ASP B CA 1
ATOM 5856 C C . ASP B 1 347 ? -5.578 -38.594 -17.031 1 93.19 347 ASP B C 1
ATOM 5858 O O . ASP B 1 347 ? -5.934 -37.438 -17.281 1 93.19 347 ASP B O 1
ATOM 5862 N N . TRP B 1 348 ? -5.234 -38.938 -15.852 1 96.5 348 TRP B N 1
ATOM 5863 C CA . TRP B 1 348 ? -5.125 -37.969 -14.75 1 96.5 348 TRP B CA 1
ATOM 5864 C C . TRP B 1 348 ? -3.668 -37.75 -14.367 1 96.5 348 TRP B C 1
ATOM 5866 O O . TRP B 1 348 ? -3.379 -37.125 -13.336 1 96.5 348 TRP B O 1
ATOM 5876 N N . SER B 1 349 ? -2.736 -38.156 -15.219 1 97.31 349 SER B N 1
ATOM 5877 C CA . SER B 1 349 ? -1.312 -38.062 -14.914 1 97.31 349 SER B CA 1
ATOM 5878 C C . SER B 1 349 ? -0.848 -36.625 -14.844 1 97.31 349 SER B C 1
ATOM 5880 O O . SER B 1 349 ? 0.194 -36.312 -14.258 1 97.31 349 SER B O 1
ATOM 5882 N N . HIS B 1 350 ? -1.619 -35.688 -15.492 1 97.12 350 HIS B N 1
ATOM 5883 C CA . HIS B 1 350 ? -1.258 -34.281 -15.445 1 97.12 350 HIS B CA 1
ATOM 5884 C C . HIS B 1 350 ? -1.256 -33.75 -14.008 1 97.12 350 HIS B C 1
ATOM 5886 O O . HIS B 1 350 ? -0.526 -32.812 -13.688 1 97.12 350 HIS B O 1
ATOM 5892 N N . ILE B 1 351 ? -2.041 -34.344 -13.109 1 97.25 351 ILE B N 1
ATOM 5893 C CA . ILE B 1 351 ? -2.104 -33.938 -11.711 1 97.25 351 ILE B CA 1
ATOM 5894 C C . ILE B 1 351 ? -0.726 -34.094 -11.07 1 97.25 351 ILE B C 1
ATOM 5896 O O . ILE B 1 351 ? -0.326 -33.25 -10.258 1 97.25 351 ILE B O 1
ATOM 5900 N N . ILE B 1 352 ? 0.002 -35.094 -11.477 1 96.5 352 ILE B N 1
ATOM 5901 C CA . ILE B 1 352 ? 1.329 -35.344 -10.93 1 96.5 352 ILE B CA 1
ATOM 5902 C C . ILE B 1 352 ? 2.365 -34.5 -11.664 1 96.5 352 ILE B C 1
ATOM 5904 O O . ILE B 1 352 ? 3.373 -34.094 -11.078 1 96.5 352 ILE B O 1
ATOM 5908 N N . ARG B 1 353 ? 2.133 -34.281 -12.969 1 96.69 353 ARG B N 1
ATOM 5909 C CA . ARG B 1 353 ? 3.09 -33.531 -13.781 1 96.69 353 ARG B CA 1
ATOM 5910 C C . ARG B 1 353 ? 3.062 -32.062 -13.438 1 96.69 353 ARG B C 1
ATOM 5912 O O . ARG B 1 353 ? 4.078 -31.359 -13.555 1 96.69 353 ARG B O 1
ATOM 5919 N N . HIS B 1 354 ? 1.884 -31.562 -13.086 1 97.88 354 HIS B N 1
ATOM 5920 C CA . HIS B 1 354 ? 1.757 -30.156 -12.727 1 97.88 354 HIS B CA 1
ATOM 5921 C C . HIS B 1 354 ? 2.512 -29.844 -11.438 1 97.88 354 HIS B C 1
ATOM 5923 O O . HIS B 1 354 ? 2.869 -30.766 -10.688 1 97.88 354 HIS B O 1
ATOM 5929 N N . VAL B 1 355 ? 2.867 -28.641 -11.273 1 96.94 355 VAL B N 1
ATOM 5930 C CA . VAL B 1 355 ? 3.693 -28.266 -10.133 1 96.94 355 VAL B CA 1
ATOM 5931 C C . VAL B 1 355 ? 3.1 -27.031 -9.453 1 96.94 355 VAL B C 1
ATOM 5933 O O . VAL B 1 355 ? 2.311 -26.297 -10.055 1 96.94 355 VAL B O 1
ATOM 5936 N N . GLY B 1 356 ? 3.523 -26.859 -8.18 1 95.62 356 GLY B N 1
ATOM 5937 C CA . GLY B 1 356 ? 3.139 -25.641 -7.461 1 95.62 356 GLY B CA 1
ATOM 5938 C C . GLY B 1 356 ? 1.772 -25.75 -6.809 1 95.62 356 GLY B C 1
ATOM 5939 O O . GLY B 1 356 ? 1.28 -26.859 -6.559 1 95.62 356 GLY B O 1
ATOM 5940 N N . MET B 1 357 ? 1.237 -24.641 -6.523 1 95.25 357 MET B N 1
ATOM 5941 C CA . MET B 1 357 ? 0.057 -24.547 -5.668 1 95.25 357 MET B CA 1
ATOM 5942 C C . MET B 1 357 ? -1.212 -24.859 -6.457 1 95.25 357 MET B C 1
ATOM 5944 O O . MET B 1 357 ? -2.193 -25.344 -5.895 1 95.25 357 MET B O 1
ATOM 5948 N N . PHE B 1 358 ? -1.174 -24.578 -7.715 1 96.38 358 PHE B N 1
ATOM 5949 C CA . PHE B 1 358 ? -2.406 -24.656 -8.492 1 96.38 358 PHE B CA 1
ATOM 5950 C C . PHE B 1 358 ? -2.289 -25.719 -9.578 1 96.38 358 PHE B C 1
ATOM 5952 O O . PHE B 1 358 ? -1.185 -26.047 -10.016 1 96.38 358 PHE B O 1
ATOM 5959 N N . THR B 1 359 ? -3.414 -26.266 -9.906 1 96.75 359 THR B N 1
ATOM 5960 C CA . THR B 1 359 ? -3.523 -27.234 -10.977 1 96.75 359 THR B CA 1
ATOM 5961 C C . THR B 1 359 ? -4.828 -27.047 -11.75 1 96.75 359 THR B C 1
ATOM 5963 O O . THR B 1 359 ? -5.898 -26.953 -11.148 1 96.75 359 THR B O 1
ATOM 5966 N N . PHE B 1 360 ? -4.711 -26.984 -13.016 1 96.44 360 PHE B N 1
ATOM 5967 C CA . PHE B 1 360 ? -5.914 -27.141 -13.82 1 96.44 360 PHE B CA 1
ATOM 5968 C C . PHE B 1 360 ? -6.352 -28.609 -13.844 1 96.44 360 PHE B C 1
ATOM 5970 O O . PHE B 1 360 ? -5.602 -29.484 -14.281 1 96.44 360 PHE B O 1
ATOM 5977 N N . SER B 1 361 ? -7.527 -28.828 -13.406 1 94.44 361 SER B N 1
ATOM 5978 C CA . SER B 1 361 ? -8.008 -30.203 -13.273 1 94.44 361 SER B CA 1
ATOM 5979 C C . SER B 1 361 ? -8.383 -30.797 -14.625 1 94.44 361 SER B C 1
ATOM 5981 O O . SER B 1 361 ? -8.414 -32 -14.789 1 94.44 361 SER B O 1
ATOM 5983 N N . GLY B 1 362 ? -8.664 -29.922 -15.562 1 93.31 362 GLY B N 1
ATOM 5984 C CA . GLY B 1 362 ? -9.188 -30.391 -16.844 1 93.31 362 GLY B CA 1
ATOM 5985 C C . GLY B 1 362 ? -10.695 -30.516 -16.859 1 93.31 362 GLY B C 1
ATOM 5986 O O . GLY B 1 362 ? -11.289 -30.781 -17.906 1 93.31 362 GLY B O 1
ATOM 5987 N N . LEU B 1 363 ? -11.289 -30.25 -15.773 1 94.94 363 LEU B N 1
ATOM 5988 C CA . LEU B 1 363 ? -12.75 -30.312 -15.68 1 94.94 363 LEU B CA 1
ATOM 5989 C C . LEU B 1 363 ? -13.391 -29.109 -16.344 1 94.94 363 LEU B C 1
ATOM 5991 O O . LEU B 1 363 ? -12.828 -28 -16.328 1 94.94 363 LEU B O 1
ATOM 5995 N N . ASN B 1 364 ? -14.492 -29.281 -16.953 1 93.25 364 ASN B N 1
ATOM 5996 C CA . ASN B 1 364 ? -15.227 -28.188 -17.578 1 93.25 364 ASN B CA 1
ATOM 5997 C C . ASN B 1 364 ? -16.156 -27.516 -16.562 1 93.25 364 ASN B C 1
ATOM 5999 O O . ASN B 1 364 ? -16.375 -28.016 -15.469 1 93.25 364 ASN B O 1
ATOM 6003 N N . PRO B 1 365 ? -16.703 -26.391 -16.953 1 94.88 365 PRO B N 1
ATOM 6004 C CA . PRO B 1 365 ? -17.516 -25.609 -16.016 1 94.88 365 PRO B CA 1
ATOM 6005 C C . PRO B 1 365 ? -18.734 -26.375 -15.516 1 94.88 365 PRO B C 1
ATOM 6007 O O . PRO B 1 365 ? -19.156 -26.219 -14.367 1 94.88 365 PRO B O 1
ATOM 6010 N N . LYS B 1 366 ? -19.344 -27.156 -16.359 1 96.62 366 LYS B N 1
ATOM 6011 C CA . LYS B 1 366 ? -20.516 -27.938 -15.945 1 96.62 366 LYS B CA 1
ATOM 6012 C C . LYS B 1 366 ? -20.141 -28.969 -14.883 1 96.62 366 LYS B C 1
ATOM 6014 O O . LYS B 1 366 ? -20.875 -29.172 -13.922 1 96.62 366 LYS B O 1
ATOM 6019 N N . GLN B 1 367 ? -19.062 -29.609 -15.086 1 96.88 367 GLN B N 1
ATOM 6020 C CA . GLN B 1 367 ? -18.562 -30.578 -14.109 1 96.88 367 GLN B CA 1
ATOM 6021 C C . GLN B 1 367 ? -18.266 -29.891 -12.773 1 96.88 367 GLN B C 1
ATOM 6023 O O . GLN B 1 367 ? -18.594 -30.422 -11.711 1 96.88 367 GLN B O 1
ATOM 6028 N N . VAL B 1 368 ? -17.641 -28.75 -12.852 1 96.62 368 VAL B N 1
ATOM 6029 C CA . VAL B 1 368 ? -17.297 -27.984 -11.656 1 96.62 368 VAL B CA 1
ATOM 6030 C C . VAL B 1 368 ? -18.578 -27.578 -10.93 1 96.62 368 VAL B C 1
ATOM 6032 O O . VAL B 1 368 ? -18.672 -27.703 -9.703 1 96.62 368 VAL B O 1
ATOM 6035 N N . ALA B 1 369 ? -19.547 -27.125 -11.672 1 96 369 ALA B N 1
ATOM 6036 C CA . ALA B 1 369 ? -20.828 -26.734 -11.078 1 96 369 ALA B CA 1
ATOM 6037 C C . ALA B 1 369 ? -21.484 -27.922 -10.375 1 96 369 ALA B C 1
ATOM 6039 O O . ALA B 1 369 ? -22.047 -27.781 -9.297 1 96 369 ALA B O 1
ATOM 6040 N N . PHE B 1 370 ? -21.453 -29.031 -11.008 1 97 370 PHE B N 1
ATOM 6041 C CA . PHE B 1 370 ? -22 -30.25 -10.43 1 97 370 PHE B CA 1
ATOM 6042 C C . PHE B 1 370 ? -21.312 -30.578 -9.102 1 97 370 PHE B C 1
ATOM 6044 O O . PHE B 1 370 ? -21.984 -30.891 -8.117 1 97 370 PHE B O 1
ATOM 6051 N N . MET B 1 371 ? -20.031 -30.531 -9.078 1 97.5 371 MET B N 1
ATOM 6052 C CA . MET B 1 371 ? -19.266 -30.828 -7.875 1 97.5 371 MET B CA 1
ATOM 6053 C C . MET B 1 371 ? -19.594 -29.844 -6.758 1 97.5 371 MET B C 1
ATOM 6055 O O . MET B 1 371 ? -19.625 -30.219 -5.586 1 97.5 371 MET B O 1
ATOM 6059 N N . ASN B 1 372 ? -19.734 -28.562 -7.133 1 96.25 372 ASN B N 1
ATOM 6060 C CA . ASN B 1 372 ? -20.125 -27.547 -6.156 1 96.25 372 ASN B CA 1
ATOM 6061 C C . ASN B 1 372 ? -21.5 -27.859 -5.551 1 96.25 372 ASN B C 1
ATOM 6063 O O . ASN B 1 372 ? -21.656 -27.859 -4.332 1 96.25 372 ASN B O 1
ATOM 6067 N N . GLN B 1 373 ? -22.453 -28.203 -6.34 1 95.25 373 GLN B N 1
ATOM 6068 C CA . GLN B 1 373 ? -23.828 -28.406 -5.918 1 95.25 373 GLN B CA 1
ATOM 6069 C C . GLN B 1 373 ? -23.984 -29.703 -5.152 1 95.25 373 GLN B C 1
ATOM 6071 O O . GLN B 1 373 ? -24.656 -29.75 -4.117 1 95.25 373 GLN B O 1
ATOM 6076 N N . GLU B 1 374 ? -23.375 -30.734 -5.609 1 96.12 374 GLU B N 1
ATOM 6077 C CA . GLU B 1 374 ? -23.672 -32.062 -5.098 1 96.12 374 GLU B CA 1
ATOM 6078 C C . GLU B 1 374 ? -22.656 -32.469 -4.035 1 96.12 374 GLU B C 1
ATOM 6080 O O . GLU B 1 374 ? -22.969 -33.281 -3.164 1 96.12 374 GLU B O 1
ATOM 6085 N N . TYR B 1 375 ? -21.5 -31.938 -4.18 1 97.19 375 TYR B N 1
ATOM 6086 C CA . TYR B 1 375 ? -20.438 -32.406 -3.297 1 97.19 375 TYR B CA 1
ATOM 6087 C C . TYR B 1 375 ? -19.875 -31.281 -2.451 1 97.19 375 TYR B C 1
ATOM 6089 O O . TYR B 1 375 ? -18.984 -31.5 -1.633 1 97.19 375 TYR B O 1
ATOM 6097 N N . HIS B 1 376 ? -20.281 -30.031 -2.598 1 97.44 376 HIS B N 1
ATOM 6098 C CA . HIS B 1 376 ? -19.891 -28.875 -1.805 1 97.44 376 HIS B CA 1
ATOM 6099 C C . HIS B 1 376 ? -18.391 -28.578 -1.959 1 97.44 376 HIS B C 1
ATOM 6101 O O . HIS B 1 376 ? -17.703 -28.312 -0.971 1 97.44 376 HIS B O 1
ATOM 6107 N N . ILE B 1 377 ? -17.938 -28.828 -3.191 1 96.81 377 ILE B N 1
ATOM 6108 C CA . ILE B 1 377 ? -16.578 -28.469 -3.527 1 96.81 377 ILE B CA 1
ATOM 6109 C C . ILE B 1 377 ? -16.547 -27.094 -4.191 1 96.81 377 ILE B C 1
ATOM 6111 O O . ILE B 1 377 ? -17.141 -26.906 -5.258 1 96.81 377 ILE B O 1
ATOM 6115 N N . TYR B 1 378 ? -15.898 -26.172 -3.555 1 95.44 378 TYR B N 1
ATOM 6116 C CA . TYR B 1 378 ? -15.805 -24.812 -4.062 1 95.44 378 TYR B CA 1
ATOM 6117 C C . TYR B 1 378 ? -14.477 -24.594 -4.77 1 95.44 378 TYR B C 1
ATOM 6119 O O . TYR B 1 378 ? -13.414 -24.641 -4.145 1 95.44 378 TYR B O 1
ATOM 6127 N N . MET B 1 379 ? -14.5 -24.375 -6.043 1 94.88 379 MET B N 1
ATOM 6128 C CA . MET B 1 379 ? -13.328 -24.141 -6.883 1 94.88 379 MET B CA 1
ATOM 6129 C C . MET B 1 379 ? -13.664 -23.219 -8.047 1 94.88 379 MET B C 1
ATOM 6131 O O . MET B 1 379 ? -14.836 -22.891 -8.266 1 94.88 379 MET B O 1
ATOM 6135 N N . SER B 1 380 ? -12.656 -22.781 -8.695 1 93.12 380 SER B N 1
ATOM 6136 C CA . SER B 1 380 ? -12.891 -21.906 -9.844 1 93.12 380 SER B CA 1
ATOM 6137 C C . SER B 1 380 ? -13.617 -22.641 -10.961 1 93.12 380 SER B C 1
ATOM 6139 O O . SER B 1 380 ? -13.336 -23.812 -11.234 1 93.12 380 SER B O 1
ATOM 6141 N N . SER B 1 381 ? -14.445 -21.875 -11.672 1 92.81 381 SER B N 1
ATOM 6142 C CA . SER B 1 381 ? -15.305 -22.484 -12.688 1 92.81 381 SER B CA 1
ATOM 6143 C C . SER B 1 381 ? -14.477 -23.047 -13.836 1 92.81 381 SER B C 1
ATOM 6145 O O . SER B 1 381 ? -14.938 -23.938 -14.562 1 92.81 381 SER B O 1
ATOM 6147 N N . ASP B 1 382 ? -13.258 -22.578 -13.93 1 92.44 382 ASP B N 1
ATOM 6148 C CA . ASP B 1 382 ? -12.422 -23.031 -15.039 1 92.44 382 ASP B CA 1
ATOM 6149 C C . ASP B 1 382 ? -11.656 -24.297 -14.672 1 92.44 382 ASP B C 1
ATOM 6151 O O . ASP B 1 382 ? -10.781 -24.734 -15.422 1 92.44 382 ASP B O 1
ATOM 6155 N N . GLY B 1 383 ? -11.93 -24.797 -13.516 1 94 383 GLY B N 1
ATOM 6156 C CA . GLY B 1 383 ? -11.359 -26.078 -13.133 1 94 383 GLY B CA 1
ATOM 6157 C C . GLY B 1 383 ? -10.062 -25.953 -12.367 1 94 383 GLY B C 1
ATOM 6158 O O . GLY B 1 383 ? -9.391 -26.953 -12.102 1 94 383 GLY B O 1
ATOM 6159 N N . ARG B 1 384 ? -9.641 -24.703 -11.984 1 95.88 384 ARG B N 1
ATOM 6160 C CA . ARG B 1 384 ? -8.438 -24.516 -11.188 1 95.88 384 ARG B CA 1
ATOM 6161 C C . ARG B 1 384 ? -8.633 -25.016 -9.758 1 95.88 384 ARG B C 1
ATOM 6163 O O . ARG B 1 384 ? -9.625 -24.688 -9.109 1 95.88 384 ARG B O 1
ATOM 6170 N N . ILE B 1 385 ? -7.734 -25.797 -9.344 1 95.44 385 ILE B N 1
ATOM 6171 C CA . ILE B 1 385 ? -7.738 -26.328 -7.98 1 95.44 385 ILE B CA 1
ATOM 6172 C C . ILE B 1 385 ? -6.516 -25.797 -7.23 1 95.44 385 ILE B C 1
ATOM 6174 O O . ILE B 1 385 ? -5.398 -25.828 -7.75 1 95.44 385 ILE B O 1
ATOM 6178 N N . ASN B 1 386 ? -6.723 -25.281 -6.059 1 95.5 386 ASN B N 1
ATOM 6179 C CA . ASN B 1 386 ? -5.629 -25.016 -5.129 1 95.5 386 ASN B CA 1
ATOM 6180 C C . ASN B 1 386 ? -5.25 -26.25 -4.332 1 95.5 386 ASN B C 1
ATOM 6182 O O . ASN B 1 386 ? -5.938 -26.625 -3.379 1 95.5 386 ASN B O 1
ATOM 6186 N N . MET B 1 387 ? -4.137 -26.828 -4.641 1 94.44 387 MET B N 1
ATOM 6187 C CA . MET B 1 387 ? -3.688 -28.078 -4.023 1 94.44 387 MET B CA 1
ATOM 6188 C C . MET B 1 387 ? -3.367 -27.875 -2.547 1 94.44 387 MET B C 1
ATOM 6190 O O . MET B 1 387 ? -3.434 -28.812 -1.755 1 94.44 387 MET B O 1
ATOM 6194 N N . ALA B 1 388 ? -3.039 -26.625 -2.209 1 93.5 388 ALA B N 1
ATOM 6195 C CA . ALA B 1 388 ? -2.652 -26.312 -0.837 1 93.5 388 ALA B CA 1
ATOM 6196 C C . ALA B 1 388 ? -3.857 -26.359 0.097 1 93.5 388 ALA B C 1
ATOM 6198 O O . ALA B 1 388 ? -3.703 -26.328 1.32 1 93.5 388 ALA B O 1
ATOM 6199 N N . GLY B 1 389 ? -5.055 -26.438 -0.441 1 92.12 389 GLY B N 1
ATOM 6200 C CA . GLY B 1 389 ? -6.262 -26.547 0.363 1 92.12 389 GLY B CA 1
ATOM 6201 C C . GLY B 1 389 ? -6.648 -27.984 0.659 1 92.12 389 GLY B C 1
ATOM 6202 O O . GLY B 1 389 ? -7.598 -28.234 1.409 1 92.12 389 GLY B O 1
ATOM 6203 N N . LEU B 1 390 ? -5.949 -28.938 0.163 1 93.19 390 LEU B N 1
ATOM 6204 C CA . LEU B 1 390 ? -6.273 -30.359 0.316 1 93.19 390 LEU B CA 1
ATOM 6205 C C . LEU B 1 390 ? -5.508 -30.969 1.487 1 93.19 390 LEU B C 1
ATOM 6207 O O . LEU B 1 390 ? -4.473 -30.438 1.899 1 93.19 390 LEU B O 1
ATOM 6211 N N . GLY B 1 391 ? -6.051 -31.969 2.055 1 92 391 GLY B N 1
ATOM 6212 C CA . GLY B 1 391 ? -5.422 -32.844 3.025 1 92 391 GLY B CA 1
ATOM 6213 C C . GLY B 1 391 ? -5.754 -34.312 2.803 1 92 391 GLY B C 1
ATOM 6214 O O . GLY B 1 391 ? -6.625 -34.656 1.996 1 92 391 GLY B O 1
ATOM 6215 N N . PRO B 1 392 ? -4.977 -35.094 3.496 1 92.38 392 PRO B N 1
ATOM 6216 C CA . PRO B 1 392 ? -5.215 -36.531 3.336 1 92.38 392 PRO B CA 1
ATOM 6217 C C . PRO B 1 392 ? -6.668 -36.906 3.594 1 92.38 392 PRO B C 1
ATOM 6219 O O . PRO B 1 392 ? -7.188 -37.812 2.957 1 92.38 392 PRO B O 1
ATOM 6222 N N . GLN B 1 393 ? -7.328 -36.188 4.422 1 92.38 393 GLN B N 1
ATOM 6223 C CA . GLN B 1 393 ? -8.695 -36.531 4.805 1 92.38 393 GLN B CA 1
ATOM 6224 C C . GLN B 1 393 ? -9.695 -36.031 3.762 1 92.38 393 GLN B C 1
ATOM 6226 O O . GLN B 1 393 ? -10.805 -36.562 3.67 1 92.38 393 GLN B O 1
ATOM 6231 N N . THR B 1 394 ? -9.273 -35.031 3.004 1 94.62 394 THR B N 1
ATOM 6232 C CA . THR B 1 394 ? -10.227 -34.438 2.086 1 94.62 394 THR B CA 1
ATOM 6233 C C . THR B 1 394 ? -9.992 -34.938 0.66 1 94.62 394 THR B C 1
ATOM 6235 O O . THR B 1 394 ? -10.883 -34.812 -0.19 1 94.62 394 THR B O 1
ATOM 6238 N N . VAL B 1 395 ? -8.867 -35.562 0.361 1 96.25 395 VAL B N 1
ATOM 6239 C CA . VAL B 1 395 ? -8.516 -36.031 -0.971 1 96.25 395 VAL B CA 1
ATOM 6240 C C . VAL B 1 395 ? -9.562 -37.031 -1.459 1 96.25 395 VAL B C 1
ATOM 6242 O O . VAL B 1 395 ? -10.031 -36.938 -2.596 1 96.25 395 VAL B O 1
ATOM 6245 N N . PRO B 1 396 ? -10 -37.969 -0.614 1 96.75 396 PRO B N 1
ATOM 6246 C CA . PRO B 1 396 ? -11 -38.938 -1.092 1 96.75 396 PRO B CA 1
ATOM 6247 C C . PRO B 1 396 ? -12.305 -38.25 -1.506 1 96.75 396 PRO B C 1
ATOM 6249 O O . PRO B 1 396 ? -12.922 -38.656 -2.494 1 96.75 396 PRO B O 1
ATOM 6252 N N . HIS B 1 397 ? -12.688 -37.281 -0.736 1 96.81 397 HIS B N 1
ATOM 6253 C CA . HIS B 1 397 ? -13.906 -36.562 -1.065 1 96.81 397 HIS B CA 1
ATOM 6254 C C . HIS B 1 397 ? -13.805 -35.875 -2.432 1 96.81 397 HIS B C 1
ATOM 6256 O O . HIS B 1 397 ? -14.734 -35.969 -3.236 1 96.81 397 HIS B O 1
ATOM 6262 N N . LEU B 1 398 ? -12.688 -35.219 -2.686 1 97.56 398 LEU B N 1
ATOM 6263 C CA . LEU B 1 398 ? -12.461 -34.594 -3.99 1 97.56 398 LEU B CA 1
ATOM 6264 C C . LEU B 1 398 ? -12.453 -35.656 -5.094 1 97.56 398 LEU B C 1
ATOM 6266 O O . LEU B 1 398 ? -13.031 -35.438 -6.16 1 97.56 398 LEU B O 1
ATOM 6270 N N . ALA B 1 399 ? -11.812 -36.781 -4.859 1 98.06 399 ALA B N 1
ATOM 6271 C CA . ALA B 1 399 ? -11.734 -37.844 -5.848 1 98.06 399 ALA B CA 1
ATOM 6272 C C . ALA B 1 399 ? -13.125 -38.406 -6.176 1 98.06 399 ALA B C 1
ATOM 6274 O O . ALA B 1 399 ? -13.438 -38.656 -7.34 1 98.06 399 ALA B O 1
ATOM 6275 N N . ASP B 1 400 ? -13.938 -38.531 -5.125 1 97.88 400 ASP B N 1
ATOM 6276 C CA . ASP B 1 400 ? -15.312 -38.969 -5.328 1 97.88 400 ASP B CA 1
ATOM 6277 C C . ASP B 1 400 ? -16.078 -38 -6.215 1 97.88 400 ASP B C 1
ATOM 6279 O O . ASP B 1 400 ? -16.797 -38.406 -7.121 1 97.88 400 ASP B O 1
ATOM 6283 N N . ALA B 1 401 ? -15.93 -36.75 -5.895 1 97.81 401 ALA B N 1
ATOM 6284 C CA . ALA B 1 401 ? -16.625 -35.719 -6.645 1 97.81 401 ALA B CA 1
ATOM 6285 C C . ALA B 1 401 ? -16.188 -35.719 -8.102 1 97.81 401 ALA B C 1
ATOM 6287 O O . ALA B 1 401 ? -17.031 -35.625 -9.008 1 97.81 401 ALA B O 1
ATOM 6288 N N . ILE B 1 402 ? -14.883 -35.781 -8.359 1 97.88 402 ILE B N 1
ATOM 6289 C CA . ILE B 1 402 ? -14.352 -35.781 -9.719 1 97.88 402 ILE B CA 1
ATOM 6290 C C . ILE B 1 402 ? -14.852 -37.031 -10.477 1 97.88 402 ILE B C 1
ATOM 6292 O O . ILE B 1 402 ? -15.312 -36.906 -11.617 1 97.88 402 ILE B O 1
ATOM 6296 N N . HIS B 1 403 ? -14.773 -38.156 -9.828 1 97.81 403 HIS B N 1
ATOM 6297 C CA . HIS B 1 403 ? -15.242 -39.406 -10.438 1 97.81 403 HIS B CA 1
ATOM 6298 C C . HIS B 1 403 ? -16.703 -39.281 -10.859 1 97.81 403 HIS B C 1
ATOM 6300 O O . HIS B 1 403 ? -17.062 -39.656 -11.977 1 97.81 403 HIS B O 1
ATOM 6306 N N . ALA B 1 404 ? -17.469 -38.75 -9.961 1 97.38 404 ALA B N 1
ATOM 6307 C CA . ALA B 1 404 ? -18.906 -38.594 -10.242 1 97.38 404 ALA B CA 1
ATOM 6308 C C . ALA B 1 404 ? -19.125 -37.656 -11.398 1 97.38 404 ALA B C 1
ATOM 6310 O O . ALA B 1 404 ? -19.938 -37.906 -12.289 1 97.38 404 ALA B O 1
ATOM 6311 N N . ALA B 1 405 ? -18.453 -36.562 -11.359 1 97 405 ALA B N 1
ATOM 6312 C CA . ALA B 1 405 ? -18.625 -35.531 -12.383 1 97 405 ALA B CA 1
ATOM 6313 C C . ALA B 1 405 ? -18.25 -36.062 -13.766 1 97 405 ALA B C 1
ATOM 6315 O O . ALA B 1 405 ? -18.906 -35.75 -14.758 1 97 405 ALA B O 1
ATOM 6316 N N . VAL B 1 406 ? -17.219 -36.812 -13.828 1 95.94 406 VAL B N 1
ATOM 6317 C CA . VAL B 1 406 ? -16.688 -37.312 -15.102 1 95.94 406 VAL B CA 1
ATOM 6318 C C . VAL B 1 406 ? -17.547 -38.469 -15.602 1 95.94 406 VAL B C 1
ATOM 6320 O O . VAL B 1 406 ? -17.734 -38.656 -16.812 1 95.94 406 VAL B O 1
ATOM 6323 N N . THR B 1 407 ? -18.047 -39.25 -14.719 1 94.88 407 THR B N 1
ATOM 6324 C CA . THR B 1 407 ? -18.797 -40.438 -15.086 1 94.88 407 THR B CA 1
ATOM 6325 C C . THR B 1 407 ? -20.219 -40.062 -15.492 1 94.88 407 THR B C 1
ATOM 6327 O O . THR B 1 407 ? -20.781 -40.688 -16.406 1 94.88 407 THR B O 1
ATOM 6330 N N . ILE B 1 408 ? -20.859 -39.188 -14.75 1 86.19 408 ILE B N 1
ATOM 6331 C CA . ILE B 1 408 ? -22.234 -38.812 -15.062 1 86.19 408 ILE B CA 1
ATOM 6332 C C . ILE B 1 408 ? -22.281 -38.031 -16.375 1 86.19 408 ILE B C 1
ATOM 6334 O O . ILE B 1 408 ? -23.328 -37.938 -17.016 1 86.19 408 ILE B O 1
ATOM 6338 N N . GLY B 1 409 ? -21.234 -37.75 -16.906 1 71.25 409 GLY B N 1
ATOM 6339 C CA . GLY B 1 409 ? -21.125 -37.125 -18.203 1 71.25 409 GLY B CA 1
ATOM 6340 C C . GLY B 1 409 ? -21.719 -35.719 -18.219 1 71.25 409 GLY B C 1
ATOM 6341 O O . GLY B 1 409 ? -22.406 -35.344 -19.172 1 71.25 409 GLY B O 1
ATOM 6342 N N . VAL B 1 410 ? -21.641 -34.969 -17.234 1 68.31 410 VAL B N 1
ATOM 6343 C CA . VAL B 1 410 ? -22.094 -33.594 -17.328 1 68.31 410 VAL B CA 1
ATOM 6344 C C . VAL B 1 410 ? -21.078 -32.75 -18.109 1 68.31 410 VAL B C 1
ATOM 6346 O O . VAL B 1 410 ? -19.891 -33.094 -18.125 1 68.31 410 VAL B O 1
#

Sequence (820 aa):
MKPHDGDSVFAHIPHVPEVPLYAMLVAFSKDPTPLKLNLGIGVYRTEDGKPFLLNVVRRVERLLVNDMSTFKEHLPTTGMAEFNRLSAKLILGADSPAIKENRVTTVQCLSGSGSLRIGAEFLAKHYHHHTVYMSQPTYANHPNFFNAAGLAIKTYRYYDPGTCGLDFQGMLEDLSSAPSGAIVLLQACAHNPTGVDPTLPQWQQIRQLMRSKGLFPFFDSAYQGFVSGNLDEDAQSIRLFVADGGECIIAQSYSKIMGLYGERVGALSIVCKTAEVASCVESQLKLVIRPMYNNPPIHGASIVAAILKDRDMCNEWSIEVKAMSDRLISMRRQLFDALRDKGTPGDWSHIIRHVGMFTFSGLNPKQVAFMNQEYHIYMSSDGRINMAGLGPQTVPHLADAIHAAVTIGVMKPHDGDSVFAHIPHVPEVPLYAMLVAFSKDPTPLKLNLGIGVYRTEDGKPFLLNVVRRVERLLVNDMSTFKEHLPTTGMAEFNRLSAKLILGADSPAIKENRVTTVQCLSGSGSLRIGAEFLAKHYHHHTVYMSQPTYANHPNFFNAAGLAIKTYRYYDPGTCGLDFQGMLEDLSSAPSGAIVLLQACAHNPTGVDPTLPQWQQIRQLMRSKGLFPFFDSAYQGFVSGNLDEDAQSIRLFVADGGECIIAQSYSKIMGLYGERVGALSIVCKTAEVASCVESQLKLVIRPMYNNPPIHGASIVAAILKDRDMCNEWSIEVKAMSDRLISMRRQLFDALRDKGTPGDWSHIIRHVGMFTFSGLNPKQVAFMNQEYHIYMSSDGRINMAGLGPQTVPHLADAIHAAVTIGV

InterPro domains:
  IPR000796 Aspartate/other aminotransferase [PR00799] (184-203)
  IPR000796 Aspartate/other aminotransferase [PR00799] (215-227)
  IPR000796 Aspartate/other aminotransferase [PR00799] (283-308)
  IPR000796 Aspartate/other aminotransferase [PR00799] (351-369)
  IPR000796 Aspartate/other aminotransferase [PTHR11879] (6-407)
  IPR004838 Aminotransferases, class-I, pyridoxal-phosphate-binding site [PS00105] (253-266)
  IPR004839 Aminotransferase, class I/classII, large domain [PF00155] (36-402)
  IPR015421 Pyridoxal phosphate-dependent transferase, major domain [G3DSA:3.40.640.10] (69-310)
  IPR015422 Pyridoxal phosphate-dependent transferase, small domain [G3DSA:3.90.1150.10] (13-402)
  IPR015424 Pyridoxal phosphate-dependent transferase [SSF53383] (8-406)

Organism: Rubus argutus (NCBI:txid59490)

Radius of gyration: 28.12 Å; Cα contacts (8 Å, |Δi|>4): 1731; chains: 2; bounding box: 60×89×64 Å

Foldseek 3Di:
DPVDDPDDPCNPPDDDDDDPLVVLVVVLVPDPDPLAFEFADQAFADQSQHHDAAPLLVVLLVVQVPPPPDDFDFAALQGDPLLFLLQCCLQQHVPQPLVVQLQKDKGKAQFLLRLLLLVLLLCLPPAPAQEEEEEVVADPCNCVSNVVSPGHYHYFYFADLVVLEGPLVRRLVVLLPDAARYEYEEELACTPAALYDDDPVSLLVVLVSCVVRNYAYEYRYEFQCQFQLDNVVSSSSVNSNSNVLDWYKYKYGCCHLRVVVPVRITMIMTRHNHNVVNVVSNVVSSVSRCVVPNHDGHSVSSSSSVQSVDPVSVVSSSVVSSVNNVQLLVLLVLLQVLLVVVVQDDDQCVSNVGGGQKHQRSDALVLQVQCCVPLNYRHDSRRIGGSSSHHPVSSNSVSVSNSVSRVVPD/DPVDDPDDPCNPPDDDDDDPLVVLVVVLVPDPDPLAFEFADQAFADQSQHHDAAPLLVVLLVVQVPPPPDDFDFAALQGDPLLFLLQCCLQQHVPFPLVVQLQKDKGKAQFLLRLLLLVLLLCLPPAPAQEEEEEVVADPCNCVSNVVSPGHYHYFYFADLVVLEGPLVRRLVVLLPDAARYEYEEELACTPAALYDDDPVSLLVVLVSCVVRNYAYEYRYEFQCQFQLDNVVSSSSVNSNSNVLDWYKYKYGPCHLRVVVPVRITMIMTRHNHNVVNVVSNVVSSVSRCVVPNHDGHSVSSSSSVQSVDPVSVVSSSVVSSVNNVQLLVLLVLLQVLLVVVVQDDDQCVSNVGGGQKHQRSDALVLQVQCCVPLNYRHDSRRIGGSSSHHPVSSNSVSVSNSCSRVVPD

pLDDT: mean 95.16, std 8.33, range [22.56, 98.94]

Secondary structure (DSSP, 8-state):
--S--S--TTTTPPP-PPPHHHHHHHHHHH---TT-EE-SS---B-TTS-B---HHHHHHHHHHH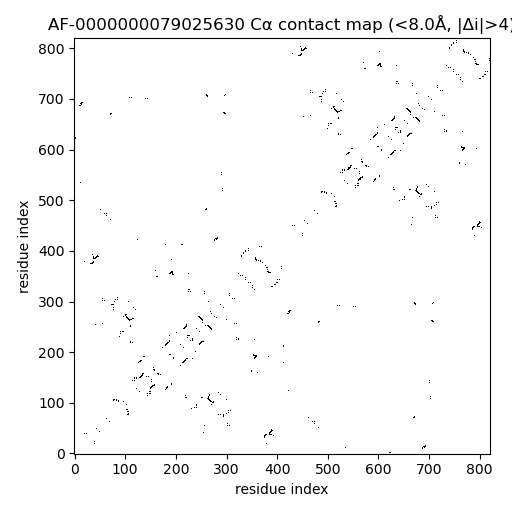H-TT---PPPPTT--HHHHHHHHHHHH-TT-HHHHTT-EEEEEESHHHHHHHHHHHHHHHH-S--EEEEEES--TTHHHHHHHTT-EEEEEE-EETTTTEE-HHHHHHHHHHSPTT-EEEEE-SS-TTT-----HHHHHHHHHHHHHHTPEEEEEES-TTSSSS-TTGGGHHHHHHHHTT--EEEEEE-TTTTT-TTTT-EEEEEE-SSHHHHHHHHHHHHHHHHHHHSS--HHHHHHHHHHHHSHHHHHHHHHHHHHHHHHHHHHHHHHHHHHHHHT-SS--THHHH--SSEEE----HHHHHHHHHHH-EE--TT-EEEGGG--TTTHHHHHHHHHHHHHTT-/--S-SS--TTTTPPP-PPPHHHHHHHHHHH---TT-EE-SS---B-TTS-B---HHHHHHHHHHHH-TT---PPPPTT--HHHHHHHHHHHH-TT-HHHHTT-EEEEEESHHHHHHHHHHHHHHHH-S--EEEEEES--TTHHHHHHHTT-EEEEEE-EETTTTEE-HHHHHHHHHHSPTT-EEEEE-SS-TTT-----HHHHHHHHHHHHHHTPEEEEEES-TTSSSS-TTGGGHHHHHHHHTT--EEEEEE-TTTTT-TTTT-EEEEEE-SSHHHHHHHHHHHHHHHHHHHSS--HHHHHHHHHHHHSHHHHHHHHHHHHHHHHHHHHHHHHHHHHHHHHT-SS--THHHH--SSEEE----HHHHHHHHHHH-EE--TT-EEEGGG--TTTHHHHHHHHHHHHHTT-

Nearest PDB structures (foldseek):
  7aat-assembly1_A  TM=9.826E-01  e=7.173E-50  Gallus gallus
  3pdb-assembly1_A  TM=9.856E-01  e=9.389E-50  Mus musculus
  5ax8-assembly2_D  TM=9.875E-01  e=1.369E-49  Homo sapiens
  8skr-assembly1_C  TM=9.833E-01  e=4.074E-48  Homo sapiens
  1akb-assembly1_A  TM=9.750E-01  e=7.776E-48  Gallus gallus

Solvent-accessible surface area (backbone atoms only — not comparable to full-atom values): 40967 Å² total; per-residue (Å²): 128,71,62,64,79,96,67,48,86,53,62,82,55,64,72,53,80,73,55,67,69,58,49,50,51,51,53,54,71,69,49,81,61,86,71,52,42,65,22,50,63,95,52,64,34,33,68,84,59,39,87,47,67,48,67,60,54,56,52,47,47,49,54,54,68,67,35,84,85,63,73,42,56,67,45,50,51,50,24,54,66,66,32,26,54,51,52,49,32,62,55,48,37,88,81,25,65,46,63,76,56,44,7,52,30,52,28,42,28,41,9,36,56,16,10,46,18,52,53,32,38,48,36,51,73,63,41,94,46,54,39,35,32,31,44,40,76,47,48,85,60,54,61,45,20,34,45,71,36,67,33,44,80,49,69,29,47,34,59,28,81,90,71,64,35,69,25,59,67,49,27,52,51,42,58,68,68,49,59,66,42,30,30,35,51,41,62,49,40,43,23,48,46,53,2,50,63,78,50,72,71,51,44,51,51,51,48,51,51,32,57,69,45,29,39,36,48,33,34,42,35,50,41,58,13,34,57,77,25,34,52,67,70,38,25,44,59,57,33,58,50,47,72,72,58,46,55,39,35,39,17,30,26,34,27,66,57,57,35,27,42,6,41,31,26,20,30,28,35,40,38,34,68,36,39,67,45,14,53,14,50,46,38,49,48,40,66,58,39,36,39,51,35,39,37,43,52,43,64,42,42,50,47,51,30,56,32,66,72,32,71,67,47,35,48,52,43,46,52,52,33,25,52,53,16,51,48,38,53,47,49,27,48,51,38,43,49,47,29,57,73,69,61,39,88,76,86,58,63,47,54,61,70,31,34,33,54,27,30,49,69,78,43,48,48,61,26,39,50,47,24,31,73,77,50,36,39,43,50,40,56,76,20,33,35,25,49,33,38,49,20,87,82,46,36,59,59,53,32,50,35,52,38,48,29,64,68,70,60,90,130,72,64,62,80,96,66,47,87,51,62,82,54,64,72,53,81,72,55,67,68,58,49,50,52,52,53,55,71,68,48,81,60,85,71,52,41,66,21,53,63,95,53,65,33,32,70,85,60,39,86,50,68,49,66,61,56,55,53,47,46,48,53,55,68,67,36,84,86,62,71,41,56,68,44,50,48,49,24,55,65,65,34,25,54,51,50,51,33,62,54,48,36,89,80,27,64,46,64,76,57,44,7,54,30,51,28,43,28,41,9,37,55,17,11,46,18,53,53,31,36,48,38,52,73,64,42,95,47,54,39,35,33,31,45,40,76,47,48,86,60,54,62,44,20,32,45,70,36,66,32,44,79,50,70,28,48,34,58,29,83,90,69,63,36,67,25,58,68,50,27,52,52,43,58,67,67,50,59,64,41,30,30,36,51,40,60,50,40,43,23,48,46,52,2,51,65,77,51,72,70,51,44,52,49,51,46,51,51,32,58,69,45,30,39,37,48,33,33,41,35,49,39,59,13,36,56,76,25,33,51,66,70,38,26,43,60,55,35,57,50,46,72,72,57,46,56,38,37,38,16,29,27,35,28,65,58,58,36,28,42,6,41,30,27,21,30,28,35,40,38,35,70,37,37,67,44,15,53,14,50,46,39,48,48,41,65,59,38,36,39,52,35,40,38,45,53,44,65,42,42,50,47,51,31,56,32,67,72,31,70,67,47,34,51,52,43,46,51,51,34,24,52,52,16,51,48,36,54,48,47,28,47,51,38,41,50,48,30,58,74,69,60,38,87,78,87,57,65,46,54,60,71,32,34,32,54,27,29,50,69,78,44,48,47,60,24,38,50,48,25,31,74,76,52,37,38,42,49,40,56,76,21,32,35,24,47,33,38,49,20,86,84,46,37,60,57,52,32,50,34,51,36,49,29,63,68,72,60,91